Protein AF-0000000084933896 (afdb_homodimer)

Structure (mmCIF, N/CA/C/O backbone):
data_AF-0000000084933896-model_v1
#
loop_
_entity.id
_entity.type
_entity.pdbx_description
1 polymer 'Long-chain-fatty-acid--CoA ligase'
#
loop_
_atom_site.group_PDB
_atom_site.id
_atom_site.type_symbol
_atom_site.label_atom_id
_atom_site.label_alt_id
_atom_site.label_comp_id
_atom_site.label_asym_id
_atom_site.label_entity_id
_atom_site.label_seq_id
_atom_site.pdbx_PDB_ins_code
_atom_site.Cartn_x
_atom_site.Cartn_y
_atom_site.Cartn_z
_atom_site.occupancy
_atom_site.B_iso_or_equiv
_atom_site.auth_seq_id
_atom_site.auth_comp_id
_atom_site.auth_asym_id
_atom_site.auth_atom_id
_atom_site.pdbx_PDB_model_num
ATOM 1 N N . MET A 1 1 ? 9.016 -27.344 16.312 1 54.19 1 MET A N 1
ATOM 2 C CA . MET A 1 1 ? 9.977 -26.531 15.562 1 54.19 1 MET A CA 1
ATOM 3 C C . MET A 1 1 ? 9.461 -26.234 14.156 1 54.19 1 MET A C 1
ATOM 5 O O . MET A 1 1 ? 8.773 -27.062 13.562 1 54.19 1 MET A O 1
ATOM 9 N N . THR A 1 2 ? 9.328 -24.953 13.688 1 74.75 2 THR A N 1
ATOM 10 C CA . THR A 1 2 ? 8.844 -24.531 12.375 1 74.75 2 THR A CA 1
ATOM 11 C C . THR A 1 2 ? 9.875 -24.828 11.297 1 74.75 2 THR A C 1
ATOM 13 O O . THR A 1 2 ? 11.078 -24.719 11.539 1 74.75 2 THR A O 1
ATOM 16 N N . VAL A 1 3 ? 9.477 -25.609 10.203 1 86.25 3 VAL A N 1
ATOM 17 C CA . VAL A 1 3 ? 10.328 -25.953 9.07 1 86.25 3 VAL A CA 1
ATOM 18 C C . VAL A 1 3 ? 11.156 -24.75 8.648 1 86.25 3 VAL A C 1
ATOM 20 O O . VAL A 1 3 ? 10.656 -23.625 8.633 1 86.25 3 VAL A O 1
ATOM 23 N N . THR A 1 4 ? 12.43 -24.953 8.484 1 90.69 4 THR A N 1
ATOM 24 C CA . THR A 1 4 ? 13.312 -23.891 8.023 1 90.69 4 THR A CA 1
ATOM 25 C C . THR A 1 4 ? 13.141 -23.656 6.523 1 90.69 4 THR A C 1
ATOM 27 O O . THR A 1 4 ? 13.156 -24.609 5.738 1 90.69 4 THR A O 1
ATOM 30 N N . LEU A 1 5 ? 12.945 -22.5 6.137 1 95.81 5 LEU A N 1
ATOM 31 C CA . LEU A 1 5 ? 12.75 -22.125 4.738 1 95.81 5 LEU A CA 1
ATOM 32 C C . LEU A 1 5 ? 13.781 -21.078 4.305 1 95.81 5 LEU A C 1
ATOM 34 O O . LEU A 1 5 ? 13.445 -19.906 4.109 1 95.81 5 LEU A O 1
ATOM 38 N N . PRO A 1 6 ? 14.984 -21.469 4.066 1 94.31 6 PRO A N 1
ATOM 39 C CA . PRO A 1 6 ? 16.047 -20.516 3.74 1 94.31 6 PRO A CA 1
ATOM 40 C C . PRO A 1 6 ? 15.906 -19.938 2.338 1 94.31 6 PRO A C 1
ATOM 42 O O . PRO A 1 6 ? 15.383 -20.594 1.439 1 94.31 6 PRO A O 1
ATOM 45 N N . ASP A 1 7 ? 16.312 -18.75 2.156 1 95.75 7 ASP A N 1
ATOM 46 C CA . ASP A 1 7 ? 16.422 -18.141 0.831 1 95.75 7 ASP A CA 1
ATOM 47 C C . ASP A 1 7 ? 17.766 -18.5 0.189 1 95.75 7 ASP A C 1
ATOM 49 O O . ASP A 1 7 ? 18.828 -18.078 0.668 1 95.75 7 ASP A O 1
ATOM 53 N N . LEU A 1 8 ? 17.719 -19.203 -0.883 1 95.81 8 LEU A N 1
ATOM 54 C CA . LEU A 1 8 ? 18.953 -19.703 -1.502 1 95.81 8 LEU A CA 1
ATOM 55 C C . LEU A 1 8 ? 19.453 -18.75 -2.574 1 95.81 8 LEU A C 1
ATOM 57 O O . LEU A 1 8 ? 20.5 -18.969 -3.182 1 95.81 8 LEU A O 1
ATOM 61 N N . LEU A 1 9 ? 18.703 -17.672 -2.828 1 95.12 9 LEU A N 1
ATOM 62 C CA . LEU A 1 9 ? 19.203 -16.594 -3.674 1 95.12 9 LEU A CA 1
ATOM 63 C C . LEU A 1 9 ? 20.219 -15.734 -2.924 1 95.12 9 LEU A C 1
ATOM 65 O O . LEU A 1 9 ? 20.047 -15.453 -1.735 1 95.12 9 LEU A O 1
ATOM 69 N N . PRO A 1 10 ? 21.234 -15.297 -3.707 1 94.56 10 PRO A N 1
ATOM 70 C CA . PRO A 1 10 ? 22.109 -14.297 -3.068 1 94.56 10 PRO A CA 1
ATOM 71 C C . PRO A 1 10 ? 21.328 -13.094 -2.551 1 94.56 10 PRO A C 1
ATOM 73 O O . PRO A 1 10 ? 20.516 -12.516 -3.279 1 94.56 10 PRO A O 1
ATOM 76 N N . ALA A 1 11 ? 21.625 -12.711 -1.369 1 91.62 11 ALA A N 1
ATOM 77 C CA . ALA A 1 11 ? 20.875 -11.664 -0.68 1 91.62 11 ALA A CA 1
ATOM 78 C C . ALA A 1 11 ? 20.906 -10.359 -1.465 1 91.62 11 ALA A C 1
ATOM 80 O O . ALA A 1 11 ? 19.891 -9.664 -1.568 1 91.62 11 ALA A O 1
ATOM 81 N N . GLU A 1 12 ? 22.047 -10.016 -2.021 1 91.38 12 GLU A N 1
ATOM 82 C CA . GLU A 1 12 ? 22.203 -8.773 -2.764 1 91.38 12 GLU A CA 1
ATOM 83 C C . GLU A 1 12 ? 21.312 -8.758 -4.008 1 91.38 12 GLU A C 1
ATOM 85 O O . GLU A 1 12 ? 20.766 -7.715 -4.371 1 91.38 12 GLU A O 1
ATOM 90 N N . LEU A 1 13 ? 21.234 -9.914 -4.621 1 93.38 13 LEU A N 1
ATOM 91 C CA . LEU A 1 13 ? 20.391 -10.023 -5.809 1 93.38 13 LEU A CA 1
ATOM 92 C C . LEU A 1 13 ? 18.922 -9.859 -5.453 1 93.38 13 LEU A C 1
ATOM 94 O O . LEU A 1 13 ? 18.203 -9.086 -6.09 1 93.38 13 LEU A O 1
ATOM 98 N N . ARG A 1 14 ? 18.531 -10.531 -4.43 1 92.81 14 ARG A N 1
ATOM 99 C CA . ARG A 1 14 ? 17.156 -10.414 -3.936 1 92.81 14 ARG A CA 1
ATOM 100 C C . ARG A 1 14 ? 16.812 -8.961 -3.609 1 92.81 14 ARG A C 1
ATOM 102 O O . ARG A 1 14 ? 15.781 -8.453 -4.043 1 92.81 14 ARG A O 1
ATOM 109 N N . ARG A 1 15 ? 17.656 -8.258 -3.002 1 91.94 15 ARG A N 1
ATOM 110 C CA . ARG A 1 15 ? 17.406 -6.898 -2.537 1 91.94 15 ARG A CA 1
ATOM 111 C C . ARG A 1 15 ? 17.438 -5.91 -3.699 1 91.94 15 ARG A C 1
ATOM 113 O O . ARG A 1 15 ? 16.75 -4.891 -3.672 1 91.94 15 ARG A O 1
ATOM 120 N N . SER A 1 16 ? 18.234 -6.234 -4.684 1 92.56 16 SER A N 1
ATOM 121 C CA . SER A 1 16 ? 18.344 -5.336 -5.832 1 92.56 16 SER A CA 1
ATOM 122 C C . SER A 1 16 ? 16.984 -5.148 -6.512 1 92.56 16 SER A C 1
ATOM 124 O O . SER A 1 16 ? 16.672 -4.059 -6.988 1 92.56 16 SER A O 1
ATOM 126 N N . TRP A 1 17 ? 16.172 -6.199 -6.492 1 93.44 17 TRP A N 1
ATOM 127 C CA . TRP A 1 17 ? 14.859 -6.121 -7.133 1 93.44 17 TRP A CA 1
ATOM 128 C C . TRP A 1 17 ? 13.891 -5.297 -6.285 1 93.44 17 TRP A C 1
ATOM 130 O O . TRP A 1 17 ? 12.938 -4.723 -6.809 1 93.44 17 TRP A O 1
ATOM 140 N N . ALA A 1 18 ? 14.117 -5.223 -4.977 1 91.19 18 ALA A N 1
ATOM 141 C CA . ALA A 1 18 ? 13.328 -4.352 -4.109 1 91.19 18 ALA A CA 1
ATOM 142 C C . ALA A 1 18 ? 13.719 -2.889 -4.301 1 91.19 18 ALA A C 1
ATOM 144 O O . ALA A 1 18 ? 12.852 -2.014 -4.371 1 91.19 18 ALA A O 1
ATOM 145 N N . VAL A 1 19 ? 14.984 -2.594 -4.48 1 88.81 19 VAL A N 1
ATOM 146 C CA . VAL A 1 19 ? 15.516 -1.238 -4.559 1 88.81 19 VAL A CA 1
ATOM 147 C C . VAL A 1 19 ? 15.109 -0.6 -5.887 1 88.81 19 VAL A C 1
ATOM 149 O O . VAL A 1 19 ? 14.766 0.584 -5.934 1 88.81 19 VAL A O 1
ATOM 152 N N . ASP A 1 20 ? 15.07 -1.427 -6.891 1 88.31 20 ASP A N 1
ATOM 153 C CA . ASP A 1 20 ? 14.797 -0.832 -8.195 1 88.31 20 ASP A CA 1
ATOM 154 C C . ASP A 1 20 ? 13.305 -0.804 -8.492 1 88.31 20 ASP A C 1
ATOM 156 O O . ASP A 1 20 ? 12.883 -0.366 -9.57 1 88.31 20 ASP A O 1
ATOM 160 N N . GLY A 1 21 ? 12.531 -1.351 -7.594 1 89.38 21 GLY A N 1
ATOM 161 C CA . GLY A 1 21 ? 11.086 -1.227 -7.707 1 89.38 21 GLY A CA 1
ATOM 162 C C . GLY A 1 21 ? 10.445 -2.395 -8.43 1 89.38 21 GLY A C 1
ATOM 163 O O . GLY A 1 21 ? 9.234 -2.4 -8.656 1 89.38 21 GLY A O 1
ATOM 164 N N . THR A 1 22 ? 11.242 -3.416 -8.797 1 93.12 22 THR A N 1
ATOM 165 C CA . THR A 1 22 ? 10.688 -4.602 -9.438 1 93.12 22 THR A CA 1
ATOM 166 C C . THR A 1 22 ? 9.836 -5.402 -8.461 1 93.12 22 THR A C 1
ATOM 168 O O . THR A 1 22 ? 8.812 -5.977 -8.844 1 93.12 22 THR A O 1
ATOM 171 N N . CYS A 1 23 ? 10.297 -5.477 -7.25 1 95.69 23 CYS A N 1
ATOM 172 C CA . CYS A 1 23 ? 9.523 -6.082 -6.172 1 95.69 23 CYS A CA 1
ATOM 173 C C . CYS A 1 23 ? 8.984 -5.02 -5.227 1 95.69 23 CYS A C 1
ATOM 175 O O . CYS A 1 23 ? 9.648 -4.02 -4.961 1 95.69 23 CYS A O 1
ATOM 177 N N . PRO A 1 24 ? 7.863 -5.203 -4.719 1 95.19 24 PRO A N 1
ATOM 178 C CA . PRO A 1 24 ? 7.199 -4.172 -3.918 1 95.19 24 PRO A CA 1
ATOM 179 C C . PRO A 1 24 ? 7.922 -3.887 -2.605 1 95.19 24 PRO A C 1
ATOM 181 O O . PRO A 1 24 ? 7.859 -2.766 -2.092 1 95.19 24 PRO A O 1
ATOM 184 N N . ASP A 1 25 ? 8.578 -4.93 -1.999 1 95.94 25 ASP A N 1
ATOM 185 C CA . ASP A 1 25 ? 9.203 -4.84 -0.684 1 95.94 25 ASP A CA 1
ATOM 186 C C . ASP A 1 25 ? 8.164 -4.582 0.404 1 95.94 25 ASP A C 1
ATOM 188 O O . ASP A 1 25 ? 8.383 -3.77 1.305 1 95.94 25 ASP A O 1
ATOM 192 N N . LEU A 1 26 ? 7.008 -5.141 0.307 1 96.62 26 LEU A N 1
ATOM 193 C CA . LEU A 1 26 ? 5.906 -5.215 1.257 1 96.62 26 LEU A CA 1
ATOM 194 C C . LEU A 1 26 ? 5.34 -6.629 1.324 1 96.62 26 LEU A C 1
ATOM 196 O O . LEU A 1 26 ? 5.359 -7.355 0.329 1 96.62 26 LEU A O 1
ATOM 200 N N . ASP A 1 27 ? 4.879 -7.016 2.488 1 97.06 27 ASP A N 1
ATOM 201 C CA . ASP A 1 27 ? 4.215 -8.312 2.602 1 97.06 27 ASP A CA 1
ATOM 202 C C . ASP A 1 27 ? 2.838 -8.281 1.943 1 97.06 27 ASP A C 1
ATOM 204 O O . ASP A 1 27 ? 2.268 -7.211 1.732 1 97.06 27 ASP A O 1
ATOM 208 N N . LEU A 1 28 ? 2.328 -9.43 1.706 1 98.06 28 LEU A N 1
ATOM 209 C CA . LEU A 1 28 ? 1.112 -9.594 0.917 1 98.06 28 LEU A CA 1
ATOM 210 C C . LEU A 1 28 ? -0.068 -8.891 1.588 1 98.06 28 LEU A C 1
ATOM 212 O O . LEU A 1 28 ? -0.879 -8.25 0.917 1 98.06 28 LEU A O 1
ATOM 216 N N . TYR A 1 29 ? -0.224 -9.031 2.879 1 98.12 29 TYR A N 1
ATOM 217 C CA . TYR A 1 29 ? -1.35 -8.422 3.578 1 98.12 29 TYR A CA 1
ATOM 218 C C . TYR A 1 29 ? -1.252 -6.906 3.549 1 98.12 29 TYR A C 1
ATOM 220 O O . TYR A 1 29 ? -2.264 -6.215 3.404 1 98.12 29 TYR A O 1
ATOM 228 N N . SER A 1 30 ? -0.021 -6.352 3.717 1 97.38 30 SER A N 1
ATOM 229 C CA . SER A 1 30 ? 0.179 -4.91 3.625 1 97.38 30 SER A CA 1
ATOM 230 C C . SER A 1 30 ? -0.203 -4.387 2.244 1 97.38 30 SER A C 1
ATOM 232 O O . SER A 1 30 ? -0.811 -3.32 2.127 1 97.38 30 SER A O 1
ATOM 234 N N . LEU A 1 31 ? 0.189 -5.098 1.198 1 97.38 31 LEU A N 1
ATOM 235 C CA . LEU A 1 31 ? -0.188 -4.707 -0.156 1 97.38 31 LEU A CA 1
ATOM 236 C C . LEU A 1 31 ? -1.704 -4.711 -0.321 1 97.38 31 LEU A C 1
ATOM 238 O O . LEU A 1 31 ? -2.273 -3.77 -0.875 1 97.38 31 LEU A O 1
ATOM 242 N N . PHE A 1 32 ? -2.326 -5.773 0.222 1 97.5 32 PHE A N 1
ATOM 243 C CA . PHE A 1 32 ? -3.781 -5.879 0.186 1 97.5 32 PHE A CA 1
ATOM 244 C C . PHE A 1 32 ? -4.426 -4.695 0.897 1 97.5 32 PHE A C 1
ATOM 246 O O . PHE A 1 32 ? -5.371 -4.094 0.38 1 97.5 32 PHE A O 1
ATOM 253 N N . ARG A 1 33 ? -3.93 -4.371 2.033 1 96 33 ARG A N 1
ATOM 254 C CA . ARG A 1 33 ? -4.465 -3.275 2.836 1 96 33 ARG A CA 1
ATOM 255 C C . ARG A 1 33 ? -4.336 -1.947 2.1 1 96 33 ARG A C 1
ATOM 257 O O . ARG A 1 33 ? -5.254 -1.126 2.127 1 96 33 ARG A O 1
ATOM 264 N N . ALA A 1 34 ? -3.199 -1.735 1.488 1 94.94 34 ALA A N 1
ATOM 265 C CA . ALA A 1 34 ? -2.988 -0.507 0.726 1 94.94 34 ALA A CA 1
ATOM 266 C C . ALA A 1 34 ? -4.016 -0.372 -0.393 1 94.94 34 ALA A C 1
ATOM 268 O O . ALA A 1 34 ? -4.516 0.725 -0.656 1 94.94 34 ALA A O 1
ATOM 269 N N . ARG A 1 35 ? -4.352 -1.515 -1.051 1 93.81 35 ARG A N 1
ATOM 270 C CA . ARG A 1 35 ? -5.359 -1.506 -2.107 1 93.81 35 ARG A CA 1
ATOM 271 C C . ARG A 1 35 ? -6.738 -1.181 -1.546 1 93.81 35 ARG A C 1
ATOM 273 O O . ARG A 1 35 ? -7.504 -0.435 -2.16 1 93.81 35 ARG A O 1
ATOM 280 N N . GLN A 1 36 ? -7.027 -1.78 -0.403 1 93.31 36 GLN A N 1
ATOM 281 C CA . GLN A 1 36 ? -8.305 -1.533 0.258 1 93.31 36 GLN A CA 1
ATOM 282 C C . GLN A 1 36 ? -8.5 -0.045 0.535 1 93.31 36 GLN A C 1
ATOM 284 O O . GLN A 1 36 ? -9.57 0.506 0.258 1 93.31 36 GLN A O 1
ATOM 289 N N . ILE A 1 37 ? -7.48 0.611 1.024 1 88.88 37 ILE A N 1
ATOM 290 C CA . ILE A 1 37 ? -7.566 2 1.464 1 88.88 37 ILE A CA 1
ATOM 291 C C . ILE A 1 37 ? -7.75 2.914 0.255 1 88.88 37 ILE A C 1
ATOM 293 O O . ILE A 1 37 ? -8.375 3.971 0.358 1 88.88 37 ILE A O 1
ATOM 297 N N . ALA A 1 38 ? -7.25 2.484 -0.842 1 85.62 38 ALA A N 1
ATOM 298 C CA . ALA A 1 38 ? -7.391 3.275 -2.062 1 85.62 38 ALA A CA 1
ATOM 299 C C . ALA A 1 38 ? -8.836 3.285 -2.547 1 85.62 38 ALA A C 1
ATOM 301 O O . ALA A 1 38 ? -9.281 4.254 -3.17 1 85.62 38 ALA A O 1
ATOM 302 N N . ASP A 1 39 ? -9.555 2.217 -2.281 1 87.19 39 ASP A N 1
ATOM 303 C CA . ASP A 1 39 ? -10.961 2.1 -2.643 1 87.19 39 ASP A CA 1
ATOM 304 C C . ASP A 1 39 ? -11.688 1.112 -1.73 1 87.19 39 ASP A C 1
ATOM 306 O O . ASP A 1 39 ? -11.773 -0.078 -2.041 1 87.19 39 ASP A O 1
ATOM 310 N N . LEU A 1 40 ? -12.297 1.551 -0.756 1 85.81 40 LEU A N 1
ATOM 311 C CA . LEU A 1 40 ? -12.844 0.75 0.334 1 85.81 40 LEU A CA 1
ATOM 312 C C . LEU A 1 40 ? -13.977 -0.139 -0.16 1 85.81 40 LEU A C 1
ATOM 314 O O . LEU A 1 40 ? -14.156 -1.255 0.334 1 85.81 40 LEU A O 1
ATOM 318 N N . HIS A 1 41 ? -14.695 0.264 -1.167 1 89.19 41 HIS A N 1
ATOM 319 C CA . HIS A 1 41 ? -15.93 -0.422 -1.532 1 89.19 41 HIS A CA 1
ATOM 320 C C . HIS A 1 41 ? -15.766 -1.19 -2.84 1 89.19 41 HIS A C 1
ATOM 322 O O . HIS A 1 41 ? -16.734 -1.746 -3.363 1 89.19 41 HIS A O 1
ATOM 328 N N . ARG A 1 42 ? -14.586 -1.26 -3.252 1 93.62 42 ARG A N 1
ATOM 329 C CA . ARG A 1 42 ? -14.328 -2.043 -4.457 1 93.62 42 ARG A CA 1
ATOM 330 C C . ARG A 1 42 ? -14.633 -3.52 -4.223 1 93.62 42 ARG A C 1
ATOM 332 O O . ARG A 1 42 ? -14.328 -4.062 -3.16 1 93.62 42 ARG A O 1
ATOM 339 N N . THR A 1 43 ? -15.195 -4.184 -5.23 1 97.94 43 THR A N 1
ATOM 340 C CA . THR A 1 43 ? -15.469 -5.613 -5.148 1 97.94 43 THR A CA 1
ATOM 341 C C . THR A 1 43 ? -14.172 -6.418 -5.199 1 97.94 43 THR A C 1
ATOM 343 O O . THR A 1 43 ? -13.352 -6.23 -6.102 1 97.94 43 THR A O 1
ATOM 346 N N . ALA A 1 44 ? -13.969 -7.273 -4.246 1 98.5 44 ALA A N 1
ATOM 347 C CA . ALA A 1 44 ? -12.781 -8.117 -4.203 1 98.5 44 ALA A CA 1
ATOM 348 C C . ALA A 1 44 ? -13.078 -9.516 -4.738 1 98.5 44 ALA A C 1
ATOM 350 O O . ALA A 1 44 ? -12.289 -10.078 -5.496 1 98.5 44 ALA A O 1
ATOM 351 N N . ILE A 1 45 ? -14.242 -10.023 -4.324 1 98.69 45 ILE A N 1
ATOM 352 C CA . ILE A 1 45 ? -14.578 -11.406 -4.66 1 98.69 45 ILE A CA 1
ATOM 353 C C . ILE A 1 45 ? -15.992 -11.477 -5.219 1 98.69 45 ILE A C 1
ATOM 355 O O . ILE A 1 45 ? -16.906 -10.812 -4.703 1 98.69 45 ILE A O 1
ATOM 359 N N . LEU A 1 46 ? -16.188 -12.156 -6.273 1 98.44 46 LEU A N 1
ATOM 360 C CA . LEU A 1 46 ? -17.469 -12.602 -6.812 1 98.44 46 LEU A CA 1
ATOM 361 C C . LEU A 1 46 ? -17.562 -14.125 -6.805 1 98.44 46 LEU A C 1
ATOM 363 O O . LEU A 1 46 ? -16.797 -14.805 -7.496 1 98.44 46 LEU A O 1
ATOM 367 N N . ASP A 1 47 ? -18.328 -14.711 -5.988 1 96.69 47 ASP A N 1
ATOM 368 C CA . ASP A 1 47 ? -18.516 -16.156 -5.93 1 96.69 47 ASP A CA 1
ATOM 369 C C . ASP A 1 47 ? -20 -16.516 -5.77 1 96.69 47 ASP A C 1
ATOM 371 O O . ASP A 1 47 ? -20.875 -15.688 -6.039 1 96.69 47 ASP A O 1
ATOM 375 N N . ALA A 1 48 ? -20.312 -17.766 -5.461 1 93.44 48 ALA A N 1
ATOM 376 C CA . ALA A 1 48 ? -21.703 -18.25 -5.41 1 93.44 48 ALA A CA 1
ATOM 377 C C . ALA A 1 48 ? -22.5 -17.516 -4.344 1 93.44 48 ALA A C 1
ATOM 379 O O . ALA A 1 48 ? -23.734 -17.438 -4.43 1 93.44 48 ALA A O 1
ATOM 380 N N . LYS A 1 49 ? -21.844 -16.891 -3.357 1 94.38 49 LYS A N 1
ATOM 381 C CA . LYS A 1 49 ? -22.5 -16.188 -2.271 1 94.38 49 LYS A CA 1
ATOM 382 C C . LYS A 1 49 ? -22.688 -14.711 -2.615 1 94.38 49 LYS A C 1
ATOM 384 O O . LYS A 1 49 ? -23.281 -13.961 -1.839 1 94.38 49 LYS A O 1
ATOM 389 N N . GLY A 1 50 ? -22.234 -14.312 -3.719 1 96.25 50 GLY A N 1
ATOM 390 C CA . GLY A 1 50 ? -22.391 -12.93 -4.141 1 96.25 50 GLY A CA 1
ATOM 391 C C . GLY A 1 50 ? -21.109 -12.133 -4.086 1 96.25 50 GLY A C 1
ATOM 392 O O . GLY A 1 50 ? -20.016 -12.688 -4.234 1 96.25 50 GLY A O 1
ATOM 393 N N . LYS A 1 51 ? -21.328 -10.828 -3.975 1 97.75 51 LYS A N 1
ATOM 394 C CA . LYS A 1 51 ? -20.203 -9.898 -4 1 97.75 51 LYS A CA 1
ATOM 395 C C . LYS A 1 51 ? -19.656 -9.664 -2.598 1 97.75 51 LYS A C 1
ATOM 397 O O . LYS A 1 51 ? -20.406 -9.562 -1.634 1 97.75 51 LYS A O 1
ATOM 402 N N . LEU A 1 52 ? -18.375 -9.625 -2.453 1 98.06 52 LEU A N 1
ATOM 403 C CA . LEU A 1 52 ? -17.656 -9.234 -1.245 1 98.06 52 LEU A CA 1
ATOM 404 C C . LEU A 1 52 ? -16.641 -8.133 -1.548 1 98.06 52 LEU A C 1
ATOM 406 O O . LEU A 1 52 ? -15.766 -8.312 -2.398 1 98.06 52 LEU A O 1
ATOM 410 N N . CYS A 1 53 ? -16.781 -6.98 -0.869 1 97.31 53 CYS A N 1
ATOM 411 C CA . CYS A 1 53 ? -15.883 -5.867 -1.146 1 97.31 53 CYS A CA 1
ATOM 412 C C . CYS A 1 53 ? -14.617 -5.969 -0.309 1 97.31 53 CYS A C 1
ATOM 414 O O . CYS A 1 53 ? -14.523 -6.812 0.587 1 97.31 53 CYS A O 1
ATOM 416 N N . TYR A 1 54 ? -13.656 -5.191 -0.546 1 97.25 54 TYR A N 1
ATOM 417 C CA . TYR A 1 54 ? -12.359 -5.23 0.11 1 97.25 54 TYR A CA 1
ATOM 418 C C . TYR A 1 54 ? -12.5 -5.016 1.612 1 97.25 54 TYR A C 1
ATOM 420 O O . TYR A 1 54 ? -11.859 -5.711 2.406 1 97.25 54 TYR A O 1
ATOM 428 N N . THR A 1 55 ? -13.312 -4.09 2.074 1 94.94 55 THR A N 1
ATOM 429 C CA . THR A 1 55 ? -13.477 -3.777 3.49 1 94.94 55 THR A CA 1
ATOM 430 C C . THR A 1 55 ? -14.094 -4.957 4.234 1 94.94 55 THR A C 1
ATOM 432 O O . THR A 1 55 ? -13.617 -5.344 5.305 1 94.94 55 THR A O 1
ATOM 435 N N . ALA A 1 56 ? -15.133 -5.52 3.629 1 96.56 56 ALA A N 1
ATOM 436 C CA . ALA A 1 56 ? -15.781 -6.68 4.238 1 96.56 56 ALA A CA 1
ATOM 437 C C . ALA A 1 56 ? -14.836 -7.879 4.273 1 96.56 56 ALA A C 1
ATOM 439 O O . ALA A 1 56 ? -14.812 -8.625 5.254 1 96.56 56 ALA A O 1
ATOM 440 N N . LEU A 1 57 ? -14.109 -8.062 3.217 1 97.94 57 LEU A N 1
ATOM 441 C CA . LEU A 1 57 ? -13.117 -9.133 3.164 1 97.94 57 LEU A CA 1
ATOM 442 C C . LEU A 1 57 ? -12.078 -8.961 4.266 1 97.94 57 LEU A C 1
ATOM 444 O O . LEU A 1 57 ? -11.75 -9.922 4.973 1 97.94 57 LEU A O 1
ATOM 448 N N . ASP A 1 58 ? -11.586 -7.754 4.473 1 97.31 58 ASP A N 1
ATOM 449 C CA . ASP A 1 58 ? -10.562 -7.492 5.48 1 97.31 58 ASP A CA 1
ATOM 450 C C . ASP A 1 58 ? -11.078 -7.797 6.883 1 97.31 58 ASP A C 1
ATOM 452 O O . ASP A 1 58 ? -10.344 -8.312 7.723 1 97.31 58 ASP A O 1
ATOM 456 N N . ARG A 1 59 ? -12.273 -7.445 7.125 1 96.12 59 ARG A N 1
ATOM 457 C CA . ARG A 1 59 ? -12.859 -7.742 8.43 1 96.12 59 ARG A CA 1
ATOM 458 C C . ARG A 1 59 ? -12.844 -9.242 8.711 1 96.12 59 ARG A C 1
ATOM 460 O O . ARG A 1 59 ? -12.484 -9.672 9.805 1 96.12 59 ARG A O 1
ATOM 467 N N . LYS A 1 60 ? -13.227 -10 7.723 1 98 60 LYS A N 1
ATOM 468 C CA . LYS A 1 60 ? -13.219 -11.453 7.863 1 98 60 LYS A CA 1
ATOM 469 C C . LYS A 1 60 ? -11.797 -11.992 8.016 1 98 60 LYS A C 1
ATOM 471 O O . LYS A 1 60 ? -11.555 -12.93 8.773 1 98 60 LYS A O 1
ATOM 476 N N . VAL A 1 61 ? -10.875 -11.43 7.262 1 98.44 61 VAL A N 1
ATOM 477 C CA . VAL A 1 61 ? -9.469 -11.812 7.32 1 98.44 61 VAL A CA 1
ATOM 478 C C . VAL A 1 61 ? -8.938 -11.594 8.734 1 98.44 61 VAL A C 1
ATOM 480 O O . VAL A 1 61 ? -8.312 -12.492 9.312 1 98.44 61 VAL A O 1
ATOM 483 N N . ARG A 1 62 ? -9.234 -10.43 9.305 1 97.56 62 ARG A N 1
ATOM 484 C CA . ARG A 1 62 ? -8.75 -10.094 10.641 1 97.56 62 ARG A CA 1
ATOM 485 C C . ARG A 1 62 ? -9.406 -10.984 11.695 1 97.56 62 ARG A C 1
ATOM 487 O O . ARG A 1 62 ? -8.758 -11.383 12.664 1 97.56 62 ARG A O 1
ATOM 494 N N . SER A 1 63 ? -10.672 -11.305 11.539 1 98.25 63 SER A N 1
ATOM 495 C CA . SER A 1 63 ? -11.359 -12.219 12.445 1 98.25 63 SER A CA 1
ATOM 496 C C . SER A 1 63 ? -10.719 -13.602 12.43 1 98.25 63 SER A C 1
ATOM 498 O O . SER A 1 63 ? -10.398 -14.156 13.484 1 98.25 63 SER A O 1
ATOM 500 N N . LEU A 1 64 ? -10.531 -14.094 11.227 1 98.69 64 LEU A N 1
ATOM 501 C CA . LEU A 1 64 ? -9.938 -15.414 11.109 1 98.69 64 LEU A CA 1
ATOM 502 C C . LEU A 1 64 ? -8.516 -15.422 11.656 1 98.69 64 LEU A C 1
ATOM 504 O O . LEU A 1 64 ? -8.109 -16.359 12.344 1 98.69 64 LEU A O 1
ATOM 508 N N . ALA A 1 65 ? -7.723 -14.391 11.32 1 98.56 65 ALA A N 1
ATOM 509 C CA . ALA A 1 65 ? -6.355 -14.281 11.828 1 98.56 65 ALA A CA 1
ATOM 510 C C . ALA A 1 65 ? -6.332 -14.281 13.352 1 98.56 65 ALA A C 1
ATOM 512 O O . ALA A 1 65 ? -5.527 -14.984 13.969 1 98.56 65 ALA A O 1
ATOM 513 N N . GLY A 1 66 ? -7.254 -13.469 13.945 1 97.75 66 GLY A N 1
ATOM 514 C CA . GLY A 1 66 ? -7.371 -13.477 15.391 1 97.75 66 GLY A CA 1
ATOM 515 C C . GLY A 1 66 ? -7.75 -14.828 15.961 1 97.75 66 GLY A C 1
ATOM 516 O O . GLY A 1 66 ? -7.203 -15.258 16.984 1 97.75 66 GLY A O 1
ATOM 517 N N . GLY A 1 67 ? -8.703 -15.484 15.32 1 98.31 67 GLY A N 1
ATOM 518 C CA . GLY A 1 67 ? -9.094 -16.812 15.727 1 98.31 67 GLY A CA 1
ATOM 519 C C . GLY A 1 67 ? -7.961 -17.828 15.656 1 98.31 67 GLY A C 1
ATOM 520 O O . GLY A 1 67 ? -7.77 -18.625 16.578 1 98.31 67 GLY A O 1
ATOM 521 N N . LEU A 1 68 ? -7.23 -17.828 14.578 1 98.5 68 LEU A N 1
ATOM 522 C CA . LEU A 1 68 ? -6.094 -18.719 14.406 1 98.5 68 LEU A CA 1
ATOM 523 C C . LEU A 1 68 ? -5.02 -18.438 15.453 1 98.5 68 LEU A C 1
ATOM 525 O O . LEU A 1 68 ? -4.402 -19.375 15.984 1 98.5 68 LEU A O 1
ATOM 529 N N . ARG A 1 69 ? -4.742 -17.141 15.68 1 97.88 69 ARG A N 1
ATOM 530 C CA . ARG A 1 69 ? -3.783 -16.781 16.719 1 97.88 69 ARG A CA 1
ATOM 531 C C . ARG A 1 69 ? -4.172 -17.375 18.062 1 97.88 69 ARG A C 1
ATOM 533 O O . ARG A 1 69 ? -3.314 -17.859 18.812 1 97.88 69 ARG A O 1
ATOM 540 N N . ARG A 1 70 ? -5.484 -17.312 18.453 1 96.62 70 ARG A N 1
ATOM 541 C CA . ARG A 1 70 ? -5.984 -17.875 19.703 1 96.62 70 ARG A CA 1
ATOM 542 C C . ARG A 1 70 ? -5.766 -19.391 19.734 1 96.62 70 ARG A C 1
ATOM 544 O O . ARG A 1 70 ? -5.641 -19.969 20.812 1 96.62 70 ARG A O 1
ATOM 551 N N . LEU A 1 71 ? -5.719 -19.984 18.562 1 96.69 71 LEU A N 1
ATOM 552 C CA . LEU A 1 71 ? -5.469 -21.422 18.469 1 96.69 71 LEU A CA 1
ATOM 553 C C . LEU A 1 71 ? -3.973 -21.719 18.531 1 96.69 71 LEU A C 1
ATOM 555 O O . LEU A 1 71 ? -3.557 -22.875 18.391 1 96.69 71 LEU A O 1
ATOM 559 N N . GLY A 1 72 ? -3.156 -20.641 18.578 1 96.25 72 GLY A N 1
ATOM 560 C CA . GLY A 1 72 ? -1.727 -20.828 18.781 1 96.25 72 GLY A CA 1
ATOM 561 C C . GLY A 1 72 ? -0.917 -20.641 17.5 1 96.25 72 GLY A C 1
ATOM 562 O O . GLY A 1 72 ? 0.282 -20.922 17.484 1 96.25 72 GLY A O 1
ATOM 563 N N . VAL A 1 73 ? -1.511 -20.188 16.422 1 97.69 73 VAL A N 1
ATOM 564 C CA . VAL A 1 73 ? -0.784 -19.953 15.18 1 97.69 73 VAL A CA 1
ATOM 565 C C . VAL A 1 73 ? -0.044 -18.625 15.266 1 97.69 73 VAL A C 1
ATOM 567 O O . VAL A 1 73 ? -0.622 -17.609 15.656 1 97.69 73 VAL A O 1
ATOM 570 N N . GLY A 1 74 ? 1.188 -18.578 14.938 1 96.19 74 GLY A N 1
ATOM 571 C CA . GLY A 1 74 ? 1.994 -17.375 14.961 1 96.19 74 GLY A CA 1
ATOM 572 C C . GLY A 1 74 ? 2.855 -17.203 13.727 1 96.19 74 GLY A C 1
ATOM 573 O O . GLY A 1 74 ? 2.781 -18.016 12.797 1 96.19 74 GLY A O 1
ATOM 574 N N . PRO A 1 75 ? 3.678 -16.094 13.742 1 96.06 75 PRO A N 1
ATOM 575 C CA . PRO A 1 75 ? 4.562 -15.852 12.602 1 96.06 75 PRO A CA 1
ATOM 576 C C . PRO A 1 75 ? 5.5 -17.016 12.312 1 96.06 75 PRO A C 1
ATOM 578 O O . PRO A 1 75 ? 6.07 -17.609 13.234 1 96.06 75 PRO A O 1
ATOM 581 N N . GLY A 1 76 ? 5.551 -17.391 11.023 1 96.56 76 GLY A N 1
ATOM 582 C CA . GLY A 1 76 ? 6.473 -18.438 10.617 1 96.56 76 GLY A CA 1
ATOM 583 C C . GLY A 1 76 ? 5.848 -19.812 10.625 1 96.56 76 GLY A C 1
ATOM 584 O O . GLY A 1 76 ? 6.379 -20.75 10.016 1 96.56 76 GLY A O 1
ATOM 585 N N . ASP A 1 77 ? 4.711 -20 11.328 1 97.81 77 ASP A N 1
ATOM 586 C CA . ASP A 1 77 ? 4.012 -21.281 11.328 1 97.81 77 ASP A CA 1
ATOM 587 C C . ASP A 1 77 ? 3.426 -21.594 9.945 1 97.81 77 ASP A C 1
ATOM 589 O O . ASP A 1 77 ? 3.043 -20.672 9.211 1 97.81 77 ASP A O 1
ATOM 593 N N . VAL A 1 78 ? 3.408 -22.859 9.633 1 98.56 78 VAL A N 1
ATOM 594 C CA . VAL A 1 78 ? 2.791 -23.266 8.375 1 98.56 78 VAL A CA 1
ATOM 595 C C . VAL A 1 78 ? 1.333 -23.656 8.617 1 98.56 78 VAL A C 1
ATOM 597 O O . VAL A 1 78 ? 1.034 -24.453 9.508 1 98.56 78 VAL A O 1
ATOM 600 N N . VAL A 1 79 ? 0.434 -23.047 7.895 1 98.75 79 VAL A N 1
ATOM 601 C CA . VAL A 1 79 ? -0.989 -23.375 7.938 1 98.75 79 VAL A CA 1
ATOM 602 C C . VAL A 1 79 ? -1.438 -23.906 6.582 1 98.75 79 VAL A C 1
ATOM 604 O O . VAL A 1 79 ? -1.351 -23.219 5.566 1 98.75 79 VAL A O 1
ATOM 607 N N . ALA A 1 80 ? -1.887 -25.141 6.551 1 98.62 80 ALA A N 1
ATOM 608 C CA . ALA A 1 80 ? -2.369 -25.766 5.32 1 98.62 80 ALA A CA 1
ATOM 609 C C . ALA A 1 80 ? -3.811 -25.359 5.031 1 98.62 80 ALA A C 1
ATOM 611 O O . ALA A 1 80 ? -4.586 -25.094 5.953 1 98.62 80 ALA A O 1
ATOM 612 N N . VAL A 1 81 ? -4.137 -25.25 3.758 1 98.62 81 VAL A N 1
ATOM 613 C CA . VAL A 1 81 ? -5.469 -24.859 3.316 1 98.62 81 VAL A CA 1
ATOM 614 C C . VAL A 1 81 ? -5.938 -25.781 2.197 1 98.62 81 VAL A C 1
ATOM 616 O O . VAL A 1 81 ? -5.387 -25.766 1.094 1 98.62 81 VAL A O 1
ATOM 619 N N . GLN A 1 82 ? -6.895 -26.578 2.451 1 97.38 82 GLN A N 1
ATOM 620 C CA . GLN A 1 82 ? -7.508 -27.453 1.45 1 97.38 82 GLN A CA 1
ATOM 621 C C . GLN A 1 82 ? -8.969 -27.062 1.212 1 97.38 82 GLN A C 1
ATOM 623 O O . GLN A 1 82 ? -9.875 -27.719 1.731 1 97.38 82 GLN A O 1
ATOM 628 N N . LEU A 1 83 ? -9.164 -26.078 0.436 1 97.5 83 LEU A N 1
ATOM 629 C CA . LEU A 1 83 ? -10.484 -25.531 0.153 1 97.5 83 LEU A CA 1
ATOM 630 C C . LEU A 1 83 ? -10.68 -25.328 -1.346 1 97.5 83 LEU A C 1
ATOM 632 O O . LEU A 1 83 ? -9.719 -25.125 -2.082 1 97.5 83 LEU A O 1
ATOM 636 N N . PRO A 1 84 ? -11.93 -25.484 -1.824 1 95.31 84 PRO A N 1
ATOM 637 C CA . PRO A 1 84 ? -12.211 -25.109 -3.215 1 95.31 84 PRO A CA 1
ATOM 638 C C . PRO A 1 84 ? -12.133 -23.609 -3.447 1 95.31 84 PRO A C 1
ATOM 640 O O . PRO A 1 84 ? -11.852 -22.844 -2.518 1 95.31 84 PRO A O 1
ATOM 643 N N . ASN A 1 85 ? -12.367 -23.188 -4.754 1 96.69 85 ASN A N 1
ATOM 644 C CA . ASN A 1 85 ? -12.305 -21.781 -5.105 1 96.69 85 ASN A CA 1
ATOM 645 C C . ASN A 1 85 ? -13.531 -21.016 -4.602 1 96.69 85 ASN A C 1
ATOM 647 O O . ASN A 1 85 ? -14.523 -20.875 -5.316 1 96.69 85 ASN A O 1
ATOM 651 N N . HIS A 1 86 ? -13.492 -20.5 -3.49 1 96.5 86 HIS A N 1
ATOM 652 C CA . HIS A 1 86 ? -14.5 -19.594 -2.963 1 96.5 86 HIS A CA 1
ATOM 653 C C . HIS A 1 86 ? -13.906 -18.641 -1.924 1 96.5 86 HIS A C 1
ATOM 655 O O . HIS A 1 86 ? -12.703 -18.688 -1.658 1 96.5 86 HIS A O 1
ATOM 661 N N . ARG A 1 87 ? -14.648 -17.828 -1.293 1 97.88 87 ARG A N 1
ATOM 662 C CA . ARG A 1 87 ? -14.18 -16.719 -0.469 1 97.88 87 ARG A CA 1
ATOM 663 C C . ARG A 1 87 ? -13.406 -17.234 0.742 1 97.88 87 ARG A C 1
ATOM 665 O O . ARG A 1 87 ? -12.461 -16.578 1.2 1 97.88 87 ARG A O 1
ATOM 672 N N . ASN A 1 88 ? -13.773 -18.406 1.282 1 98.25 88 ASN A N 1
ATOM 673 C CA . ASN A 1 88 ? -13.086 -18.906 2.467 1 98.25 88 ASN A CA 1
ATOM 674 C C . ASN A 1 88 ? -11.617 -19.203 2.182 1 98.25 88 ASN A C 1
ATOM 676 O O . ASN A 1 88 ? -10.766 -19.031 3.057 1 98.25 88 ASN A O 1
ATOM 680 N N . ALA A 1 89 ? -11.344 -19.688 0.964 1 98.38 89 ALA A N 1
ATOM 681 C CA . ALA A 1 89 ? -9.953 -19.922 0.585 1 98.38 89 ALA A CA 1
ATOM 682 C C . ALA A 1 89 ? -9.164 -18.609 0.56 1 98.38 89 ALA A C 1
ATOM 684 O O . ALA A 1 89 ? -8.023 -18.562 1.02 1 98.38 89 ALA A O 1
ATOM 685 N N . VAL A 1 90 ? -9.805 -17.578 0.049 1 98.69 90 VAL A N 1
ATOM 686 C CA . VAL A 1 90 ? -9.172 -16.266 -0.051 1 98.69 90 VAL A CA 1
ATOM 687 C C . VAL A 1 90 ? -8.992 -15.672 1.345 1 98.69 90 VAL A C 1
ATOM 689 O O . VAL A 1 90 ? -7.922 -15.148 1.669 1 98.69 90 VAL A O 1
ATOM 692 N N . ILE A 1 91 ? -10.016 -15.781 2.193 1 98.81 91 ILE A N 1
ATOM 693 C CA . ILE A 1 91 ? -9.953 -15.312 3.572 1 98.81 91 ILE A CA 1
ATOM 694 C C . ILE A 1 91 ? -8.812 -16.016 4.309 1 98.81 91 ILE A C 1
ATOM 696 O O . ILE A 1 91 ? -8.031 -15.375 5.016 1 98.81 91 ILE A O 1
ATOM 700 N N . ALA A 1 92 ? -8.688 -17.281 4.078 1 98.81 92 ALA A N 1
ATOM 701 C CA . ALA A 1 92 ? -7.641 -18.078 4.73 1 98.81 92 ALA A CA 1
ATOM 702 C C . ALA A 1 92 ? -6.254 -17.609 4.281 1 98.81 92 ALA A C 1
ATOM 704 O O . ALA A 1 92 ? -5.363 -17.406 5.109 1 98.81 92 ALA A O 1
ATOM 705 N N . ASP A 1 93 ? -6.074 -17.453 2.994 1 98.38 93 ASP A N 1
ATOM 706 C CA . ASP A 1 93 ? -4.797 -17 2.447 1 98.38 93 ASP A CA 1
ATOM 707 C C . ASP A 1 93 ? -4.359 -15.688 3.078 1 98.38 93 ASP A C 1
ATOM 709 O O . ASP A 1 93 ? -3.223 -15.562 3.537 1 98.38 93 ASP A O 1
ATOM 713 N N . LEU A 1 94 ? -5.25 -14.734 3.105 1 98.69 94 LEU A N 1
ATOM 714 C CA . LEU A 1 94 ? -4.934 -13.398 3.6 1 98.69 94 LEU A CA 1
ATOM 715 C C . LEU A 1 94 ? -4.762 -13.406 5.113 1 98.69 94 LEU A C 1
ATOM 717 O O . LEU A 1 94 ? -3.939 -12.664 5.652 1 98.69 94 LEU A O 1
ATOM 721 N N . ALA A 1 95 ? -5.559 -14.219 5.824 1 98.88 95 ALA A N 1
ATOM 722 C CA . ALA A 1 95 ? -5.434 -14.32 7.273 1 98.88 95 ALA A CA 1
ATOM 723 C C . ALA A 1 95 ? -4.07 -14.875 7.672 1 98.88 95 ALA A C 1
ATOM 725 O O . ALA A 1 95 ? -3.43 -14.375 8.602 1 98.88 95 ALA A O 1
ATOM 726 N N . VAL A 1 96 ? -3.656 -15.898 6.961 1 98.69 96 VAL A N 1
ATOM 727 C CA . VAL A 1 96 ? -2.354 -16.516 7.219 1 98.69 96 VAL A CA 1
ATOM 728 C C . VAL A 1 96 ? -1.247 -15.492 6.953 1 98.69 96 VAL A C 1
ATOM 730 O O . VAL A 1 96 ? -0.3 -15.375 7.734 1 98.69 96 VAL A O 1
ATOM 733 N N . ALA A 1 97 ? -1.396 -14.742 5.891 1 98.44 97 ALA A N 1
ATOM 734 C CA . ALA A 1 97 ? -0.437 -13.695 5.57 1 98.44 97 ALA A CA 1
ATOM 735 C C . ALA A 1 97 ? -0.421 -12.617 6.652 1 98.44 97 ALA A C 1
ATOM 737 O O . ALA A 1 97 ? 0.646 -12.141 7.043 1 98.44 97 ALA A O 1
ATOM 738 N N . ALA A 1 98 ? -1.598 -12.219 7.109 1 97.81 98 ALA A N 1
ATOM 739 C CA . ALA A 1 98 ? -1.711 -11.188 8.141 1 97.81 98 ALA A CA 1
ATOM 740 C C . ALA A 1 98 ? -1.014 -11.625 9.43 1 97.81 98 ALA A C 1
ATOM 742 O O . ALA A 1 98 ? -0.474 -10.789 10.156 1 97.81 98 ALA A O 1
ATOM 743 N N . LEU A 1 99 ? -0.967 -12.898 9.688 1 97.88 99 LEU A N 1
ATOM 744 C CA . LEU A 1 99 ? -0.359 -13.461 10.891 1 97.88 99 LEU A CA 1
ATOM 745 C C . LEU A 1 99 ? 1.152 -13.578 10.727 1 97.88 99 LEU A C 1
ATOM 747 O O . LEU A 1 99 ? 1.865 -13.852 11.695 1 97.88 99 LEU A O 1
ATOM 751 N N . GLY A 1 100 ? 1.64 -13.336 9.5 1 97.44 100 GLY A N 1
ATOM 752 C CA . GLY A 1 100 ? 3.043 -13.609 9.227 1 97.44 100 GLY A CA 1
ATOM 753 C C . GLY A 1 100 ? 3.357 -15.094 9.141 1 97.44 100 GLY A C 1
ATOM 754 O O . GLY A 1 100 ? 4.52 -15.492 9.258 1 97.44 100 GLY A O 1
ATOM 755 N N . ALA A 1 101 ? 2.297 -15.898 9.023 1 98.25 101 ALA A N 1
ATOM 756 C CA . ALA A 1 101 ? 2.447 -17.344 8.852 1 98.25 101 ALA A CA 1
ATOM 757 C C . ALA A 1 101 ? 2.615 -17.703 7.383 1 98.25 101 ALA A C 1
ATOM 759 O O . ALA A 1 101 ? 2.652 -16.828 6.52 1 98.25 101 ALA A O 1
ATOM 760 N N . VAL A 1 102 ? 2.873 -18.969 7.102 1 98.62 102 VAL A N 1
ATOM 761 C CA . VAL A 1 102 ? 3.135 -19.453 5.75 1 98.62 102 VAL A CA 1
ATOM 762 C C . VAL A 1 102 ? 1.991 -20.359 5.293 1 98.62 102 VAL A C 1
ATOM 764 O O . VAL A 1 102 ? 1.672 -21.344 5.957 1 98.62 102 VAL A O 1
ATOM 767 N N . ALA A 1 103 ? 1.357 -20.016 4.207 1 98.62 103 ALA A N 1
ATOM 768 C CA . ALA A 1 103 ? 0.242 -20.812 3.688 1 98.62 103 ALA A CA 1
ATOM 769 C C . ALA A 1 103 ? 0.742 -22.016 2.887 1 98.62 103 ALA A C 1
ATOM 771 O O . ALA A 1 103 ? 1.718 -21.906 2.143 1 98.62 103 ALA A O 1
ATOM 772 N N . LEU A 1 104 ? 0.104 -23.094 3.064 1 98.31 104 LEU A N 1
ATOM 773 C CA . LEU A 1 104 ? 0.302 -24.297 2.26 1 98.31 104 LEU A CA 1
ATOM 774 C C . LEU A 1 104 ? -1.013 -24.75 1.642 1 98.31 104 LEU A C 1
ATOM 776 O O . LEU A 1 104 ? -1.611 -25.734 2.104 1 98.31 104 LEU A O 1
ATOM 780 N N . PRO A 1 105 ? -1.415 -24.062 0.604 1 97.81 105 PRO A N 1
ATOM 781 C CA . PRO A 1 105 ? -2.629 -24.5 -0.088 1 97.81 105 PRO A CA 1
ATOM 782 C C . PRO A 1 105 ? -2.398 -25.734 -0.962 1 97.81 105 PRO A C 1
ATOM 784 O O . PRO A 1 105 ? -1.338 -25.859 -1.578 1 97.81 105 PRO A O 1
ATOM 787 N N . PHE A 1 106 ? -3.346 -26.578 -0.953 1 93 106 PHE A N 1
ATOM 788 C CA . PHE A 1 106 ? -3.363 -27.688 -1.898 1 93 106 PHE A CA 1
ATOM 789 C C . PHE A 1 106 ? -4.793 -28.062 -2.27 1 93 106 PHE A C 1
ATOM 791 O O . PHE A 1 106 ? -5.715 -27.891 -1.47 1 93 106 PHE A O 1
ATOM 798 N N . PRO A 1 107 ? -4.988 -28.547 -3.51 1 89.69 107 PRO A N 1
ATOM 799 C CA . PRO A 1 107 ? -6.336 -28.719 -4.055 1 89.69 107 PRO A CA 1
ATOM 800 C C . PRO A 1 107 ? -7.141 -29.781 -3.303 1 89.69 107 PRO A C 1
ATOM 802 O O . PRO A 1 107 ? -6.57 -30.734 -2.779 1 89.69 107 PRO A O 1
ATOM 805 N N . VAL A 1 108 ? -8.469 -29.672 -3.303 1 90.81 108 VAL A N 1
ATOM 806 C CA . VAL A 1 108 ? -9.406 -30.578 -2.643 1 90.81 108 VAL A CA 1
ATOM 807 C C . VAL A 1 108 ? -9.383 -31.938 -3.332 1 90.81 108 VAL A C 1
ATOM 809 O O . VAL A 1 108 ? -9.836 -32.938 -2.766 1 90.81 108 VAL A O 1
ATOM 812 N N . GLY A 1 109 ? -8.82 -31.984 -4.445 1 81.31 109 GLY A N 1
ATOM 813 C CA . GLY A 1 109 ? -8.75 -33.25 -5.156 1 81.31 109 GLY A CA 1
ATOM 814 C C . GLY A 1 109 ? -7.691 -34.188 -4.602 1 81.31 109 GLY A C 1
ATOM 815 O O . GLY A 1 109 ? -7.695 -35.375 -4.906 1 81.31 109 GLY A O 1
ATOM 816 N N . ARG A 1 110 ? -6.879 -33.719 -3.736 1 81.81 110 ARG A N 1
ATOM 817 C CA . ARG A 1 110 ? -5.855 -34.531 -3.113 1 81.81 110 ARG A CA 1
ATOM 818 C C . ARG A 1 110 ? -6.41 -35.281 -1.895 1 81.81 110 ARG A C 1
ATOM 820 O O . ARG A 1 110 ? -6.977 -34.656 -0.996 1 81.81 110 ARG A O 1
ATOM 827 N N . GLY A 1 111 ? -6.156 -36.562 -1.779 1 83.75 111 GLY A N 1
ATOM 828 C CA . GLY A 1 111 ? -6.695 -37.406 -0.715 1 83.75 111 GLY A CA 1
ATOM 829 C C . GLY A 1 111 ? -5.906 -37.312 0.575 1 83.75 111 GLY A C 1
ATOM 830 O O . GLY A 1 111 ? -4.93 -36.562 0.657 1 83.75 111 GLY A O 1
ATOM 831 N N . ALA A 1 112 ? -6.312 -38.062 1.533 1 85.81 112 ALA A N 1
ATOM 832 C CA . ALA A 1 112 ? -5.785 -37.969 2.893 1 85.81 112 ALA A CA 1
ATOM 833 C C . ALA A 1 112 ? -4.32 -38.406 2.938 1 85.81 112 ALA A C 1
ATOM 835 O O . ALA A 1 112 ? -3.525 -37.844 3.689 1 85.81 112 ALA A O 1
ATOM 836 N N . VAL A 1 113 ? -3.975 -39.375 2.156 1 82.44 113 VAL A N 1
ATOM 837 C CA . VAL A 1 113 ? -2.605 -39.875 2.148 1 82.44 113 VAL A CA 1
ATOM 838 C C . VAL A 1 113 ? -1.66 -38.781 1.625 1 82.44 113 VAL A C 1
ATOM 840 O O . VAL A 1 113 ? -0.606 -38.531 2.215 1 82.44 113 VAL A O 1
ATOM 843 N N . GLU A 1 114 ? -2.047 -38.219 0.544 1 83.06 114 GLU A N 1
ATOM 844 C CA . GLU A 1 114 ? -1.243 -37.125 -0.014 1 83.06 114 GLU A CA 1
ATOM 845 C C . GLU A 1 114 ? -1.192 -35.938 0.936 1 83.06 114 GLU A C 1
ATOM 847 O O . GLU A 1 114 ? -0.14 -35.312 1.107 1 83.06 114 GLU A O 1
ATOM 852 N N . ALA A 1 115 ? -2.295 -35.719 1.564 1 91.5 115 ALA A N 1
ATOM 853 C CA . ALA A 1 115 ? -2.363 -34.625 2.52 1 91.5 115 ALA A CA 1
ATOM 854 C C . ALA A 1 115 ? -1.434 -34.875 3.705 1 91.5 115 ALA A C 1
ATOM 856 O O . ALA A 1 115 ? -0.742 -33.938 4.16 1 91.5 115 ALA A O 1
ATOM 857 N N . GLU A 1 116 ? -1.445 -36.062 4.16 1 91.81 116 GLU A N 1
ATOM 858 C CA . GLU A 1 116 ? -0.582 -36.438 5.281 1 91.81 116 GLU A CA 1
ATOM 859 C C . GLU A 1 116 ? 0.884 -36.156 4.957 1 91.81 116 GLU A C 1
ATOM 861 O O . GLU A 1 116 ? 1.617 -35.625 5.785 1 91.81 116 GLU A O 1
ATOM 866 N N . CYS A 1 117 ? 1.25 -36.531 3.805 1 88.56 117 CYS A N 1
ATOM 867 C CA . CYS A 1 117 ? 2.627 -36.344 3.365 1 88.56 117 CYS A CA 1
ATOM 868 C C . CYS A 1 117 ? 2.986 -34.844 3.35 1 88.56 117 CYS A C 1
ATOM 870 O O . CYS A 1 117 ? 4.035 -34.469 3.861 1 88.56 117 CYS A O 1
ATOM 872 N N . LEU A 1 118 ? 2.131 -34.031 2.809 1 93.19 118 LEU A N 1
ATOM 873 C CA . LEU A 1 118 ? 2.359 -32.594 2.721 1 93.19 118 LEU A CA 1
ATOM 874 C C . LEU A 1 118 ? 2.438 -31.969 4.109 1 93.19 118 LEU A C 1
ATOM 876 O O . LEU A 1 118 ? 3.355 -31.203 4.398 1 93.19 118 LEU A O 1
ATOM 880 N N . LEU A 1 119 ? 1.526 -32.344 4.992 1 96.31 119 LEU A N 1
ATOM 881 C CA . LEU A 1 119 ? 1.438 -31.781 6.332 1 96.31 119 LEU A CA 1
ATOM 882 C C . LEU A 1 119 ? 2.666 -32.156 7.16 1 96.31 119 LEU A C 1
ATOM 884 O O . LEU A 1 119 ? 3.201 -31.312 7.891 1 96.31 119 LEU A O 1
ATOM 888 N N . ARG A 1 120 ? 3.096 -33.344 6.992 1 94.56 120 ARG A N 1
ATOM 889 C CA . ARG A 1 120 ? 4.25 -33.844 7.738 1 94.56 120 ARG A CA 1
ATOM 890 C C . ARG A 1 120 ? 5.523 -33.094 7.32 1 94.56 120 ARG A C 1
ATOM 892 O O . ARG A 1 120 ? 6.238 -32.562 8.164 1 94.56 120 ARG A O 1
ATOM 899 N N . ARG A 1 121 ? 5.746 -33.062 6.035 1 93.19 121 ARG A N 1
ATOM 900 C CA . ARG A 1 121 ? 6.988 -32.5 5.516 1 93.19 121 ARG A CA 1
ATOM 901 C C . ARG A 1 121 ? 7.055 -31 5.762 1 93.19 121 ARG A C 1
ATOM 903 O O . ARG A 1 121 ? 8.133 -30.453 6 1 93.19 121 ARG A O 1
ATOM 910 N N . ALA A 1 122 ? 5.883 -30.375 5.746 1 96.75 122 ALA A N 1
ATOM 911 C CA . ALA A 1 122 ? 5.836 -28.922 5.957 1 96.75 122 ALA A CA 1
ATOM 912 C C . ALA A 1 122 ? 5.762 -28.594 7.445 1 96.75 122 ALA A C 1
ATOM 914 O O . ALA A 1 122 ? 5.855 -27.422 7.832 1 96.75 122 ALA A O 1
ATOM 915 N N . GLU A 1 123 ? 5.551 -29.609 8.234 1 97.38 123 GLU A N 1
ATOM 916 C CA . GLU A 1 123 ? 5.328 -29.422 9.664 1 97.38 123 GLU A CA 1
ATOM 917 C C . GLU A 1 123 ? 4.219 -28.406 9.914 1 97.38 123 GLU A C 1
ATOM 919 O O . GLU A 1 123 ? 4.391 -27.469 10.695 1 97.38 123 GLU A O 1
ATOM 924 N N . ALA A 1 124 ? 3.121 -28.578 9.219 1 97.94 124 ALA A N 1
ATOM 925 C CA . ALA A 1 124 ? 1.98 -27.672 9.367 1 97.94 124 ALA A CA 1
ATOM 926 C C . ALA A 1 124 ? 1.395 -27.766 10.773 1 97.94 124 ALA A C 1
ATOM 928 O O . ALA A 1 124 ? 1.262 -28.859 11.336 1 97.94 124 ALA A O 1
ATOM 929 N N . VAL A 1 125 ? 1.013 -26.594 11.344 1 98.12 125 VAL A N 1
ATOM 930 C CA . VAL A 1 125 ? 0.529 -26.578 12.719 1 98.12 125 VAL A CA 1
ATOM 931 C C . VAL A 1 125 ? -0.998 -26.609 12.727 1 98.12 125 VAL A C 1
ATOM 933 O O . VAL A 1 125 ? -1.611 -26.953 13.75 1 98.12 125 VAL A O 1
ATOM 936 N N . ALA A 1 126 ? -1.603 -26.219 11.664 1 98.31 126 ALA A N 1
ATOM 937 C CA . ALA A 1 126 ? -3.051 -26.234 11.469 1 98.31 126 ALA A CA 1
ATOM 938 C C . ALA A 1 126 ? -3.406 -26.5 10.008 1 98.31 126 ALA A C 1
ATOM 940 O O . ALA A 1 126 ? -2.582 -26.281 9.117 1 98.31 126 ALA A O 1
ATOM 941 N N . VAL A 1 127 ? -4.602 -27.047 9.766 1 98.5 127 VAL A N 1
ATOM 942 C CA . VAL A 1 127 ? -5.121 -27.219 8.414 1 98.5 127 VAL A CA 1
ATOM 943 C C . VAL A 1 127 ? -6.586 -26.797 8.367 1 98.5 127 VAL A C 1
ATOM 945 O O . VAL A 1 127 ? -7.367 -27.156 9.258 1 98.5 127 VAL A O 1
ATOM 948 N N . ILE A 1 128 ? -6.891 -25.938 7.457 1 98.81 128 ILE A N 1
ATOM 949 C CA . ILE A 1 128 ? -8.266 -25.562 7.152 1 98.81 128 ILE A CA 1
ATOM 950 C C . ILE A 1 128 ? -8.773 -26.375 5.961 1 98.81 128 ILE A C 1
ATOM 952 O O . ILE A 1 128 ? -8.258 -26.234 4.848 1 98.81 128 ILE A O 1
ATOM 956 N N . ALA A 1 129 ? -9.734 -27.188 6.176 1 98.25 129 ALA A N 1
ATOM 957 C CA . ALA A 1 129 ? -10.195 -28.109 5.148 1 98.25 129 ALA A CA 1
ATOM 958 C C . ALA A 1 129 ? -11.719 -28.062 5.023 1 98.25 129 ALA A C 1
ATOM 960 O O . ALA A 1 129 ? -12.414 -27.75 5.988 1 98.25 129 ALA A O 1
ATOM 961 N N . ALA A 1 130 ? -12.172 -28.391 3.859 1 97 130 ALA A N 1
ATOM 962 C CA . ALA A 1 130 ? -13.609 -28.406 3.6 1 97 130 ALA A CA 1
ATOM 963 C C . ALA A 1 130 ? -14.32 -29.453 4.445 1 97 130 ALA A C 1
ATOM 965 O O . ALA A 1 130 ? -13.82 -30.578 4.598 1 97 130 ALA A O 1
ATOM 966 N N . THR A 1 131 ? -15.453 -29.062 5.039 1 96.56 131 THR A N 1
ATOM 967 C CA . THR A 1 131 ? -16.297 -30.031 5.707 1 96.56 131 THR A CA 1
ATOM 968 C C . THR A 1 131 ? -16.797 -31.094 4.715 1 96.56 131 THR A C 1
ATOM 970 O O . THR A 1 131 ? -16.703 -32.281 4.988 1 96.56 131 THR A O 1
ATOM 973 N N . GLU A 1 132 ? -17.188 -30.547 3.652 1 92.44 132 GLU A N 1
ATOM 974 C CA . GLU A 1 132 ? -17.641 -31.391 2.549 1 92.44 132 GLU A CA 1
ATOM 975 C C . GLU A 1 132 ? -17.469 -30.688 1.209 1 92.44 132 GLU A C 1
ATOM 977 O O . GLU A 1 132 ? -17.75 -29.484 1.101 1 92.44 132 GLU A O 1
ATOM 982 N N . HIS A 1 133 ? -17.016 -31.469 0.196 1 91.81 133 HIS A N 1
ATOM 983 C CA . HIS A 1 133 ? -16.938 -30.969 -1.174 1 91.81 133 HIS A CA 1
ATOM 984 C C . HIS A 1 133 ? -17.094 -32.125 -2.178 1 91.81 133 HIS A C 1
ATOM 986 O O . HIS A 1 133 ? -16.266 -33.031 -2.211 1 91.81 133 HIS A O 1
ATOM 992 N N . ARG A 1 134 ? -18.125 -32.031 -2.908 1 88.75 134 ARG A N 1
ATOM 993 C CA . ARG A 1 134 ? -18.406 -32.969 -3.969 1 88.75 134 ARG A CA 1
ATOM 994 C C . ARG A 1 134 ? -18.344 -34.406 -3.441 1 88.75 134 ARG A C 1
ATOM 996 O O . ARG A 1 134 ? -17.703 -35.281 -4.039 1 88.75 134 ARG A O 1
ATOM 1003 N N . GLY A 1 135 ? -18.891 -34.625 -2.283 1 86.88 135 GLY A N 1
ATOM 1004 C CA . GLY A 1 135 ? -19.062 -35.969 -1.726 1 86.88 135 GLY A CA 1
ATOM 1005 C C . GLY A 1 135 ? -17.891 -36.406 -0.857 1 86.88 135 GLY A C 1
ATOM 1006 O O . GLY A 1 135 ? -17.938 -37.469 -0.25 1 86.88 135 GLY A O 1
ATOM 1007 N N . GLN A 1 136 ? -16.875 -35.594 -0.783 1 87.88 136 GLN A N 1
ATOM 1008 C CA . GLN A 1 136 ? -15.711 -35.938 0.035 1 87.88 136 GLN A CA 1
ATOM 1009 C C . GLN A 1 136 ? -15.695 -35.125 1.328 1 87.88 136 GLN A C 1
ATOM 1011 O O . GLN A 1 136 ? -16.062 -33.938 1.333 1 87.88 136 GLN A O 1
ATOM 1016 N N . THR A 1 137 ? -15.281 -35.75 2.416 1 92.81 137 THR A N 1
ATOM 1017 C CA . THR A 1 137 ? -15.242 -35.125 3.725 1 92.81 137 THR A CA 1
ATOM 1018 C C . THR A 1 137 ? -13.797 -34.906 4.164 1 92.81 137 THR A C 1
ATOM 1020 O O . THR A 1 137 ? -13.297 -35.594 5.062 1 92.81 137 THR A O 1
ATOM 1023 N N . HIS A 1 138 ? -13.242 -33.875 3.709 1 93.62 138 HIS A N 1
ATOM 1024 C CA . HIS A 1 138 ? -11.805 -33.625 3.834 1 93.62 138 HIS A CA 1
ATOM 1025 C C . HIS A 1 138 ? -11.406 -33.438 5.293 1 93.62 138 HIS A C 1
ATOM 1027 O O . HIS A 1 138 ? -10.492 -34.094 5.789 1 93.62 138 HIS A O 1
ATOM 1033 N N . ALA A 1 139 ? -12.109 -32.531 6.02 1 96.62 139 ALA A N 1
ATOM 1034 C CA . ALA A 1 139 ? -11.758 -32.25 7.402 1 96.62 139 ALA A CA 1
ATOM 1035 C C . ALA A 1 139 ? -11.836 -33.469 8.281 1 96.62 139 ALA A C 1
ATOM 1037 O O . ALA A 1 139 ? -10.945 -33.75 9.094 1 96.62 139 ALA A O 1
ATOM 1038 N N . ALA A 1 140 ? -12.867 -34.25 8.078 1 95.31 140 ALA A N 1
ATOM 1039 C CA . ALA A 1 140 ? -13.062 -35.469 8.859 1 95.31 140 ALA A CA 1
ATOM 1040 C C . ALA A 1 140 ? -11.938 -36.469 8.602 1 95.31 140 ALA A C 1
ATOM 1042 O O . ALA A 1 140 ? -11.516 -37.188 9.508 1 95.31 140 ALA A O 1
ATOM 1043 N N . ASP A 1 141 ? -11.516 -36.5 7.375 1 93.25 141 ASP A N 1
ATOM 1044 C CA . ASP A 1 141 ? -10.5 -37.469 6.965 1 93.25 141 ASP A CA 1
ATOM 1045 C C . ASP A 1 141 ? -9.133 -37.094 7.543 1 93.25 141 ASP A C 1
ATOM 1047 O O . ASP A 1 141 ? -8.242 -37.938 7.609 1 93.25 141 ASP A O 1
ATOM 1051 N N . LEU A 1 142 ? -8.961 -35.844 7.965 1 95 142 LEU A N 1
ATOM 1052 C CA . LEU A 1 142 ? -7.66 -35.375 8.438 1 95 142 LEU A CA 1
ATOM 1053 C C . LEU A 1 142 ? -7.535 -35.562 9.945 1 95 142 LEU A C 1
ATOM 1055 O O . LEU A 1 142 ? -6.426 -35.625 10.477 1 95 142 LEU A O 1
ATOM 1059 N N . VAL A 1 143 ? -8.617 -35.688 10.695 1 95.56 143 VAL A N 1
ATOM 1060 C CA . VAL A 1 143 ? -8.633 -35.75 12.156 1 95.56 143 VAL A CA 1
ATOM 1061 C C . VAL A 1 143 ? -7.875 -37 12.625 1 95.56 143 VAL A C 1
ATOM 1063 O O . VAL A 1 143 ? -7.043 -36.906 13.531 1 95.56 143 VAL A O 1
ATOM 1066 N N . PRO A 1 144 ? -8.07 -38.094 11.953 1 93.19 144 PRO A N 1
ATOM 1067 C CA . PRO A 1 144 ? -7.379 -39.312 12.398 1 93.19 144 PRO A CA 1
ATOM 1068 C C . PRO A 1 144 ? -5.867 -39.25 12.195 1 93.19 144 PRO A C 1
ATOM 1070 O O . PRO A 1 144 ? -5.125 -40.062 12.75 1 93.19 144 PRO A O 1
ATOM 1073 N N . LEU A 1 145 ? -5.461 -38.281 11.391 1 91.19 145 LEU A N 1
ATOM 1074 C CA . LEU A 1 145 ? -4.039 -38.188 11.086 1 91.19 145 LEU A CA 1
ATOM 1075 C C . LEU A 1 145 ? -3.309 -37.438 12.203 1 91.19 145 LEU A C 1
ATOM 1077 O O . LEU A 1 145 ? -2.076 -37.438 12.258 1 91.19 145 LEU A O 1
ATOM 1081 N N . LEU A 1 146 ? -3.988 -36.812 13.18 1 92.69 146 LEU A N 1
ATOM 1082 C CA . LEU A 1 146 ? -3.43 -35.906 14.195 1 92.69 146 LEU A CA 1
ATOM 1083 C C . LEU A 1 146 ? -2.383 -36.656 15.031 1 92.69 146 LEU A C 1
ATOM 1085 O O . LEU A 1 146 ? -1.282 -36.125 15.242 1 92.69 146 LEU A O 1
ATOM 1089 N N . PRO A 1 147 ? -2.602 -37.875 15.422 1 91.81 147 PRO A N 1
ATOM 1090 C CA . PRO A 1 147 ? -1.604 -38.562 16.25 1 91.81 147 PRO A CA 1
ATOM 1091 C C . PRO A 1 147 ? -0.297 -38.812 15.492 1 91.81 147 PRO A C 1
ATOM 1093 O O . PRO A 1 147 ? 0.773 -38.875 16.109 1 91.81 147 PRO A O 1
ATOM 1096 N N . ALA A 1 148 ? -0.411 -38.906 14.219 1 92.06 148 ALA A N 1
ATOM 1097 C CA . ALA A 1 148 ? 0.755 -39.25 13.398 1 92.06 148 ALA A CA 1
ATOM 1098 C C . ALA A 1 148 ? 1.502 -37.969 12.984 1 92.06 148 ALA A C 1
ATOM 1100 O O . ALA A 1 148 ? 2.615 -38.062 12.453 1 92.06 148 ALA A O 1
ATOM 1101 N N . LEU A 1 149 ? 0.927 -36.875 13.195 1 94.62 149 LEU A N 1
ATOM 1102 C CA . LEU A 1 149 ? 1.502 -35.594 12.797 1 94.62 149 LEU A CA 1
ATOM 1103 C C . LEU A 1 149 ? 1.798 -34.75 14.023 1 94.62 149 LEU A C 1
ATOM 1105 O O . LEU A 1 149 ? 0.964 -33.938 14.43 1 94.62 149 LEU A O 1
ATOM 1109 N N . PRO A 1 150 ? 2.943 -34.844 14.539 1 92.12 150 PRO A N 1
ATOM 1110 C CA . PRO A 1 150 ? 3.26 -34.219 15.82 1 92.12 150 PRO A CA 1
ATOM 1111 C C . PRO A 1 150 ? 3.105 -32.688 15.773 1 92.12 150 PRO A C 1
ATOM 1113 O O . PRO A 1 150 ? 2.777 -32.062 16.781 1 92.12 150 PRO A O 1
ATOM 1116 N N . ALA A 1 151 ? 3.334 -32.062 14.633 1 94.19 151 ALA A N 1
ATOM 1117 C CA . ALA A 1 151 ? 3.277 -30.609 14.547 1 94.19 151 ALA A CA 1
ATOM 1118 C C . ALA A 1 151 ? 1.837 -30.125 14.414 1 94.19 151 ALA A C 1
ATOM 1120 O O . ALA A 1 151 ? 1.526 -28.984 14.758 1 94.19 151 ALA A O 1
ATOM 1121 N N . LEU A 1 152 ? 0.99 -30.922 13.844 1 95.31 152 LEU A N 1
ATOM 1122 C CA . LEU A 1 152 ? -0.387 -30.516 13.57 1 95.31 152 LEU A CA 1
ATOM 1123 C C . LEU A 1 152 ? -1.206 -30.469 14.852 1 95.31 152 LEU A C 1
ATOM 1125 O O . LEU A 1 152 ? -1.432 -31.516 15.484 1 95.31 152 LEU A O 1
ATOM 1129 N N . ARG A 1 153 ? -1.702 -29.312 15.125 1 94.25 153 ARG A N 1
ATOM 1130 C CA . ARG A 1 153 ? -2.398 -29.125 16.391 1 94.25 153 ARG A CA 1
ATOM 1131 C C . ARG A 1 153 ? -3.904 -29.016 16.188 1 94.25 153 ARG A C 1
ATOM 1133 O O . ARG A 1 153 ? -4.688 -29.391 17.062 1 94.25 153 ARG A O 1
ATOM 1140 N N . ARG A 1 154 ? -4.281 -28.484 15.062 1 96.38 154 ARG A N 1
ATOM 1141 C CA . ARG A 1 154 ? -5.695 -28.172 14.883 1 96.38 154 ARG A CA 1
ATOM 1142 C C . ARG A 1 154 ? -6.152 -28.484 13.461 1 96.38 154 ARG A C 1
ATOM 1144 O O . ARG A 1 154 ? -5.418 -28.234 12.5 1 96.38 154 ARG A O 1
ATOM 1151 N N . VAL A 1 155 ? -7.316 -29.047 13.375 1 98.06 155 VAL A N 1
ATOM 1152 C CA . VAL A 1 155 ? -8.047 -29.156 12.117 1 98.06 155 VAL A CA 1
ATOM 1153 C C . VAL A 1 155 ? -9.266 -28.234 12.141 1 98.06 155 VAL A C 1
ATOM 1155 O O . VAL A 1 155 ? -10.109 -28.344 13.031 1 98.06 155 VAL A O 1
ATOM 1158 N N . VAL A 1 156 ? -9.305 -27.297 11.227 1 98.62 156 VAL A N 1
ATOM 1159 C CA . VAL A 1 156 ? -10.414 -26.359 11.094 1 98.62 156 VAL A CA 1
ATOM 1160 C C . VAL A 1 156 ? -11.32 -26.797 9.945 1 98.62 156 VAL A C 1
ATOM 1162 O O . VAL A 1 156 ? -10.852 -27.016 8.828 1 98.62 156 VAL A O 1
ATOM 1165 N N . SER A 1 157 ? -12.594 -26.984 10.18 1 98.5 157 SER A N 1
ATOM 1166 C CA . SER A 1 157 ? -13.547 -27.391 9.156 1 98.5 157 SER A CA 1
ATOM 1167 C C . SER A 1 157 ? -14.297 -26.188 8.594 1 98.5 157 SER A C 1
ATOM 1169 O O . SER A 1 157 ? -14.828 -25.375 9.344 1 98.5 157 SER A O 1
ATOM 1171 N N . ALA A 1 158 ? -14.305 -26.062 7.285 1 97.81 158 ALA A N 1
ATOM 1172 C CA . ALA A 1 158 ? -14.945 -24.938 6.609 1 97.81 158 ALA A CA 1
ATOM 1173 C C . ALA A 1 158 ? -16.109 -25.422 5.73 1 97.81 158 ALA A C 1
ATOM 1175 O O . ALA A 1 158 ? -15.93 -26.312 4.891 1 97.81 158 ALA A O 1
ATOM 1176 N N . GLY A 1 159 ? -17.203 -24.781 5.801 1 92.31 159 GLY A N 1
ATOM 1177 C CA . GLY A 1 159 ? -18.344 -25.109 4.945 1 92.31 159 GLY A CA 1
ATOM 1178 C C . GLY A 1 159 ? -19.609 -25.391 5.719 1 92.31 159 GLY A C 1
ATOM 1179 O O . GLY A 1 159 ? -19.609 -25.359 6.953 1 92.31 159 GLY A O 1
ATOM 1180 N N . PRO A 1 160 ? -20.609 -25.578 4.93 1 85.5 160 PRO A N 1
ATOM 1181 C CA . PRO A 1 160 ? -21.891 -25.891 5.566 1 85.5 160 PRO A CA 1
ATOM 1182 C C . PRO A 1 160 ? -21.938 -27.281 6.172 1 85.5 160 PRO A C 1
ATOM 1184 O O . PRO A 1 160 ? -21.062 -28.109 5.891 1 85.5 160 PRO A O 1
ATOM 1187 N N . GLY A 1 161 ? -22.844 -27.5 7.102 1 83.69 161 GLY A N 1
ATOM 1188 C CA . GLY A 1 161 ? -23.016 -28.797 7.727 1 83.69 161 GLY A CA 1
ATOM 1189 C C . GLY A 1 161 ? -22.453 -28.859 9.133 1 83.69 161 GLY A C 1
ATOM 1190 O O . GLY A 1 161 ? -21.969 -27.859 9.664 1 83.69 161 GLY A O 1
ATOM 1191 N N . THR A 1 162 ? -22.547 -30.016 9.703 1 89.88 162 THR A N 1
ATOM 1192 C CA . THR A 1 162 ? -22.047 -30.234 11.055 1 89.88 162 THR A CA 1
ATOM 1193 C C . THR A 1 162 ? -20.547 -30.469 11.055 1 89.88 162 THR A C 1
ATOM 1195 O O . THR A 1 162 ? -20.047 -31.312 10.305 1 89.88 162 THR A O 1
ATOM 1198 N N . ALA A 1 163 ? -19.859 -29.672 11.789 1 93 163 ALA A N 1
ATOM 1199 C CA . ALA A 1 163 ? -18.422 -29.844 11.922 1 93 163 ALA A CA 1
ATOM 1200 C C . ALA A 1 163 ? -18.078 -31.234 12.461 1 93 163 ALA A C 1
ATOM 1202 O O . ALA A 1 163 ? -18.672 -31.688 13.438 1 93 163 ALA A O 1
ATOM 1203 N N . PRO A 1 164 ? -17.156 -31.875 11.797 1 94.31 164 PRO A N 1
ATOM 1204 C CA . PRO A 1 164 ? -16.75 -33.188 12.328 1 94.31 164 PRO A CA 1
ATOM 1205 C C . PRO A 1 164 ? -16.203 -33.094 13.75 1 94.31 164 PRO A C 1
ATOM 1207 O O . PRO A 1 164 ? -15.625 -32.062 14.133 1 94.31 164 PRO A O 1
ATOM 1210 N N . ALA A 1 165 ? -16.375 -34.156 14.477 1 94.31 165 ALA A N 1
ATOM 1211 C CA . ALA A 1 165 ? -15.82 -34.219 15.82 1 94.31 165 ALA A CA 1
ATOM 1212 C C . ALA A 1 165 ? -14.305 -34.031 15.797 1 94.31 165 ALA A C 1
ATOM 1214 O O . ALA A 1 165 ? -13.625 -34.594 14.93 1 94.31 165 ALA A O 1
ATOM 1215 N N . GLY A 1 166 ? -13.844 -33.219 16.656 1 95 166 GLY A N 1
ATOM 1216 C CA . GLY A 1 166 ? -12.414 -33.031 16.766 1 95 166 GLY A CA 1
ATOM 1217 C C . GLY A 1 166 ? -11.914 -31.844 15.945 1 95 166 GLY A C 1
ATOM 1218 O O . GLY A 1 166 ? -10.734 -31.5 15.984 1 95 166 GLY A O 1
ATOM 1219 N N . THR A 1 167 ? -12.828 -31.234 15.203 1 97.69 167 THR A N 1
ATOM 1220 C CA . THR A 1 167 ? -12.445 -30.078 14.406 1 97.69 167 THR A CA 1
ATOM 1221 C C . THR A 1 167 ? -12.977 -28.781 15.031 1 97.69 167 THR A C 1
ATOM 1223 O O . THR A 1 167 ? -13.852 -28.812 15.891 1 97.69 167 THR A O 1
ATOM 1226 N N . VAL A 1 168 ? -12.352 -27.688 14.711 1 97.75 168 VAL A N 1
ATOM 1227 C CA . VAL A 1 168 ? -12.852 -26.344 15.031 1 97.75 168 VAL A CA 1
ATOM 1228 C C . VAL A 1 168 ? -13.594 -25.781 13.828 1 97.75 168 VAL A C 1
ATOM 1230 O O . VAL A 1 168 ? -13.023 -25.641 12.742 1 97.75 168 VAL A O 1
ATOM 1233 N N . PRO A 1 169 ? -14.852 -25.453 13.977 1 98.12 169 PRO A N 1
ATOM 1234 C CA . PRO A 1 169 ? -15.562 -24.859 12.836 1 98.12 169 PRO A CA 1
ATOM 1235 C C . PRO A 1 169 ? -15.008 -23.5 12.43 1 98.12 169 PRO A C 1
ATOM 1237 O O . PRO A 1 169 ? -14.836 -22.625 13.281 1 98.12 169 PRO A O 1
ATOM 1240 N N . LEU A 1 170 ? -14.789 -23.312 11.141 1 98.44 170 LEU A N 1
ATOM 1241 C CA . LEU A 1 170 ? -14.289 -22.031 10.633 1 98.44 170 LEU A CA 1
ATOM 1242 C C . LEU A 1 170 ? -15.227 -20.891 11.008 1 98.44 170 LEU A C 1
ATOM 1244 O O . LEU A 1 170 ? -14.766 -19.781 11.305 1 98.44 170 LEU A O 1
ATOM 1248 N N . ARG A 1 171 ? -16.516 -21.125 11.008 1 96.81 171 ARG A N 1
ATOM 1249 C CA . ARG A 1 171 ? -17.516 -20.109 11.328 1 96.81 171 ARG A CA 1
ATOM 1250 C C . ARG A 1 171 ? -17.297 -19.547 12.719 1 96.81 171 ARG A C 1
ATOM 1252 O O . ARG A 1 171 ? -17.547 -18.359 12.961 1 96.81 171 ARG A O 1
ATOM 1259 N N . ASP A 1 172 ? -16.797 -20.359 13.648 1 97.19 172 ASP A N 1
ATOM 1260 C CA . ASP A 1 172 ? -16.516 -19.891 15 1 97.19 172 ASP A CA 1
ATOM 1261 C C . ASP A 1 172 ? -15.312 -18.953 15.023 1 97.19 172 ASP A C 1
ATOM 1263 O O . ASP A 1 172 ? -15.305 -17.969 15.766 1 97.19 172 ASP A O 1
ATOM 1267 N N . LEU A 1 173 ? -14.32 -19.281 14.25 1 98.19 173 LEU A N 1
ATOM 1268 C CA . LEU A 1 173 ? -13.141 -18.438 14.156 1 98.19 173 LEU A CA 1
ATOM 1269 C C . LEU A 1 173 ? -13.477 -17.109 13.484 1 98.19 173 LEU A C 1
ATOM 1271 O O . LEU A 1 173 ? -12.93 -16.062 13.844 1 98.19 173 LEU A O 1
ATOM 1275 N N . LEU A 1 174 ? -14.398 -17.125 12.523 1 97.75 174 LEU A N 1
ATOM 1276 C CA . LEU A 1 174 ? -14.797 -15.93 11.773 1 97.75 174 LEU A CA 1
ATOM 1277 C C . LEU A 1 174 ? -15.625 -14.992 12.648 1 97.75 174 LEU A C 1
ATOM 1279 O O . LEU A 1 174 ? -15.875 -13.852 12.273 1 97.75 174 LEU A O 1
ATOM 1283 N N . ARG A 1 175 ? -16 -15.406 13.812 1 96.75 175 ARG A N 1
ATOM 1284 C CA . ARG A 1 175 ? -16.781 -14.586 14.734 1 96.75 175 ARG A CA 1
ATOM 1285 C C . ARG A 1 175 ? -15.875 -13.891 15.75 1 96.75 175 ARG A C 1
ATOM 1287 O O . ARG A 1 175 ? -16.344 -13.109 16.578 1 96.75 175 ARG A O 1
ATOM 1294 N N . THR A 1 176 ? -14.609 -14.219 15.617 1 97.19 176 THR A N 1
ATOM 1295 C CA . THR A 1 176 ? -13.656 -13.555 16.5 1 97.19 176 THR A CA 1
ATOM 1296 C C . THR A 1 176 ? -13.656 -12.047 16.266 1 97.19 176 THR A C 1
ATOM 1298 O O . THR A 1 176 ? -13.672 -11.594 15.125 1 97.19 176 THR A O 1
ATOM 1301 N N . ASP A 1 177 ? -13.688 -11.25 17.375 1 94.75 177 ASP A N 1
ATOM 1302 C CA . ASP A 1 177 ? -13.641 -9.797 17.266 1 94.75 177 ASP A CA 1
ATOM 1303 C C . ASP A 1 177 ? -12.328 -9.336 16.641 1 94.75 177 ASP A C 1
ATOM 1305 O O . ASP A 1 177 ? -11.25 -9.578 17.188 1 94.75 177 ASP A O 1
ATOM 1309 N N . PRO A 1 178 ? -12.438 -8.641 15.5 1 93.81 178 PRO A N 1
ATOM 1310 C CA . PRO A 1 178 ? -11.219 -8.258 14.781 1 93.81 178 PRO A CA 1
ATOM 1311 C C . PRO A 1 178 ? -10.547 -7.02 15.367 1 93.81 178 PRO A C 1
ATOM 1313 O O . PRO A 1 178 ? -9.422 -6.688 14.992 1 93.81 178 PRO A O 1
ATOM 1316 N N . THR A 1 179 ? -11.094 -6.164 16.219 1 88.38 179 THR A N 1
ATOM 1317 C CA . THR A 1 179 ? -10.648 -4.848 16.656 1 88.38 179 THR A CA 1
ATOM 1318 C C . THR A 1 179 ? -9.281 -4.934 17.328 1 88.38 179 THR A C 1
ATOM 1320 O O . THR A 1 179 ? -8.445 -4.039 17.156 1 88.38 179 THR A O 1
ATOM 1323 N N . GLY A 1 180 ? -8.969 -5.973 17.984 1 86.62 180 GLY A N 1
ATOM 1324 C CA . GLY A 1 180 ? -7.707 -6.078 18.703 1 86.62 180 GLY A CA 1
ATOM 1325 C C . GLY A 1 180 ? -6.609 -6.742 17.891 1 86.62 180 GLY A C 1
ATOM 1326 O O . GLY A 1 180 ? -5.473 -6.855 18.344 1 86.62 180 GLY A O 1
ATOM 1327 N N . PHE A 1 181 ? -6.895 -7.008 16.609 1 91.31 181 PHE A N 1
ATOM 1328 C CA . PHE A 1 181 ? -5.91 -7.738 15.828 1 91.31 181 PHE A CA 1
ATOM 1329 C C . PHE A 1 181 ? -4.895 -6.785 15.211 1 91.31 181 PHE A C 1
ATOM 1331 O O . PHE A 1 181 ? -5.266 -5.793 14.578 1 91.31 181 PHE A O 1
ATOM 1338 N N . VAL A 1 182 ? -3.633 -7.051 15.453 1 89.75 182 VAL A N 1
ATOM 1339 C CA . VAL A 1 182 ? -2.529 -6.316 14.844 1 89.75 182 VAL A CA 1
ATOM 1340 C C . VAL A 1 182 ? -1.756 -7.23 13.898 1 89.75 182 VAL A C 1
ATOM 1342 O O . VAL A 1 182 ? -1.271 -8.289 14.305 1 89.75 182 VAL A O 1
ATOM 1345 N N . ALA A 1 183 ? -1.651 -6.848 12.641 1 94.56 183 ALA A N 1
ATOM 1346 C CA . ALA A 1 183 ? -0.962 -7.656 11.641 1 94.56 183 ALA A CA 1
ATOM 1347 C C . ALA A 1 183 ? 0.527 -7.766 11.953 1 94.56 183 ALA A C 1
ATOM 1349 O O . ALA A 1 183 ? 1.133 -6.816 12.461 1 94.56 183 ALA A O 1
ATOM 1350 N N . ALA A 1 184 ? 1.165 -8.859 11.609 1 94.06 184 ALA A N 1
ATOM 1351 C CA . ALA A 1 184 ? 2.555 -9.156 11.945 1 94.06 184 ALA A CA 1
ATOM 1352 C C . ALA A 1 184 ? 3.514 -8.352 11.07 1 94.06 184 ALA A C 1
ATOM 1354 O O . ALA A 1 184 ? 4.621 -8.016 11.492 1 94.06 184 ALA A O 1
ATOM 1355 N N . ARG A 1 185 ? 3.162 -8.078 9.82 1 92.75 185 ARG A N 1
ATOM 1356 C CA . ARG A 1 185 ? 3.963 -7.34 8.852 1 92.75 185 ARG A CA 1
ATOM 1357 C C . ARG A 1 185 ? 5.352 -7.957 8.703 1 92.75 185 ARG A C 1
ATOM 1359 O O . ARG A 1 185 ? 6.359 -7.297 8.969 1 92.75 185 ARG A O 1
ATOM 1366 N N . PRO A 1 186 ? 5.441 -9.156 8.273 1 94.25 186 PRO A N 1
ATOM 1367 C CA . PRO A 1 186 ? 6.715 -9.875 8.156 1 94.25 186 PRO A CA 1
ATOM 1368 C C . PRO A 1 186 ? 7.641 -9.266 7.105 1 94.25 186 PRO A C 1
ATOM 1370 O O . PRO A 1 186 ? 7.207 -8.438 6.301 1 94.25 186 PRO A O 1
ATOM 1373 N N . ASP A 1 187 ? 8.977 -9.68 7.223 1 93.44 187 ASP A N 1
ATOM 1374 C CA . ASP A 1 187 ? 9.93 -9.359 6.168 1 93.44 187 ASP A CA 1
ATOM 1375 C C . ASP A 1 187 ? 9.43 -9.836 4.809 1 93.44 187 ASP A C 1
ATOM 1377 O O . ASP A 1 187 ? 9.125 -11.016 4.633 1 93.44 187 ASP A O 1
ATOM 1381 N N . PRO A 1 188 ? 9.344 -8.914 3.846 1 96.12 188 PRO A N 1
ATOM 1382 C CA . PRO A 1 188 ? 8.789 -9.289 2.541 1 96.12 188 PRO A CA 1
ATOM 1383 C C . PRO A 1 188 ? 9.594 -10.383 1.85 1 96.12 188 PRO A C 1
ATOM 1385 O O . PRO A 1 188 ? 9.102 -11.023 0.913 1 96.12 188 PRO A O 1
ATOM 1388 N N . ASP A 1 189 ? 10.836 -10.609 2.254 1 95.25 189 ASP A N 1
ATOM 1389 C CA . ASP A 1 189 ? 11.672 -11.641 1.648 1 95.25 189 ASP A CA 1
ATOM 1390 C C . ASP A 1 189 ? 11.555 -12.961 2.406 1 95.25 189 ASP A C 1
ATOM 1392 O O . ASP A 1 189 ? 12.156 -13.961 2.018 1 95.25 189 ASP A O 1
ATOM 1396 N N . SER A 1 190 ? 10.719 -12.984 3.449 1 95.94 190 SER A N 1
ATOM 1397 C CA . SER A 1 190 ? 10.469 -14.227 4.168 1 95.94 190 SER A CA 1
ATOM 1398 C C . SER A 1 190 ? 9.367 -15.047 3.496 1 95.94 190 SER A C 1
ATOM 1400 O O . SER A 1 190 ? 8.672 -14.547 2.609 1 95.94 190 SER A O 1
ATOM 1402 N N . ALA A 1 191 ? 9.242 -16.25 3.881 1 98 191 ALA A N 1
ATOM 1403 C CA . ALA A 1 191 ? 8.312 -17.203 3.258 1 98 191 ALA A CA 1
ATOM 1404 C C . ALA A 1 191 ? 6.863 -16.766 3.484 1 98 191 ALA A C 1
ATOM 1406 O O . ALA A 1 191 ? 6.496 -16.344 4.586 1 98 191 ALA A O 1
ATOM 1407 N N . ALA A 1 192 ? 6.066 -16.875 2.43 1 98 192 ALA A N 1
ATOM 1408 C CA . ALA A 1 192 ? 4.656 -16.5 2.502 1 98 192 ALA A CA 1
ATOM 1409 C C . ALA A 1 192 ? 3.76 -17.672 2.109 1 98 192 ALA A C 1
ATOM 1411 O O . ALA A 1 192 ? 2.627 -17.781 2.586 1 98 192 ALA A O 1
ATOM 1412 N N . ARG A 1 193 ? 4.254 -18.469 1.217 1 98.25 193 ARG A N 1
ATOM 1413 C CA . ARG A 1 193 ? 3.41 -19.5 0.627 1 98.25 193 ARG A CA 1
ATOM 1414 C C . ARG A 1 193 ? 4.254 -20.672 0.125 1 98.25 193 ARG A C 1
ATOM 1416 O O . ARG A 1 193 ? 5.348 -20.469 -0.404 1 98.25 193 ARG A O 1
ATOM 1423 N N . ILE A 1 194 ? 3.758 -21.844 0.338 1 98 194 ILE A N 1
ATOM 1424 C CA . ILE A 1 194 ? 4.348 -23.047 -0.22 1 98 194 ILE A CA 1
ATOM 1425 C C . ILE A 1 194 ? 3.49 -23.562 -1.379 1 98 194 ILE A C 1
ATOM 1427 O O . ILE A 1 194 ? 2.285 -23.766 -1.223 1 98 194 ILE A O 1
ATOM 1431 N N . LEU A 1 195 ? 4.09 -23.641 -2.537 1 96.44 195 LEU A N 1
ATOM 1432 C CA . LEU A 1 195 ? 3.406 -24.219 -3.691 1 96.44 195 LEU A CA 1
ATOM 1433 C C . LEU A 1 195 ? 3.686 -25.703 -3.803 1 96.44 195 LEU A C 1
ATOM 1435 O O . LEU A 1 195 ? 4.812 -26.156 -3.568 1 96.44 195 LEU A O 1
ATOM 1439 N N . VAL A 1 196 ? 2.652 -26.438 -4.121 1 90.75 196 VAL A N 1
ATOM 1440 C CA . VAL A 1 196 ? 2.773 -27.891 -4.305 1 90.75 196 VAL A CA 1
ATOM 1441 C C . VAL A 1 196 ? 2.762 -28.219 -5.793 1 90.75 196 VAL A C 1
ATOM 1443 O O . VAL A 1 196 ? 1.842 -27.828 -6.516 1 90.75 196 VAL A O 1
ATOM 1446 N N . SER A 1 197 ? 3.875 -28.828 -6.227 1 81.25 197 SER A N 1
ATOM 1447 C CA . SER A 1 197 ? 3.957 -29.188 -7.641 1 81.25 197 SER A CA 1
ATOM 1448 C C . SER A 1 197 ? 3.162 -30.453 -7.941 1 81.25 197 SER A C 1
ATOM 1450 O O . SER A 1 197 ? 3.033 -31.328 -7.086 1 81.25 197 SER A O 1
ATOM 1452 N N . SER A 1 198 ? 2.523 -30.547 -9.023 1 61.91 198 SER A N 1
ATOM 1453 C CA . SER A 1 198 ? 1.745 -31.719 -9.445 1 61.91 198 SER A CA 1
ATOM 1454 C C . SER A 1 198 ? 2.623 -32.75 -10.156 1 61.91 198 SER A C 1
ATOM 1456 O O . SER A 1 198 ? 2.123 -33.75 -10.672 1 61.91 198 SER A O 1
ATOM 1458 N N . GLY A 1 199 ? 3.883 -32.625 -10.07 1 55.41 199 GLY A N 1
ATOM 1459 C CA . GLY A 1 199 ? 4.766 -33.375 -10.93 1 55.41 199 GLY A CA 1
ATOM 1460 C C . GLY A 1 199 ? 4.641 -34.875 -10.727 1 55.41 199 GLY A C 1
ATOM 1461 O O . GLY A 1 199 ? 3.924 -35.344 -9.836 1 55.41 199 GLY A O 1
ATOM 1462 N N . SER A 1 200 ? 5.059 -35.562 -11.719 1 45.53 200 SER A N 1
ATOM 1463 C CA . SER A 1 200 ? 4.996 -37 -11.914 1 45.53 200 SER A CA 1
ATOM 1464 C C . SER A 1 200 ? 5.867 -37.75 -10.898 1 45.53 200 SER A C 1
ATOM 1466 O O . SER A 1 200 ? 5.816 -38.969 -10.797 1 45.53 200 SER A O 1
ATOM 1468 N N . GLU A 1 201 ? 6.504 -36.906 -10.156 1 47.19 201 GLU A N 1
ATOM 1469 C CA . GLU A 1 201 ? 7.363 -37.594 -9.188 1 47.19 201 GLU A CA 1
ATOM 1470 C C . GLU A 1 201 ? 6.547 -38.219 -8.055 1 47.19 201 GLU A C 1
ATOM 1472 O O . GLU A 1 201 ? 5.395 -37.844 -7.84 1 47.19 201 GLU A O 1
ATOM 1477 N N . ALA A 1 202 ? 7.059 -39.281 -7.504 1 50.78 202 ALA A N 1
ATOM 1478 C CA . ALA A 1 202 ? 6.414 -40.062 -6.445 1 50.78 202 ALA A CA 1
ATOM 1479 C C . ALA A 1 202 ? 5.883 -39.156 -5.348 1 50.78 202 ALA A C 1
ATOM 1481 O O . ALA A 1 202 ? 4.754 -39.312 -4.879 1 50.78 202 ALA A O 1
ATOM 1482 N N . GLU A 1 203 ? 6.727 -38.188 -5.016 1 69.12 203 GLU A N 1
ATOM 1483 C CA . GLU A 1 203 ? 6.258 -37.219 -4.027 1 69.12 203 GLU A CA 1
ATOM 1484 C C . GLU A 1 203 ? 6.234 -35.812 -4.602 1 69.12 203 GLU A C 1
ATOM 1486 O O . GLU A 1 203 ? 7.172 -35.406 -5.293 1 69.12 203 GLU A O 1
ATOM 1491 N N . PRO A 1 204 ? 5.176 -35.188 -4.336 1 77.69 204 PRO A N 1
ATOM 1492 C CA . PRO A 1 204 ? 5.082 -33.812 -4.871 1 77.69 204 PRO A CA 1
ATOM 1493 C C . PRO A 1 204 ? 6.137 -32.906 -4.289 1 77.69 204 PRO A C 1
ATOM 1495 O O . PRO A 1 204 ? 6.477 -33 -3.105 1 77.69 204 PRO A O 1
ATOM 1498 N N . LYS A 1 205 ? 6.77 -32.094 -5.141 1 88.62 205 LYS A N 1
ATOM 1499 C CA . LYS A 1 205 ? 7.684 -31.047 -4.66 1 88.62 205 LYS A CA 1
ATOM 1500 C C . LYS A 1 205 ? 6.926 -29.922 -3.982 1 88.62 205 LYS A C 1
ATOM 1502 O O . LYS A 1 205 ? 5.844 -29.531 -4.426 1 88.62 205 LYS A O 1
ATOM 1507 N N . MET A 1 206 ? 7.449 -29.5 -2.895 1 94.75 206 MET A N 1
ATOM 1508 C CA . MET A 1 206 ? 6.957 -28.297 -2.221 1 94.75 206 MET A CA 1
ATOM 1509 C C . MET A 1 206 ? 7.977 -27.172 -2.309 1 94.75 206 MET A C 1
ATOM 1511 O O . MET A 1 206 ? 9.156 -27.359 -1.996 1 94.75 206 MET A O 1
ATOM 1515 N N . ILE A 1 207 ? 7.527 -26.047 -2.781 1 96.88 207 ILE A N 1
ATOM 1516 C CA . ILE A 1 207 ? 8.43 -24.938 -3.064 1 96.88 207 ILE A CA 1
ATOM 1517 C C . ILE A 1 207 ? 7.996 -23.703 -2.275 1 96.88 207 ILE A C 1
ATOM 1519 O O . ILE A 1 207 ? 6.848 -23.25 -2.387 1 96.88 207 ILE A O 1
ATOM 1523 N N . ALA A 1 208 ? 8.906 -23.125 -1.529 1 98.12 208 ALA A N 1
ATOM 1524 C CA . ALA A 1 208 ? 8.594 -21.969 -0.688 1 98.12 208 ALA A CA 1
ATOM 1525 C C . ALA A 1 208 ? 8.82 -20.656 -1.439 1 98.12 208 ALA A C 1
ATOM 1527 O O . ALA A 1 208 ? 9.875 -20.469 -2.051 1 98.12 208 ALA A O 1
ATOM 1528 N N . TYR A 1 209 ? 7.812 -19.844 -1.409 1 98.12 209 TYR A N 1
ATOM 1529 C CA . TYR A 1 209 ? 7.875 -18.531 -2.041 1 98.12 209 TYR A CA 1
ATOM 1530 C C . TYR A 1 209 ? 7.797 -17.422 -1.001 1 98.12 209 TYR A C 1
ATOM 1532 O O . TYR A 1 209 ? 7.055 -17.531 -0.021 1 98.12 209 TYR A O 1
ATOM 1540 N N . SER A 1 210 ? 8.547 -16.375 -1.25 1 97.62 210 SER A N 1
ATOM 1541 C CA . SER A 1 210 ? 8.477 -15.188 -0.404 1 97.62 210 SER A CA 1
ATOM 1542 C C . SER A 1 210 ? 7.332 -14.273 -0.825 1 97.62 210 SER A C 1
ATOM 1544 O O . SER A 1 210 ? 6.75 -14.453 -1.897 1 97.62 210 SER A O 1
ATOM 1546 N N . HIS A 1 211 ? 7.004 -13.281 0.052 1 97.75 211 HIS A N 1
ATOM 1547 C CA . HIS A 1 211 ? 6.023 -12.258 -0.295 1 97.75 211 HIS A CA 1
ATOM 1548 C C . HIS A 1 211 ? 6.43 -11.516 -1.563 1 97.75 211 HIS A C 1
ATOM 1550 O O . HIS A 1 211 ? 5.621 -11.352 -2.479 1 97.75 211 HIS A O 1
ATOM 1556 N N . ASN A 1 212 ? 7.688 -11.156 -1.666 1 96.69 212 ASN A N 1
ATOM 1557 C CA . ASN A 1 212 ? 8.203 -10.398 -2.805 1 96.69 212 ASN A CA 1
ATOM 1558 C C . ASN A 1 212 ? 8.18 -11.234 -4.082 1 96.69 212 ASN A C 1
ATOM 1560 O O . ASN A 1 212 ? 7.852 -10.727 -5.156 1 96.69 212 ASN A O 1
ATOM 1564 N N . ALA A 1 213 ? 8.523 -12.477 -3.98 1 96.88 213 ALA A N 1
ATOM 1565 C CA . ALA A 1 213 ? 8.523 -13.312 -5.176 1 96.88 213 ALA A CA 1
ATOM 1566 C C . ALA A 1 213 ? 7.117 -13.453 -5.754 1 96.88 213 ALA A C 1
ATOM 1568 O O . ALA A 1 213 ? 6.938 -13.422 -6.977 1 96.88 213 ALA A O 1
ATOM 1569 N N . LEU A 1 214 ? 6.156 -13.562 -4.898 1 97.25 214 LEU A N 1
ATOM 1570 C CA . LEU A 1 214 ? 4.773 -13.688 -5.344 1 97.25 214 LEU A CA 1
ATOM 1571 C C . LEU A 1 214 ? 4.258 -12.359 -5.891 1 97.25 214 LEU A C 1
ATOM 1573 O O . LEU A 1 214 ? 3.812 -12.289 -7.039 1 97.25 214 LEU A O 1
ATOM 1577 N N . ALA A 1 215 ? 4.402 -11.312 -5.117 1 95.81 215 ALA A N 1
ATOM 1578 C CA . ALA A 1 215 ? 3.826 -10.016 -5.469 1 95.81 215 ALA A CA 1
ATOM 1579 C C . ALA A 1 215 ? 4.648 -9.328 -6.559 1 95.81 215 ALA A C 1
ATOM 1581 O O . ALA A 1 215 ? 4.125 -8.492 -7.301 1 95.81 215 ALA A O 1
ATOM 1582 N N . GLY A 1 216 ? 5.91 -9.57 -6.629 1 94.06 216 GLY A N 1
ATOM 1583 C CA . GLY A 1 216 ? 6.789 -8.984 -7.633 1 94.06 216 GLY A CA 1
ATOM 1584 C C . GLY A 1 216 ? 6.844 -9.789 -8.922 1 94.06 216 GLY A C 1
ATOM 1585 O O . GLY A 1 216 ? 6.055 -9.555 -9.836 1 94.06 216 GLY A O 1
ATOM 1586 N N . GLY A 1 217 ? 7.547 -10.93 -8.859 1 90.38 217 GLY A N 1
ATOM 1587 C CA . GLY A 1 217 ? 7.703 -11.734 -10.055 1 90.38 217 GLY A CA 1
ATOM 1588 C C . GLY A 1 217 ? 6.383 -12.156 -10.672 1 90.38 217 GLY A C 1
ATOM 1589 O O . GLY A 1 217 ? 6.094 -11.82 -11.82 1 90.38 217 GLY A O 1
ATOM 1590 N N . ARG A 1 218 ? 5.582 -12.789 -9.883 1 92.38 218 ARG A N 1
ATOM 1591 C CA . ARG A 1 218 ? 4.285 -13.227 -10.391 1 92.38 218 ARG A CA 1
ATOM 1592 C C . ARG A 1 218 ? 3.373 -12.031 -10.656 1 92.38 218 ARG A C 1
ATOM 1594 O O . ARG A 1 218 ? 2.59 -12.047 -11.609 1 92.38 218 ARG A O 1
ATOM 1601 N N . GLY A 1 219 ? 3.492 -11.039 -9.852 1 94.75 219 GLY A N 1
ATOM 1602 C CA . GLY A 1 219 ? 2.732 -9.82 -10.07 1 94.75 219 GLY A CA 1
ATOM 1603 C C . GLY A 1 219 ? 3.07 -9.133 -11.375 1 94.75 219 GLY A C 1
ATOM 1604 O O . GLY A 1 219 ? 2.184 -8.609 -12.062 1 94.75 219 GLY A O 1
ATOM 1605 N N . ASN A 1 220 ? 4.34 -9.102 -11.711 1 95.19 220 ASN A N 1
ATOM 1606 C CA . ASN A 1 220 ? 4.789 -8.469 -12.945 1 95.19 220 ASN A CA 1
ATOM 1607 C C . ASN A 1 220 ? 4.305 -9.227 -14.18 1 95.19 220 ASN A C 1
ATOM 1609 O O . ASN A 1 220 ? 4.074 -8.625 -15.234 1 95.19 220 ASN A O 1
ATOM 1613 N N . PHE A 1 221 ? 4.145 -10.508 -14.008 1 93.75 221 PHE A N 1
ATOM 1614 C CA . PHE A 1 221 ? 3.568 -11.312 -15.07 1 93.75 221 PHE A CA 1
ATOM 1615 C C . PHE A 1 221 ? 2.186 -10.805 -15.453 1 93.75 221 PHE A C 1
ATOM 1617 O O . PHE A 1 221 ? 1.935 -10.477 -16.609 1 93.75 221 PHE A O 1
ATOM 1624 N N . LEU A 1 222 ? 1.313 -10.672 -14.516 1 95.5 222 LEU A N 1
ATOM 1625 C CA . LEU A 1 222 ? -0.045 -10.227 -14.805 1 95.5 222 LEU A CA 1
ATOM 1626 C C . LEU A 1 222 ? -0.053 -8.773 -15.266 1 95.5 222 LEU A C 1
ATOM 1628 O O . LEU A 1 222 ? -0.85 -8.398 -16.125 1 95.5 222 LEU A O 1
ATOM 1632 N N . ALA A 1 223 ? 0.831 -7.977 -14.711 1 94.25 223 ALA A N 1
ATOM 1633 C CA . ALA A 1 223 ? 0.93 -6.574 -15.109 1 94.25 223 ALA A CA 1
ATOM 1634 C C . ALA A 1 223 ? 1.16 -6.441 -16.609 1 94.25 223 ALA A C 1
ATOM 1636 O O . ALA A 1 223 ? 0.618 -5.535 -17.25 1 94.25 223 ALA A O 1
ATOM 1637 N N . SER A 1 224 ? 1.955 -7.332 -17.156 1 93.5 224 SER A N 1
ATOM 1638 C CA . SER A 1 224 ? 2.301 -7.289 -18.578 1 93.5 224 SER A CA 1
ATOM 1639 C C . SER A 1 224 ? 1.09 -7.598 -19.453 1 93.5 224 SER A C 1
ATOM 1641 O O . SER A 1 224 ? 1.107 -7.348 -20.656 1 93.5 224 SER A O 1
ATOM 1643 N N . LEU A 1 225 ? 0.085 -8.125 -18.844 1 95.06 225 LEU A N 1
ATOM 1644 C CA . LEU A 1 225 ? -1.111 -8.5 -19.578 1 95.06 225 LEU A CA 1
ATOM 1645 C C . LEU A 1 225 ? -2.25 -7.523 -19.312 1 95.06 225 LEU A C 1
ATOM 1647 O O . LEU A 1 225 ? -3.41 -7.816 -19.609 1 95.06 225 LEU A O 1
ATOM 1651 N N . MET A 1 226 ? -1.972 -6.406 -18.672 1 93.88 226 MET A N 1
ATOM 1652 C CA . MET A 1 226 ? -2.93 -5.34 -18.375 1 93.88 226 MET A CA 1
ATOM 1653 C C . MET A 1 226 ? -2.658 -4.117 -19.25 1 93.88 226 MET A C 1
ATOM 1655 O O . MET A 1 226 ? -1.812 -3.287 -18.906 1 93.88 226 MET A O 1
ATOM 1659 N N . PRO A 1 227 ? -3.381 -3.896 -20.266 1 88.25 227 PRO A N 1
ATOM 1660 C CA . PRO A 1 227 ? -3.053 -2.848 -21.234 1 88.25 227 PRO A CA 1
ATOM 1661 C C . PRO A 1 227 ? -3.283 -1.443 -20.672 1 88.25 227 PRO A C 1
ATOM 1663 O O . PRO A 1 227 ? -2.643 -0.488 -21.125 1 88.25 227 PRO A O 1
ATOM 1666 N N . ASP A 1 228 ? -4.199 -1.099 -19.75 1 83.56 228 ASP A N 1
ATOM 1667 C CA . ASP A 1 228 ? -4.504 0.255 -19.297 1 83.56 228 ASP A CA 1
ATOM 1668 C C . ASP A 1 228 ? -4.332 0.375 -17.781 1 83.56 228 ASP A C 1
ATOM 1670 O O . ASP A 1 228 ? -4.91 1.266 -17.156 1 83.56 228 ASP A O 1
ATOM 1674 N N . ASP A 1 229 ? -3.662 -0.512 -17.141 1 79.06 229 ASP A N 1
ATOM 1675 C CA . ASP A 1 229 ? -3.344 -0.515 -15.719 1 79.06 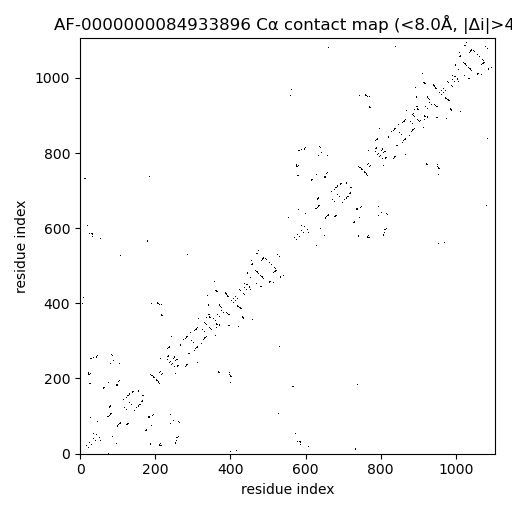229 ASP A CA 1
ATOM 1676 C C . ASP A 1 229 ? -4.613 -0.521 -14.875 1 79.06 229 ASP A C 1
ATOM 1678 O O . ASP A 1 229 ? -4.582 -0.165 -13.695 1 79.06 229 ASP A O 1
ATOM 1682 N N . THR A 1 230 ? -5.727 -0.813 -15.562 1 88.19 230 THR A N 1
ATOM 1683 C CA . THR A 1 230 ? -6.957 -0.987 -14.797 1 88.19 230 THR A CA 1
ATOM 1684 C C . THR A 1 230 ? -6.914 -2.283 -13.992 1 88.19 230 THR A C 1
ATOM 1686 O O . THR A 1 230 ? -6.445 -3.311 -14.492 1 88.19 230 THR A O 1
ATOM 1689 N N . PRO A 1 231 ? -7.371 -2.203 -12.766 1 92.56 231 PRO A N 1
ATOM 1690 C CA . PRO A 1 231 ? -7.363 -3.422 -11.953 1 92.56 231 PRO A CA 1
ATOM 1691 C C . PRO A 1 231 ? -8.07 -4.59 -12.633 1 92.56 231 PRO A C 1
ATOM 1693 O O . PRO A 1 231 ? -9.164 -4.422 -13.18 1 92.56 231 PRO A O 1
ATOM 1696 N N . PRO A 1 232 ? -7.457 -5.758 -12.594 1 97.19 232 PRO A N 1
ATOM 1697 C CA . PRO A 1 232 ? -8 -6.898 -13.328 1 97.19 232 PRO A CA 1
ATOM 1698 C C . PRO A 1 232 ? -9.148 -7.582 -12.594 1 97.19 232 PRO A C 1
ATOM 1700 O O . PRO A 1 232 ? -9.203 -7.555 -11.359 1 97.19 232 PRO A O 1
ATOM 1703 N N . ARG A 1 233 ? -10.109 -8.078 -13.352 1 98 233 ARG A N 1
ATOM 1704 C CA . ARG A 1 233 ? -11.094 -9.047 -12.883 1 98 233 ARG A CA 1
ATOM 1705 C C . ARG A 1 233 ? -10.789 -10.438 -13.414 1 98 233 ARG A C 1
ATOM 1707 O O . ARG A 1 233 ? -10.969 -10.711 -14.602 1 98 233 ARG A O 1
ATOM 1714 N N . CYS A 1 234 ? -10.336 -11.328 -12.516 1 98.75 234 CYS A N 1
ATOM 1715 C CA . CYS A 1 234 ? -9.773 -12.594 -12.977 1 98.75 234 CYS A CA 1
ATOM 1716 C C . CYS A 1 234 ? -10.711 -13.758 -12.648 1 98.75 234 CYS A C 1
ATOM 1718 O O . CYS A 1 234 ? -11.164 -13.891 -11.508 1 98.75 234 CYS A O 1
ATOM 1720 N N . LEU A 1 235 ? -10.977 -14.539 -13.602 1 98.69 235 LEU A N 1
ATOM 1721 C CA . LEU A 1 235 ? -11.648 -15.82 -13.43 1 98.69 235 LEU A CA 1
ATOM 1722 C C . LEU A 1 235 ? -10.648 -16.969 -13.492 1 98.69 235 LEU A C 1
ATOM 1724 O O . LEU A 1 235 ? -10.039 -17.219 -14.539 1 98.69 235 LEU A O 1
ATOM 1728 N N . PHE A 1 236 ? -10.477 -17.625 -12.422 1 96.44 236 PHE A N 1
ATOM 1729 C CA . PHE A 1 236 ? -9.586 -18.781 -12.375 1 96.44 236 PHE A CA 1
ATOM 1730 C C . PHE A 1 236 ? -10.375 -20.078 -12.57 1 96.44 236 PHE A C 1
ATOM 1732 O O . PHE A 1 236 ? -11.156 -20.469 -11.703 1 96.44 236 PHE A O 1
ATOM 1739 N N . LEU A 1 237 ? -10.109 -20.719 -13.648 1 95.56 237 LEU A N 1
ATOM 1740 C CA . LEU A 1 237 ? -10.734 -22.016 -13.891 1 95.56 237 LEU A CA 1
ATOM 1741 C C . LEU A 1 237 ? -9.992 -23.125 -13.148 1 95.56 237 LEU A C 1
ATOM 1743 O O . LEU A 1 237 ? -10.547 -24.188 -12.914 1 95.56 237 LEU A O 1
ATOM 1747 N N . VAL A 1 238 ? -8.719 -22.859 -12.812 1 91.75 238 VAL A N 1
ATOM 1748 C CA . VAL A 1 238 ? -7.883 -23.797 -12.07 1 91.75 238 VAL A CA 1
ATOM 1749 C C . VAL A 1 238 ? -7.996 -23.516 -10.578 1 91.75 238 VAL A C 1
ATOM 1751 O O . VAL A 1 238 ? -8.359 -22.422 -10.164 1 91.75 238 VAL A O 1
ATOM 1754 N N . PRO A 1 239 ? -7.688 -24.5 -9.719 1 92.56 239 PRO A N 1
ATOM 1755 C CA . PRO A 1 239 ? -7.734 -24.266 -8.273 1 92.56 239 PRO A CA 1
ATOM 1756 C C . PRO A 1 239 ? -6.785 -23.156 -7.824 1 92.56 239 PRO A C 1
ATOM 1758 O O . PRO A 1 239 ? -5.633 -23.109 -8.266 1 92.56 239 PRO A O 1
ATOM 1761 N N . LEU A 1 240 ? -7.254 -22.297 -6.938 1 95.88 240 LEU A N 1
ATOM 1762 C CA . LEU A 1 240 ? -6.406 -21.281 -6.324 1 95.88 240 LEU A CA 1
ATOM 1763 C C . LEU A 1 240 ? -5.211 -21.922 -5.625 1 95.88 240 LEU A C 1
ATOM 1765 O O . LEU A 1 240 ? -4.152 -21.281 -5.504 1 95.88 240 LEU A O 1
ATOM 1769 N N . ALA A 1 241 ? -5.363 -23.141 -5.254 1 94.25 241 ALA A N 1
ATOM 1770 C CA . ALA A 1 241 ? -4.344 -23.844 -4.48 1 94.25 241 ALA A CA 1
ATOM 1771 C C . ALA A 1 241 ? -3.273 -24.438 -5.391 1 94.25 241 ALA A C 1
ATOM 1773 O O . ALA A 1 241 ? -2.268 -24.969 -4.914 1 94.25 241 ALA A O 1
ATOM 1774 N N . SER A 1 242 ? -3.463 -24.359 -6.699 1 90.06 242 SER A N 1
ATOM 1775 C CA . SER A 1 242 ? -2.447 -24.812 -7.641 1 90.06 242 SER A CA 1
ATOM 1776 C C . SER A 1 242 ? -1.371 -23.75 -7.848 1 90.06 242 SER A C 1
ATOM 1778 O O . SER A 1 242 ? -1.514 -22.625 -7.383 1 90.06 242 SER A O 1
ATOM 1780 N N . ALA A 1 243 ? -0.27 -24.141 -8.461 1 90.44 243 ALA A N 1
ATOM 1781 C CA . ALA A 1 243 ? 0.791 -23.188 -8.758 1 90.44 243 ALA A CA 1
ATOM 1782 C C . ALA A 1 243 ? 0.276 -22.062 -9.656 1 90.44 243 ALA A C 1
ATOM 1784 O O . ALA A 1 243 ? 0.562 -20.891 -9.406 1 90.44 243 ALA A O 1
ATOM 1785 N N . PHE A 1 244 ? -0.494 -22.469 -10.625 1 90 244 PHE A N 1
ATOM 1786 C CA . PHE A 1 244 ? -1.07 -21.484 -11.531 1 90 244 PHE A CA 1
ATOM 1787 C C . PHE A 1 244 ? -2.104 -20.625 -10.805 1 90 244 PHE A C 1
ATOM 1789 O O . PHE A 1 244 ? -2.137 -19.406 -10.984 1 90 244 PHE A O 1
ATOM 1796 N N . GLY A 1 245 ? -2.873 -21.172 -9.953 1 93.25 245 GLY A N 1
ATOM 1797 C CA . GLY A 1 245 ? -3.904 -20.484 -9.188 1 93.25 245 GLY A CA 1
ATOM 1798 C C . GLY A 1 245 ? -3.348 -19.578 -8.109 1 93.25 245 GLY A C 1
ATOM 1799 O O . GLY A 1 245 ? -4.059 -18.734 -7.586 1 93.25 245 GLY A O 1
ATOM 1800 N N . SER A 1 246 ? -2.053 -19.734 -7.805 1 92.69 246 SER A N 1
ATOM 1801 C CA . SER A 1 246 ? -1.417 -18.938 -6.762 1 92.69 246 SER A CA 1
ATOM 1802 C C . SER A 1 246 ? -1.394 -17.469 -7.129 1 92.69 246 SER A C 1
ATOM 1804 O O . SER A 1 246 ? -1.14 -16.609 -6.277 1 92.69 246 SER A O 1
ATOM 1806 N N . ASN A 1 247 ? -1.783 -17.125 -8.305 1 93.06 247 ASN A N 1
ATOM 1807 C CA . ASN A 1 247 ? -1.881 -15.75 -8.766 1 93.06 247 ASN A CA 1
ATOM 1808 C C . ASN A 1 247 ? -3.156 -15.078 -8.266 1 93.06 247 ASN A C 1
ATOM 1810 O O . ASN A 1 247 ? -3.322 -13.867 -8.406 1 93.06 247 ASN A O 1
ATOM 1814 N N . GLY A 1 248 ? -4.008 -15.828 -7.715 1 96.5 248 GLY A N 1
ATOM 1815 C CA . GLY A 1 248 ? -5.297 -15.289 -7.312 1 96.5 248 GLY A CA 1
ATOM 1816 C C . GLY A 1 248 ? -5.188 -14.25 -6.211 1 96.5 248 GLY A C 1
ATOM 1817 O O . GLY A 1 248 ? -5.199 -13.047 -6.484 1 96.5 248 GLY A O 1
ATOM 1818 N N . THR A 1 249 ? -4.945 -14.648 -5.027 1 96.62 249 THR A N 1
ATOM 1819 C CA . THR A 1 249 ? -4.984 -13.758 -3.873 1 96.62 249 THR A CA 1
ATOM 1820 C C . THR A 1 249 ? -3.781 -12.82 -3.871 1 96.62 249 THR A C 1
ATOM 1822 O O . THR A 1 249 ? -3.939 -11.602 -3.828 1 96.62 249 THR A O 1
ATOM 1825 N N . ALA A 1 250 ? -2.586 -13.305 -4.09 1 95.94 250 ALA A N 1
ATOM 1826 C CA . ALA A 1 250 ? -1.352 -12.531 -3.963 1 95.94 250 ALA A CA 1
ATOM 1827 C C . ALA A 1 250 ? -1.216 -11.523 -5.098 1 95.94 250 ALA A C 1
ATOM 1829 O O . ALA A 1 250 ? -0.792 -10.391 -4.879 1 95.94 250 ALA A O 1
ATOM 1830 N N . VAL A 1 251 ? -1.615 -11.961 -6.262 1 97.06 251 VAL A N 1
ATOM 1831 C CA . VAL A 1 251 ? -1.336 -11.141 -7.441 1 97.06 251 VAL A CA 1
ATOM 1832 C C . VAL A 1 251 ? -2.555 -10.281 -7.777 1 97.06 251 VAL A C 1
ATOM 1834 O O . VAL A 1 251 ? -2.473 -9.055 -7.781 1 97.06 251 VAL A O 1
ATOM 1837 N N . THR A 1 252 ? -3.721 -10.914 -7.926 1 97.5 252 THR A N 1
ATOM 1838 C CA . THR A 1 252 ? -4.906 -10.203 -8.383 1 97.5 252 THR A CA 1
ATOM 1839 C C . THR A 1 252 ? -5.395 -9.219 -7.316 1 97.5 252 THR A C 1
ATOM 1841 O O . THR A 1 252 ? -5.664 -8.055 -7.613 1 97.5 252 THR A O 1
ATOM 1844 N N . LEU A 1 253 ? -5.457 -9.672 -6.062 1 97.5 253 LEU A N 1
ATOM 1845 C CA . LEU A 1 253 ? -6.004 -8.828 -5.004 1 97.5 253 LEU A CA 1
ATOM 1846 C C . LEU A 1 253 ? -4.918 -7.945 -4.395 1 97.5 253 LEU A C 1
ATOM 1848 O O . LEU A 1 253 ? -5.008 -6.719 -4.445 1 97.5 253 LEU A O 1
ATOM 1852 N N . ALA A 1 254 ? -3.846 -8.555 -3.91 1 96.94 254 ALA A N 1
ATOM 1853 C CA . ALA A 1 254 ? -2.852 -7.832 -3.123 1 96.94 254 ALA A CA 1
ATOM 1854 C C . ALA A 1 254 ? -2.008 -6.922 -4.008 1 96.94 254 ALA A C 1
ATOM 1856 O O . ALA A 1 254 ? -1.87 -5.727 -3.73 1 96.94 254 ALA A O 1
ATOM 1857 N N . ARG A 1 255 ? -1.494 -7.453 -5.117 1 96.56 255 ARG A N 1
ATOM 1858 C CA . ARG A 1 255 ? -0.571 -6.695 -5.957 1 96.56 255 ARG A CA 1
ATOM 1859 C C . ARG A 1 255 ? -1.319 -5.676 -6.812 1 96.56 255 ARG A C 1
ATOM 1861 O O . ARG A 1 255 ? -0.901 -4.523 -6.922 1 96.56 255 ARG A O 1
ATOM 1868 N N . HIS A 1 256 ? -2.494 -6.055 -7.402 1 95.94 256 HIS A N 1
ATOM 1869 C CA . HIS A 1 256 ? -3.047 -5.223 -8.461 1 95.94 256 HIS A CA 1
ATOM 1870 C C . HIS A 1 256 ? -4.379 -4.605 -8.039 1 95.94 256 HIS A C 1
ATOM 1872 O O . HIS A 1 256 ? -4.91 -3.738 -8.734 1 95.94 256 HIS A O 1
ATOM 1878 N N . GLY A 1 257 ? -4.973 -5.059 -6.914 1 95.69 257 GLY A N 1
ATOM 1879 C CA . GLY A 1 257 ? -6.207 -4.465 -6.426 1 95.69 257 GLY A CA 1
ATOM 1880 C C . GLY A 1 257 ? -7.41 -4.797 -7.281 1 95.69 257 GLY A C 1
ATOM 1881 O O . GLY A 1 257 ? -8.305 -3.965 -7.457 1 95.69 257 GLY A O 1
ATOM 1882 N N . GLY A 1 258 ? -7.379 -5.938 -7.863 1 97.25 258 GLY A N 1
ATOM 1883 C CA . GLY A 1 258 ? -8.469 -6.348 -8.734 1 97.25 258 GLY A CA 1
ATOM 1884 C C . GLY A 1 258 ? -9.547 -7.137 -8.016 1 97.25 258 GLY A C 1
ATOM 1885 O O . GLY A 1 258 ? -9.797 -6.914 -6.832 1 97.25 258 GLY A O 1
ATOM 1886 N N . SER A 1 259 ? -10.273 -7.973 -8.812 1 98.5 259 SER A N 1
ATOM 1887 C CA . SER A 1 259 ? -11.352 -8.812 -8.312 1 98.5 259 SER A CA 1
ATOM 1888 C C . SER A 1 259 ? -11.18 -10.266 -8.75 1 98.5 259 SER A C 1
ATOM 1890 O O . SER A 1 259 ? -10.609 -10.531 -9.812 1 98.5 259 SER A O 1
ATOM 1892 N N . LEU A 1 260 ? -11.633 -11.109 -7.922 1 98.75 260 LEU A N 1
ATOM 1893 C CA . LEU A 1 260 ? -11.625 -12.531 -8.234 1 98.75 260 LEU A CA 1
ATOM 1894 C C . LEU A 1 260 ? -13.039 -13.031 -8.516 1 98.75 260 LEU A C 1
ATOM 1896 O O . LEU A 1 260 ? -13.961 -12.773 -7.73 1 98.75 260 LEU A O 1
ATOM 1900 N N . VAL A 1 261 ? -13.219 -13.688 -9.609 1 98.75 261 VAL A N 1
ATOM 1901 C CA . VAL A 1 261 ? -14.406 -14.477 -9.891 1 98.75 261 VAL A CA 1
ATOM 1902 C C . VAL A 1 261 ? -14.125 -15.953 -9.609 1 98.75 261 VAL A C 1
ATOM 1904 O O . VAL A 1 261 ? -13.258 -16.562 -10.234 1 98.75 261 VAL A O 1
ATOM 1907 N N . LEU A 1 262 ? -14.875 -16.5 -8.703 1 98.06 262 LEU A N 1
ATOM 1908 C CA . LEU A 1 262 ? -14.5 -17.828 -8.219 1 98.06 262 LEU A CA 1
ATOM 1909 C C . LEU A 1 262 ? -15.617 -18.844 -8.477 1 98.06 262 LEU A C 1
ATOM 1911 O O . LEU A 1 262 ? -16.797 -18.547 -8.227 1 98.06 262 LEU A O 1
ATOM 1915 N N . LEU A 1 263 ? -15.203 -19.969 -9.016 1 96.19 263 LEU A N 1
ATOM 1916 C CA . LEU A 1 263 ? -16.047 -21.141 -9.195 1 96.19 263 LEU A CA 1
ATOM 1917 C C . LEU A 1 263 ? -15.594 -22.281 -8.297 1 96.19 263 LEU A C 1
ATOM 1919 O O . LEU A 1 263 ? -14.438 -22.719 -8.383 1 96.19 263 LEU A O 1
ATOM 1923 N N . ASP A 1 264 ? -16.453 -22.766 -7.555 1 92.62 264 ASP A N 1
ATOM 1924 C CA . ASP A 1 264 ? -16.094 -23.844 -6.633 1 92.62 264 ASP A CA 1
ATOM 1925 C C . ASP A 1 264 ? -15.586 -25.062 -7.383 1 92.62 264 ASP A C 1
ATOM 1927 O O . ASP A 1 264 ? -14.789 -25.828 -6.855 1 92.62 264 ASP A O 1
ATOM 1931 N N . HIS A 1 265 ? -16.156 -25.25 -8.492 1 89.38 265 HIS A N 1
ATOM 1932 C CA . HIS A 1 265 ? -15.797 -26.344 -9.383 1 89.38 265 HIS A CA 1
ATOM 1933 C C . HIS A 1 265 ? -15.977 -25.953 -10.844 1 89.38 265 HIS A C 1
ATOM 1935 O O . HIS A 1 265 ? -16.984 -25.328 -11.203 1 89.38 265 HIS A O 1
ATOM 1941 N N . PHE A 1 266 ? -15 -26.438 -11.648 1 92.56 266 PHE A N 1
ATOM 1942 C CA . PHE A 1 266 ? -15.086 -26.094 -13.07 1 92.56 266 PHE A CA 1
ATOM 1943 C C . PHE A 1 266 ? -16.078 -27 -13.781 1 92.56 266 PHE A C 1
ATOM 1945 O O . PHE A 1 266 ? -16.062 -28.219 -13.602 1 92.56 266 PHE A O 1
ATOM 1952 N N . THR A 1 267 ? -16.922 -26.469 -14.469 1 92.38 267 THR A N 1
ATOM 1953 C CA . THR A 1 267 ? -17.672 -27 -15.594 1 92.38 267 THR A CA 1
ATOM 1954 C C . THR A 1 267 ? -17.734 -26 -16.734 1 92.38 267 THR A C 1
ATOM 1956 O O . THR A 1 267 ? -17.719 -24.781 -16.5 1 92.38 267 THR A O 1
ATOM 1959 N N . PRO A 1 268 ? -17.719 -26.516 -17.938 1 94.62 268 PRO A N 1
ATOM 1960 C CA . PRO A 1 268 ? -17.797 -25.547 -19.047 1 94.62 268 PRO A CA 1
ATOM 1961 C C . PRO A 1 268 ? -19.016 -24.625 -18.938 1 94.62 268 PRO A C 1
ATOM 1963 O O . PRO A 1 268 ? -18.922 -23.438 -19.266 1 94.62 268 PRO A O 1
ATOM 1966 N N . GLU A 1 269 ? -20.141 -25.172 -18.453 1 96.25 269 GLU A N 1
ATOM 1967 C CA . GLU A 1 269 ? -21.359 -24.406 -18.312 1 96.25 269 GLU A CA 1
ATOM 1968 C C . GLU A 1 269 ? -21.203 -23.297 -17.281 1 96.25 269 GLU A C 1
ATOM 1970 O O . GLU A 1 269 ? -21.562 -22.141 -17.531 1 96.25 269 GLU A O 1
ATOM 1975 N N . ALA A 1 270 ? -20.656 -23.656 -16.172 1 97.06 270 ALA A N 1
ATOM 1976 C CA . ALA A 1 270 ? -20.484 -22.688 -15.086 1 97.06 270 ALA A CA 1
ATOM 1977 C C . ALA A 1 270 ? -19.5 -21.594 -15.477 1 97.06 270 ALA A C 1
ATOM 1979 O O . ALA A 1 270 ? -19.672 -20.422 -15.117 1 97.06 270 ALA A O 1
ATOM 1980 N N . ALA A 1 271 ? -18.516 -21.953 -16.172 1 97.94 271 ALA A N 1
ATOM 1981 C CA . ALA A 1 271 ? -17.5 -21.016 -16.594 1 97.94 271 ALA A CA 1
ATOM 1982 C C . ALA A 1 271 ? -18.078 -19.984 -17.562 1 97.94 271 ALA A C 1
ATOM 1984 O O . ALA A 1 271 ? -17.859 -18.781 -17.406 1 97.94 271 ALA A O 1
ATOM 1985 N N . LEU A 1 272 ? -18.828 -20.469 -18.531 1 98.19 272 LEU A N 1
ATOM 1986 C CA . LEU A 1 272 ? -19.438 -19.578 -19.516 1 98.19 272 LEU A CA 1
ATOM 1987 C C . LEU A 1 272 ? -20.469 -18.672 -18.859 1 98.19 272 LEU A C 1
ATOM 1989 O O . LEU A 1 272 ? -20.562 -17.484 -19.219 1 98.19 272 LEU A O 1
ATOM 1993 N N . GLU A 1 273 ? -21.188 -19.219 -17.953 1 97.81 273 GLU A N 1
ATOM 1994 C CA . GLU A 1 273 ? -22.141 -18.406 -17.203 1 97.81 273 GLU A CA 1
ATOM 1995 C C . GLU A 1 273 ? -21.438 -17.312 -16.422 1 97.81 273 GLU A C 1
ATOM 1997 O O . GLU A 1 273 ? -21.906 -16.156 -16.406 1 97.81 273 GLU A O 1
ATOM 2002 N N . ALA A 1 274 ? -20.375 -17.594 -15.789 1 98.12 274 ALA A N 1
ATOM 2003 C CA . ALA A 1 274 ? -19.594 -16.625 -15.031 1 98.12 274 ALA A CA 1
ATOM 2004 C C . ALA A 1 274 ? -19.062 -15.523 -15.938 1 98.12 274 ALA A C 1
ATOM 2006 O O . ALA A 1 274 ? -19.031 -14.352 -15.555 1 98.12 274 ALA A O 1
ATOM 2007 N N . MET A 1 275 ? -18.625 -15.875 -17.141 1 98.38 275 MET A N 1
ATOM 2008 C CA . MET A 1 275 ? -18.109 -14.891 -18.094 1 98.38 275 MET A CA 1
ATOM 2009 C C . MET A 1 275 ? -19.203 -13.93 -18.531 1 98.38 275 MET A C 1
ATOM 2011 O O . MET A 1 275 ? -18.969 -12.734 -18.688 1 98.38 275 MET A O 1
ATOM 2015 N N . ARG A 1 276 ? -20.406 -14.469 -18.641 1 97.81 276 ARG A N 1
ATOM 2016 C CA . ARG A 1 276 ? -21.531 -13.625 -19.031 1 97.81 276 ARG A CA 1
ATOM 2017 C C . ARG A 1 276 ? -21.953 -12.703 -17.906 1 97.81 276 ARG A C 1
ATOM 2019 O O . ARG A 1 276 ? -22.203 -11.516 -18.109 1 97.81 276 ARG A O 1
ATOM 2026 N N . GLU A 1 277 ? -21.953 -13.234 -16.766 1 97.44 277 GLU A N 1
ATOM 2027 C CA . GLU A 1 277 ? -22.516 -12.523 -15.617 1 97.44 277 GLU A CA 1
ATOM 2028 C C . GLU A 1 277 ? -21.516 -11.5 -15.07 1 97.44 277 GLU A C 1
ATOM 2030 O O . GLU A 1 277 ? -21.906 -10.414 -14.641 1 97.44 277 GLU A O 1
ATOM 2035 N N . HIS A 1 278 ? -20.234 -11.859 -15.109 1 98 278 HIS A N 1
ATOM 2036 C CA . HIS A 1 278 ? -19.281 -11.055 -14.352 1 98 278 HIS A CA 1
ATOM 2037 C C . HIS A 1 278 ? -18.266 -10.383 -15.273 1 98 278 HIS A C 1
ATOM 2039 O O . HIS A 1 278 ? -17.484 -9.547 -14.828 1 98 278 HIS A O 1
ATOM 2045 N N . GLU A 1 279 ? -18.188 -10.773 -16.469 1 98.12 279 GLU A N 1
ATOM 2046 C CA . GLU A 1 279 ? -17.359 -10.156 -17.5 1 98.12 279 GLU A CA 1
ATOM 2047 C C . GLU A 1 279 ? -15.906 -10.023 -17.047 1 98.12 279 GLU A C 1
ATOM 2049 O O . GLU A 1 279 ? -15.359 -8.922 -17.016 1 98.12 279 GLU A O 1
ATOM 2054 N N . PRO A 1 280 ? -15.297 -11.156 -16.734 1 98.5 280 PRO A N 1
ATOM 2055 C CA . PRO A 1 280 ? -13.891 -11.086 -16.328 1 98.5 280 PRO A CA 1
ATOM 2056 C C . PRO A 1 280 ? -13 -10.508 -17.438 1 98.5 280 PRO A C 1
ATOM 2058 O O . PRO A 1 280 ? -13.258 -10.727 -18.625 1 98.5 280 PRO A O 1
ATOM 2061 N N . THR A 1 281 ? -11.961 -9.734 -17.016 1 98.12 281 THR A N 1
ATOM 2062 C CA . THR A 1 281 ? -10.977 -9.219 -17.969 1 98.12 281 THR A CA 1
ATOM 2063 C C . THR A 1 281 ? -9.969 -10.305 -18.344 1 98.12 281 THR A C 1
ATOM 2065 O O . THR A 1 281 ? -9.422 -10.297 -19.438 1 98.12 281 THR A O 1
ATOM 2068 N N . HIS A 1 282 ? -9.688 -11.219 -17.422 1 98.19 282 HIS A N 1
ATOM 2069 C CA . HIS A 1 282 ? -8.734 -12.297 -17.656 1 98.19 282 HIS A CA 1
ATOM 2070 C C . HIS A 1 282 ? -9.312 -13.641 -17.234 1 98.19 282 HIS A C 1
ATOM 2072 O O . HIS A 1 282 ? -9.906 -13.75 -16.156 1 98.19 282 HIS A O 1
ATOM 2078 N N . VAL A 1 283 ? -9.172 -14.586 -18.062 1 98.38 283 VAL A N 1
ATOM 2079 C CA . VAL A 1 283 ? -9.555 -15.961 -17.75 1 98.38 283 VAL A CA 1
ATOM 2080 C C . VAL A 1 283 ? -8.32 -16.859 -17.75 1 98.38 283 VAL A C 1
ATOM 2082 O O . VAL A 1 283 ? -7.609 -16.953 -18.766 1 98.38 283 VAL A O 1
ATOM 2085 N N . LEU A 1 284 ? -8.039 -17.469 -16.625 1 97.06 284 LEU A N 1
ATOM 2086 C CA . LEU A 1 284 ? -6.848 -18.297 -16.469 1 97.06 284 LEU A CA 1
ATOM 2087 C C . LEU A 1 284 ? -7.219 -19.766 -16.344 1 97.06 284 LEU A C 1
ATOM 2089 O O . LEU A 1 284 ? -7.98 -20.156 -15.453 1 97.06 284 LEU A O 1
ATOM 2093 N N . GLY A 1 285 ? -6.734 -20.562 -17.25 1 93.75 285 GLY A N 1
ATOM 2094 C CA . GLY A 1 285 ? -7.074 -21.969 -17.281 1 93.75 285 GLY A CA 1
ATOM 2095 C C . GLY A 1 285 ? -6.105 -22.812 -18.094 1 93.75 285 GLY A C 1
ATOM 2096 O O . GLY A 1 285 ? -5.031 -22.328 -18.469 1 93.75 285 GLY A O 1
ATOM 2097 N N . VAL A 1 286 ? -6.48 -24.078 -18.219 1 88.25 286 VAL A N 1
ATOM 2098 C CA . VAL A 1 286 ? -5.684 -25 -19 1 88.25 286 VAL A CA 1
ATOM 2099 C C . VAL A 1 286 ? -6.348 -25.234 -20.359 1 88.25 286 VAL A C 1
ATOM 2101 O O . VAL A 1 286 ? -7.57 -25.109 -20.484 1 88.25 286 VAL A O 1
ATOM 2104 N N . PRO A 1 287 ? -5.57 -25.594 -21.391 1 86.06 287 PRO A N 1
ATOM 2105 C CA . PRO A 1 287 ? -6.117 -25.766 -22.734 1 86.06 287 PRO A CA 1
ATOM 2106 C C . PRO A 1 287 ? -7.289 -26.75 -22.781 1 86.06 287 PRO A C 1
ATOM 2108 O O . PRO A 1 287 ? -8.273 -26.5 -23.469 1 86.06 287 PRO A O 1
ATOM 2111 N N . THR A 1 288 ? -7.219 -27.797 -21.984 1 80.88 288 THR A N 1
ATOM 2112 C CA . THR A 1 288 ? -8.297 -28.781 -21.953 1 80.88 288 THR A CA 1
ATOM 2113 C C . THR A 1 288 ? -9.609 -28.125 -21.516 1 80.88 288 THR A C 1
ATOM 2115 O O . THR A 1 288 ? -10.664 -28.422 -22.078 1 80.88 288 THR A O 1
ATOM 2118 N N . MET A 1 289 ? -9.57 -27.281 -20.547 1 89.06 289 MET A N 1
ATOM 2119 C CA . MET A 1 289 ? -10.75 -26.594 -20.047 1 89.06 289 MET A CA 1
ATOM 2120 C C . MET A 1 289 ? -11.344 -25.688 -21.109 1 89.06 289 MET A C 1
ATOM 2122 O O . MET A 1 289 ? -12.562 -25.609 -21.266 1 89.06 289 MET A O 1
ATOM 2126 N N . ILE A 1 290 ? -10.508 -25.078 -21.891 1 92.25 290 ILE A N 1
ATOM 2127 C CA . ILE A 1 290 ? -10.945 -24.172 -22.953 1 92.25 290 ILE A CA 1
ATOM 2128 C C . ILE A 1 290 ? -11.617 -24.969 -24.062 1 92.25 290 ILE A C 1
ATOM 2130 O O . ILE A 1 290 ? -12.641 -24.562 -24.609 1 92.25 290 ILE A O 1
ATOM 2134 N N . ARG A 1 291 ? -11.039 -26.141 -24.375 1 87.19 291 ARG A N 1
ATOM 2135 C CA . ARG A 1 291 ? -11.656 -27.016 -25.391 1 87.19 291 ARG A CA 1
ATOM 2136 C C . ARG A 1 291 ? -13.055 -27.422 -24.969 1 87.19 291 ARG A C 1
ATOM 2138 O O . ARG A 1 291 ? -13.977 -27.438 -25.781 1 87.19 291 ARG A O 1
ATOM 2145 N N . MET A 1 292 ? -13.18 -27.719 -23.703 1 87.94 292 MET A N 1
ATOM 2146 C CA . MET A 1 292 ? -14.492 -28.094 -23.188 1 87.94 292 MET A CA 1
ATOM 2147 C C . MET A 1 292 ? -15.477 -26.938 -23.297 1 87.94 292 MET A C 1
ATOM 2149 O O . MET A 1 292 ? -16.641 -27.125 -23.609 1 87.94 292 MET A O 1
ATOM 2153 N N . MET A 1 293 ? -15.047 -25.75 -23.078 1 95.56 293 MET A N 1
ATOM 2154 C CA . MET A 1 293 ? -15.883 -24.562 -23.172 1 95.56 293 MET A CA 1
ATOM 2155 C C . MET A 1 293 ? -16.281 -24.297 -24.625 1 95.56 293 MET A C 1
ATOM 2157 O O . MET A 1 293 ? -17.422 -23.938 -24.906 1 95.56 293 MET A O 1
ATOM 2161 N N . LEU A 1 294 ? -15.328 -24.484 -25.531 1 94 294 LEU A N 1
ATOM 2162 C CA . LEU A 1 294 ? -15.594 -24.312 -26.953 1 94 294 LEU A CA 1
ATOM 2163 C C . LEU A 1 294 ? -16.672 -25.281 -27.422 1 94 294 LEU A C 1
ATOM 2165 O O . LEU A 1 294 ? -17.578 -24.891 -28.172 1 94 294 LEU A O 1
ATOM 2169 N N . GLU A 1 295 ? -16.531 -26.484 -26.953 1 89.12 295 GLU A N 1
ATOM 2170 C CA . GLU A 1 295 ? -17.531 -27.484 -27.312 1 89.12 295 GLU A CA 1
ATOM 2171 C C . GLU A 1 295 ? -18.922 -27.094 -26.812 1 89.12 295 GLU A C 1
ATOM 2173 O O . GLU A 1 295 ? -19.906 -27.234 -27.531 1 89.12 295 GLU A O 1
ATOM 2178 N N . GLN A 1 296 ? -18.906 -26.688 -25.625 1 93.69 296 GLN A N 1
ATOM 2179 C CA . GLN A 1 296 ? -20.172 -26.234 -25.047 1 93.69 296 GLN A CA 1
ATOM 2180 C C . GLN A 1 296 ? -20.75 -25.078 -25.828 1 93.69 296 GLN A C 1
ATOM 2182 O O . GLN A 1 296 ? -21.969 -25.031 -26.062 1 93.69 296 GLN A O 1
ATOM 2187 N N . MET A 1 297 ? -20 -24.141 -26.234 1 96.31 297 MET A N 1
ATOM 2188 C CA . MET A 1 297 ? -20.438 -23 -27 1 96.31 297 MET A CA 1
ATOM 2189 C C . MET A 1 297 ? -21 -23.438 -28.359 1 96.31 297 MET A C 1
ATOM 2191 O O . MET A 1 297 ? -22 -22.891 -28.828 1 96.31 297 MET A O 1
ATOM 2195 N N . GLU A 1 298 ? -20.297 -24.359 -28.891 1 92.81 298 GLU A N 1
ATOM 2196 C CA . GLU A 1 298 ? -20.75 -24.891 -30.172 1 92.81 298 GLU A CA 1
ATOM 2197 C C . GLU A 1 298 ? -22.094 -25.578 -30.047 1 92.81 298 GLU A C 1
ATOM 2199 O O . GLU A 1 298 ? -22.953 -25.438 -30.922 1 92.81 298 GLU A O 1
ATOM 2204 N N . ARG A 1 299 ? -22.266 -26.266 -29.047 1 93.75 299 ARG A N 1
ATOM 2205 C CA . ARG A 1 299 ? -23.484 -27.016 -28.812 1 93.75 299 ARG A CA 1
ATOM 2206 C C . ARG A 1 299 ? -24.656 -26.094 -28.531 1 93.75 299 ARG A C 1
ATOM 2208 O O . ARG A 1 299 ? -25.781 -26.328 -28.984 1 93.75 299 ARG A O 1
ATOM 2215 N N . THR A 1 300 ? -24.453 -25.031 -27.844 1 95.19 300 THR A N 1
ATOM 2216 C CA . THR A 1 300 ? -25.547 -24.188 -27.359 1 95.19 300 THR A CA 1
ATOM 2217 C C . THR A 1 300 ? -25.703 -22.953 -28.234 1 95.19 300 THR A C 1
ATOM 2219 O O . THR A 1 300 ? -26.734 -22.281 -28.188 1 95.19 300 THR A O 1
ATOM 2222 N N . GLY A 1 301 ? -24.703 -22.609 -28.938 1 94.19 301 GLY A N 1
ATOM 2223 C CA . GLY A 1 301 ? -24.703 -21.375 -29.719 1 94.19 301 GLY A CA 1
ATOM 2224 C C . GLY A 1 301 ? -24.562 -20.125 -28.859 1 94.19 301 GLY A C 1
ATOM 2225 O O . GLY A 1 301 ? -24.781 -19.016 -29.344 1 94.19 301 GLY A O 1
ATOM 2226 N N . GLU A 1 302 ? -24.156 -20.312 -27.656 1 92.06 302 GLU A N 1
ATOM 2227 C CA . GLU A 1 302 ? -24.047 -19.172 -26.75 1 92.06 302 GLU A CA 1
ATOM 2228 C C . GLU A 1 302 ? -22.766 -18.391 -26.984 1 92.06 302 GLU A C 1
ATOM 2230 O O . GLU A 1 302 ? -21.781 -18.922 -27.516 1 92.06 302 GLU A O 1
ATOM 2235 N N . HIS A 1 303 ? -22.906 -17.078 -26.656 1 93.62 303 HIS A N 1
ATOM 2236 C CA . HIS A 1 303 ? -21.75 -16.172 -26.75 1 93.62 303 HIS A CA 1
ATOM 2237 C C . HIS A 1 303 ? -21.5 -15.492 -25.406 1 93.62 303 HIS A C 1
ATOM 2239 O O . HIS A 1 303 ? -22.406 -15.352 -24.594 1 93.62 303 HIS A O 1
ATOM 2245 N N . VAL A 1 304 ? -20.234 -15.164 -25.219 1 97 304 VAL A N 1
ATOM 2246 C CA . VAL A 1 304 ? -19.859 -14.461 -23.984 1 97 304 VAL A CA 1
ATOM 2247 C C . VAL A 1 304 ? -19.125 -13.172 -24.344 1 97 304 VAL A C 1
ATOM 2249 O O . VAL A 1 304 ? -18.531 -13.062 -25.422 1 97 304 VAL A O 1
ATOM 2252 N N . PRO A 1 305 ? -19.281 -12.148 -23.469 1 97.38 305 PRO A N 1
ATOM 2253 C CA . PRO A 1 305 ? -18.469 -10.953 -23.703 1 97.38 305 PRO A CA 1
ATOM 2254 C C . PRO A 1 305 ? -16.969 -11.258 -23.766 1 97.38 305 PRO A C 1
ATOM 2256 O O . PRO A 1 305 ? -16.484 -12.102 -23.031 1 97.38 305 PRO A O 1
ATOM 2259 N N . ALA A 1 306 ? -16.266 -10.57 -24.594 1 97.25 306 ALA A N 1
ATOM 2260 C CA . ALA A 1 306 ? -14.836 -10.828 -24.797 1 97.25 306 ALA A CA 1
ATOM 2261 C C . ALA A 1 306 ? -14.008 -10.328 -23.625 1 97.25 306 ALA A C 1
ATOM 2263 O O . ALA A 1 306 ? -14.078 -9.156 -23.25 1 97.25 306 ALA A O 1
ATOM 2264 N N . PRO A 1 307 ? -13.234 -11.172 -23.031 1 97.5 307 PRO A N 1
ATOM 2265 C CA . PRO A 1 307 ? -12.242 -10.68 -22.062 1 97.5 307 PRO A CA 1
ATOM 2266 C C . PRO A 1 307 ? -11.039 -10.031 -22.75 1 97.5 307 PRO A C 1
ATOM 2268 O O . PRO A 1 307 ? -10.969 -9.984 -23.984 1 97.5 307 PRO A O 1
ATOM 2271 N N . THR A 1 308 ? -10.164 -9.445 -21.891 1 96.56 308 THR A N 1
ATOM 2272 C CA . THR A 1 308 ? -8.906 -8.93 -22.406 1 96.56 308 THR A CA 1
ATOM 2273 C C . THR A 1 308 ? -8.031 -10.07 -22.938 1 96.56 308 THR A C 1
ATOM 2275 O O . THR A 1 308 ? -7.398 -9.945 -23.984 1 96.56 308 THR A O 1
ATOM 2278 N N . ALA A 1 309 ? -8.055 -11.219 -22.156 1 96.69 309 ALA A N 1
ATOM 2279 C CA . ALA A 1 309 ? -7.191 -12.32 -22.578 1 96.69 309 ALA A CA 1
ATOM 2280 C C . ALA A 1 309 ? -7.637 -13.633 -21.938 1 96.69 309 ALA A C 1
ATOM 2282 O O . ALA A 1 309 ? -8.156 -13.648 -20.812 1 96.69 309 ALA A O 1
ATOM 2283 N N . LEU A 1 310 ? -7.414 -14.703 -22.688 1 96.94 310 LEU A N 1
ATOM 2284 C CA . LEU A 1 310 ? -7.324 -16.047 -22.125 1 96.94 310 LEU A CA 1
ATOM 2285 C C . LEU A 1 310 ? -5.875 -16.422 -21.844 1 96.94 310 LEU A C 1
ATOM 2287 O O . LEU A 1 310 ? -5.039 -16.422 -22.75 1 96.94 310 LEU A O 1
ATOM 2291 N N . VAL A 1 311 ? -5.582 -16.656 -20.609 1 96.44 311 VAL A N 1
ATOM 2292 C CA . VAL A 1 311 ? -4.23 -17.047 -20.219 1 96.44 311 VAL A CA 1
ATOM 2293 C C . VAL A 1 311 ? -4.18 -18.562 -19.984 1 96.44 311 VAL A C 1
ATOM 2295 O O . VAL A 1 311 ? -4.719 -19.047 -18.984 1 96.44 311 VAL A O 1
ATOM 2298 N N . LEU A 1 312 ? -3.516 -19.25 -20.844 1 92.88 312 LEU A N 1
ATOM 2299 C CA . LEU A 1 312 ? -3.559 -20.703 -20.828 1 92.88 312 LEU A CA 1
ATOM 2300 C C . LEU A 1 312 ? -2.189 -21.281 -20.484 1 92.88 312 LEU A C 1
ATOM 2302 O O . LEU A 1 312 ? -1.187 -20.938 -21.109 1 92.88 312 LEU A O 1
ATOM 2306 N N . GLY A 1 313 ? -2.166 -22.047 -19.422 1 88.69 313 GLY A N 1
ATOM 2307 C CA . GLY A 1 313 ? -0.956 -22.703 -18.969 1 88.69 313 GLY A CA 1
ATOM 2308 C C . GLY A 1 313 ? -1.214 -24.094 -18.406 1 88.69 313 GLY A C 1
ATOM 2309 O O . GLY A 1 313 ? -2.352 -24.562 -18.406 1 88.69 313 GLY A O 1
ATOM 2310 N N . GLY A 1 314 ? -0.136 -24.797 -18.031 1 80.56 314 GLY A N 1
ATOM 2311 C CA . GLY A 1 314 ? -0.255 -26.094 -17.375 1 80.56 314 GLY A CA 1
ATOM 2312 C C . GLY A 1 314 ? -0.132 -27.25 -18.344 1 80.56 314 GLY A C 1
ATOM 2313 O O . GLY A 1 314 ? 0.119 -28.391 -17.922 1 80.56 314 GLY A O 1
ATOM 2314 N N . ALA A 1 315 ? -0.393 -27 -19.562 1 75.75 315 ALA A N 1
ATOM 2315 C CA . ALA A 1 315 ? -0.242 -27.953 -20.656 1 75.75 315 ALA A CA 1
ATOM 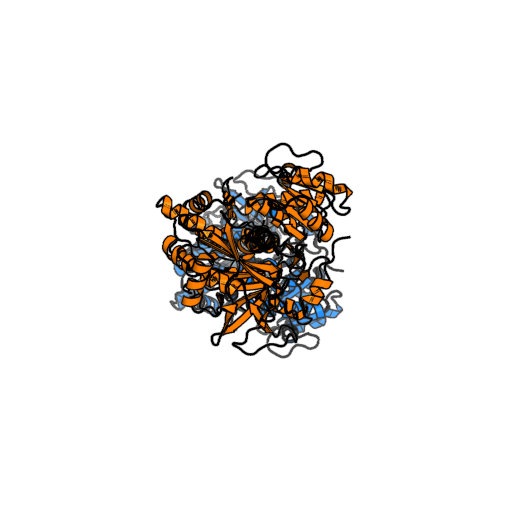2316 C C . ALA A 1 315 ? 0.084 -27.266 -21.969 1 75.75 315 ALA A C 1
ATOM 2318 O O . ALA A 1 315 ? -0.173 -26.062 -22.125 1 75.75 315 ALA A O 1
ATOM 2319 N N . PRO A 1 316 ? 0.717 -28.016 -22.859 1 76.5 316 PRO A N 1
ATOM 2320 C CA . PRO A 1 316 ? 1.002 -27.406 -24.141 1 76.5 316 PRO A CA 1
ATOM 2321 C C . PRO A 1 316 ? -0.26 -26.922 -24.859 1 76.5 316 PRO A C 1
ATOM 2323 O O . PRO A 1 316 ? -1.289 -27.594 -24.828 1 76.5 316 PRO A O 1
ATOM 2326 N N . LEU A 1 317 ? -0.208 -25.781 -25.391 1 81.25 317 LEU A N 1
ATOM 2327 C CA . LEU A 1 317 ? -1.296 -25.188 -26.156 1 81.25 317 LEU A CA 1
ATOM 2328 C C . LEU A 1 317 ? -1.073 -25.391 -27.656 1 81.25 317 LEU A C 1
ATOM 2330 O O . LEU A 1 317 ? -0.095 -24.906 -28.219 1 81.25 317 LEU A O 1
ATOM 2334 N N . ASP A 1 318 ? -1.968 -26.141 -28.281 1 74.5 318 ASP A N 1
ATOM 2335 C CA . ASP A 1 318 ? -1.842 -26.359 -29.719 1 74.5 318 ASP A CA 1
ATOM 2336 C C . ASP A 1 318 ? -2.461 -25.219 -30.516 1 74.5 318 ASP A C 1
ATOM 2338 O O . ASP A 1 318 ? -3.354 -24.531 -30.016 1 74.5 318 ASP A O 1
ATOM 2342 N N . GLU A 1 319 ? -2.059 -25.047 -31.719 1 79.75 319 GLU A N 1
ATOM 2343 C CA . GLU A 1 319 ? -2.461 -23.953 -32.594 1 79.75 319 GLU A CA 1
ATOM 2344 C C . GLU A 1 319 ? -3.963 -23.969 -32.844 1 79.75 319 GLU A C 1
ATOM 2346 O O . GLU A 1 319 ? -4.609 -22.922 -32.906 1 79.75 319 GLU A O 1
ATOM 2351 N N . ALA A 1 320 ? -4.477 -25.188 -33.094 1 79.62 320 ALA A N 1
ATOM 2352 C CA . ALA A 1 320 ? -5.898 -25.312 -33.406 1 79.62 320 ALA A CA 1
ATOM 2353 C C . ALA A 1 320 ? -6.758 -24.781 -32.25 1 79.62 320 ALA A C 1
ATOM 2355 O O . ALA A 1 320 ? -7.703 -24.031 -32.469 1 79.62 320 ALA A O 1
ATOM 2356 N N . THR A 1 321 ? -6.43 -25.203 -31.078 1 84.44 321 THR A N 1
ATOM 2357 C CA . THR A 1 321 ? -7.156 -24.75 -29.906 1 84.44 321 THR A CA 1
ATOM 2358 C C . THR A 1 321 ? -7.004 -23.234 -29.719 1 84.44 321 THR A C 1
ATOM 2360 O O . THR A 1 321 ? -7.977 -22.531 -29.422 1 84.44 321 THR A O 1
ATOM 2363 N N . ALA A 1 322 ? -5.828 -22.719 -29.953 1 90.19 322 ALA A N 1
ATOM 2364 C CA . ALA A 1 322 ? -5.555 -21.297 -29.797 1 90.19 322 ALA A CA 1
ATOM 2365 C C . ALA A 1 322 ? -6.375 -20.469 -30.781 1 90.19 322 ALA A C 1
ATOM 2367 O O . ALA A 1 322 ? -6.973 -19.469 -30.406 1 90.19 322 ALA A O 1
ATOM 2368 N N . THR A 1 323 ? -6.395 -20.891 -31.984 1 90.12 323 THR A N 1
ATOM 2369 C CA . THR A 1 323 ? -7.121 -20.188 -33.031 1 90.12 323 THR A CA 1
ATOM 2370 C C . THR A 1 323 ? -8.625 -20.219 -32.781 1 90.12 323 THR A C 1
ATOM 2372 O O . THR A 1 323 ? -9.297 -19.188 -32.844 1 90.12 323 THR A O 1
ATOM 2375 N N . ALA A 1 324 ? -9.086 -21.438 -32.438 1 91.25 324 ALA A N 1
ATOM 2376 C CA . ALA A 1 324 ? -10.508 -21.578 -32.156 1 91.25 324 ALA A CA 1
ATOM 2377 C C . ALA A 1 324 ? -10.922 -20.703 -30.984 1 91.25 324 ALA A C 1
ATOM 2379 O O . ALA A 1 324 ? -12 -20.094 -31 1 91.25 324 ALA A O 1
ATOM 2380 N N . ALA A 1 325 ? -10.141 -20.688 -30 1 94.56 325 ALA A N 1
ATOM 2381 C CA . ALA A 1 325 ? -10.438 -19.906 -28.812 1 94.56 325 ALA A CA 1
ATOM 2382 C C . ALA A 1 325 ? -10.438 -18.406 -29.125 1 94.56 325 ALA A C 1
ATOM 2384 O O . ALA A 1 325 ? -11.328 -17.672 -28.688 1 94.56 325 ALA A O 1
ATOM 2385 N N . ALA A 1 326 ? -9.422 -17.953 -29.812 1 94.81 326 ALA A N 1
ATOM 2386 C CA . ALA A 1 326 ? -9.344 -16.547 -30.188 1 94.81 326 ALA A CA 1
ATOM 2387 C C . ALA A 1 326 ? -10.586 -16.109 -30.938 1 94.81 326 ALA A C 1
ATOM 2389 O O . ALA A 1 326 ? -11.141 -15.031 -30.672 1 94.81 326 ALA A O 1
ATOM 2390 N N . ASP A 1 327 ? -10.977 -16.953 -31.797 1 93.88 327 ASP A N 1
ATOM 2391 C CA . ASP A 1 327 ? -12.141 -16.625 -32.625 1 93.88 327 ASP A CA 1
ATOM 2392 C C . ASP A 1 327 ? -13.422 -16.641 -31.797 1 93.88 327 ASP A C 1
ATOM 2394 O O . ASP A 1 327 ? -14.234 -15.727 -31.875 1 93.88 327 ASP A O 1
ATOM 2398 N N . ALA A 1 328 ? -13.586 -17.656 -31.016 1 95.88 328 ALA A N 1
ATOM 2399 C CA . ALA A 1 328 ? -14.836 -17.859 -30.281 1 95.88 328 ALA A CA 1
ATOM 2400 C C . ALA A 1 328 ? -15 -16.812 -29.188 1 95.88 328 ALA A C 1
ATOM 2402 O O . ALA A 1 328 ? -16.109 -16.312 -28.953 1 95.88 328 ALA A O 1
ATOM 2403 N N . PHE A 1 329 ? -13.969 -16.438 -28.531 1 96.75 329 PHE A N 1
ATOM 2404 C CA . PHE A 1 329 ? -14.055 -15.555 -27.391 1 96.75 329 PHE A CA 1
ATOM 2405 C C . PHE A 1 329 ? -13.742 -14.117 -27.781 1 96.75 329 PHE A C 1
ATOM 2407 O O . PHE A 1 329 ? -14 -13.18 -27.031 1 96.75 329 PHE A O 1
ATOM 2414 N N . GLY A 1 330 ? -13.164 -13.93 -28.922 1 95.06 330 GLY A N 1
ATOM 2415 C CA . GLY A 1 330 ? -12.914 -12.602 -29.453 1 95.06 330 GLY A CA 1
ATOM 2416 C C . GLY A 1 330 ? -11.828 -11.859 -28.703 1 95.06 330 GLY A C 1
ATOM 2417 O O . GLY A 1 330 ? -11.938 -10.648 -28.469 1 95.06 330 GLY A O 1
ATOM 2418 N N . CYS A 1 331 ? -10.789 -12.594 -28.234 1 94.75 331 CYS A N 1
ATOM 2419 C CA . CYS A 1 331 ? -9.75 -11.969 -27.438 1 94.75 331 CYS A CA 1
ATOM 2420 C C . CYS A 1 331 ? -8.391 -12.609 -27.688 1 94.75 331 CYS A C 1
ATOM 2422 O O . CYS A 1 331 ? -8.297 -13.562 -28.469 1 94.75 331 CYS A O 1
ATOM 2424 N N . SER A 1 332 ? -7.375 -12.016 -27.109 1 94.38 332 SER A N 1
ATOM 2425 C CA . SER A 1 332 ? -6.031 -12.586 -27.188 1 94.38 332 SER A CA 1
ATOM 2426 C C . SER A 1 332 ? -5.941 -13.891 -26.406 1 94.38 332 SER A C 1
ATOM 2428 O O . SER A 1 332 ? -6.52 -14.008 -25.328 1 94.38 332 SER A O 1
ATOM 2430 N N . VAL A 1 333 ? -5.223 -14.859 -26.984 1 94.75 333 VAL A N 1
ATOM 2431 C CA . VAL A 1 333 ? -4.898 -16.094 -26.281 1 94.75 333 VAL A CA 1
ATOM 2432 C C . VAL A 1 333 ? -3.41 -16.125 -25.953 1 94.75 333 VAL A C 1
ATOM 2434 O O . VAL A 1 333 ? -2.561 -16.109 -26.844 1 94.75 333 VAL A O 1
ATOM 2437 N N . VAL A 1 334 ? -3.117 -16.172 -24.672 1 95.19 334 VAL A N 1
ATOM 2438 C CA . VAL A 1 334 ? -1.748 -16.109 -24.172 1 95.19 334 VAL A CA 1
ATOM 2439 C C . VAL A 1 334 ? -1.288 -17.516 -23.766 1 95.19 334 VAL A C 1
ATOM 2441 O O . VAL A 1 334 ? -1.92 -18.156 -22.938 1 95.19 334 VAL A O 1
ATOM 2444 N N . ASN A 1 335 ? -0.226 -18 -24.391 1 92.69 335 ASN A N 1
ATOM 2445 C CA . ASN A 1 335 ? 0.424 -19.234 -23.953 1 92.69 335 ASN A CA 1
ATOM 2446 C C . ASN A 1 335 ? 1.396 -18.984 -22.812 1 92.69 335 ASN A C 1
ATOM 2448 O O . ASN A 1 335 ? 2.361 -18.234 -22.953 1 92.69 335 ASN A O 1
ATOM 2452 N N . LEU A 1 336 ? 1.121 -19.609 -21.719 1 93.25 336 LEU A N 1
ATOM 2453 C CA . LEU A 1 336 ? 1.932 -19.422 -20.516 1 93.25 336 LEU A CA 1
ATOM 2454 C C . LEU A 1 336 ? 2.732 -20.672 -20.188 1 93.25 336 LEU A C 1
ATOM 2456 O O . LEU A 1 336 ? 2.158 -21.734 -19.938 1 93.25 336 LEU A O 1
ATOM 2460 N N . TYR A 1 337 ? 4.031 -20.578 -20.328 1 92.19 337 TYR A N 1
ATOM 2461 C CA . TYR A 1 337 ? 4.961 -21.594 -19.844 1 92.19 337 TYR A CA 1
ATOM 2462 C C . TYR A 1 337 ? 5.465 -21.234 -18.453 1 92.19 337 TYR A C 1
ATOM 2464 O O . TYR A 1 337 ? 5.957 -20.141 -18.219 1 92.19 337 TYR A O 1
ATOM 2472 N N . GLY A 1 338 ? 5.223 -22.156 -17.531 1 91.94 338 GLY A N 1
ATOM 2473 C CA . GLY A 1 338 ? 5.684 -21.891 -16.188 1 91.94 338 GLY A CA 1
ATOM 2474 C C . GLY A 1 338 ? 5.707 -23.141 -15.32 1 91.94 338 GLY A C 1
ATOM 2475 O O . GLY A 1 338 ? 5.262 -24.203 -15.742 1 91.94 338 GLY A O 1
ATOM 2476 N N . SER A 1 339 ? 6.336 -23 -14.195 1 88.62 339 SER A N 1
ATOM 2477 C CA . SER A 1 339 ? 6.422 -24.062 -13.195 1 88.62 339 SER A CA 1
ATOM 2478 C C . SER A 1 339 ? 6.434 -23.5 -11.781 1 88.62 339 SER A C 1
ATOM 2480 O O . SER A 1 339 ? 6.742 -22.312 -11.578 1 88.62 339 SER A O 1
ATOM 2482 N N . ALA A 1 340 ? 6.035 -24.312 -10.82 1 90.75 340 ALA A N 1
ATOM 2483 C CA . ALA A 1 340 ? 6.129 -23.922 -9.414 1 90.75 340 ALA A CA 1
ATOM 2484 C C . ALA A 1 340 ? 7.578 -23.672 -9.008 1 90.75 340 ALA A C 1
ATOM 2486 O O . ALA A 1 340 ? 7.84 -23 -8.008 1 90.75 340 ALA A O 1
ATOM 2487 N N . ASP A 1 341 ? 8.539 -24.094 -9.867 1 91 341 ASP A N 1
ATOM 2488 C CA . ASP A 1 341 ? 9.961 -23.969 -9.547 1 91 341 ASP A CA 1
ATOM 2489 C C . ASP A 1 341 ? 10.477 -22.562 -9.852 1 91 341 ASP A C 1
ATOM 2491 O O . ASP A 1 341 ? 11.625 -22.234 -9.531 1 91 341 ASP A O 1
ATOM 2495 N N . GLY A 1 342 ? 9.688 -21.797 -10.461 1 92.25 342 GLY A N 1
ATOM 2496 C CA . GLY A 1 342 ? 10.086 -20.391 -10.555 1 92.25 342 GLY A CA 1
ATOM 2497 C C . GLY A 1 342 ? 10.461 -19.969 -11.961 1 92.25 342 GLY A C 1
ATOM 2498 O O . GLY A 1 342 ? 11.375 -19.156 -12.156 1 92.25 342 GLY A O 1
ATOM 2499 N N . VAL A 1 343 ? 9.875 -20.578 -12.953 1 94 343 VAL A N 1
ATOM 2500 C CA . VAL A 1 343 ? 10.031 -20.125 -14.336 1 94 343 VAL A CA 1
ATOM 2501 C C . VAL A 1 343 ? 8.688 -19.656 -14.883 1 94 343 VAL A C 1
ATOM 2503 O O . VAL A 1 343 ? 7.633 -20.156 -14.484 1 94 343 VAL A O 1
ATOM 2506 N N . ASN A 1 344 ? 8.734 -18.641 -15.656 1 95.06 344 ASN A N 1
ATOM 2507 C CA . ASN A 1 344 ? 7.547 -18.047 -16.266 1 95.06 344 ASN A CA 1
ATOM 2508 C C . ASN A 1 344 ? 7.883 -17.344 -17.578 1 95.06 344 ASN A C 1
ATOM 2510 O O . ASN A 1 344 ? 8.805 -16.531 -17.625 1 95.06 344 ASN A O 1
ATOM 2514 N N . CYS A 1 345 ? 7.242 -17.734 -18.625 1 95.25 345 CYS A N 1
ATOM 2515 C CA . CYS A 1 345 ? 7.355 -17.109 -19.938 1 95.25 345 CYS A CA 1
ATOM 2516 C C . CYS A 1 345 ? 6.035 -17.188 -20.688 1 95.25 345 CYS A C 1
ATOM 2518 O O . CYS A 1 345 ? 5.328 -18.203 -20.609 1 95.25 345 CYS A O 1
ATOM 2520 N N . HIS A 1 346 ? 5.703 -16.094 -21.344 1 93.5 346 HIS A N 1
ATOM 2521 C CA . HIS A 1 346 ? 4.418 -16.109 -22.047 1 93.5 346 HIS A CA 1
ATOM 2522 C C . HIS A 1 346 ? 4.488 -15.32 -23.344 1 93.5 346 HIS A C 1
ATOM 2524 O O . HIS A 1 346 ? 5.41 -14.523 -23.547 1 93.5 346 HIS A O 1
ATOM 2530 N N . THR A 1 347 ? 3.529 -15.453 -24.25 1 91.56 347 THR A N 1
ATOM 2531 C CA . THR A 1 347 ? 3.545 -14.875 -25.578 1 91.56 347 THR A CA 1
ATOM 2532 C C . THR A 1 347 ? 3.023 -13.438 -25.562 1 91.56 347 THR A C 1
ATOM 2534 O O . THR A 1 347 ? 3.223 -12.688 -26.516 1 91.56 347 THR A O 1
ATOM 2537 N N . GLY A 1 348 ? 2.342 -13.008 -24.484 1 91.88 348 GLY A N 1
ATOM 2538 C CA . GLY A 1 348 ? 1.821 -11.656 -24.391 1 91.88 348 GLY A CA 1
ATOM 2539 C C . GLY A 1 348 ? 0.494 -11.477 -25.109 1 91.88 348 GLY A C 1
ATOM 2540 O O . GLY A 1 348 ? -0.108 -12.445 -25.562 1 91.88 348 GLY A O 1
ATOM 2541 N N . LEU A 1 349 ? 0.037 -10.203 -25.203 1 89.94 349 LEU A N 1
ATOM 2542 C CA . LEU A 1 349 ? -1.281 -9.891 -25.75 1 89.94 349 LEU A CA 1
ATOM 2543 C C . LEU A 1 349 ? -1.226 -9.766 -27.266 1 89.94 349 LEU A C 1
ATOM 2545 O O . LEU A 1 349 ? -2.244 -9.922 -27.953 1 89.94 349 LEU A O 1
ATOM 2549 N N . ASP A 1 350 ? -0.114 -9.406 -27.797 1 78.94 350 ASP A N 1
ATOM 2550 C CA . ASP A 1 350 ? -0.034 -9.031 -29.203 1 78.94 350 ASP A CA 1
ATOM 2551 C C . ASP A 1 350 ? 0.324 -10.227 -30.078 1 78.94 350 ASP A C 1
ATOM 2553 O O . ASP A 1 350 ? 0.452 -10.102 -31.297 1 78.94 350 ASP A O 1
ATOM 2557 N N . HIS A 1 351 ? 0.536 -11.297 -29.406 1 69.38 351 HIS A N 1
ATOM 2558 C CA . HIS A 1 351 ? 0.914 -12.445 -30.219 1 69.38 351 HIS A CA 1
ATOM 2559 C C . HIS A 1 351 ? -0.313 -13.242 -30.656 1 69.38 351 HIS A C 1
ATOM 2561 O O . HIS A 1 351 ? -1.22 -13.477 -29.859 1 69.38 351 HIS A O 1
ATOM 2567 N N . LYS A 1 352 ? -0.4 -13.211 -31.984 1 64.31 352 LYS A N 1
ATOM 2568 C CA . LYS A 1 352 ? -1.492 -14.055 -32.469 1 64.31 352 LYS A CA 1
ATOM 2569 C C . LYS A 1 352 ? -1.312 -15.5 -32 1 64.31 352 LYS A C 1
ATOM 2571 O O . LYS A 1 352 ? -0.486 -15.781 -31.125 1 64.31 352 LYS A O 1
ATOM 2576 N N . VAL A 1 353 ? -1.574 -16.5 -32.844 1 59.69 353 VAL A N 1
ATOM 2577 C CA . VAL A 1 353 ? -1.587 -17.922 -32.531 1 59.69 353 VAL A CA 1
ATOM 2578 C C . VAL A 1 353 ? -0.16 -18.469 -32.531 1 59.69 353 VAL A C 1
ATOM 2580 O O . VAL A 1 353 ? 0.605 -18.219 -33.469 1 59.69 353 VAL A O 1
ATOM 2583 N N . PRO A 1 354 ? 0.244 -18.938 -31.266 1 58.34 354 PRO A N 1
ATOM 2584 C CA . PRO A 1 354 ? 1.604 -19.469 -31.25 1 58.34 354 PRO A CA 1
ATOM 2585 C C . PRO A 1 354 ? 1.843 -20.5 -32.344 1 58.34 354 PRO A C 1
ATOM 2587 O O . PRO A 1 354 ? 1.069 -21.453 -32.5 1 58.34 354 PRO A O 1
ATOM 2590 N N . PRO A 1 355 ? 2.611 -20.109 -33.531 1 52.5 355 PRO A N 1
ATOM 2591 C CA . PRO A 1 355 ? 2.871 -21.203 -34.469 1 52.5 355 PRO A CA 1
ATOM 2592 C C . PRO A 1 355 ? 3.588 -22.391 -33.812 1 52.5 355 PRO A C 1
ATOM 2594 O O . PRO A 1 355 ? 4.441 -22.203 -32.938 1 52.5 355 PRO A O 1
ATOM 2597 N N . THR A 1 356 ? 2.875 -23.547 -33.625 1 51.38 356 THR A N 1
ATOM 2598 C CA . THR A 1 356 ? 3.631 -24.75 -33.25 1 51.38 356 THR A CA 1
ATOM 2599 C C . THR A 1 356 ? 4.453 -25.234 -34.438 1 51.38 356 THR A C 1
ATOM 2601 O O . THR A 1 356 ? 3.91 -25.5 -35.531 1 51.38 356 THR A O 1
ATOM 2604 N N . ASP A 1 357 ? 5.613 -24.672 -34.625 1 50.03 357 ASP A N 1
ATOM 2605 C CA . ASP A 1 357 ? 6.367 -25.328 -35.688 1 50.03 357 ASP A CA 1
ATOM 2606 C C . ASP A 1 357 ? 7.125 -26.547 -35.156 1 50.03 357 ASP A C 1
ATOM 2608 O O . ASP A 1 357 ? 7.059 -26.859 -33.969 1 50.03 357 ASP A O 1
ATOM 2612 N N . ARG A 1 358 ? 7.609 -27.422 -36.062 1 48.81 358 ARG A N 1
ATOM 2613 C CA . ARG A 1 358 ? 8.312 -28.672 -35.844 1 48.81 358 ARG A CA 1
ATOM 2614 C C . ARG A 1 358 ? 9.32 -28.578 -34.719 1 48.81 358 ARG A C 1
ATOM 2616 O O . ARG A 1 358 ? 9.742 -29.594 -34.156 1 48.81 358 ARG A O 1
ATOM 2623 N N . SER A 1 359 ? 9.609 -27.297 -34.25 1 56.47 359 SER A N 1
ATOM 2624 C CA . SER A 1 359 ? 10.82 -27.156 -33.438 1 56.47 359 SER A CA 1
ATOM 2625 C C . SER A 1 359 ? 10.477 -26.828 -31.984 1 56.47 359 SER A C 1
ATOM 2627 O O . SER A 1 359 ? 11.359 -26.75 -31.141 1 56.47 359 SER A O 1
ATOM 2629 N N . GLY A 1 360 ? 9.094 -26.922 -31.625 1 65.31 360 GLY A N 1
ATOM 2630 C CA . GLY A 1 360 ? 8.773 -26.656 -30.234 1 65.31 360 GLY A CA 1
ATOM 2631 C C . GLY A 1 360 ? 7.555 -25.766 -30.062 1 65.31 360 GLY A C 1
ATOM 2632 O O . GLY A 1 360 ? 6.977 -25.297 -31.047 1 65.31 360 GLY A O 1
ATOM 2633 N N . VAL A 1 361 ? 7.113 -25.75 -28.781 1 76.69 361 VAL A N 1
ATOM 2634 C CA . VAL A 1 361 ? 6 -24.875 -28.422 1 76.69 361 VAL A CA 1
ATOM 2635 C C . VAL A 1 361 ? 6.527 -23.484 -28.062 1 76.69 361 VAL A C 1
ATOM 2637 O O . VAL A 1 361 ? 7.422 -23.344 -27.234 1 76.69 361 VAL A O 1
ATOM 2640 N N . VAL A 1 362 ? 6.066 -22.562 -28.734 1 85.25 362 VAL A N 1
ATOM 2641 C CA . VAL A 1 362 ? 6.488 -21.203 -28.469 1 85.25 362 VAL A CA 1
ATOM 2642 C C . VAL A 1 362 ? 6 -20.766 -27.094 1 85.25 362 VAL A C 1
ATOM 2644 O O . VAL A 1 362 ? 4.797 -20.797 -26.812 1 85.25 362 VAL A O 1
ATOM 2647 N N . ALA A 1 363 ? 6.902 -20.438 -26.25 1 90.75 363 ALA A N 1
ATOM 2648 C CA . ALA A 1 363 ? 6.566 -20 -24.891 1 90.75 363 ALA A CA 1
ATOM 2649 C C . ALA A 1 363 ? 6.492 -18.469 -24.812 1 90.75 363 ALA A C 1
ATOM 2651 O O . ALA A 1 363 ? 5.777 -17.938 -23.969 1 90.75 363 ALA A O 1
ATOM 2652 N N . GLY A 1 364 ? 7.199 -17.781 -25.672 1 92.38 364 GLY A N 1
ATOM 2653 C CA . GLY A 1 364 ? 7.203 -16.328 -25.672 1 92.38 364 GLY A CA 1
ATOM 2654 C C . GLY A 1 364 ? 8.562 -15.734 -25.344 1 92.38 364 GLY A C 1
ATOM 2655 O O . GLY A 1 364 ? 9.578 -16.438 -25.375 1 92.38 364 GLY A O 1
ATOM 2656 N N . ARG A 1 365 ? 8.602 -14.406 -25.141 1 92.56 365 ARG A N 1
ATOM 2657 C CA . ARG A 1 365 ? 9.844 -13.711 -24.812 1 92.56 365 ARG A CA 1
ATOM 2658 C C . ARG A 1 365 ? 10.016 -13.586 -23.312 1 92.56 365 ARG A C 1
ATOM 2660 O O . ARG A 1 365 ? 9.133 -13.078 -22.609 1 92.56 365 ARG A O 1
ATOM 2667 N N . PRO A 1 366 ? 11.148 -14.039 -22.812 1 95.75 366 PRO A N 1
ATOM 2668 C CA . PRO A 1 366 ? 11.391 -13.875 -21.391 1 95.75 366 PRO A CA 1
ATOM 2669 C C . PRO A 1 366 ? 11.344 -12.414 -20.938 1 95.75 366 PRO A C 1
ATOM 2671 O O . PRO A 1 366 ? 11.82 -11.531 -21.656 1 95.75 366 PRO A O 1
ATOM 2674 N N . ASP A 1 367 ? 10.703 -12.141 -19.828 1 95.5 367 ASP A N 1
ATOM 2675 C CA . ASP A 1 367 ? 10.656 -10.828 -19.172 1 95.5 367 ASP A CA 1
ATOM 2676 C C . ASP A 1 367 ? 11.492 -10.828 -17.906 1 95.5 367 ASP A C 1
ATOM 2678 O O . ASP A 1 367 ? 11.094 -11.414 -16.891 1 95.5 367 ASP A O 1
ATOM 2682 N N . PRO A 1 368 ? 12.617 -10.148 -17.922 1 95.06 368 PRO A N 1
ATOM 2683 C CA . PRO A 1 368 ? 13.508 -10.172 -16.766 1 95.06 368 PRO A CA 1
ATOM 2684 C C . PRO A 1 368 ? 12.852 -9.594 -15.508 1 95.06 368 PRO A C 1
ATOM 2686 O O . PRO A 1 368 ? 13.336 -9.812 -14.398 1 95.06 368 PRO A O 1
ATOM 2689 N N . ARG A 1 369 ? 11.812 -8.828 -15.633 1 94.69 369 ARG A N 1
ATOM 2690 C CA . ARG A 1 369 ? 11.078 -8.336 -14.477 1 94.69 369 ARG A CA 1
ATOM 2691 C C . ARG A 1 369 ? 10.328 -9.469 -13.781 1 94.69 369 ARG A C 1
ATOM 2693 O O . ARG A 1 369 ? 9.859 -9.305 -12.656 1 94.69 369 ARG A O 1
ATOM 2700 N N . VAL A 1 370 ? 10.18 -10.539 -14.477 1 96.62 370 VAL A N 1
ATOM 2701 C CA . VAL A 1 370 ? 9.578 -11.75 -13.922 1 96.62 370 VAL A CA 1
ATOM 2702 C C . VAL A 1 370 ? 10.664 -12.781 -13.641 1 96.62 370 VAL A C 1
ATOM 2704 O O . VAL A 1 370 ? 10.883 -13.156 -12.484 1 96.62 370 VAL A O 1
ATOM 2707 N N . ALA A 1 371 ? 11.328 -13.156 -14.672 1 95.75 371 ALA A N 1
ATOM 2708 C CA . ALA A 1 371 ? 12.438 -14.102 -14.609 1 95.75 371 ALA A CA 1
ATOM 2709 C C . ALA A 1 371 ? 13.328 -14 -15.844 1 95.75 371 ALA A C 1
ATOM 2711 O O . ALA A 1 371 ? 12.82 -13.953 -16.969 1 95.75 371 ALA A O 1
ATOM 2712 N N . GLU A 1 372 ? 14.578 -13.906 -15.562 1 96.06 372 GLU A N 1
ATOM 2713 C CA . GLU A 1 372 ? 15.539 -14.133 -16.641 1 96.06 372 GLU A CA 1
ATOM 2714 C C . GLU A 1 372 ? 15.625 -15.609 -17 1 96.06 372 GLU A C 1
ATOM 2716 O O . GLU A 1 372 ? 15.539 -16.484 -16.125 1 96.06 372 GLU A O 1
ATOM 2721 N N . ILE A 1 373 ? 15.734 -15.922 -18.328 1 96.88 373 ILE A N 1
ATOM 2722 C CA . ILE A 1 373 ? 15.797 -17.312 -18.766 1 96.88 373 ILE A CA 1
ATOM 2723 C C . ILE A 1 373 ? 17.031 -17.516 -19.641 1 96.88 373 ILE A C 1
ATOM 2725 O O . ILE A 1 373 ? 17.328 -16.688 -20.516 1 96.88 373 ILE A O 1
ATOM 2729 N N . ARG A 1 374 ? 17.719 -18.547 -19.359 1 95.31 374 ARG A N 1
ATOM 2730 C CA . ARG A 1 374 ? 18.859 -19.016 -20.156 1 95.31 374 ARG A CA 1
ATOM 2731 C C . ARG A 1 374 ? 18.719 -20.5 -20.469 1 95.31 374 ARG A C 1
ATOM 2733 O O . ARG A 1 374 ? 17.906 -21.203 -19.875 1 95.31 374 ARG A O 1
ATOM 2740 N N . VAL A 1 375 ? 19.453 -20.844 -21.562 1 95.69 375 VAL A N 1
ATOM 2741 C CA . VAL A 1 375 ? 19.547 -22.25 -21.906 1 95.69 375 VAL A CA 1
ATOM 2742 C C . VAL A 1 375 ? 20.953 -22.766 -21.578 1 95.69 375 VAL A C 1
ATOM 2744 O O . VAL A 1 375 ? 21.953 -22.172 -21.984 1 95.69 375 VAL A O 1
ATOM 2747 N N . ALA A 1 376 ? 20.984 -23.875 -20.828 1 94.81 376 ALA A N 1
ATOM 2748 C CA . ALA A 1 376 ? 22.266 -24.391 -20.359 1 94.81 376 ALA A CA 1
ATOM 2749 C C . ALA A 1 376 ? 22.453 -25.859 -20.766 1 94.81 376 ALA A C 1
ATOM 2751 O O . ALA A 1 376 ? 21.469 -26.562 -21 1 94.81 376 ALA A O 1
ATOM 2752 N N . ASP A 1 377 ? 23.656 -26.188 -20.828 1 90.12 377 ASP A N 1
ATOM 2753 C CA . ASP A 1 377 ? 23.969 -27.594 -21.016 1 90.12 377 ASP A CA 1
ATOM 2754 C C . ASP A 1 377 ? 23.547 -28.422 -19.797 1 90.12 377 ASP A C 1
ATOM 2756 O O . ASP A 1 377 ? 23.875 -28.078 -18.672 1 90.12 377 ASP A O 1
ATOM 2760 N N . PRO A 1 378 ? 22.766 -29.422 -20.031 1 84.5 378 PRO A N 1
ATOM 2761 C CA . PRO A 1 378 ? 22.234 -30.172 -18.891 1 84.5 378 PRO A CA 1
ATOM 2762 C C . PRO A 1 378 ? 23.328 -30.797 -18.031 1 84.5 378 PRO A C 1
ATOM 2764 O O . PRO A 1 378 ? 23.109 -31.062 -16.844 1 84.5 378 PRO A O 1
ATOM 2767 N N . GLU A 1 379 ? 24.5 -31.062 -18.562 1 80.94 379 GLU A N 1
ATOM 2768 C CA . GLU A 1 379 ? 25.578 -31.719 -17.844 1 80.94 379 GLU A CA 1
ATOM 2769 C C . GLU A 1 379 ? 26.547 -30.703 -17.25 1 80.94 379 GLU A C 1
ATOM 2771 O O . GLU A 1 379 ? 26.766 -30.672 -16.031 1 80.94 379 GLU A O 1
ATOM 2776 N N . SER A 1 380 ? 27 -29.797 -18.109 1 82.5 380 SER A N 1
ATOM 2777 C CA . SER A 1 380 ? 28 -28.844 -17.641 1 82.5 380 SER A CA 1
ATOM 2778 C C . SER A 1 380 ? 27.359 -27.625 -17 1 82.5 380 SER A C 1
ATOM 2780 O O . SER A 1 380 ? 28.031 -26.859 -16.297 1 82.5 380 SER A O 1
ATOM 2782 N N . HIS A 1 381 ? 26.094 -27.438 -17.328 1 87.06 381 HIS A N 1
ATOM 2783 C CA . HIS A 1 381 ? 25.312 -26.328 -16.797 1 87.06 381 HIS A CA 1
ATOM 2784 C C . HIS A 1 381 ? 25.797 -24.984 -17.344 1 87.06 381 HIS A C 1
ATOM 2786 O O . HIS A 1 381 ? 25.422 -23.938 -16.844 1 87.06 381 HIS A O 1
ATOM 2792 N N . GLU A 1 382 ? 26.656 -25.031 -18.297 1 89.44 382 GLU A N 1
ATOM 2793 C CA . GLU A 1 382 ? 27.125 -23.812 -18.938 1 89.44 382 GLU A CA 1
ATOM 2794 C C . GLU A 1 382 ? 26.125 -23.297 -19.969 1 89.44 382 GLU A C 1
ATOM 2796 O O . GLU A 1 382 ? 25.469 -24.078 -20.656 1 89.44 382 GLU A O 1
ATOM 2801 N N . PRO A 1 383 ? 26.047 -21.984 -19.984 1 92.06 383 PRO A N 1
ATOM 2802 C CA . PRO A 1 383 ? 25.125 -21.422 -20.969 1 92.06 383 PRO A CA 1
ATOM 2803 C C . PRO A 1 383 ? 25.438 -21.859 -22.406 1 92.06 383 PRO A C 1
ATOM 2805 O O . PRO A 1 383 ? 26.609 -21.953 -22.766 1 92.06 383 PRO A O 1
ATOM 2808 N N . LEU A 1 384 ? 24.438 -22.125 -23.156 1 91.81 384 LEU A N 1
ATOM 2809 C CA . LEU A 1 384 ? 24.562 -22.516 -24.562 1 91.81 384 LEU A CA 1
ATOM 2810 C C . LEU A 1 384 ? 24.266 -21.328 -25.469 1 91.81 384 LEU A C 1
ATOM 2812 O O . LEU A 1 384 ? 23.547 -20.406 -25.094 1 91.81 384 LEU A O 1
ATOM 2816 N N . PRO A 1 385 ? 24.875 -21.344 -26.688 1 86.88 385 PRO A N 1
ATOM 2817 C CA . PRO A 1 385 ? 24.562 -20.297 -27.656 1 86.88 385 PRO A CA 1
ATOM 2818 C C . PRO A 1 385 ? 23.094 -20.344 -28.094 1 86.88 385 PRO A C 1
ATOM 2820 O O . PRO A 1 385 ? 22.422 -21.359 -27.922 1 86.88 385 PRO A O 1
ATOM 2823 N N . GLU A 1 386 ? 22.688 -19.281 -28.672 1 87.19 386 GLU A N 1
ATOM 2824 C CA . GLU A 1 386 ? 21.328 -19.188 -29.203 1 87.19 386 GLU A CA 1
ATOM 2825 C C . GLU A 1 386 ? 21.062 -20.281 -30.219 1 87.19 386 GLU A C 1
ATOM 2827 O O . GLU A 1 386 ? 21.938 -20.625 -31.016 1 87.19 386 GLU A O 1
ATOM 2832 N N . GLY A 1 387 ? 19.891 -20.812 -30.094 1 87.06 387 GLY A N 1
ATOM 2833 C CA . GLY A 1 387 ? 19.453 -21.781 -31.094 1 87.06 387 GLY A CA 1
ATOM 2834 C C . GLY A 1 387 ? 19.734 -23.219 -30.688 1 87.06 387 GLY A C 1
ATOM 2835 O O . GLY A 1 387 ? 19.172 -24.141 -31.266 1 87.06 387 GLY A O 1
ATOM 2836 N N . GLN A 1 388 ? 20.547 -23.406 -29.734 1 89.25 388 GLN A N 1
ATOM 2837 C CA . GLN A 1 388 ? 20.859 -24.75 -29.297 1 89.25 388 GLN A CA 1
ATOM 2838 C C . GLN A 1 388 ? 19.906 -25.219 -28.203 1 89.25 388 GLN A C 1
ATOM 2840 O O . GLN A 1 388 ? 19.562 -24.453 -27.312 1 89.25 388 GLN A O 1
ATOM 2845 N N . ILE A 1 389 ? 19.547 -26.469 -28.328 1 87.81 389 ILE A N 1
ATOM 2846 C CA . ILE A 1 389 ? 18.625 -27.047 -27.359 1 87.81 389 ILE A CA 1
ATOM 2847 C C . ILE A 1 389 ? 19.391 -27.422 -26.078 1 87.81 389 ILE A C 1
ATOM 2849 O O . ILE A 1 389 ? 20.469 -28.016 -26.141 1 87.81 389 ILE A O 1
ATOM 2853 N N . GLY A 1 390 ? 18.938 -27.062 -25.016 1 92.44 390 GLY A N 1
ATOM 2854 C CA . GLY A 1 390 ? 19.453 -27.375 -23.688 1 92.44 390 GLY A CA 1
ATOM 2855 C C . GLY A 1 390 ? 18.422 -27.219 -22.594 1 92.44 390 GLY A C 1
ATOM 2856 O O . GLY A 1 390 ? 17.234 -27.141 -22.859 1 92.44 390 GLY A O 1
ATOM 2857 N N . GLU A 1 391 ? 18.906 -27.297 -21.359 1 94.44 391 GLU A N 1
ATOM 2858 C CA . GLU A 1 391 ? 18.016 -27.141 -20.219 1 94.44 391 GLU A CA 1
ATOM 2859 C C . GLU A 1 391 ? 17.656 -25.688 -19.969 1 94.44 391 GLU A C 1
ATOM 2861 O O . GLU A 1 391 ? 18.531 -24.812 -19.953 1 94.44 391 GLU A O 1
ATOM 2866 N N . ILE A 1 392 ? 16.391 -25.453 -19.859 1 95.62 392 ILE A N 1
ATOM 2867 C CA . ILE A 1 392 ? 15.914 -24.125 -19.516 1 95.62 392 ILE A CA 1
ATOM 2868 C C . ILE A 1 392 ? 16.234 -23.828 -18.062 1 95.62 392 ILE A C 1
ATOM 2870 O O . ILE A 1 392 ? 15.875 -24.609 -17.172 1 95.62 392 ILE A O 1
ATOM 2874 N N . VAL A 1 393 ? 16.969 -22.719 -17.781 1 96.62 393 VAL A N 1
ATOM 2875 C CA . VAL A 1 393 ? 17.234 -22.281 -16.406 1 96.62 393 VAL A CA 1
ATOM 2876 C C . VAL A 1 393 ? 16.719 -20.844 -16.219 1 96.62 393 VAL A C 1
ATOM 2878 O O . VAL A 1 393 ? 16.688 -20.062 -17.172 1 96.62 393 VAL A O 1
ATOM 2881 N N . SER A 1 394 ? 16.312 -20.594 -15.055 1 97.06 394 SER A N 1
ATOM 2882 C CA . SER A 1 394 ? 15.641 -19.328 -14.812 1 97.06 394 SER A CA 1
ATOM 2883 C C . SER A 1 394 ? 16.109 -18.688 -13.508 1 97.06 394 SER A C 1
ATOM 2885 O O . SER A 1 394 ? 16.5 -19.406 -12.57 1 97.06 394 SER A O 1
ATOM 2887 N N . ARG A 1 395 ? 16.156 -17.359 -13.438 1 97.38 395 ARG A N 1
ATOM 2888 C CA . ARG A 1 395 ? 16.469 -16.578 -12.258 1 97.38 395 ARG A CA 1
ATOM 2889 C C . ARG A 1 395 ? 15.836 -15.188 -12.336 1 97.38 395 ARG A C 1
ATOM 2891 O O . ARG A 1 395 ? 15.828 -14.562 -13.398 1 97.38 395 ARG A O 1
ATOM 2898 N N . GLY A 1 396 ? 15.258 -14.742 -11.234 1 97.31 396 GLY A N 1
ATOM 2899 C CA . GLY A 1 396 ? 14.68 -13.406 -11.25 1 97.31 396 GLY A CA 1
ATOM 2900 C C . GLY A 1 396 ? 13.812 -13.117 -10.039 1 97.31 396 GLY A C 1
ATOM 2901 O O . GLY A 1 396 ? 13.859 -13.852 -9.047 1 97.31 396 GLY A O 1
ATOM 2902 N N . PRO A 1 397 ? 13.055 -12.07 -10.086 1 96.81 397 PRO A N 1
ATOM 2903 C CA . PRO A 1 397 ? 12.211 -11.633 -8.969 1 96.81 397 PRO A CA 1
ATOM 2904 C C . PRO A 1 397 ? 11.25 -12.719 -8.5 1 96.81 397 PRO A C 1
ATOM 2906 O O . PRO A 1 397 ? 10.875 -12.75 -7.324 1 96.81 397 PRO A O 1
ATOM 2909 N N . MET A 1 398 ? 10.922 -13.68 -9.305 1 96.69 398 MET A N 1
ATOM 2910 C CA . MET A 1 398 ? 9.945 -14.719 -8.977 1 96.69 398 MET A CA 1
ATOM 2911 C C . MET A 1 398 ? 10.633 -15.945 -8.391 1 96.69 398 MET A C 1
ATOM 2913 O O . MET A 1 398 ? 9.969 -16.891 -7.969 1 96.69 398 MET A O 1
ATOM 2917 N N . THR A 1 399 ? 11.938 -15.961 -8.359 1 97.38 399 THR A N 1
ATOM 2918 C CA . THR A 1 399 ? 12.664 -17.141 -7.918 1 97.38 399 THR A CA 1
ATOM 2919 C C . THR A 1 399 ? 12.266 -17.531 -6.496 1 97.38 399 THR A C 1
ATOM 2921 O O . THR A 1 399 ? 12.266 -16.688 -5.598 1 97.38 399 THR A O 1
ATOM 2924 N N . PRO A 1 400 ? 11.828 -18.781 -6.305 1 97.12 400 PRO A N 1
ATOM 2925 C CA . PRO A 1 400 ? 11.422 -19.219 -4.973 1 97.12 400 PRO A CA 1
ATOM 2926 C C . PRO A 1 400 ? 12.594 -19.328 -3.998 1 97.12 400 PRO A C 1
ATOM 2928 O O . PRO A 1 400 ? 13.75 -19.156 -4.402 1 97.12 400 PRO A O 1
ATOM 2931 N N . LEU A 1 401 ? 12.305 -19.516 -2.742 1 97.69 401 LEU A N 1
ATOM 2932 C CA . LEU A 1 401 ? 13.297 -19.547 -1.674 1 97.69 401 LEU A CA 1
ATOM 2933 C C . LEU A 1 401 ? 14.047 -20.875 -1.67 1 97.69 401 LEU A C 1
ATOM 2935 O O . LEU A 1 401 ? 15.281 -20.906 -1.638 1 97.69 401 LEU A O 1
ATOM 2939 N N . CYS A 1 402 ? 13.336 -21.984 -1.614 1 97.75 402 CYS A N 1
ATOM 2940 C CA . CYS A 1 402 ? 13.898 -23.312 -1.483 1 97.75 402 CYS A CA 1
ATOM 2941 C C . CYS A 1 402 ? 12.82 -24.375 -1.65 1 97.75 402 CYS A C 1
ATOM 2943 O O . CYS A 1 402 ? 11.641 -24.062 -1.77 1 97.75 402 CYS A O 1
ATOM 2945 N N . TYR A 1 403 ? 13.297 -25.609 -1.849 1 96 403 TYR A N 1
ATOM 2946 C CA . TYR A 1 403 ? 12.406 -26.75 -1.686 1 96 403 TYR A CA 1
ATOM 2947 C C . TYR A 1 403 ? 12.203 -27.078 -0.211 1 96 403 TYR A C 1
ATOM 2949 O O . TYR A 1 403 ? 13.156 -27.062 0.572 1 96 403 TYR A O 1
ATOM 2957 N N . VAL A 1 404 ? 10.969 -27.312 0.193 1 96.94 404 VAL A N 1
ATOM 2958 C CA . VAL A 1 404 ? 10.625 -27.516 1.598 1 96.94 404 VAL A CA 1
ATOM 2959 C C . VAL A 1 404 ? 11.141 -28.875 2.07 1 96.94 404 VAL A C 1
ATOM 2961 O O . VAL A 1 404 ? 10.805 -29.906 1.492 1 96.94 404 VAL A O 1
ATOM 2964 N N . ALA A 1 405 ? 11.969 -28.844 3.08 1 93.94 405 ALA A N 1
ATOM 2965 C CA . ALA A 1 405 ? 12.5 -30.047 3.736 1 93.94 405 ALA A CA 1
ATOM 2966 C C . ALA A 1 405 ? 13.133 -30.984 2.723 1 93.94 405 ALA A C 1
ATOM 2968 O O . ALA A 1 405 ? 12.977 -32.219 2.826 1 93.94 405 ALA A O 1
ATOM 2969 N N . SER A 1 406 ? 13.75 -30.453 1.705 1 92.81 406 SER A N 1
ATOM 2970 C CA . SER A 1 406 ? 14.328 -31.266 0.641 1 92.81 406 SER A CA 1
ATOM 2971 C C . SER A 1 406 ? 15.672 -30.688 0.179 1 92.81 406 SER A C 1
ATOM 2973 O O . SER A 1 406 ? 15.812 -30.297 -0.98 1 92.81 406 SER A O 1
ATOM 2975 N N . PRO A 1 407 ? 16.672 -30.797 1 1 93.56 407 PRO A N 1
ATOM 2976 C CA . PRO A 1 407 ? 17.984 -30.266 0.626 1 93.56 407 PRO A CA 1
ATOM 2977 C C . PRO A 1 407 ? 18.562 -30.938 -0.616 1 93.56 407 PRO A C 1
ATOM 2979 O O . PRO A 1 407 ? 19.297 -30.297 -1.384 1 93.56 407 PRO A O 1
ATOM 2982 N N . ALA A 1 408 ? 18.219 -32.188 -0.806 1 92.12 408 ALA A N 1
ATOM 2983 C CA . ALA A 1 408 ? 18.703 -32.906 -1.982 1 92.12 408 ALA A CA 1
ATOM 2984 C C . ALA A 1 408 ? 18.172 -32.281 -3.266 1 92.12 408 ALA A C 1
ATOM 2986 O O . ALA A 1 408 ? 18.891 -32.156 -4.258 1 92.12 408 ALA A O 1
ATOM 2987 N N . LEU A 1 409 ? 16.891 -31.891 -3.219 1 91.88 409 LEU A N 1
ATOM 2988 C CA . LEU A 1 409 ? 16.312 -31.203 -4.371 1 91.88 409 LEU A CA 1
ATOM 2989 C C . LEU A 1 409 ? 16.984 -29.844 -4.594 1 91.88 409 LEU A C 1
ATOM 2991 O O . LEU A 1 409 ? 17.266 -29.469 -5.734 1 91.88 409 LEU A O 1
ATOM 2995 N N . ASP A 1 410 ? 17.281 -29.172 -3.545 1 95.25 410 ASP A N 1
ATOM 2996 C CA . ASP A 1 410 ? 17.969 -27.891 -3.65 1 95.25 410 ASP A CA 1
ATOM 2997 C C . ASP A 1 410 ? 19.328 -28.047 -4.305 1 95.25 410 ASP A C 1
ATOM 2999 O O . ASP A 1 410 ? 19.688 -27.281 -5.211 1 95.25 410 ASP A O 1
ATOM 3003 N N . ALA A 1 411 ? 20.031 -29.047 -3.863 1 92.94 411 ALA A N 1
ATOM 3004 C CA . ALA A 1 411 ? 21.359 -29.297 -4.41 1 92.94 411 ALA A CA 1
ATOM 3005 C C . ALA A 1 411 ? 21.297 -29.641 -5.895 1 92.94 411 ALA A C 1
ATOM 3007 O O . ALA A 1 411 ? 22.188 -29.266 -6.664 1 92.94 411 ALA A O 1
ATOM 3008 N N . ARG A 1 412 ? 20.25 -30.281 -6.258 1 89.31 412 ARG A N 1
ATOM 3009 C CA . ARG A 1 412 ? 20.094 -30.766 -7.625 1 89.31 412 ARG A CA 1
ATOM 3010 C C . ARG A 1 412 ? 19.625 -29.656 -8.555 1 89.31 412 ARG A C 1
ATOM 3012 O O . ARG A 1 412 ? 20.094 -29.562 -9.695 1 89.31 412 ARG A O 1
ATOM 3019 N N . TYR A 1 413 ? 18.781 -28.781 -8.094 1 92.31 413 TYR A N 1
ATOM 3020 C CA . TYR A 1 413 ? 18.062 -27.922 -9.031 1 92.31 413 TYR A CA 1
ATOM 3021 C C . TYR A 1 413 ? 18.422 -26.469 -8.82 1 92.31 413 TYR A C 1
ATOM 3023 O O . TYR A 1 413 ? 18 -25.594 -9.586 1 92.31 413 TYR A O 1
ATOM 3031 N N . ARG A 1 414 ? 19.234 -26.172 -7.801 1 94 414 ARG A N 1
ATOM 3032 C CA . ARG A 1 414 ? 19.578 -24.781 -7.512 1 94 414 ARG A CA 1
ATOM 3033 C C . ARG A 1 414 ? 21.094 -24.578 -7.613 1 94 414 ARG A C 1
ATOM 3035 O O . ARG A 1 414 ? 21.875 -25.422 -7.184 1 94 414 ARG A O 1
ATOM 3042 N N . THR A 1 415 ? 21.516 -23.406 -8.164 1 92.5 415 THR A N 1
ATOM 3043 C CA . THR A 1 415 ? 22.938 -23.078 -8.211 1 92.5 415 THR A CA 1
ATOM 3044 C C . THR A 1 415 ? 23.266 -21.984 -7.191 1 92.5 415 THR A C 1
ATOM 3046 O O . THR A 1 415 ? 22.375 -21.266 -6.73 1 92.5 415 THR A O 1
ATOM 3049 N N . PRO A 1 416 ? 24.5 -21.797 -6.891 1 91.19 416 PRO A N 1
ATOM 3050 C CA . PRO A 1 416 ? 24.906 -20.766 -5.93 1 91.19 416 PRO A CA 1
ATOM 3051 C C . PRO A 1 416 ? 24.594 -19.359 -6.414 1 91.19 416 PRO A C 1
ATOM 3053 O O . PRO A 1 416 ? 24.406 -18.453 -5.598 1 91.19 416 PRO A O 1
ATOM 3056 N N . GLU A 1 417 ? 24.516 -19.188 -7.754 1 92.88 417 GLU A N 1
ATOM 3057 C CA . GLU A 1 417 ? 24.234 -17.875 -8.32 1 92.88 417 GLU A CA 1
ATOM 3058 C C . GLU A 1 417 ? 22.734 -17.594 -8.328 1 92.88 417 GLU A C 1
ATOM 3060 O O . GLU A 1 417 ? 22.312 -16.484 -8.672 1 92.88 417 GLU A O 1
ATOM 3065 N N . GLY A 1 418 ? 21.938 -18.594 -7.988 1 94.06 418 GLY A N 1
ATOM 3066 C CA . GLY A 1 418 ? 20.516 -18.359 -7.852 1 94.06 418 GLY A CA 1
ATOM 3067 C C . GLY A 1 418 ? 19.703 -18.891 -9.023 1 94.06 418 GLY A C 1
ATOM 3068 O O . GLY A 1 418 ? 18.484 -18.703 -9.078 1 94.06 418 GLY A O 1
ATOM 3069 N N . TRP A 1 419 ? 20.375 -19.547 -9.961 1 95.62 419 TRP A N 1
ATOM 3070 C CA . TRP A 1 419 ? 19.641 -20.125 -11.094 1 95.62 419 TRP A CA 1
ATOM 3071 C C . TRP A 1 419 ? 18.891 -21.375 -10.688 1 95.62 419 TRP A C 1
ATOM 3073 O O . TRP A 1 419 ? 19.391 -22.188 -9.914 1 95.62 419 TRP A O 1
ATOM 3083 N N . VAL A 1 420 ? 17.719 -21.531 -11.219 1 96.12 420 VAL A N 1
ATOM 3084 C CA . VAL A 1 420 ? 16.906 -22.719 -11.016 1 96.12 420 VAL A CA 1
ATOM 3085 C C . VAL A 1 420 ? 16.891 -23.562 -12.289 1 96.12 420 VAL A C 1
ATOM 3087 O O . VAL A 1 420 ? 16.531 -23.078 -13.359 1 96.12 420 VAL A O 1
ATOM 3090 N N . ARG A 1 421 ? 17.25 -24.75 -12.133 1 94.06 421 ARG A N 1
ATOM 3091 C CA . ARG A 1 421 ? 17.156 -25.734 -13.211 1 94.06 421 ARG A CA 1
ATOM 3092 C C . ARG A 1 421 ? 15.758 -26.328 -13.289 1 94.06 421 ARG A C 1
ATOM 3094 O O . ARG A 1 421 ? 15.273 -26.922 -12.32 1 94.06 421 ARG A O 1
ATOM 3101 N N . THR A 1 422 ? 15.117 -26.234 -14.438 1 91.69 422 THR A N 1
ATOM 3102 C CA . THR A 1 422 ? 13.703 -26.562 -14.516 1 91.69 422 THR A CA 1
ATOM 3103 C C . THR A 1 422 ? 13.5 -28.031 -14.867 1 91.69 422 THR A C 1
ATOM 3105 O O . THR A 1 422 ? 12.422 -28.594 -14.648 1 91.69 422 THR A O 1
ATOM 3108 N N . GLY A 1 423 ? 14.5 -28.578 -15.477 1 88.94 423 GLY A N 1
ATOM 3109 C CA . GLY A 1 423 ? 14.344 -29.922 -16.016 1 88.94 423 GLY A CA 1
ATOM 3110 C C . GLY A 1 423 ? 13.641 -29.938 -17.375 1 88.94 423 GLY A C 1
ATOM 3111 O O . GLY A 1 423 ? 13.461 -31 -17.969 1 88.94 423 GLY A O 1
ATOM 3112 N N . ASP A 1 424 ? 13.289 -28.797 -17.891 1 88.69 424 ASP A N 1
ATOM 3113 C CA . ASP A 1 424 ? 12.688 -28.672 -19.219 1 88.69 424 ASP A CA 1
ATOM 3114 C C . ASP A 1 424 ? 13.734 -28.344 -20.266 1 88.69 424 ASP A C 1
ATOM 3116 O O . ASP A 1 424 ? 14.719 -27.656 -19.984 1 88.69 424 ASP A O 1
ATOM 3120 N N . LEU A 1 425 ? 13.461 -28.828 -21.453 1 89.12 425 LEU A N 1
ATOM 3121 C CA . LEU A 1 425 ? 14.367 -28.594 -22.562 1 89.12 425 LEU A CA 1
ATOM 3122 C C . LEU A 1 425 ? 13.781 -27.578 -23.531 1 89.12 425 LEU A C 1
ATOM 3124 O O . LEU A 1 425 ? 12.578 -27.578 -23.797 1 89.12 425 LEU A O 1
ATOM 3128 N N . GLY A 1 426 ? 14.641 -26.688 -23.984 1 91.81 426 GLY A N 1
ATOM 3129 C CA . GLY A 1 426 ? 14.219 -25.688 -24.953 1 91.81 426 GLY A CA 1
ATOM 3130 C C . GLY A 1 426 ? 15.375 -24.922 -25.562 1 91.81 426 GLY A C 1
ATOM 3131 O O . GLY A 1 426 ? 16.531 -25.297 -25.391 1 91.81 426 GLY A O 1
ATOM 3132 N N . TYR A 1 427 ? 15.094 -23.938 -26.359 1 91 427 TYR A N 1
ATOM 3133 C CA . TYR A 1 427 ? 16.094 -23.062 -26.953 1 91 427 TYR A CA 1
ATOM 3134 C C . TYR A 1 427 ? 15.523 -21.656 -27.156 1 91 427 TYR A C 1
ATOM 3136 O O . TYR A 1 427 ? 14.305 -21.469 -27.188 1 91 427 TYR A O 1
ATOM 3144 N N . LEU A 1 428 ? 16.359 -20.656 -27.156 1 93.5 428 LEU A N 1
ATOM 3145 C CA . LEU A 1 428 ? 16.016 -19.297 -27.547 1 93.5 428 LEU A CA 1
ATOM 3146 C C . LEU A 1 428 ? 16.359 -19.062 -29.016 1 93.5 428 LEU A C 1
ATOM 3148 O O . LEU A 1 428 ? 17.484 -19.312 -29.453 1 93.5 428 LEU A O 1
ATOM 3152 N N . ASP A 1 429 ? 15.414 -18.594 -29.734 1 89.56 429 ASP A N 1
ATOM 3153 C CA . ASP A 1 429 ? 15.688 -18.375 -31.141 1 89.56 429 ASP A CA 1
ATOM 3154 C C . ASP A 1 429 ? 16.359 -17.016 -31.375 1 89.56 429 ASP A C 1
ATOM 3156 O O . ASP A 1 429 ? 16.719 -16.328 -30.422 1 89.56 429 ASP A O 1
ATOM 3160 N N . GLY A 1 430 ? 16.641 -16.656 -32.625 1 88.75 430 GLY A N 1
ATOM 3161 C CA . GLY A 1 430 ? 17.375 -15.445 -32.969 1 88.75 430 GLY A CA 1
ATOM 3162 C C . GLY A 1 430 ? 16.672 -14.18 -32.531 1 88.75 430 GLY A C 1
ATOM 3163 O O . GLY A 1 430 ? 17.312 -13.133 -32.375 1 88.75 430 GLY A O 1
ATOM 3164 N N . ASN A 1 431 ? 15.391 -14.258 -32.312 1 88.62 431 ASN A N 1
ATOM 3165 C CA . ASN A 1 431 ? 14.609 -13.109 -31.875 1 88.62 431 ASN A CA 1
ATOM 3166 C C . ASN A 1 431 ? 14.438 -13.094 -30.359 1 88.62 431 ASN A C 1
ATOM 3168 O O . ASN A 1 431 ? 13.711 -12.258 -29.828 1 88.62 431 ASN A O 1
ATOM 3172 N N . GLY A 1 432 ? 15.055 -14.047 -29.688 1 91.12 432 GLY A N 1
ATOM 3173 C CA . GLY A 1 432 ? 14.984 -14.109 -28.234 1 91.12 432 GLY A CA 1
ATOM 3174 C C . GLY A 1 432 ? 13.711 -14.758 -27.719 1 91.12 432 GLY A C 1
ATOM 3175 O O . GLY A 1 432 ? 13.336 -14.57 -26.562 1 91.12 432 GLY A O 1
ATOM 3176 N N . VAL A 1 433 ? 13.055 -15.461 -28.578 1 91.69 433 VAL A N 1
ATOM 3177 C CA . VAL A 1 433 ? 11.828 -16.141 -28.188 1 91.69 433 VAL A CA 1
ATOM 3178 C C . VAL A 1 433 ? 12.156 -17.547 -27.703 1 91.69 433 VAL A C 1
ATOM 3180 O O . VAL A 1 433 ? 12.922 -18.281 -28.328 1 91.69 433 VAL A O 1
ATOM 3183 N N . LEU A 1 434 ? 11.523 -17.906 -26.594 1 93.75 434 LEU A N 1
ATOM 3184 C CA . LEU A 1 434 ? 11.75 -19.219 -26 1 93.75 434 LEU A CA 1
ATOM 3185 C C . LEU A 1 434 ? 10.852 -20.266 -26.641 1 93.75 434 LEU A C 1
ATOM 3187 O O . LEU A 1 434 ? 9.648 -20.047 -26.797 1 93.75 434 LEU A O 1
ATOM 3191 N N . HIS A 1 435 ? 11.477 -21.344 -27.016 1 89.12 435 HIS A N 1
ATOM 3192 C CA . HIS A 1 435 ? 10.781 -22.531 -27.484 1 89.12 435 HIS A CA 1
ATOM 3193 C C . HIS A 1 435 ? 11 -23.719 -26.531 1 89.12 435 HIS A C 1
ATOM 3195 O O . HIS A 1 435 ? 12.148 -24.047 -26.219 1 89.12 435 HIS A O 1
ATOM 3201 N N . VAL A 1 436 ? 9.945 -24.297 -26.094 1 88.69 436 VAL A N 1
ATOM 3202 C CA . VAL A 1 436 ? 10.039 -25.453 -25.203 1 88.69 436 VAL A CA 1
ATOM 3203 C C . VAL A 1 436 ? 9.883 -26.734 -26.031 1 88.69 436 VAL A C 1
ATOM 3205 O O . VAL A 1 436 ? 8.922 -26.875 -26.797 1 88.69 436 VAL A O 1
ATOM 3208 N N . VAL A 1 437 ? 10.758 -27.656 -25.844 1 81.5 437 VAL A N 1
ATOM 3209 C CA . VAL A 1 437 ? 10.773 -28.812 -26.719 1 81.5 437 VAL A CA 1
ATOM 3210 C C . VAL A 1 437 ? 10.383 -30.062 -25.938 1 81.5 437 VAL A C 1
ATOM 3212 O O . VAL A 1 437 ? 10 -31.078 -26.516 1 81.5 437 VAL A O 1
ATOM 3215 N N . GLY A 1 438 ? 10.5 -30.047 -24.641 1 79.12 438 GLY A N 1
ATOM 3216 C CA . GLY A 1 438 ? 10.125 -31.203 -23.844 1 79.12 438 GLY A CA 1
ATOM 3217 C C . GLY A 1 438 ? 10.703 -31.172 -22.438 1 79.12 438 GLY A C 1
ATOM 3218 O O . GLY A 1 438 ? 11.039 -30.094 -21.922 1 79.12 438 GLY A O 1
ATOM 3219 N N . ARG A 1 439 ? 10.539 -32.344 -21.766 1 75.81 439 ARG A N 1
ATOM 3220 C CA . ARG A 1 439 ? 11.109 -32.531 -20.438 1 75.81 439 ARG A CA 1
ATOM 3221 C C . ARG A 1 439 ? 12.281 -33.5 -20.453 1 75.81 439 ARG A C 1
ATOM 3223 O O . ARG A 1 439 ? 12.234 -34.531 -21.156 1 75.81 439 ARG A O 1
ATOM 3230 N N . LEU A 1 440 ? 13.219 -33.125 -19.672 1 69.19 440 LEU A N 1
ATOM 3231 C CA . LEU A 1 440 ? 14.398 -33.969 -19.562 1 69.19 440 LEU A CA 1
ATOM 3232 C C . LEU A 1 440 ? 14.016 -35.375 -19.078 1 69.19 440 LEU A C 1
ATOM 3234 O O . LEU A 1 440 ? 14.508 -36.375 -19.609 1 69.19 440 LEU A O 1
ATOM 3238 N N . LYS A 1 441 ? 12.992 -35.281 -18.156 1 67.06 441 LYS A N 1
ATOM 3239 C CA . LYS A 1 441 ? 12.633 -36.562 -17.531 1 67.06 441 LYS A CA 1
ATOM 3240 C C . LYS A 1 441 ? 11.664 -37.344 -18.422 1 67.06 441 LYS A C 1
ATOM 3242 O O . LYS A 1 441 ? 11.461 -38.562 -18.203 1 67.06 441 LYS A O 1
ATOM 3247 N N . ASP A 1 442 ? 11 -36.719 -19.281 1 69 442 ASP A N 1
ATOM 3248 C CA . ASP A 1 442 ? 9.984 -37.375 -20.094 1 69 442 ASP A CA 1
ATOM 3249 C C . ASP A 1 442 ? 10.586 -37.938 -21.391 1 69 442 ASP A C 1
ATOM 3251 O O . ASP A 1 442 ? 9.914 -38.625 -22.156 1 69 442 ASP A O 1
ATOM 3255 N N . VAL A 1 443 ? 11.742 -37.531 -21.5 1 65.5 443 VAL A N 1
ATOM 3256 C CA . VAL A 1 443 ? 12.391 -37.969 -22.734 1 65.5 443 VAL A CA 1
ATOM 3257 C C . VAL A 1 443 ? 12.406 -39.5 -22.781 1 65.5 443 VAL A C 1
ATOM 3259 O O . VAL A 1 443 ? 12.703 -40.156 -21.781 1 65.5 443 VAL A O 1
ATOM 3262 N N . VAL A 1 444 ? 11.727 -40.031 -23.797 1 74.69 444 VAL A N 1
ATOM 3263 C CA . VAL A 1 444 ? 11.719 -41.469 -24 1 74.69 444 VAL A CA 1
ATOM 3264 C C . VAL A 1 444 ? 12.992 -41.906 -24.75 1 74.69 444 VAL A C 1
ATOM 3266 O O . VAL A 1 444 ? 13.312 -41.344 -25.797 1 74.69 444 VAL A O 1
ATOM 3269 N N . ILE A 1 445 ? 13.758 -42.688 -24.062 1 70.62 445 ILE A N 1
ATOM 3270 C CA . ILE A 1 445 ? 14.977 -43.219 -24.688 1 70.62 445 ILE A CA 1
ATOM 3271 C C . ILE A 1 445 ? 14.688 -44.562 -25.344 1 70.62 445 ILE A C 1
ATOM 3273 O O . ILE A 1 445 ? 14.562 -45.562 -24.656 1 70.62 445 ILE A O 1
ATOM 3277 N N . ARG A 1 446 ? 14.5 -44.531 -26.641 1 76.38 446 ARG A N 1
ATOM 3278 C CA . ARG A 1 446 ? 14.258 -45.75 -27.422 1 76.38 446 ARG A CA 1
ATOM 3279 C C . ARG A 1 446 ? 15.5 -46.156 -28.188 1 76.38 446 ARG A C 1
ATOM 3281 O O . ARG A 1 446 ? 15.898 -45.5 -29.141 1 76.38 446 ARG A O 1
ATOM 3288 N N . GLY A 1 447 ? 16.109 -47.312 -27.875 1 69.75 447 GLY A N 1
ATOM 3289 C CA . GLY A 1 447 ? 17.297 -47.781 -28.547 1 69.75 447 GLY A CA 1
ATOM 3290 C C . GLY A 1 447 ? 18.438 -46.781 -28.547 1 69.75 447 GLY A C 1
ATOM 3291 O O . GLY A 1 447 ? 19.141 -46.625 -29.547 1 69.75 447 GLY A O 1
ATOM 3292 N N . GLY A 1 448 ? 18.531 -46 -27.531 1 62.31 448 GLY A N 1
ATOM 3293 C CA . GLY A 1 448 ? 19.609 -45.031 -27.375 1 62.31 448 GLY A CA 1
ATOM 3294 C C . GLY A 1 448 ? 19.297 -43.688 -27.969 1 62.31 448 GLY A C 1
ATOM 3295 O O . GLY A 1 448 ? 20.094 -42.75 -27.859 1 62.31 448 GLY A O 1
ATOM 3296 N N . VAL A 1 449 ? 18.141 -43.594 -28.656 1 67.69 449 VAL A N 1
ATOM 3297 C CA . VAL A 1 449 ? 17.734 -42.344 -29.281 1 67.69 449 VAL A CA 1
ATOM 3298 C C . VAL A 1 449 ? 16.688 -41.625 -28.406 1 67.69 449 VAL A C 1
ATOM 3300 O O . VAL A 1 449 ? 15.766 -42.281 -27.891 1 67.69 449 VAL A O 1
ATOM 3303 N N . ASN A 1 450 ? 16.891 -40.375 -28.172 1 68.19 450 ASN A N 1
ATOM 3304 C CA . ASN A 1 450 ? 15.953 -39.594 -27.359 1 68.19 450 ASN A CA 1
ATOM 3305 C C . ASN A 1 450 ? 14.742 -39.156 -28.188 1 68.19 450 ASN A C 1
ATOM 3307 O O . ASN A 1 450 ? 14.891 -38.656 -29.297 1 68.19 450 ASN A O 1
ATOM 3311 N N . ILE A 1 451 ? 13.547 -39.469 -27.703 1 76 451 ILE A N 1
ATOM 3312 C CA . ILE A 1 451 ? 12.289 -39.062 -28.312 1 76 451 ILE A CA 1
ATOM 3313 C C . ILE A 1 451 ? 11.523 -38.156 -27.359 1 76 451 ILE A C 1
ATOM 3315 O O . ILE A 1 451 ? 11.297 -38.5 -26.203 1 76 451 ILE A O 1
ATOM 3319 N N . SER A 1 452 ? 11.219 -37 -27.781 1 76.31 452 SER A N 1
ATOM 3320 C CA . SER A 1 452 ? 10.383 -36.094 -27.016 1 76.31 452 SER A CA 1
ATOM 3321 C C . SER A 1 452 ? 8.898 -36.406 -27.234 1 76.31 452 SER A C 1
ATOM 3323 O O . SER A 1 452 ? 8.352 -36.125 -28.297 1 76.31 452 SER A O 1
ATOM 3325 N N . PRO A 1 453 ? 8.305 -36.906 -26.141 1 83.62 453 PRO A N 1
ATOM 3326 C CA . PRO A 1 453 ? 6.875 -37.188 -26.281 1 83.62 453 PRO A CA 1
ATOM 3327 C C . PRO A 1 453 ? 6.082 -35.938 -26.688 1 83.62 453 PRO A C 1
ATOM 3329 O O . PRO A 1 453 ? 5.152 -36.031 -27.5 1 83.62 453 PRO A O 1
ATOM 3332 N N . ALA A 1 454 ? 6.52 -34.844 -26.203 1 77.75 454 ALA A N 1
ATOM 3333 C CA . ALA A 1 454 ? 5.809 -33.594 -26.469 1 77.75 454 ALA A CA 1
ATOM 3334 C C . ALA A 1 454 ? 5.816 -33.281 -27.969 1 77.75 454 ALA A C 1
ATOM 3336 O O . ALA A 1 454 ? 4.836 -32.75 -28.5 1 77.75 454 ALA A O 1
ATOM 3337 N N . GLU A 1 455 ? 6.879 -33.5 -28.609 1 75.44 455 GLU A N 1
ATOM 3338 C CA . GLU A 1 455 ? 6.973 -33.312 -30.047 1 75.44 455 GLU A CA 1
ATOM 3339 C C . GLU A 1 455 ? 5.934 -34.125 -30.797 1 75.44 455 GLU A C 1
ATOM 3341 O O . GLU A 1 455 ? 5.242 -33.625 -31.688 1 75.44 455 GLU A O 1
ATOM 3346 N N . VAL A 1 456 ? 5.785 -35.344 -30.391 1 84.56 456 VAL A N 1
ATOM 3347 C CA . VAL A 1 456 ? 4.855 -36.25 -31.031 1 84.56 456 VAL A CA 1
ATOM 3348 C C . VAL A 1 456 ? 3.42 -35.844 -30.719 1 84.56 456 VAL A C 1
ATOM 3350 O O . VAL A 1 456 ? 2.555 -35.875 -31.594 1 84.56 456 VAL A O 1
ATOM 3353 N N . GLU A 1 457 ? 3.211 -35.469 -29.484 1 86.94 457 GLU A N 1
ATOM 3354 C CA . GLU A 1 457 ? 1.892 -35 -29.047 1 86.94 457 GLU A CA 1
ATOM 3355 C C . GLU A 1 457 ? 1.429 -33.781 -29.859 1 86.94 457 GLU A C 1
ATOM 3357 O O . GLU A 1 457 ? 0.287 -33.75 -30.328 1 86.94 457 GLU A O 1
ATOM 3362 N N . ARG A 1 458 ? 2.279 -32.906 -30.062 1 80.25 458 ARG A N 1
ATOM 3363 C CA . ARG A 1 458 ? 1.956 -31.703 -30.812 1 80.25 458 ARG A CA 1
ATOM 3364 C C . ARG A 1 458 ? 1.558 -32.031 -32.25 1 80.25 458 ARG A C 1
ATOM 3366 O O . ARG A 1 458 ? 0.615 -31.453 -32.781 1 80.25 458 ARG A O 1
ATOM 3373 N N . ALA A 1 459 ? 2.291 -32.875 -32.844 1 80.88 459 ALA A N 1
ATOM 3374 C CA . ALA A 1 459 ? 1.992 -33.281 -34.219 1 80.88 459 ALA A CA 1
ATOM 3375 C C . ALA A 1 459 ? 0.643 -34 -34.281 1 80.88 459 ALA A C 1
ATOM 3377 O O . ALA A 1 459 ? -0.155 -33.719 -35.188 1 80.88 459 ALA A O 1
ATOM 3378 N N . LEU A 1 460 ? 0.354 -34.781 -33.312 1 89 460 LEU A N 1
ATOM 3379 C CA . LEU A 1 460 ? -0.841 -35.625 -33.375 1 89 460 LEU A CA 1
ATOM 3380 C C . LEU A 1 460 ? -2.082 -34.812 -33 1 89 460 LEU A C 1
ATOM 3382 O O . LEU A 1 460 ? -3.205 -35.25 -33.281 1 89 460 LEU A O 1
ATOM 3386 N N . ALA A 1 461 ? -1.832 -33.75 -32.312 1 84.44 461 ALA A N 1
ATOM 3387 C CA . ALA A 1 461 ? -2.949 -32.938 -31.844 1 84.44 461 ALA A CA 1
ATOM 3388 C C . ALA A 1 461 ? -3.75 -32.406 -33.031 1 84.44 461 ALA A C 1
ATOM 3390 O O . ALA A 1 461 ? -4.945 -32.125 -32.906 1 84.44 461 ALA A O 1
ATOM 3391 N N . GLY A 1 462 ? -3.17 -32.25 -34.156 1 81.56 462 GLY A N 1
ATOM 3392 C CA . GLY A 1 462 ? -3.824 -31.781 -35.375 1 81.56 462 GLY A CA 1
ATOM 3393 C C . GLY A 1 462 ? -4.527 -32.875 -36.125 1 81.56 462 GLY A C 1
ATOM 3394 O O . GLY A 1 462 ? -5.242 -32.625 -37.094 1 81.56 462 GLY A O 1
ATOM 3395 N N . HIS A 1 463 ? -4.363 -34.094 -35.781 1 88.19 463 HIS A N 1
ATOM 3396 C CA . HIS A 1 463 ? -4.977 -35.219 -36.5 1 88.19 463 HIS A CA 1
ATOM 3397 C C . HIS A 1 463 ? -6.5 -35.125 -36.406 1 88.19 463 HIS A C 1
ATOM 3399 O O . HIS A 1 463 ? -7.059 -34.938 -35.344 1 88.19 463 HIS A O 1
ATOM 3405 N N . PRO A 1 464 ? -7.156 -35.312 -37.438 1 87.25 464 PRO A N 1
ATOM 3406 C CA . PRO A 1 464 ? -8.609 -35.125 -37.5 1 87.25 464 PRO A CA 1
ATOM 3407 C C . PRO A 1 464 ? -9.352 -36.062 -36.562 1 87.25 464 PRO A C 1
ATOM 3409 O O . PRO A 1 464 ? -10.43 -35.719 -36.062 1 87.25 464 PRO A O 1
ATOM 3412 N N . ALA A 1 465 ? -8.797 -37.188 -36.312 1 91.06 465 ALA A N 1
ATOM 3413 C CA . ALA A 1 465 ? -9.484 -38.188 -35.469 1 91.06 465 ALA A CA 1
ATOM 3414 C C . ALA A 1 465 ? -9.031 -38.062 -34 1 91.06 465 ALA A C 1
ATOM 3416 O O . ALA A 1 465 ? -9.469 -38.844 -33.156 1 91.06 465 ALA A O 1
ATOM 3417 N N . VAL A 1 466 ? -8.172 -37.188 -33.688 1 91.12 466 VAL A N 1
ATOM 3418 C CA . VAL A 1 466 ? -7.617 -37.062 -32.344 1 91.12 466 VAL A CA 1
ATOM 3419 C C . VAL A 1 466 ? -8.195 -35.812 -31.672 1 91.12 466 VAL A C 1
ATOM 3421 O O . VAL A 1 466 ? -7.996 -34.688 -32.125 1 91.12 466 VAL A O 1
ATOM 3424 N N . HIS A 1 467 ? -8.938 -36.094 -30.656 1 87.19 467 HIS A N 1
ATOM 3425 C CA . HIS A 1 467 ? -9.461 -35.031 -29.828 1 87.19 467 HIS A CA 1
ATOM 3426 C C . HIS A 1 467 ? -8.422 -34.531 -28.812 1 87.19 467 HIS A C 1
ATOM 3428 O O . HIS A 1 467 ? -8.273 -33.344 -28.594 1 87.19 467 HIS A O 1
ATOM 3434 N N . ASP A 1 468 ? -7.766 -35.438 -28.156 1 88.88 468 ASP A N 1
ATOM 3435 C CA . ASP A 1 468 ? -6.688 -35.219 -27.203 1 88.88 468 ASP A CA 1
ATOM 3436 C C . ASP A 1 468 ? -5.641 -36.312 -27.266 1 88.88 468 ASP A C 1
ATOM 3438 O O . ASP A 1 468 ? -5.953 -37.438 -27.625 1 88.88 468 ASP A O 1
ATOM 3442 N N . VAL A 1 469 ? -4.441 -36.031 -27.016 1 90.5 469 VAL A N 1
ATOM 3443 C CA . VAL A 1 469 ? -3.396 -37.031 -27.078 1 90.5 469 VAL A CA 1
ATOM 3444 C C . VAL A 1 469 ? -2.32 -36.75 -26.031 1 90.5 469 VAL A C 1
ATOM 3446 O O . VAL A 1 469 ? -1.977 -35.562 -25.812 1 90.5 469 VAL A O 1
ATOM 3449 N N . VAL A 1 470 ? -1.906 -37.688 -25.312 1 90.44 470 VAL A N 1
ATOM 3450 C CA . VAL A 1 470 ? -0.757 -37.625 -24.422 1 90.44 470 VAL A CA 1
ATOM 3451 C C . VAL A 1 470 ? 0.156 -38.844 -24.703 1 90.44 470 VAL A C 1
ATOM 3453 O O . VAL A 1 470 ? -0.303 -39.969 -24.766 1 90.44 470 VAL A O 1
ATOM 3456 N N . CYS A 1 471 ? 1.454 -38.594 -24.984 1 89.56 471 CYS A N 1
ATOM 3457 C CA . CYS A 1 471 ? 2.416 -39.688 -25.234 1 89.56 471 CYS A CA 1
ATOM 3458 C C . CYS A 1 471 ? 3.248 -39.969 -24 1 89.56 471 CYS A C 1
ATOM 3460 O O . CYS A 1 471 ? 3.637 -39.062 -23.266 1 89.56 471 CYS A O 1
ATOM 3462 N N . VAL A 1 472 ? 3.408 -41.188 -23.766 1 88.94 472 VAL A N 1
ATOM 3463 C CA . VAL A 1 472 ? 4.184 -41.625 -22.609 1 88.94 472 VAL A CA 1
ATOM 3464 C C . VAL A 1 472 ? 5.137 -42.75 -23 1 88.94 472 VAL A C 1
ATOM 3466 O O . VAL A 1 472 ? 4.887 -43.469 -23.953 1 88.94 472 VAL A O 1
ATOM 3469 N N . GLY A 1 473 ? 6.258 -42.75 -22.281 1 84.62 473 GLY A N 1
ATOM 3470 C CA . GLY A 1 473 ? 7.168 -43.875 -22.453 1 84.62 473 GLY A CA 1
ATOM 3471 C C . GLY A 1 473 ? 6.723 -45.125 -21.703 1 84.62 473 GLY A C 1
ATOM 3472 O O . GLY A 1 473 ? 6.227 -45.031 -20.578 1 84.62 473 GLY A O 1
ATOM 3473 N N . VAL A 1 474 ? 6.746 -46.25 -22.422 1 84.19 474 VAL A N 1
ATOM 3474 C CA . VAL A 1 474 ? 6.477 -47.531 -21.781 1 84.19 474 VAL A CA 1
ATOM 3475 C C . VAL A 1 474 ? 7.727 -48.406 -21.844 1 84.19 474 VAL A C 1
ATOM 3477 O O . VAL A 1 474 ? 8.469 -48.406 -22.828 1 84.19 474 VAL A O 1
ATOM 3480 N N . PRO A 1 475 ? 7.957 -49.125 -20.734 1 81.75 475 PRO A N 1
ATOM 3481 C CA . PRO A 1 475 ? 9.148 -49.969 -20.719 1 81.75 475 PRO A CA 1
ATOM 3482 C C . PRO A 1 475 ? 9.117 -51.031 -21.797 1 81.75 475 PRO A C 1
ATOM 3484 O O . PRO A 1 475 ? 8.055 -51.594 -22.094 1 81.75 475 PRO A O 1
ATOM 3487 N N . ASP A 1 476 ? 10.266 -51.281 -22.453 1 78.56 476 ASP A N 1
ATOM 3488 C CA . ASP A 1 476 ? 10.453 -52.312 -23.453 1 78.56 476 ASP A CA 1
ATOM 3489 C C . ASP A 1 476 ? 11.758 -53.094 -23.203 1 78.56 476 ASP A C 1
ATOM 3491 O O . ASP A 1 476 ? 12.812 -52.469 -23.016 1 78.56 476 ASP A O 1
ATOM 3495 N N . PRO A 1 477 ? 11.727 -54.375 -23.125 1 72.31 477 PRO A N 1
ATOM 3496 C CA . PRO A 1 477 ? 12.914 -55.188 -22.812 1 72.31 477 PRO A CA 1
ATOM 3497 C C . PRO A 1 477 ? 14.016 -55.031 -23.859 1 72.31 477 PRO A C 1
ATOM 3499 O O . PRO A 1 477 ? 15.203 -55.156 -23.547 1 72.31 477 PRO A O 1
ATOM 3502 N N . LEU A 1 478 ? 13.68 -54.844 -25.094 1 69.88 478 LEU A N 1
ATOM 3503 C CA . LEU A 1 478 ? 14.648 -54.812 -26.188 1 69.88 478 LEU A CA 1
ATOM 3504 C C . LEU A 1 478 ? 15.148 -53.375 -26.406 1 69.88 478 LEU A C 1
ATOM 3506 O O . LEU A 1 478 ? 16.359 -53.156 -26.547 1 69.88 478 LEU A O 1
ATOM 3510 N N . MET A 1 479 ? 14.289 -52.438 -26.375 1 72.94 479 MET A N 1
ATOM 3511 C CA . MET A 1 479 ? 14.617 -51.062 -26.797 1 72.94 479 MET A CA 1
ATOM 3512 C C . MET A 1 479 ? 14.797 -50.156 -25.578 1 72.94 479 MET A C 1
ATOM 3514 O O . MET A 1 479 ? 15.164 -49 -25.734 1 72.94 479 MET A O 1
ATOM 3518 N N . GLY A 1 480 ? 14.57 -50.719 -24.359 1 77.12 480 GLY A N 1
ATOM 3519 C CA . GLY A 1 480 ? 14.523 -49.906 -23.156 1 77.12 480 GLY A CA 1
ATOM 3520 C C . GLY A 1 480 ? 13.156 -49.281 -22.922 1 77.12 480 GLY A C 1
ATOM 3521 O O . GLY A 1 480 ? 12.469 -49.625 -21.969 1 77.12 480 GLY A O 1
ATOM 3522 N N . GLU A 1 481 ? 12.797 -48.25 -23.875 1 81.31 481 GLU A N 1
ATOM 3523 C CA . GLU A 1 481 ? 11.461 -47.688 -23.844 1 81.31 481 GLU A CA 1
ATOM 3524 C C . GLU A 1 481 ? 10.852 -47.594 -25.234 1 81.31 481 GLU A C 1
ATOM 3526 O O . GLU A 1 481 ? 11.57 -47.688 -26.234 1 81.31 481 GLU A O 1
ATOM 3531 N N . ARG A 1 482 ? 9.531 -47.594 -25.219 1 84.69 482 ARG A N 1
ATOM 3532 C CA . ARG A 1 482 ? 8.75 -47.312 -26.422 1 84.69 482 ARG A CA 1
ATOM 3533 C C . ARG A 1 482 ? 7.738 -46.188 -26.156 1 84.69 482 ARG A C 1
ATOM 3535 O O . ARG A 1 482 ? 7.418 -45.906 -25 1 84.69 482 ARG A O 1
ATOM 3542 N N . LEU A 1 483 ? 7.34 -45.562 -27.141 1 89.69 483 LEU A N 1
ATOM 3543 C CA . LEU A 1 483 ? 6.395 -44.469 -27.016 1 89.69 483 LEU A CA 1
ATOM 3544 C C . LEU A 1 483 ? 4.965 -44.938 -27.234 1 89.69 483 LEU A C 1
ATOM 3546 O O . LEU A 1 483 ? 4.684 -45.656 -28.203 1 89.69 483 LEU A O 1
ATOM 3550 N N . ALA A 1 484 ? 4.156 -44.688 -26.297 1 92.31 484 ALA A N 1
ATOM 3551 C CA . ALA A 1 484 ? 2.73 -44.969 -26.422 1 92.31 484 ALA A CA 1
ATOM 3552 C C . ALA A 1 484 ? 1.924 -43.688 -26.547 1 92.31 484 ALA A C 1
ATOM 3554 O O . ALA A 1 484 ? 2.203 -42.688 -25.859 1 92.31 484 ALA A O 1
ATOM 3555 N N . ALA A 1 485 ? 1.048 -43.688 -27.453 1 93.44 485 ALA A N 1
ATOM 3556 C CA . ALA A 1 485 ? 0.115 -42.562 -27.594 1 93.44 485 ALA A CA 1
ATOM 3557 C C . ALA A 1 485 ? -1.228 -42.906 -26.953 1 93.44 485 ALA A C 1
ATOM 3559 O O . ALA A 1 485 ? -1.92 -43.812 -27.359 1 93.44 485 ALA A O 1
ATOM 3560 N N . CYS A 1 486 ? -1.543 -42.156 -25.984 1 93.19 486 CYS A N 1
ATOM 3561 C CA . CYS A 1 486 ? -2.869 -42.219 -25.391 1 93.19 486 CYS A CA 1
ATOM 3562 C C . CYS A 1 486 ? -3.809 -41.188 -26.031 1 93.19 486 CYS A C 1
ATOM 3564 O O . CYS A 1 486 ? -3.635 -39.969 -25.844 1 93.19 486 CYS A O 1
ATOM 3566 N N . VAL A 1 487 ? -4.871 -41.719 -26.703 1 93.06 487 VAL A N 1
ATOM 3567 C CA . VAL A 1 487 ? -5.637 -40.844 -27.609 1 93.06 487 VAL A CA 1
ATOM 3568 C C . VAL A 1 487 ? -7.109 -40.875 -27.203 1 93.06 487 VAL A C 1
ATOM 3570 O O . VAL A 1 487 ? -7.664 -41.938 -26.891 1 93.06 487 VAL A O 1
ATOM 3573 N N . VAL A 1 488 ? -7.621 -39.656 -27.094 1 90.81 488 VAL A N 1
ATOM 3574 C CA . VAL A 1 488 ? -9.07 -39.5 -27.078 1 90.81 488 VAL A CA 1
ATOM 3575 C C . VAL A 1 488 ? -9.562 -39.219 -28.5 1 90.81 488 VAL A C 1
ATOM 3577 O O . VAL A 1 488 ? -9.156 -38.219 -29.109 1 90.81 488 VAL A O 1
ATOM 3580 N N . ALA A 1 489 ? -10.438 -40.094 -29.016 1 90.06 489 ALA A N 1
ATOM 3581 C CA . ALA A 1 489 ? -10.875 -40.031 -30.406 1 90.06 489 ALA A CA 1
ATOM 3582 C C . ALA A 1 489 ? -11.93 -38.938 -30.594 1 90.06 489 ALA A C 1
ATOM 3584 O O . ALA A 1 489 ? -12.711 -38.656 -29.688 1 90.06 489 ALA A O 1
ATOM 3585 N N . ARG A 1 490 ? -11.727 -38.312 -31.688 1 86 490 ARG A N 1
ATOM 3586 C CA . ARG A 1 490 ? -12.742 -37.344 -32.125 1 86 490 ARG A CA 1
ATOM 3587 C C . ARG A 1 490 ? -13.875 -38.031 -32.844 1 86 490 ARG A C 1
ATOM 3589 O O . ARG A 1 490 ? -13.641 -38.812 -33.781 1 86 490 ARG A O 1
ATOM 3596 N N . GLY A 1 491 ? -15.227 -37.75 -32.625 1 77.81 491 GLY A N 1
ATOM 3597 C CA . GLY A 1 491 ? -16.391 -38.188 -33.375 1 77.81 491 GLY A CA 1
ATOM 3598 C C . GLY A 1 491 ? -16.5 -39.688 -33.438 1 77.81 491 GLY A C 1
ATOM 3599 O O . GLY A 1 491 ? -17.016 -40.25 -34.406 1 77.81 491 GLY A O 1
ATOM 3600 N N . GLY A 1 492 ? -15.867 -40.5 -32.531 1 76.88 492 GLY A N 1
ATOM 3601 C CA . GLY A 1 492 ? -16.031 -41.938 -32.469 1 76.88 492 GLY A CA 1
ATOM 3602 C C . GLY A 1 492 ? -15.055 -42.688 -33.344 1 76.88 492 GLY A C 1
ATOM 3603 O O . GLY A 1 492 ? -14.961 -43.906 -33.281 1 76.88 492 GLY A O 1
ATOM 3604 N N . GLU A 1 493 ? -14.438 -42.031 -34.25 1 79.19 493 GLU A N 1
ATOM 3605 C CA . GLU A 1 493 ? -13.445 -42.688 -35.062 1 79.19 493 GLU A CA 1
ATOM 3606 C C . GLU A 1 493 ? -12.18 -43 -34.281 1 79.19 493 GLU A C 1
ATOM 3608 O O . GLU A 1 493 ? -11.484 -42.094 -33.812 1 79.19 493 GLU A O 1
ATOM 3613 N N . ARG A 1 494 ? -11.844 -44.25 -34.125 1 87.62 494 ARG A N 1
ATOM 3614 C CA . ARG A 1 494 ? -10.672 -44.688 -33.344 1 87.62 494 ARG A CA 1
ATOM 3615 C C . ARG A 1 494 ? -9.445 -44.812 -34.25 1 87.62 494 ARG A C 1
ATOM 3617 O O . ARG A 1 494 ? -9.344 -45.75 -35.062 1 87.62 494 ARG A O 1
ATOM 3624 N N . PRO A 1 495 ? -8.539 -43.875 -34.094 1 90.44 495 PRO A N 1
ATOM 3625 C CA . PRO A 1 495 ? -7.355 -44 -34.938 1 90.44 495 PRO A CA 1
ATOM 3626 C C . PRO A 1 495 ? -6.477 -45.188 -34.594 1 90.44 495 PRO A C 1
ATOM 3628 O O . PRO A 1 495 ? -6.352 -45.531 -33.438 1 90.44 495 PRO A O 1
ATOM 3631 N N . THR A 1 496 ? -5.969 -45.875 -35.656 1 90.19 496 THR A N 1
ATOM 3632 C CA . THR A 1 496 ? -5.02 -46.969 -35.469 1 90.19 496 THR A CA 1
ATOM 3633 C C . THR A 1 496 ? -3.588 -46.469 -35.438 1 90.19 496 THR A C 1
ATOM 3635 O O . THR A 1 496 ? -3.344 -45.281 -35.781 1 90.19 496 THR A O 1
ATOM 3638 N N . LEU A 1 497 ? -2.723 -47.281 -34.969 1 91.56 497 LEU A N 1
ATOM 3639 C CA . LEU A 1 497 ? -1.307 -46.938 -34.969 1 91.56 497 LEU A CA 1
ATOM 3640 C C . LEU A 1 497 ? -0.849 -46.531 -36.375 1 91.56 497 LEU A C 1
ATOM 3642 O O . LEU A 1 497 ? -0.055 -45.625 -36.531 1 91.56 497 LEU A O 1
ATOM 3646 N N . ASP A 1 498 ? -1.375 -47.25 -37.344 1 90.75 498 ASP A N 1
ATOM 3647 C CA . ASP A 1 498 ? -1.036 -46.969 -38.75 1 90.75 498 ASP A CA 1
ATOM 3648 C C . ASP A 1 498 ? -1.568 -45.594 -39.156 1 90.75 498 ASP A C 1
ATOM 3650 O O . ASP A 1 498 ? -0.891 -44.844 -39.875 1 90.75 498 ASP A O 1
ATOM 3654 N N . ASP A 1 499 ? -2.734 -45.312 -38.688 1 92.38 499 ASP A N 1
ATOM 3655 C CA . ASP A 1 499 ? -3.311 -44 -38.969 1 92.38 499 ASP A CA 1
ATOM 3656 C C . ASP A 1 499 ? -2.438 -42.875 -38.375 1 92.38 499 ASP A C 1
ATOM 3658 O O . ASP A 1 499 ? -2.152 -41.906 -39.062 1 92.38 499 ASP A O 1
ATOM 3662 N N . LEU A 1 500 ? -2.025 -43.062 -37.188 1 93.88 500 LEU A N 1
ATOM 3663 C CA . LEU A 1 500 ? -1.21 -42.062 -36.5 1 93.88 500 LEU A CA 1
ATOM 3664 C C . LEU A 1 500 ? 0.154 -41.938 -37.156 1 93.88 500 LEU A C 1
ATOM 3666 O O . LEU A 1 500 ? 0.639 -40.812 -37.375 1 93.88 500 LEU A O 1
ATOM 3670 N N . GLY A 1 501 ? 0.727 -43.062 -37.562 1 92.25 501 GLY A N 1
ATOM 3671 C CA . GLY A 1 501 ? 2.023 -43.031 -38.219 1 92.25 501 GLY A CA 1
ATOM 3672 C C . GLY A 1 501 ? 2.008 -42.344 -39.562 1 92.25 501 GLY A C 1
ATOM 3673 O O . GLY A 1 501 ? 2.916 -41.594 -39.875 1 92.25 501 GLY A O 1
ATOM 3674 N N . THR A 1 502 ? 1.004 -42.688 -40.281 1 91.5 502 THR A N 1
ATOM 3675 C CA . THR A 1 502 ? 0.854 -42.062 -41.594 1 91.5 502 THR A CA 1
ATOM 3676 C C . THR A 1 502 ? 0.74 -40.531 -41.438 1 91.5 502 THR A C 1
ATOM 3678 O O . THR A 1 502 ? 1.366 -39.781 -42.219 1 91.5 502 THR A O 1
ATOM 3681 N N . TYR A 1 503 ? -0.01 -40.156 -40.5 1 92.38 503 TYR A N 1
ATOM 3682 C CA . TYR A 1 503 ? -0.189 -38.719 -40.25 1 92.38 503 TYR A CA 1
ATOM 3683 C C . TYR A 1 503 ? 1.121 -38.062 -39.844 1 92.38 503 TYR A C 1
ATOM 3685 O O . TYR A 1 503 ? 1.482 -37 -40.344 1 92.38 503 TYR A O 1
ATOM 3693 N N . LEU A 1 504 ? 1.82 -38.688 -38.906 1 90.75 504 LEU A N 1
ATOM 3694 C CA . LEU A 1 504 ? 3.084 -38.156 -38.406 1 90.75 504 LEU A CA 1
ATOM 3695 C C . LEU A 1 504 ? 4.113 -38.062 -39.5 1 90.75 504 LEU A C 1
ATOM 3697 O O . LEU A 1 504 ? 4.84 -37.062 -39.594 1 90.75 504 LEU A O 1
ATOM 3701 N N . THR A 1 505 ? 4.141 -39.062 -40.406 1 86.38 505 THR A N 1
ATOM 3702 C CA . THR A 1 505 ? 5.043 -39.031 -41.562 1 86.38 505 THR A CA 1
ATOM 3703 C C . THR A 1 505 ? 4.699 -37.875 -42.5 1 86.38 505 THR A C 1
ATOM 3705 O O . THR A 1 505 ? 5.586 -37.156 -42.938 1 86.38 505 THR A O 1
ATOM 3708 N N . ALA A 1 506 ? 3.52 -37.688 -42.656 1 86.94 506 ALA A N 1
ATOM 3709 C CA . ALA A 1 506 ? 3.051 -36.625 -43.531 1 86.94 506 ALA A CA 1
ATOM 3710 C C . ALA A 1 506 ? 3.387 -35.25 -42.969 1 86.94 506 ALA A C 1
ATOM 3712 O O . ALA A 1 506 ? 3.488 -34.281 -43.719 1 86.94 506 ALA A O 1
ATOM 3713 N N . HIS A 1 507 ? 3.576 -35.25 -41.75 1 85 507 HIS A N 1
ATOM 3714 C CA . HIS A 1 507 ? 3.811 -33.969 -41.094 1 85 507 HIS A CA 1
ATOM 3715 C C . HIS A 1 5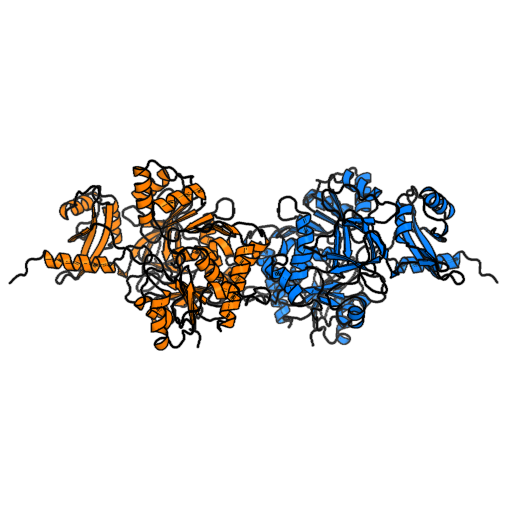07 ? 5.266 -33.844 -40.656 1 85 507 HIS A C 1
ATOM 3717 O O . HIS A 1 507 ? 5.57 -33.062 -39.75 1 85 507 HIS A O 1
ATOM 3723 N N . GLY A 1 508 ? 6.043 -34.719 -41.156 1 76.62 508 GLY A N 1
ATOM 3724 C CA . GLY A 1 508 ? 7.484 -34.531 -41.094 1 76.62 508 GLY A CA 1
ATOM 3725 C C . GLY A 1 508 ? 8.102 -35.062 -39.812 1 76.62 508 GLY A C 1
ATOM 3726 O O . GLY A 1 508 ? 9.203 -34.688 -39.438 1 76.62 508 GLY A O 1
ATOM 3727 N N . VAL A 1 509 ? 7.391 -35.875 -39.094 1 83.81 509 VAL A N 1
ATOM 3728 C CA . VAL A 1 509 ? 7.965 -36.5 -37.906 1 83.81 509 VAL A CA 1
ATOM 3729 C C . VAL A 1 509 ? 8.688 -37.781 -38.281 1 83.81 509 VAL A C 1
ATOM 3731 O O . VAL A 1 509 ? 8.117 -38.656 -38.969 1 83.81 509 VAL A O 1
ATOM 3734 N N . ASP A 1 510 ? 9.953 -37.875 -37.906 1 78.19 510 ASP A N 1
ATOM 3735 C CA . ASP A 1 510 ? 10.758 -39.031 -38.25 1 78.19 510 ASP A CA 1
ATOM 3736 C C . ASP A 1 510 ? 10.117 -40.312 -37.719 1 78.19 510 ASP A C 1
ATOM 3738 O O . ASP A 1 510 ? 9.555 -40.344 -36.625 1 78.19 510 ASP A O 1
ATOM 3742 N N . ARG A 1 511 ? 10.25 -41.344 -38.5 1 81.75 511 ARG A N 1
ATOM 3743 C CA . ARG A 1 511 ? 9.609 -42.625 -38.188 1 81.75 511 ARG A CA 1
ATOM 3744 C C . ARG A 1 511 ? 10.023 -43.156 -36.844 1 81.75 511 ARG A C 1
ATOM 3746 O O . ARG A 1 511 ? 9.227 -43.781 -36.125 1 81.75 511 ARG A O 1
ATOM 3753 N N . TYR A 1 512 ? 11.305 -42.906 -36.5 1 79.38 512 TYR A N 1
ATOM 3754 C CA . TYR A 1 512 ? 11.797 -43.438 -35.25 1 79.38 512 TYR A CA 1
ATOM 3755 C C . TYR A 1 512 ? 11.109 -42.781 -34.062 1 79.38 512 TYR A C 1
ATOM 3757 O O . TYR A 1 512 ? 11.141 -43.281 -32.938 1 79.38 512 TYR A O 1
ATOM 3765 N N . LYS A 1 513 ? 10.406 -41.688 -34.25 1 84.88 513 LYS A N 1
ATOM 3766 C CA . LYS A 1 513 ? 9.742 -40.938 -33.156 1 84.88 513 LYS A CA 1
ATOM 3767 C C . LYS A 1 513 ? 8.281 -41.375 -33.031 1 84.88 513 LYS A C 1
ATOM 3769 O O . LYS A 1 513 ? 7.578 -40.938 -32.125 1 84.88 513 LYS A O 1
ATOM 3774 N N . HIS A 1 514 ? 7.797 -42.188 -33.875 1 91.19 514 HIS A N 1
ATOM 3775 C CA . HIS A 1 514 ? 6.391 -42.562 -33.906 1 91.19 514 HIS A CA 1
ATOM 3776 C C . HIS A 1 514 ? 6.039 -43.438 -32.688 1 91.19 514 HIS A C 1
ATOM 3778 O O . HIS A 1 514 ? 6.852 -44.219 -32.25 1 91.19 514 HIS A O 1
ATOM 3784 N N . PRO A 1 515 ? 4.836 -43.156 -32.188 1 93.5 515 PRO A N 1
ATOM 3785 C CA . PRO A 1 515 ? 4.383 -44.125 -31.156 1 93.5 515 PRO A CA 1
ATOM 3786 C C . PRO A 1 515 ? 4.293 -45.531 -31.672 1 93.5 515 PRO A C 1
ATOM 3788 O O . PRO A 1 515 ? 3.961 -45.75 -32.844 1 93.5 515 PRO A O 1
ATOM 3791 N N . GLU A 1 516 ? 4.617 -46.438 -30.844 1 88.88 516 GLU A N 1
ATOM 3792 C CA . GLU A 1 516 ? 4.562 -47.844 -31.219 1 88.88 516 GLU A CA 1
ATOM 3793 C C . GLU A 1 516 ? 3.377 -48.531 -30.562 1 88.88 516 GLU A C 1
ATOM 3795 O O . GLU A 1 516 ? 3.119 -49.719 -30.812 1 88.88 516 GLU A O 1
ATOM 3800 N N . HIS A 1 517 ? 2.75 -47.844 -29.703 1 89.38 517 HIS A N 1
ATOM 3801 C CA . HIS A 1 517 ? 1.517 -48.281 -29.062 1 89.38 517 HIS A CA 1
ATOM 3802 C C . HIS A 1 517 ? 0.476 -47.156 -29.031 1 89.38 517 HIS A C 1
ATOM 3804 O O . HIS A 1 517 ? 0.827 -45.969 -28.969 1 89.38 517 HIS A O 1
ATOM 3810 N N . VAL A 1 518 ? -0.804 -47.594 -29.203 1 93.19 518 VAL A N 1
ATOM 3811 C CA . VAL A 1 518 ? -1.893 -46.625 -29.094 1 93.19 518 VAL A CA 1
ATOM 3812 C C . VAL A 1 518 ? -2.934 -47.125 -28.094 1 93.19 518 VAL A C 1
ATOM 3814 O O . VAL A 1 518 ? -3.311 -48.312 -28.125 1 93.19 518 VAL A O 1
ATOM 3817 N N . VAL A 1 519 ? -3.225 -46.312 -27.203 1 92.06 519 VAL A N 1
ATOM 3818 C CA . VAL A 1 519 ? -4.281 -46.562 -26.234 1 92.06 519 VAL A CA 1
ATOM 3819 C C . VAL A 1 519 ? -5.441 -45.594 -26.453 1 92.06 519 VAL A C 1
ATOM 3821 O O . VAL A 1 519 ? -5.266 -44.375 -26.359 1 92.06 519 VAL A O 1
ATOM 3824 N N . ILE A 1 520 ? -6.602 -46.125 -26.781 1 92.44 520 ILE A N 1
ATOM 3825 C CA . ILE A 1 520 ? -7.781 -45.312 -26.984 1 92.44 520 ILE A CA 1
ATOM 3826 C C . ILE A 1 520 ? -8.516 -45.125 -25.656 1 92.44 520 ILE A C 1
ATOM 3828 O O . ILE A 1 520 ? -8.859 -46.094 -25 1 92.44 520 ILE A O 1
ATOM 3832 N N . LEU A 1 521 ? -8.672 -43.812 -25.312 1 90.38 521 LEU A N 1
ATOM 3833 C CA . LEU A 1 521 ? -9.305 -43.469 -24.047 1 90.38 521 LEU A CA 1
ATOM 3834 C C . LEU A 1 521 ? -10.578 -42.656 -24.266 1 90.38 521 LEU A C 1
ATOM 3836 O O . LEU A 1 521 ? -10.734 -42 -25.297 1 90.38 521 LEU A O 1
ATOM 3840 N N . ASP A 1 522 ? -11.469 -42.75 -23.297 1 88.06 522 ASP A N 1
ATOM 3841 C CA . ASP A 1 522 ? -12.672 -41.906 -23.328 1 88.06 522 ASP A CA 1
ATOM 3842 C C . ASP A 1 522 ? -12.352 -40.469 -22.938 1 88.06 522 ASP A C 1
ATOM 3844 O O . ASP A 1 522 ? -12.93 -39.531 -23.484 1 88.06 522 ASP A O 1
ATOM 3848 N N . ALA A 1 523 ? -11.492 -40.344 -22 1 87.88 523 ALA A N 1
ATOM 3849 C CA . ALA A 1 523 ? -11.047 -39.062 -21.531 1 87.88 523 ALA A CA 1
ATOM 3850 C C . ALA A 1 523 ? -9.648 -39.125 -20.922 1 87.88 523 ALA A C 1
ATOM 3852 O O . ALA A 1 523 ? -9.266 -40.188 -20.375 1 87.88 523 ALA A O 1
ATOM 3853 N N . ILE A 1 524 ? -8.883 -38.125 -21.062 1 86.88 524 ILE A N 1
ATOM 3854 C CA . ILE A 1 524 ? -7.555 -38.062 -20.453 1 86.88 524 ILE A CA 1
ATOM 3855 C C . ILE A 1 524 ? -7.691 -37.844 -18.938 1 86.88 524 ILE A C 1
ATOM 3857 O O . ILE A 1 524 ? -8.305 -36.875 -18.5 1 86.88 524 ILE A O 1
ATOM 3861 N N . PRO A 1 525 ? -7.172 -38.781 -18.188 1 83.75 525 PRO A N 1
ATOM 3862 C CA . PRO A 1 525 ? -7.188 -38.562 -16.734 1 83.75 525 PRO A CA 1
ATOM 3863 C C . PRO A 1 525 ? -6.383 -37.344 -16.328 1 83.75 525 PRO A C 1
ATOM 3865 O O . PRO A 1 525 ? -5.312 -37.062 -16.891 1 83.75 525 PRO A O 1
ATOM 3868 N N . LEU A 1 526 ? -6.953 -36.562 -15.484 1 79.25 526 LEU A N 1
ATOM 3869 C CA . LEU A 1 526 ? -6.305 -35.312 -15.031 1 79.25 526 LEU A CA 1
ATOM 3870 C C . LEU A 1 526 ? -5.84 -35.469 -13.586 1 79.25 526 LEU A C 1
ATOM 3872 O O . LEU A 1 526 ? -6.441 -36.188 -12.805 1 79.25 526 LEU A O 1
ATOM 3876 N N . THR A 1 527 ? -4.773 -34.844 -13.344 1 72.25 527 THR A N 1
ATOM 3877 C CA . THR A 1 527 ? -4.309 -34.719 -11.969 1 72.25 527 THR A CA 1
ATOM 3878 C C . THR A 1 527 ? -5.203 -33.781 -11.172 1 72.25 527 THR A C 1
ATOM 3880 O O . THR A 1 527 ? -6.121 -33.156 -11.727 1 72.25 527 THR A O 1
ATOM 3883 N N . ALA A 1 528 ? -4.91 -33.656 -9.953 1 67.62 528 ALA A N 1
ATOM 3884 C CA . ALA A 1 528 ? -5.664 -32.781 -9.078 1 67.62 528 ALA A CA 1
ATOM 3885 C C . ALA A 1 528 ? -5.488 -31.312 -9.492 1 67.62 528 ALA A C 1
ATOM 3887 O O . ALA A 1 528 ? -6.344 -30.469 -9.203 1 67.62 528 ALA A O 1
ATOM 3888 N N . ALA A 1 529 ? -4.496 -31.062 -10.266 1 65.12 529 ALA A N 1
ATOM 3889 C CA . ALA A 1 529 ? -4.215 -29.703 -10.719 1 65.12 529 ALA A CA 1
ATOM 3890 C C . ALA A 1 529 ? -4.816 -29.453 -12.102 1 65.12 529 ALA A C 1
ATOM 3892 O O . ALA A 1 529 ? -4.668 -28.359 -12.656 1 65.12 529 ALA A O 1
ATOM 3893 N N . GLY A 1 530 ? -5.484 -30.5 -12.594 1 66.06 530 GLY A N 1
ATOM 3894 C CA . GLY A 1 530 ? -6.145 -30.328 -13.883 1 66.06 530 GLY A CA 1
ATOM 3895 C C . GLY A 1 530 ? -5.23 -30.609 -15.062 1 66.06 530 GLY A C 1
ATOM 3896 O O . GLY A 1 530 ? -5.594 -30.344 -16.203 1 66.06 530 GLY A O 1
ATOM 3897 N N . LYS A 1 531 ? -4.027 -31.031 -14.758 1 73.25 531 LYS A N 1
ATOM 3898 C CA . LYS A 1 531 ? -3.086 -31.391 -15.82 1 73.25 531 LYS A CA 1
ATOM 3899 C C . LYS A 1 531 ? -3.225 -32.844 -16.219 1 73.25 531 LYS A C 1
ATOM 3901 O O . LYS A 1 531 ? -3.736 -33.656 -15.445 1 73.25 531 LYS A O 1
ATOM 3906 N N . PRO A 1 532 ? -2.889 -33.25 -17.438 1 76.88 532 PRO A N 1
ATOM 3907 C CA . PRO A 1 532 ? -2.896 -34.656 -17.797 1 76.88 532 PRO A CA 1
ATOM 3908 C C . PRO A 1 532 ? -2.059 -35.531 -16.844 1 76.88 532 PRO A C 1
ATOM 3910 O O . PRO A 1 532 ? -0.924 -35.156 -16.516 1 76.88 532 PRO A O 1
ATOM 3913 N N . ASP A 1 533 ? -2.564 -36.562 -16.328 1 80.06 533 ASP A N 1
ATOM 3914 C CA . ASP A 1 533 ? -1.892 -37.5 -15.414 1 80.06 533 ASP A CA 1
ATOM 3915 C C . ASP A 1 533 ? -1.033 -38.5 -16.172 1 80.06 533 ASP A C 1
ATOM 3917 O O . ASP A 1 533 ? -1.475 -39.594 -16.453 1 80.06 533 ASP A O 1
ATOM 3921 N N . ARG A 1 534 ? 0.216 -38.188 -16.469 1 82.88 534 ARG A N 1
ATOM 3922 C CA . ARG A 1 534 ? 1.094 -39 -17.297 1 82.88 534 ARG A CA 1
ATOM 3923 C C . ARG A 1 534 ? 1.446 -40.312 -16.594 1 82.88 534 ARG A C 1
ATOM 3925 O O . ARG A 1 534 ? 1.628 -41.344 -17.25 1 82.88 534 ARG A O 1
ATOM 3932 N N . ALA A 1 535 ? 1.502 -40.25 -15.328 1 79.12 535 ALA A N 1
ATOM 3933 C CA . ALA A 1 535 ? 1.796 -41.469 -14.594 1 79.12 535 ALA A CA 1
ATOM 3934 C C . ALA A 1 535 ? 0.694 -42.5 -14.789 1 79.12 535 ALA A C 1
ATOM 3936 O O . ALA A 1 535 ? 0.975 -43.688 -15.078 1 79.12 535 ALA A O 1
ATOM 3937 N N . ALA A 1 536 ? -0.482 -42.031 -14.609 1 84.12 536 ALA A N 1
ATOM 3938 C CA . ALA A 1 536 ? -1.622 -42.906 -14.82 1 84.12 536 ALA A CA 1
ATOM 3939 C C . ALA A 1 536 ? -1.652 -43.438 -16.25 1 84.12 536 ALA A C 1
ATOM 3941 O O . ALA A 1 536 ? -1.971 -44.594 -16.484 1 84.12 536 ALA A O 1
ATOM 3942 N N . LEU A 1 537 ? -1.283 -42.625 -17.141 1 88.12 537 LEU A N 1
ATOM 3943 C CA . LEU A 1 537 ? -1.31 -43 -18.562 1 88.12 537 LEU A CA 1
ATOM 3944 C C . LEU A 1 537 ? -0.225 -44.031 -18.875 1 88.12 537 LEU A C 1
ATOM 3946 O O . LEU A 1 537 ? -0.446 -44.938 -19.656 1 88.12 537 LEU A O 1
ATOM 3950 N N . ARG A 1 538 ? 0.938 -43.844 -18.25 1 84.81 538 ARG A N 1
ATOM 3951 C CA . ARG A 1 538 ? 2.006 -44.812 -18.422 1 84.81 538 ARG A CA 1
ATOM 3952 C C . ARG A 1 538 ? 1.558 -46.219 -17.969 1 84.81 538 ARG A C 1
ATOM 3954 O O . ARG A 1 538 ? 1.792 -47.188 -18.672 1 84.81 538 ARG A O 1
ATOM 3961 N N . HIS A 1 539 ? 0.901 -46.156 -16.859 1 84.69 539 HIS A N 1
ATOM 3962 C CA . HIS A 1 539 ? 0.417 -47.438 -16.312 1 84.69 539 HIS A CA 1
ATOM 3963 C C . HIS A 1 539 ? -0.605 -48.062 -17.234 1 84.69 539 HIS A C 1
ATOM 3965 O O . HIS A 1 539 ? -0.529 -49.281 -17.516 1 84.69 539 HIS A O 1
ATOM 3971 N N . ARG A 1 540 ? -1.481 -47.312 -17.703 1 87.31 540 ARG A N 1
ATOM 3972 C CA . ARG A 1 540 ? -2.518 -47.812 -18.594 1 87.31 540 ARG A CA 1
ATOM 3973 C C . ARG A 1 540 ? -1.909 -48.344 -19.891 1 87.31 540 ARG A C 1
ATOM 3975 O O . ARG A 1 540 ? -2.312 -49.406 -20.391 1 87.31 540 ARG A O 1
ATOM 3982 N N . ALA A 1 541 ? -1.032 -47.594 -20.453 1 88.62 541 ALA A N 1
ATOM 3983 C CA . ALA A 1 541 ? -0.383 -47.969 -21.703 1 88.62 541 ALA A CA 1
ATOM 3984 C C . ALA A 1 541 ? 0.409 -49.281 -21.531 1 88.62 541 ALA A C 1
ATOM 3986 O O . ALA A 1 541 ? 0.41 -50.125 -22.422 1 88.62 541 ALA A O 1
ATOM 3987 N N . ASP A 1 542 ? 1.054 -49.406 -20.406 1 82.06 542 ASP A N 1
ATOM 3988 C CA . ASP A 1 542 ? 1.826 -50.625 -20.109 1 82.06 542 ASP A CA 1
ATOM 3989 C C . ASP A 1 542 ? 0.916 -51.844 -19.984 1 82.06 542 ASP A C 1
ATOM 3991 O O . ASP A 1 542 ? 1.239 -52.906 -20.484 1 82.06 542 ASP A O 1
ATOM 3995 N N . GLU A 1 543 ? -0.186 -51.625 -19.344 1 80.19 543 GLU A N 1
ATOM 3996 C CA . GLU A 1 543 ? -1.152 -52.719 -19.188 1 80.19 543 GLU A CA 1
ATOM 3997 C C . GLU A 1 543 ? -1.716 -53.156 -20.531 1 80.19 543 GLU A C 1
ATOM 3999 O O . GLU A 1 543 ? -1.847 -54.375 -20.781 1 80.19 543 GLU A O 1
ATOM 4004 N N . GLU A 1 544 ? -2.057 -52.281 -21.312 1 79.69 544 GLU A N 1
ATOM 4005 C CA . GLU A 1 544 ? -2.643 -52.594 -22.609 1 79.69 544 GLU A CA 1
ATOM 4006 C C . GLU A 1 544 ? -1.622 -53.25 -23.531 1 79.69 544 GLU A C 1
ATOM 4008 O O . GLU A 1 544 ? -1.97 -54.125 -24.328 1 79.69 544 GLU A O 1
ATOM 4013 N N . ARG A 1 545 ? -0.475 -52.781 -23.438 1 74.69 545 ARG A N 1
ATOM 4014 C CA . ARG A 1 545 ? 0.6 -53.375 -24.219 1 74.69 545 ARG A CA 1
ATOM 4015 C C . ARG A 1 545 ? 0.771 -54.844 -23.875 1 74.69 545 ARG A C 1
ATOM 4017 O O . ARG A 1 545 ? 0.935 -55.688 -24.766 1 74.69 545 ARG A O 1
ATOM 4024 N N . HIS A 1 546 ? 0.792 -55.125 -22.641 1 69.38 546 HIS A N 1
ATOM 4025 C CA . HIS A 1 546 ? 0.948 -56.5 -22.203 1 69.38 546 HIS A CA 1
ATOM 4026 C C . HIS A 1 546 ? -0.28 -57.312 -22.547 1 69.38 546 HIS A C 1
ATOM 4028 O O . HIS A 1 546 ? -0.18 -58.531 -22.734 1 69.38 546 HIS A O 1
ATOM 4034 N N . ALA A 1 547 ? -1.394 -56.719 -22.656 1 68.5 547 ALA A N 1
ATOM 4035 C CA . ALA A 1 547 ? -2.611 -57.438 -23 1 68.5 547 ALA A CA 1
ATOM 4036 C C . ALA A 1 547 ? -2.625 -57.812 -24.484 1 68.5 547 ALA A C 1
ATOM 4038 O O . ALA A 1 547 ? -3.217 -58.812 -24.875 1 68.5 547 ALA A O 1
ATOM 4039 N N . THR A 1 548 ? -2.154 -56.969 -25.297 1 57.44 548 THR A N 1
ATOM 4040 C CA . THR A 1 548 ? -2.164 -57.219 -26.734 1 57.44 548 THR A CA 1
ATOM 4041 C C . THR A 1 548 ? -0.974 -58.062 -27.156 1 57.44 548 THR A C 1
ATOM 4043 O O . THR A 1 548 ? -0.939 -58.594 -28.266 1 57.44 548 THR A O 1
ATOM 4046 N N . GLU A 1 549 ? 0.116 -58.156 -26.531 1 52 549 GLU A N 1
ATOM 4047 C CA . GLU A 1 549 ? 1.237 -59.031 -26.859 1 52 549 GLU A CA 1
ATOM 4048 C C . GLU A 1 549 ? 0.937 -60.469 -26.469 1 52 549 GLU A C 1
ATOM 4050 O O . GLU A 1 549 ? 0.52 -60.75 -25.344 1 52 549 GLU A O 1
ATOM 4055 N N . PRO A 1 550 ? 0.639 -61.438 -27.375 1 42.09 550 PRO A N 1
ATOM 4056 C CA . PRO A 1 550 ? 0.377 -62.844 -27.062 1 42.09 550 PRO A CA 1
ATOM 4057 C C . PRO A 1 550 ? 1.407 -63.438 -26.109 1 42.09 550 PRO A C 1
ATOM 4059 O O . PRO A 1 550 ? 2.562 -63 -26.094 1 42.09 550 PRO A O 1
ATOM 4062 N N . ALA A 1 551 ? 1.026 -64 -24.859 1 44.56 551 ALA A N 1
ATOM 4063 C CA . ALA A 1 551 ? 1.864 -64.875 -24.016 1 44.56 551 ALA A CA 1
ATOM 4064 C C . ALA A 1 551 ? 2.701 -65.812 -24.859 1 44.56 551 ALA A C 1
ATOM 4066 O O . ALA A 1 551 ? 2.158 -66.688 -25.562 1 44.56 551 ALA A O 1
ATOM 4067 N N . ARG A 1 552 ? 3.678 -65.438 -25.469 1 37.72 552 ARG A N 1
ATOM 4068 C CA . ARG A 1 552 ? 4.535 -66.5 -25.984 1 37.72 552 ARG A CA 1
ATOM 4069 C C . ARG A 1 552 ? 4.734 -67.625 -24.953 1 37.72 552 ARG A C 1
ATOM 4071 O O . ARG A 1 552 ? 5.219 -67.375 -23.844 1 37.72 552 ARG A O 1
ATOM 4078 N N . ALA A 1 553 ? 3.836 -68.688 -24.969 1 35 553 ALA A N 1
ATOM 4079 C CA . ALA A 1 553 ? 4.27 -70 -24.484 1 35 553 ALA A CA 1
ATOM 4080 C C . ALA A 1 553 ? 5.48 -70.5 -25.25 1 35 553 ALA A C 1
ATOM 4082 O O . ALA A 1 553 ? 5.523 -70.375 -26.484 1 35 553 ALA A O 1
ATOM 4083 N N . MET B 1 1 ? 18.281 7.93 26.219 1 53.81 1 MET B N 1
ATOM 4084 C CA . MET B 1 1 ? 16.922 7.398 26.328 1 53.81 1 MET B CA 1
ATOM 4085 C C . MET B 1 1 ? 15.961 8.156 25.406 1 53.81 1 MET B C 1
ATOM 4087 O O . MET B 1 1 ? 16.125 9.359 25.188 1 53.81 1 MET B O 1
ATOM 4091 N N . THR B 1 2 ? 15.227 7.512 24.438 1 74.94 2 THR B N 1
ATOM 4092 C CA . THR B 1 2 ? 14.297 8.125 23.484 1 74.94 2 THR B CA 1
ATOM 4093 C C . THR B 1 2 ? 13.031 8.586 24.188 1 74.94 2 THR B C 1
ATOM 4095 O O . THR B 1 2 ? 12.57 7.945 25.141 1 74.94 2 THR B O 1
ATOM 4098 N N . VAL B 1 3 ? 12.641 9.922 24.047 1 86.25 3 VAL B N 1
ATOM 4099 C CA . VAL B 1 3 ? 11.445 10.523 24.625 1 86.25 3 VAL B CA 1
ATOM 4100 C C . VAL B 1 3 ? 10.266 9.562 24.484 1 86.25 3 VAL B C 1
ATOM 4102 O O . VAL B 1 3 ? 10.109 8.898 23.453 1 86.25 3 VAL B O 1
ATOM 4105 N N . THR B 1 4 ? 9.562 9.359 25.562 1 90.81 4 THR B N 1
ATOM 4106 C CA . THR B 1 4 ? 8.383 8.508 25.547 1 90.81 4 THR B CA 1
ATOM 4107 C C . THR B 1 4 ? 7.203 9.242 24.906 1 90.81 4 THR B C 1
ATOM 4109 O O . THR B 1 4 ? 6.91 10.391 25.25 1 90.81 4 THR B O 1
ATOM 4112 N N . LEU B 1 5 ? 6.582 8.656 24 1 95.81 5 LEU B N 1
ATOM 4113 C CA . LEU B 1 5 ? 5.449 9.234 23.281 1 95.81 5 LEU B CA 1
ATOM 4114 C C . LEU B 1 5 ? 4.223 8.336 23.406 1 95.81 5 LEU B C 1
ATOM 4116 O O . LEU B 1 5 ? 3.83 7.68 22.438 1 95.81 5 LEU B O 1
ATOM 4120 N N . PRO B 1 6 ? 3.562 8.344 24.516 1 94.25 6 PRO B N 1
ATOM 4121 C CA . PRO B 1 6 ? 2.43 7.441 24.734 1 94.25 6 PRO B CA 1
ATOM 4122 C C . PRO B 1 6 ? 1.194 7.836 23.922 1 94.25 6 PRO B C 1
ATOM 4124 O O . PRO B 1 6 ? 0.987 9.016 23.641 1 94.25 6 PRO B O 1
ATOM 4127 N N . ASP B 1 7 ? 0.429 6.91 23.531 1 95.69 7 ASP B N 1
ATOM 4128 C CA . ASP B 1 7 ? -0.885 7.164 22.938 1 95.69 7 ASP B CA 1
ATOM 4129 C C . ASP B 1 7 ? -1.948 7.316 24.031 1 95.69 7 ASP B C 1
ATOM 4131 O O . ASP B 1 7 ? -2.256 6.359 24.75 1 95.69 7 ASP B O 1
ATOM 4135 N N . LEU B 1 8 ? -2.521 8.461 24.125 1 95.62 8 LEU B N 1
ATOM 4136 C CA . LEU B 1 8 ? -3.455 8.758 25.203 1 95.62 8 LEU B CA 1
ATOM 4137 C C . LEU B 1 8 ? -4.891 8.461 24.781 1 95.62 8 LEU B C 1
ATOM 4139 O O . LEU B 1 8 ? -5.82 8.609 25.562 1 95.62 8 LEU B O 1
ATOM 4143 N N . LEU B 1 9 ? -5.09 8.062 23.516 1 95.06 9 LEU B N 1
ATOM 4144 C CA . LEU B 1 9 ? -6.387 7.555 23.078 1 95.06 9 LEU B CA 1
ATOM 4145 C C . LEU B 1 9 ? -6.613 6.137 23.594 1 95.06 9 LEU B C 1
ATOM 4147 O O . LEU B 1 9 ? -5.688 5.324 23.609 1 95.06 9 LEU B O 1
ATOM 4151 N N . PRO B 1 10 ? -7.906 5.887 23.953 1 94.44 10 PRO B N 1
ATOM 4152 C CA . PRO B 1 10 ? -8.195 4.477 24.234 1 94.44 10 PRO B CA 1
ATOM 4153 C C . PRO B 1 10 ? -7.812 3.549 23.094 1 94.44 10 PRO B C 1
ATOM 4155 O O . PRO B 1 10 ? -8.172 3.812 21.938 1 94.44 10 PRO B O 1
ATOM 4158 N N . ALA B 1 11 ? -7.168 2.494 23.422 1 91.38 11 ALA B N 1
ATOM 4159 C CA . ALA B 1 11 ? -6.605 1.586 22.422 1 91.38 11 ALA B CA 1
ATOM 4160 C C . ALA B 1 11 ? -7.695 1.032 21.516 1 91.38 11 ALA B C 1
ATOM 4162 O O . ALA B 1 11 ? -7.5 0.921 20.297 1 91.38 11 ALA B O 1
ATOM 4163 N N . GLU B 1 12 ? -8.836 0.696 22.062 1 91.12 12 GLU B N 1
ATOM 4164 C CA . GLU B 1 12 ? -9.938 0.12 21.297 1 91.12 12 GLU B CA 1
ATOM 4165 C C . GLU B 1 12 ? -10.469 1.114 20.266 1 91.12 12 GLU B C 1
ATOM 4167 O O . GLU B 1 12 ? -10.836 0.73 19.156 1 91.12 12 GLU B O 1
ATOM 4172 N N . LEU B 1 13 ? -10.5 2.355 20.688 1 93.12 13 LEU B N 1
ATOM 4173 C CA . LEU B 1 13 ? -10.977 3.396 19.781 1 93.12 13 LEU B CA 1
ATOM 4174 C C . LEU B 1 13 ? -10 3.592 18.625 1 93.12 13 LEU B C 1
ATOM 4176 O O . LEU B 1 13 ? -10.406 3.623 17.453 1 93.12 13 LEU B O 1
ATOM 4180 N N . ARG B 1 14 ? -8.766 3.662 18.953 1 92.56 14 ARG B N 1
ATOM 4181 C CA . ARG B 1 14 ? -7.719 3.775 17.953 1 92.56 14 ARG B CA 1
ATOM 4182 C C . ARG B 1 14 ? -7.797 2.625 16.953 1 92.56 14 ARG B C 1
ATOM 4184 O O . ARG B 1 14 ? -7.789 2.846 15.734 1 92.56 14 ARG B O 1
ATOM 4191 N N . ARG B 1 15 ? -7.988 1.461 17.375 1 91.62 15 ARG B N 1
ATOM 4192 C CA . ARG B 1 15 ? -7.98 0.261 16.547 1 91.62 15 ARG B CA 1
ATOM 4193 C C . ARG B 1 15 ? -9.25 0.165 15.711 1 91.62 15 ARG B C 1
ATOM 4195 O O . ARG B 1 15 ? -9.234 -0.372 14.602 1 91.62 15 ARG B O 1
ATOM 4202 N N . SER B 1 16 ? -10.32 0.681 16.25 1 92.38 16 SER B N 1
ATOM 4203 C CA . SER B 1 16 ? -11.594 0.613 15.539 1 92.38 16 SER B CA 1
ATOM 4204 C C . SER B 1 16 ? -11.508 1.326 14.195 1 92.38 16 SER B C 1
ATOM 4206 O O . SER B 1 16 ? -12.102 0.885 13.211 1 92.38 16 SER B O 1
ATOM 4208 N N . TRP B 1 17 ? -10.703 2.395 14.141 1 93.31 17 TRP B N 1
ATOM 4209 C CA . TRP B 1 17 ? -10.57 3.148 12.898 1 93.31 17 TRP B CA 1
ATOM 4210 C C . TRP B 1 17 ? -9.703 2.395 11.898 1 93.31 17 TRP B C 1
ATOM 4212 O O . TRP B 1 17 ? -9.836 2.586 10.688 1 93.31 17 TRP B O 1
ATOM 4222 N N . ALA B 1 18 ? -8.812 1.524 12.367 1 90.88 18 ALA B N 1
ATOM 4223 C CA . ALA B 1 18 ? -8.039 0.658 11.477 1 90.88 18 ALA B CA 1
ATOM 4224 C C . ALA B 1 18 ? -8.898 -0.472 10.93 1 90.88 18 ALA B C 1
ATOM 4226 O O . ALA B 1 18 ? -8.828 -0.791 9.734 1 90.88 18 ALA B O 1
ATOM 4227 N N . VAL B 1 19 ? -9.781 -1.031 11.719 1 88.31 19 VAL B N 1
ATOM 4228 C CA . VAL B 1 19 ? -10.586 -2.195 11.359 1 88.31 19 VAL B CA 1
ATOM 4229 C C . VAL B 1 19 ? -11.656 -1.796 10.344 1 88.31 19 VAL B C 1
ATOM 4231 O O . VAL B 1 19 ? -11.938 -2.547 9.406 1 88.31 19 VAL B O 1
ATOM 4234 N N . ASP B 1 20 ? -12.141 -0.597 10.508 1 88.12 20 ASP B N 1
ATOM 4235 C CA . ASP B 1 20 ? -13.242 -0.227 9.633 1 88.12 20 ASP B CA 1
ATOM 4236 C C . ASP B 1 20 ? -12.727 0.443 8.359 1 88.12 20 ASP B C 1
ATOM 4238 O O . ASP B 1 20 ? -13.523 0.857 7.508 1 88.12 20 ASP B O 1
ATOM 4242 N N . GLY B 1 21 ? -11.438 0.62 8.281 1 89.19 21 GLY B N 1
ATO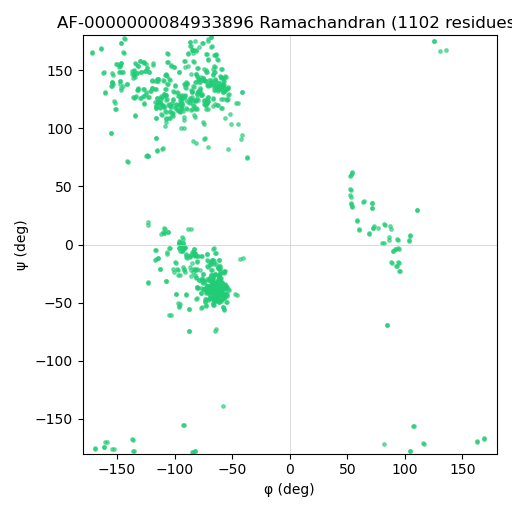M 4243 C CA . GLY B 1 21 ? -10.844 1.099 7.047 1 89.19 21 GLY B CA 1
ATOM 4244 C C . GLY B 1 21 ? -10.688 2.607 7.004 1 89.19 21 GLY B C 1
ATOM 4245 O O . GLY B 1 21 ? -10.258 3.162 5.992 1 89.19 21 GLY B O 1
ATOM 4246 N N . THR B 1 22 ? -11.008 3.307 8.109 1 93.06 22 THR B N 1
ATOM 4247 C CA . THR B 1 22 ? -10.82 4.75 8.172 1 93.06 22 THR B CA 1
ATOM 4248 C C . THR B 1 22 ? -9.344 5.105 8.195 1 93.06 22 THR B C 1
ATOM 4250 O O . THR B 1 22 ? -8.93 6.113 7.621 1 93.06 22 THR B O 1
ATOM 4253 N N . CYS B 1 23 ? -8.594 4.312 8.906 1 95.62 23 CYS B N 1
ATOM 4254 C CA . CYS B 1 23 ? -7.141 4.445 8.906 1 95.62 23 CYS B CA 1
ATOM 4255 C C . CYS B 1 23 ? -6.492 3.303 8.133 1 95.62 23 CYS B C 1
ATOM 4257 O O . CYS B 1 23 ? -6.973 2.168 8.172 1 95.62 23 CYS B O 1
ATOM 4259 N N . PRO B 1 24 ? -5.453 3.547 7.488 1 95.12 24 PRO B N 1
ATOM 4260 C CA . PRO B 1 24 ? -4.848 2.557 6.598 1 95.12 24 PRO B CA 1
ATOM 4261 C C . PRO B 1 24 ? -4.281 1.352 7.348 1 95.12 24 PRO B C 1
ATOM 4263 O O . PRO B 1 24 ? -4.238 0.245 6.805 1 95.12 24 PRO B O 1
ATOM 4266 N N . ASP B 1 25 ? -3.77 1.57 8.609 1 95.88 25 ASP B N 1
ATOM 4267 C CA . ASP B 1 25 ? -3.086 0.545 9.391 1 95.88 25 ASP B CA 1
ATOM 4268 C C . ASP B 1 25 ? -1.794 0.103 8.711 1 95.88 25 ASP B C 1
ATOM 4270 O O . ASP B 1 25 ? -1.486 -1.09 8.664 1 95.88 25 ASP B O 1
ATOM 4274 N N . LEU B 1 26 ? -1.081 0.983 8.094 1 96.56 26 LEU B N 1
ATOM 4275 C CA . LEU B 1 26 ? 0.253 0.89 7.508 1 96.56 26 LEU B CA 1
ATOM 4276 C C . LEU B 1 26 ? 1.092 2.109 7.871 1 96.56 26 LEU B C 1
ATOM 4278 O O . LEU B 1 26 ? 0.558 3.209 8.031 1 96.56 26 LEU B O 1
ATOM 4282 N N . ASP B 1 27 ? 2.377 1.91 8.023 1 97.06 27 ASP B N 1
ATOM 4283 C CA . ASP B 1 27 ? 3.26 3.049 8.258 1 97.06 27 ASP B CA 1
ATOM 4284 C C . ASP B 1 27 ? 3.43 3.879 6.984 1 97.06 27 ASP B C 1
ATOM 4286 O O . ASP B 1 27 ? 3.182 3.391 5.883 1 97.06 27 ASP B O 1
ATOM 4290 N N . LEU B 1 28 ? 3.902 5.051 7.164 1 98.06 28 LEU B N 1
ATOM 4291 C CA . LEU B 1 28 ? 3.955 6.039 6.094 1 98.06 28 LEU B CA 1
ATOM 4292 C C . LEU B 1 28 ? 4.84 5.551 4.949 1 98.06 28 LEU B C 1
ATOM 4294 O O . LEU B 1 28 ? 4.5 5.73 3.777 1 98.06 28 LEU B O 1
ATOM 4298 N N . TYR B 1 29 ? 5.984 4.992 5.246 1 98.12 29 TYR B N 1
ATOM 4299 C CA . TYR B 1 29 ? 6.895 4.539 4.199 1 98.12 29 TYR B CA 1
ATOM 4300 C C . TYR B 1 29 ? 6.289 3.377 3.418 1 98.12 29 TYR B C 1
ATOM 4302 O O . TYR B 1 29 ? 6.449 3.293 2.197 1 98.12 29 TYR B O 1
ATOM 4310 N N . SER B 1 30 ? 5.602 2.436 4.121 1 97.5 30 SER B N 1
ATOM 4311 C CA . SER B 1 30 ? 4.926 1.334 3.443 1 97.5 30 SER B CA 1
ATOM 4312 C C . SER B 1 30 ? 3.852 1.847 2.492 1 97.5 30 SER B C 1
ATOM 4314 O O . SER B 1 30 ? 3.695 1.327 1.386 1 97.5 30 SER B O 1
ATOM 4316 N N . LEU B 1 31 ? 3.07 2.83 2.93 1 97.38 31 LEU B N 1
ATOM 4317 C CA . LEU B 1 31 ? 2.059 3.428 2.064 1 97.38 31 LEU B CA 1
ATOM 4318 C C . LEU B 1 31 ? 2.701 4.051 0.829 1 97.38 31 LEU B C 1
ATOM 4320 O O . LEU B 1 31 ? 2.227 3.852 -0.291 1 97.38 31 LEU B O 1
ATOM 4324 N N . PHE B 1 32 ? 3.812 4.766 1.073 1 97.56 32 PHE B N 1
ATOM 4325 C CA . PHE B 1 32 ? 4.559 5.375 -0.022 1 97.56 32 PHE B CA 1
ATOM 4326 C C . PHE B 1 32 ? 5.035 4.316 -1.009 1 97.56 32 PHE B C 1
ATOM 4328 O O . PHE B 1 32 ? 4.898 4.484 -2.223 1 97.56 32 PHE B O 1
ATOM 4335 N N . ARG B 1 33 ? 5.566 3.264 -0.5 1 96.12 33 ARG B N 1
ATOM 4336 C CA . ARG B 1 33 ? 6.086 2.18 -1.328 1 96.12 33 ARG B CA 1
ATOM 4337 C C . ARG B 1 33 ? 4.973 1.548 -2.162 1 96.12 33 ARG B C 1
ATOM 4339 O O . ARG B 1 33 ? 5.176 1.235 -3.338 1 96.12 33 ARG B O 1
ATOM 4346 N N . ALA B 1 34 ? 3.838 1.327 -1.545 1 95 34 ALA B N 1
ATOM 4347 C CA . ALA B 1 34 ? 2.701 0.757 -2.264 1 95 34 ALA B CA 1
ATOM 4348 C C . ALA B 1 34 ? 2.299 1.641 -3.441 1 95 34 ALA B C 1
ATOM 4350 O O . ALA B 1 34 ? 1.961 1.138 -4.516 1 95 34 ALA B O 1
ATOM 4351 N N . ARG B 1 35 ? 2.352 2.99 -3.232 1 93.88 35 ARG B N 1
ATOM 4352 C CA . ARG B 1 35 ? 2.029 3.926 -4.305 1 93.88 35 ARG B CA 1
ATOM 4353 C C . ARG B 1 35 ? 3.061 3.852 -5.426 1 93.88 35 ARG B C 1
ATOM 4355 O O . ARG B 1 35 ? 2.707 3.904 -6.605 1 93.88 35 ARG B O 1
ATOM 4362 N N . GLN B 1 36 ? 4.324 3.758 -5.02 1 93.44 36 GLN B N 1
ATOM 4363 C CA . GLN B 1 36 ? 5.406 3.65 -5.988 1 93.44 36 GLN B CA 1
ATOM 4364 C C . GLN B 1 36 ? 5.207 2.447 -6.906 1 93.44 36 GLN B C 1
ATOM 4366 O O . GLN B 1 36 ? 5.34 2.561 -8.125 1 93.44 36 GLN B O 1
ATOM 4371 N N . ILE B 1 37 ? 4.84 1.321 -6.344 1 89 37 ILE B N 1
ATOM 4372 C CA . ILE B 1 37 ? 4.742 0.062 -7.074 1 89 37 ILE B CA 1
ATOM 4373 C C . ILE B 1 37 ? 3.562 0.116 -8.047 1 89 37 ILE B C 1
ATOM 4375 O O . ILE B 1 37 ? 3.59 -0.52 -9.102 1 89 37 ILE B O 1
ATOM 4379 N N . ALA B 1 38 ? 2.59 0.878 -7.703 1 85.69 38 ALA B N 1
ATOM 4380 C CA . ALA B 1 38 ? 1.424 1.015 -8.57 1 85.69 38 ALA B CA 1
ATOM 4381 C C . ALA B 1 38 ? 1.774 1.783 -9.844 1 85.69 38 ALA B C 1
ATOM 4383 O O . ALA B 1 38 ? 1.175 1.558 -10.898 1 85.69 38 ALA B O 1
ATOM 4384 N N . ASP B 1 39 ? 2.723 2.686 -9.742 1 87.19 39 ASP B N 1
ATOM 4385 C CA . ASP B 1 39 ? 3.191 3.467 -10.883 1 87.19 39 ASP B CA 1
ATOM 4386 C C . ASP B 1 39 ? 4.625 3.951 -10.664 1 87.19 39 ASP B C 1
ATOM 4388 O O . ASP B 1 39 ? 4.84 5.051 -10.148 1 87.19 39 ASP B O 1
ATOM 4392 N N . LEU B 1 40 ? 5.547 3.293 -11.141 1 86.06 40 LEU B N 1
ATOM 4393 C CA . LEU B 1 40 ? 6.961 3.475 -10.836 1 86.06 40 LEU B CA 1
ATOM 4394 C C . LEU B 1 40 ? 7.461 4.816 -11.359 1 86.06 40 LEU B C 1
ATOM 4396 O O . LEU B 1 40 ? 8.336 5.441 -10.75 1 86.06 40 LEU B O 1
ATOM 4400 N N . HIS B 1 41 ? 6.891 5.336 -12.414 1 89.25 41 HIS B N 1
ATOM 4401 C CA . HIS B 1 41 ? 7.469 6.488 -13.094 1 89.25 41 HIS B CA 1
ATOM 4402 C C . HIS B 1 41 ? 6.625 7.738 -12.867 1 89.25 41 HIS B C 1
ATOM 4404 O O . HIS B 1 41 ? 6.898 8.789 -13.453 1 89.25 41 HIS B O 1
ATOM 4410 N N . ARG B 1 42 ? 5.719 7.598 -12 1 93.75 42 ARG B N 1
ATOM 4411 C CA . ARG B 1 42 ? 4.918 8.773 -11.672 1 93.75 42 ARG B CA 1
ATOM 4412 C C . ARG B 1 42 ? 5.77 9.852 -11.016 1 93.75 42 ARG B C 1
ATOM 4414 O O . ARG B 1 42 ? 6.641 9.555 -10.195 1 93.75 42 ARG B O 1
ATOM 4421 N N . THR B 1 43 ? 5.492 11.117 -11.352 1 98 43 THR B N 1
ATOM 4422 C CA . THR B 1 43 ? 6.199 12.242 -10.742 1 98 43 THR B CA 1
ATOM 4423 C C . THR B 1 43 ? 5.777 12.422 -9.289 1 98 43 THR B C 1
ATOM 4425 O O . THR B 1 43 ? 4.586 12.5 -8.984 1 98 43 THR B O 1
ATOM 4428 N N . ALA B 1 44 ? 6.727 12.461 -8.398 1 98.5 44 ALA B N 1
ATOM 4429 C CA . ALA B 1 44 ? 6.453 12.656 -6.98 1 98.5 44 ALA B CA 1
ATOM 4430 C C . ALA B 1 44 ? 6.672 14.109 -6.57 1 98.5 44 ALA B C 1
ATOM 4432 O O . ALA B 1 44 ? 5.875 14.68 -5.828 1 98.5 44 ALA B O 1
ATOM 4433 N N . ILE B 1 45 ? 7.77 14.672 -7.098 1 98.69 45 ILE B N 1
ATOM 4434 C CA . ILE B 1 45 ? 8.156 16.016 -6.676 1 98.69 45 ILE B CA 1
ATOM 4435 C C . ILE B 1 45 ? 8.461 16.875 -7.898 1 98.69 45 ILE B C 1
ATOM 4437 O O . ILE B 1 45 ? 9.094 16.406 -8.852 1 98.69 45 ILE B O 1
ATOM 4441 N N . LEU B 1 46 ? 7.977 18.047 -7.941 1 98.44 46 LEU B N 1
ATOM 4442 C CA . LEU B 1 46 ? 8.359 19.141 -8.836 1 98.44 46 LEU B CA 1
ATOM 4443 C C . LEU B 1 46 ? 8.945 20.297 -8.055 1 98.44 46 LEU B C 1
ATOM 4445 O O . LEU B 1 46 ? 8.25 20.938 -7.258 1 98.44 46 LEU B O 1
ATOM 4449 N N . ASP B 1 47 ? 10.172 20.547 -8.125 1 96.69 47 ASP B N 1
ATOM 4450 C CA . ASP B 1 47 ? 10.82 21.672 -7.445 1 96.69 47 ASP B CA 1
ATOM 4451 C C . ASP B 1 47 ? 11.82 22.375 -8.367 1 96.69 47 ASP B C 1
ATOM 4453 O O . ASP B 1 47 ? 11.766 22.219 -9.586 1 96.69 47 ASP B O 1
ATOM 4457 N N . ALA B 1 48 ? 12.672 23.25 -7.836 1 93.44 48 ALA B N 1
ATOM 4458 C CA . ALA B 1 48 ? 13.578 24.078 -8.633 1 93.44 48 ALA B CA 1
ATOM 4459 C C . ALA B 1 48 ? 14.57 23.203 -9.414 1 93.44 48 ALA B C 1
ATOM 4461 O O . ALA B 1 48 ? 15.086 23.609 -10.453 1 93.44 48 ALA B O 1
ATOM 4462 N N . LYS B 1 49 ? 14.781 21.953 -8.984 1 94.38 49 LYS B N 1
ATOM 4463 C CA . LYS B 1 49 ? 15.727 21.047 -9.633 1 94.38 49 LYS B CA 1
ATOM 4464 C C . LYS B 1 49 ? 15.031 20.188 -10.688 1 94.38 49 LYS B C 1
ATOM 4466 O O . LYS B 1 49 ? 15.672 19.406 -11.383 1 94.38 49 LYS B O 1
ATOM 4471 N N . GLY B 1 50 ? 13.789 20.344 -10.828 1 96.25 50 GLY B N 1
ATOM 4472 C CA . GLY B 1 50 ? 13.055 19.609 -11.844 1 96.25 50 GLY B CA 1
ATOM 4473 C C . GLY B 1 50 ? 12.172 18.516 -11.258 1 96.25 50 GLY B C 1
ATOM 4474 O O . GLY B 1 50 ? 11.703 18.641 -10.125 1 96.25 50 GLY B O 1
ATOM 4475 N N . LYS B 1 51 ? 11.922 17.562 -12.141 1 97.75 51 LYS B N 1
ATOM 4476 C CA . LYS B 1 51 ? 11.008 16.484 -11.773 1 97.75 51 LYS B CA 1
ATOM 4477 C C . LYS B 1 51 ? 11.75 15.336 -11.109 1 97.75 51 LYS B C 1
ATOM 4479 O O . LYS B 1 51 ? 12.859 14.984 -11.516 1 97.75 51 LYS B O 1
ATOM 4484 N N . LEU B 1 52 ? 11.203 14.773 -10.086 1 98.12 52 LEU B N 1
ATOM 4485 C CA . LEU B 1 52 ? 11.656 13.555 -9.422 1 98.12 52 LEU B CA 1
ATOM 4486 C C . LEU B 1 52 ? 10.516 12.539 -9.32 1 98.12 52 LEU B C 1
ATOM 4488 O O . LEU B 1 52 ? 9.469 12.836 -8.742 1 98.12 52 LEU B O 1
ATOM 4492 N N . CYS B 1 53 ? 10.727 11.344 -9.914 1 97.38 53 CYS B N 1
ATOM 4493 C CA . CYS B 1 53 ? 9.664 10.344 -9.898 1 97.38 53 CYS B CA 1
ATOM 4494 C C . CYS B 1 53 ? 9.711 9.508 -8.625 1 97.38 53 CYS B C 1
ATOM 4496 O O . CYS B 1 53 ? 10.672 9.602 -7.855 1 97.38 53 CYS B O 1
ATOM 4498 N N . TYR B 1 54 ? 8.766 8.727 -8.367 1 97.31 54 TYR B N 1
ATOM 4499 C CA . TYR B 1 54 ? 8.633 7.93 -7.152 1 97.31 54 TYR B CA 1
ATOM 4500 C C . TYR B 1 54 ? 9.805 6.977 -6.992 1 97.31 54 TYR B C 1
ATOM 4502 O O . TYR B 1 54 ? 10.352 6.832 -5.895 1 97.31 54 TYR B O 1
ATOM 4510 N N . THR B 1 55 ? 10.258 6.305 -8.023 1 95.19 55 THR B N 1
ATOM 4511 C CA . THR B 1 55 ? 11.344 5.332 -7.957 1 95.19 55 THR B CA 1
ATOM 4512 C C . THR B 1 55 ? 12.664 6.016 -7.59 1 95.19 55 THR B C 1
ATOM 4514 O O . THR B 1 55 ? 13.391 5.539 -6.723 1 95.19 55 THR B O 1
ATOM 4517 N N . ALA B 1 56 ? 12.914 7.141 -8.258 1 96.69 56 ALA B N 1
ATOM 4518 C CA . ALA B 1 56 ? 14.125 7.895 -7.961 1 96.69 56 ALA B CA 1
ATOM 4519 C C . ALA B 1 56 ? 14.094 8.445 -6.539 1 96.69 56 ALA B C 1
ATOM 4521 O O . ALA B 1 56 ? 15.117 8.453 -5.848 1 96.69 56 ALA B O 1
ATOM 4522 N N . LEU B 1 57 ? 12.953 8.922 -6.141 1 98 57 LEU B N 1
ATOM 4523 C CA . LEU B 1 57 ? 12.789 9.406 -4.773 1 98 57 LEU B CA 1
ATOM 4524 C C . LEU B 1 57 ? 13.07 8.297 -3.764 1 98 57 LEU B C 1
ATOM 4526 O O . LEU B 1 57 ? 13.797 8.508 -2.789 1 98 57 LEU B O 1
ATOM 4530 N N . ASP B 1 58 ? 12.562 7.105 -3.998 1 97.44 58 ASP B N 1
ATOM 4531 C CA . ASP B 1 58 ? 12.742 5.988 -3.078 1 97.44 58 ASP B CA 1
ATOM 4532 C C . ASP B 1 58 ? 14.211 5.609 -2.953 1 97.44 58 ASP B C 1
ATOM 4534 O O . ASP B 1 58 ? 14.68 5.266 -1.867 1 97.44 58 ASP B O 1
ATOM 4538 N N . ARG B 1 59 ? 14.891 5.633 -4.031 1 96.31 59 ARG B N 1
ATOM 4539 C CA . ARG B 1 59 ? 16.312 5.332 -3.994 1 96.31 59 ARG B CA 1
ATOM 4540 C C . ARG B 1 59 ? 17.062 6.297 -3.07 1 96.31 59 ARG B C 1
ATOM 4542 O O . ARG B 1 59 ? 17.891 5.875 -2.262 1 96.31 59 ARG B O 1
ATOM 4549 N N . LYS B 1 60 ? 16.734 7.551 -3.193 1 98.06 60 LYS B N 1
ATOM 4550 C CA . LYS B 1 60 ? 17.359 8.562 -2.34 1 98.06 60 LYS B CA 1
ATOM 4551 C C . LYS B 1 60 ? 16.938 8.383 -0.884 1 98.06 60 LYS B C 1
ATOM 4553 O O . LYS B 1 60 ? 17.75 8.57 0.027 1 98.06 60 LYS B O 1
ATOM 4558 N N . VAL B 1 61 ? 15.68 8.047 -0.669 1 98.5 61 VAL B N 1
ATOM 4559 C CA . VAL B 1 61 ? 15.148 7.812 0.669 1 98.5 61 VAL B CA 1
ATOM 4560 C C . VAL B 1 61 ? 15.922 6.672 1.333 1 98.5 61 VAL B C 1
ATOM 4562 O O . VAL B 1 61 ? 16.375 6.797 2.475 1 98.5 61 VAL B O 1
ATOM 4565 N N . ARG B 1 62 ? 16.109 5.578 0.593 1 97.69 62 ARG B N 1
ATOM 4566 C CA . ARG B 1 62 ? 16.797 4.414 1.133 1 97.69 62 ARG B CA 1
ATOM 4567 C C . ARG B 1 62 ? 18.266 4.719 1.389 1 97.69 62 ARG B C 1
ATOM 4569 O O . ARG B 1 62 ? 18.844 4.254 2.375 1 97.69 62 ARG B O 1
ATOM 4576 N N . SER B 1 63 ? 18.906 5.492 0.528 1 98.31 63 SER B N 1
ATOM 4577 C CA . SER B 1 63 ? 20.281 5.91 0.736 1 98.31 63 SER B CA 1
ATOM 4578 C C . SER B 1 63 ? 20.438 6.734 2.012 1 98.31 63 SER B C 1
ATOM 4580 O O . SER B 1 63 ? 21.297 6.453 2.848 1 98.31 63 SER B O 1
ATOM 4582 N N . LEU B 1 64 ? 19.562 7.715 2.115 1 98.75 64 LEU B N 1
ATOM 4583 C CA . LEU B 1 64 ? 19.641 8.57 3.299 1 98.75 64 LEU B CA 1
ATOM 4584 C C . LEU B 1 64 ? 19.344 7.766 4.562 1 98.75 64 LEU B C 1
ATOM 4586 O O . LEU B 1 64 ? 20 7.941 5.586 1 98.75 64 LEU B O 1
ATOM 4590 N N . ALA B 1 65 ? 18.312 6.902 4.523 1 98.56 65 ALA B N 1
ATOM 4591 C CA . ALA B 1 65 ? 17.984 6.062 5.672 1 98.56 65 ALA B CA 1
ATOM 4592 C C . ALA B 1 65 ? 19.172 5.199 6.082 1 98.56 65 ALA B C 1
ATOM 4594 O O . ALA B 1 65 ? 19.5 5.098 7.266 1 98.56 65 ALA B O 1
ATOM 4595 N N . GLY B 1 66 ? 19.812 4.578 5.062 1 97.88 66 GLY B N 1
ATOM 4596 C CA . GLY B 1 66 ? 21.016 3.805 5.344 1 97.88 66 GLY B CA 1
ATOM 4597 C C . GLY B 1 66 ? 22.125 4.637 5.949 1 97.88 66 GLY B C 1
ATOM 4598 O O . GLY B 1 66 ? 22.812 4.191 6.879 1 97.88 66 GLY B O 1
ATOM 4599 N N . GLY B 1 67 ? 22.344 5.816 5.395 1 98.31 67 GLY B N 1
ATOM 4600 C CA . GLY B 1 67 ? 23.344 6.727 5.938 1 98.31 67 GLY B CA 1
ATOM 4601 C C . GLY B 1 67 ? 23.062 7.125 7.375 1 98.31 67 GLY B C 1
ATOM 4602 O O . GLY B 1 67 ? 23.969 7.141 8.211 1 98.31 67 GLY B O 1
ATOM 4603 N N . LEU B 1 68 ? 21.828 7.48 7.672 1 98.5 68 LEU B N 1
ATOM 4604 C CA . LEU B 1 68 ? 21.438 7.852 9.023 1 98.5 68 LEU B CA 1
ATOM 4605 C C . LEU B 1 68 ? 21.625 6.68 9.984 1 98.5 68 LEU B C 1
ATOM 4607 O O . LEU B 1 68 ? 22.047 6.867 11.125 1 98.5 68 LEU B O 1
ATOM 4611 N N . ARG B 1 69 ? 21.203 5.484 9.531 1 97.94 69 ARG B N 1
ATOM 4612 C CA . ARG B 1 69 ? 21.406 4.289 10.344 1 97.94 69 ARG B CA 1
ATOM 4613 C C . ARG B 1 69 ? 22.875 4.121 10.719 1 97.94 69 ARG B C 1
ATOM 4615 O O . ARG B 1 69 ? 23.203 3.768 11.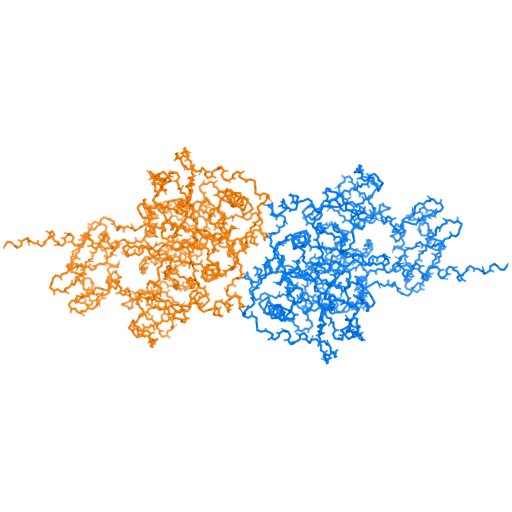859 1 97.94 69 ARG B O 1
ATOM 4622 N N . ARG B 1 70 ? 23.812 4.312 9.758 1 96.69 70 ARG B N 1
ATOM 4623 C CA . ARG B 1 70 ? 25.25 4.219 10 1 96.69 70 ARG B CA 1
ATOM 4624 C C . ARG B 1 70 ? 25.703 5.254 11.023 1 96.69 70 ARG B C 1
ATOM 4626 O O . ARG B 1 70 ? 26.703 5.047 11.727 1 96.69 70 ARG B O 1
ATOM 4633 N N . LEU B 1 71 ? 24.969 6.34 11.094 1 96.62 71 LEU B N 1
ATOM 4634 C CA . LEU B 1 71 ? 25.266 7.383 12.062 1 96.62 71 LEU B CA 1
ATOM 4635 C C . LEU B 1 71 ? 24.656 7.051 13.422 1 96.62 71 LEU B C 1
ATOM 4637 O O . LEU B 1 71 ? 24.75 7.848 14.359 1 96.62 71 LEU B O 1
ATOM 4641 N N . GLY B 1 72 ? 23.906 5.934 13.477 1 96.19 72 GLY B N 1
ATOM 4642 C CA . GLY B 1 72 ? 23.406 5.457 14.758 1 96.19 72 GLY B CA 1
ATOM 4643 C C . GLY B 1 72 ? 21.922 5.746 14.969 1 96.19 72 GLY B C 1
ATOM 4644 O O . GLY B 1 72 ? 21.406 5.551 16.062 1 96.19 72 GLY B O 1
ATOM 4645 N N . VAL B 1 73 ? 21.219 6.23 13.977 1 97.62 73 VAL B N 1
ATOM 4646 C CA . VAL B 1 73 ? 19.797 6.496 14.094 1 97.62 73 VAL B CA 1
ATOM 4647 C C . VAL B 1 73 ? 19.016 5.188 13.953 1 97.62 73 VAL B C 1
ATOM 4649 O O . VAL B 1 73 ? 19.266 4.41 13.023 1 97.62 73 VAL B O 1
ATOM 4652 N N . GLY B 1 74 ? 18.109 4.91 14.812 1 96.19 74 GLY B N 1
ATOM 4653 C CA . GLY B 1 74 ? 17.297 3.707 14.773 1 96.19 74 GLY B CA 1
ATOM 4654 C C . GLY B 1 74 ? 15.828 3.973 15.047 1 96.19 74 GLY B C 1
ATOM 4655 O O . GLY B 1 74 ? 15.422 5.125 15.203 1 96.19 74 GLY B O 1
ATOM 4656 N N . PRO B 1 75 ? 15.031 2.854 15.078 1 96.06 75 PRO B N 1
ATOM 4657 C CA . PRO B 1 75 ? 13.602 2.99 15.344 1 96.06 75 PRO B CA 1
ATOM 4658 C C . PRO B 1 75 ? 13.305 3.701 16.656 1 96.06 75 PRO B C 1
ATOM 4660 O O . PRO B 1 75 ? 13.953 3.422 17.672 1 96.06 75 PRO B O 1
ATOM 4663 N N . GLY B 1 76 ? 12.398 4.676 16.578 1 96.56 76 GLY B N 1
ATOM 4664 C CA . GLY B 1 76 ? 11.977 5.367 17.797 1 96.56 76 GLY B CA 1
ATOM 4665 C C . GLY B 1 76 ? 12.789 6.621 18.078 1 96.56 76 GLY B C 1
ATOM 4666 O O . GLY B 1 76 ? 12.367 7.473 18.859 1 96.56 76 GLY B O 1
ATOM 4667 N N . ASP B 1 77 ? 13.984 6.766 17.469 1 97.75 77 ASP B N 1
ATOM 4668 C CA . ASP B 1 77 ? 14.789 7.973 17.625 1 97.75 77 ASP B CA 1
ATOM 4669 C C . ASP B 1 77 ? 14.102 9.18 16.984 1 97.75 77 ASP B C 1
ATOM 4671 O O . ASP B 1 77 ? 13.398 9.039 15.984 1 97.75 77 ASP B O 1
ATOM 4675 N N . VAL B 1 78 ? 14.305 10.312 17.594 1 98.56 78 VAL B N 1
ATOM 4676 C CA . VAL B 1 78 ? 13.773 11.539 17.016 1 98.56 78 VAL B CA 1
ATOM 4677 C C . VAL B 1 78 ? 14.836 12.203 16.141 1 98.56 78 VAL B C 1
ATOM 4679 O O . VAL B 1 78 ? 15.969 12.406 16.578 1 98.56 78 VAL B O 1
ATOM 4682 N N . VAL B 1 79 ? 14.516 12.477 14.914 1 98.75 79 VAL B N 1
ATOM 4683 C CA . VAL B 1 79 ? 15.383 13.188 13.984 1 98.75 79 VAL B CA 1
ATOM 4684 C C . VAL B 1 79 ? 14.742 14.516 13.586 1 98.75 79 VAL B C 1
ATOM 4686 O O . VAL B 1 79 ? 13.656 14.531 13.008 1 98.75 79 VAL B O 1
ATOM 4689 N N . ALA B 1 80 ? 15.375 15.602 13.914 1 98.56 80 ALA B N 1
ATOM 4690 C CA . ALA B 1 80 ? 14.875 16.938 13.57 1 98.56 80 ALA B CA 1
ATOM 4691 C C . ALA B 1 80 ? 15.234 17.297 12.133 1 98.56 80 ALA B C 1
ATOM 4693 O O . ALA B 1 80 ? 16.266 16.844 11.609 1 98.56 80 ALA B O 1
ATOM 4694 N N . VAL B 1 81 ? 14.359 18.047 11.484 1 98.62 81 VAL B N 1
ATOM 4695 C CA . VAL B 1 81 ? 14.555 18.469 10.094 1 98.62 81 VAL B CA 1
ATOM 4696 C C . VAL B 1 81 ? 14.234 19.953 9.953 1 98.62 81 VAL B C 1
ATOM 4698 O O . VAL B 1 81 ? 13.078 20.359 10.094 1 98.62 81 VAL B O 1
ATOM 4701 N N . GLN B 1 82 ? 15.203 20.734 9.719 1 97.31 82 GLN B N 1
ATOM 4702 C CA . GLN B 1 82 ? 15.023 22.156 9.461 1 97.31 82 GLN B CA 1
ATOM 4703 C C . GLN B 1 82 ? 15.445 22.516 8.039 1 97.31 82 GLN B C 1
ATOM 4705 O O . GLN B 1 82 ? 16.547 23.031 7.816 1 97.31 82 GLN B O 1
ATOM 4710 N N . LEU B 1 83 ? 14.586 22.281 7.121 1 97.5 83 LEU B N 1
ATOM 4711 C CA . LEU B 1 83 ? 14.844 22.484 5.699 1 97.5 83 LEU B CA 1
ATOM 4712 C C . LEU B 1 83 ? 13.695 23.25 5.047 1 97.5 83 LEU B C 1
ATOM 4714 O O . LEU B 1 83 ? 12.555 23.172 5.5 1 97.5 83 LEU B O 1
ATOM 4718 N N . PRO B 1 84 ? 14.008 24.078 4.031 1 95.31 84 PRO B N 1
ATOM 4719 C CA . PRO B 1 84 ? 12.93 24.672 3.244 1 95.31 84 PRO B CA 1
ATOM 4720 C C . PRO B 1 84 ? 12.18 23.641 2.402 1 95.31 84 PRO B C 1
ATOM 4722 O O . PRO B 1 84 ? 12.508 22.453 2.43 1 95.31 84 PRO B O 1
ATOM 4725 N N . ASN B 1 85 ? 11.109 24.125 1.65 1 96.69 85 ASN B N 1
ATOM 4726 C CA . ASN B 1 85 ? 10.305 23.25 0.816 1 96.69 85 ASN B CA 1
ATOM 4727 C C . ASN B 1 85 ? 11.055 22.828 -0.442 1 96.69 85 ASN B C 1
ATOM 4729 O O . ASN B 1 85 ? 10.945 23.469 -1.483 1 96.69 85 ASN B O 1
ATOM 4733 N N . HIS B 1 86 ? 11.719 21.797 -0.422 1 96.5 86 HIS B N 1
ATOM 4734 C CA . HIS B 1 86 ? 12.328 21.172 -1.592 1 96.5 86 HIS B CA 1
ATOM 4735 C C . HIS B 1 86 ? 12.516 19.672 -1.381 1 96.5 86 HIS B C 1
ATOM 4737 O O . HIS B 1 86 ? 12.125 19.141 -0.34 1 96.5 86 HIS B O 1
ATOM 4743 N N . ARG B 1 87 ? 13.102 18.969 -2.266 1 97.81 87 ARG B N 1
ATOM 4744 C CA . ARG B 1 87 ? 13.125 17.516 -2.303 1 97.81 87 ARG B CA 1
ATOM 4745 C C . ARG B 1 87 ? 13.867 16.953 -1.095 1 97.81 87 ARG B C 1
ATOM 4747 O O . ARG B 1 87 ? 13.523 15.875 -0.594 1 97.81 87 ARG B O 1
ATOM 4754 N N . ASN B 1 88 ? 14.891 17.656 -0.59 1 98.25 88 ASN B N 1
ATOM 4755 C CA . ASN B 1 88 ? 15.648 17.141 0.54 1 98.25 88 ASN B CA 1
ATOM 4756 C C . ASN B 1 88 ? 14.781 17 1.786 1 98.25 88 ASN B C 1
ATOM 4758 O O . ASN B 1 88 ? 14.977 16.078 2.59 1 98.25 88 ASN B O 1
ATOM 4762 N N . ALA B 1 89 ? 13.859 17.953 1.949 1 98.38 89 ALA B N 1
ATOM 4763 C CA . ALA B 1 89 ? 12.938 17.844 3.078 1 98.38 89 ALA B CA 1
ATOM 4764 C C . ALA B 1 89 ? 12.062 16.609 2.965 1 98.38 89 ALA B C 1
ATOM 4766 O O . ALA B 1 89 ? 11.82 15.914 3.957 1 98.38 89 ALA B O 1
ATOM 4767 N N . VAL B 1 90 ? 11.617 16.344 1.757 1 98.69 90 VAL B N 1
ATOM 4768 C CA . VAL B 1 90 ? 10.758 15.195 1.494 1 98.69 90 VAL B CA 1
ATOM 4769 C C . VAL B 1 90 ? 11.555 13.898 1.669 1 98.69 90 VAL B C 1
ATOM 4771 O O . VAL B 1 90 ? 11.078 12.953 2.305 1 98.69 90 VAL B O 1
ATOM 4774 N N . ILE B 1 91 ? 12.773 13.867 1.143 1 98.81 91 ILE B N 1
ATOM 4775 C CA . ILE B 1 91 ? 13.664 12.719 1.283 1 98.81 91 ILE B CA 1
ATOM 4776 C C . ILE B 1 91 ? 13.914 12.438 2.764 1 98.81 91 ILE B C 1
ATOM 4778 O O . ILE B 1 91 ? 13.852 11.281 3.199 1 98.81 91 ILE B O 1
ATOM 4782 N N . ALA B 1 92 ? 14.117 13.477 3.518 1 98.81 92 ALA B N 1
ATOM 4783 C CA . ALA B 1 92 ? 14.375 13.336 4.949 1 98.81 92 ALA B CA 1
ATOM 4784 C C . ALA B 1 92 ? 13.164 12.75 5.668 1 98.81 92 ALA B C 1
ATOM 4786 O O . ALA B 1 92 ? 13.289 11.828 6.473 1 98.81 92 ALA B O 1
ATOM 4787 N N . ASP B 1 93 ? 12 13.289 5.387 1 98.38 93 ASP B N 1
ATOM 4788 C CA . ASP B 1 93 ? 10.766 12.82 6.004 1 98.38 93 ASP B CA 1
ATOM 4789 C C . ASP B 1 93 ? 10.578 11.32 5.77 1 98.38 93 ASP B C 1
ATOM 4791 O O . ASP B 1 93 ? 10.312 10.57 6.711 1 98.38 93 ASP B O 1
ATOM 4795 N N . LEU B 1 94 ? 10.711 10.898 4.547 1 98.69 94 LEU B N 1
ATOM 4796 C CA . LEU B 1 94 ? 10.469 9.508 4.176 1 98.69 94 LEU B CA 1
ATOM 4797 C C . LEU B 1 94 ? 11.578 8.602 4.707 1 98.69 94 LEU B C 1
ATOM 4799 O O . LEU B 1 94 ? 11.32 7.457 5.082 1 98.69 94 LEU B O 1
ATOM 4803 N N . ALA B 1 95 ? 12.828 9.102 4.715 1 98.88 95 ALA B N 1
ATOM 4804 C CA . ALA B 1 95 ? 13.938 8.312 5.246 1 98.88 95 ALA B CA 1
ATOM 4805 C C . ALA B 1 95 ? 13.75 8.039 6.734 1 98.88 95 ALA B C 1
ATOM 4807 O O . ALA B 1 95 ? 13.984 6.914 7.195 1 98.88 95 ALA B O 1
ATOM 4808 N N . VAL B 1 96 ? 13.344 9.062 7.445 1 98.69 96 VAL B N 1
ATOM 4809 C CA . VAL B 1 96 ? 13.102 8.914 8.875 1 98.69 96 VAL B CA 1
ATOM 4810 C C . VAL B 1 96 ? 11.969 7.918 9.109 1 98.69 96 VAL B C 1
ATOM 4812 O O . VAL B 1 96 ? 12.062 7.062 9.992 1 98.69 96 VAL B O 1
ATOM 4815 N N . ALA B 1 97 ? 10.953 7.996 8.305 1 98.44 97 ALA B N 1
ATOM 4816 C CA . ALA B 1 97 ? 9.844 7.051 8.391 1 98.44 97 ALA B CA 1
ATOM 4817 C C . ALA B 1 97 ? 10.312 5.629 8.078 1 98.44 97 ALA B C 1
ATOM 4819 O O . ALA B 1 97 ? 9.914 4.68 8.75 1 98.44 97 ALA B O 1
ATOM 4820 N N . ALA B 1 98 ? 11.125 5.496 7.055 1 97.88 98 ALA B N 1
ATOM 4821 C CA . ALA B 1 98 ? 11.633 4.184 6.656 1 97.88 98 ALA B CA 1
ATOM 4822 C C . ALA B 1 98 ? 12.438 3.543 7.777 1 97.88 98 ALA B C 1
ATOM 4824 O O . ALA B 1 98 ? 12.445 2.318 7.926 1 97.88 98 ALA B O 1
ATOM 4825 N N . LEU B 1 99 ? 13.07 4.336 8.594 1 97.88 99 LEU B N 1
ATOM 4826 C CA . LEU B 1 99 ? 13.906 3.871 9.695 1 97.88 99 LEU B CA 1
ATOM 4827 C C . LEU B 1 99 ? 13.047 3.521 10.914 1 97.88 99 LEU B C 1
ATOM 4829 O O . LEU B 1 99 ? 13.539 2.932 11.875 1 97.88 99 LEU B O 1
ATOM 4833 N N . GLY B 1 100 ? 11.742 3.859 10.844 1 97.44 100 GLY B N 1
ATOM 4834 C CA . GLY B 1 100 ? 10.914 3.725 12.031 1 97.44 100 GLY B CA 1
ATOM 4835 C C . GLY B 1 100 ? 11.211 4.773 13.086 1 97.44 100 GLY B C 1
ATOM 4836 O O . GLY B 1 100 ? 10.852 4.602 14.258 1 97.44 100 GLY B O 1
ATOM 4837 N N . ALA B 1 101 ? 11.938 5.812 12.672 1 98.25 101 ALA B N 1
ATOM 4838 C CA . ALA B 1 101 ? 12.242 6.938 13.547 1 98.25 101 ALA B CA 1
ATOM 4839 C C . ALA B 1 101 ? 11.125 7.977 13.508 1 98.25 101 ALA B C 1
ATOM 4841 O O . ALA B 1 101 ? 10.117 7.789 12.828 1 98.25 101 ALA B O 1
ATOM 4842 N N . VAL B 1 102 ? 11.219 9 14.344 1 98.62 102 VAL B N 1
ATOM 4843 C CA . VAL B 1 102 ? 10.195 10.031 14.469 1 98.62 102 VAL B CA 1
ATOM 4844 C C . VAL B 1 102 ? 10.734 11.367 13.953 1 98.62 102 VAL B C 1
ATOM 4846 O O . VAL B 1 102 ? 11.766 11.852 14.43 1 98.62 102 VAL B O 1
ATOM 4849 N N . ALA B 1 103 ? 10.086 11.938 12.992 1 98.62 103 ALA B N 1
ATOM 4850 C CA . ALA B 1 103 ? 10.523 13.211 12.414 1 98.62 103 ALA B CA 1
ATOM 4851 C C . ALA B 1 103 ? 10.055 14.383 13.273 1 98.62 103 ALA B C 1
ATOM 4853 O O . ALA B 1 103 ? 8.938 14.383 13.789 1 98.62 103 ALA B O 1
ATOM 4854 N N . LEU B 1 104 ? 10.898 15.328 13.414 1 98.31 104 LEU B N 1
ATOM 4855 C CA . LEU B 1 104 ? 10.586 16.609 14.039 1 98.31 104 LEU B CA 1
ATOM 4856 C C . LEU B 1 104 ? 10.93 17.766 13.109 1 98.31 104 LEU B C 1
ATOM 4858 O O . LEU B 1 104 ? 11.938 18.453 13.305 1 98.31 104 LEU B O 1
ATOM 4862 N N . PRO B 1 105 ? 10.078 17.953 12.125 1 97.81 105 PRO B N 1
ATOM 4863 C CA . PRO B 1 105 ? 10.305 19.109 11.242 1 97.81 105 PRO B CA 1
ATOM 4864 C C . PRO B 1 105 ? 9.93 20.438 11.891 1 97.81 105 PRO B C 1
ATOM 4866 O O . PRO B 1 105 ? 8.953 20.516 12.633 1 97.81 105 PRO B O 1
ATOM 4869 N N . PHE B 1 106 ? 10.719 21.406 11.625 1 93 106 PHE B N 1
ATOM 4870 C CA . PHE B 1 106 ? 10.367 22.766 11.984 1 93 106 PHE B CA 1
ATOM 4871 C C . PHE B 1 106 ? 10.938 23.766 10.977 1 93 106 PHE B C 1
ATOM 4873 O O . PHE B 1 106 ? 11.969 23.5 10.352 1 93 106 PHE B O 1
ATOM 4880 N N . PRO B 1 107 ? 10.227 24.891 10.766 1 89.62 107 PRO B N 1
ATOM 4881 C CA . PRO B 1 107 ? 10.547 25.797 9.664 1 89.62 107 PRO B CA 1
ATOM 4882 C C . PRO B 1 107 ? 11.914 26.453 9.82 1 89.62 107 PRO B C 1
ATOM 4884 O O . PRO B 1 107 ? 12.367 26.688 10.938 1 89.62 107 PRO B O 1
ATOM 4887 N N . VAL B 1 108 ? 12.547 26.828 8.719 1 90.81 108 VAL B N 1
ATOM 4888 C CA . VAL B 1 108 ? 13.859 27.469 8.656 1 90.81 108 VAL B CA 1
ATOM 4889 C C . VAL B 1 108 ? 13.781 28.875 9.258 1 90.81 108 VAL B C 1
ATOM 4891 O O . VAL B 1 108 ? 14.805 29.469 9.594 1 90.81 108 VAL B O 1
ATOM 4894 N N . GLY B 1 109 ? 12.633 29.328 9.438 1 81.19 109 GLY B N 1
ATOM 4895 C CA . GLY B 1 109 ? 12.477 30.641 10.016 1 81.19 109 GLY B CA 1
ATOM 4896 C C . GLY B 1 109 ? 12.711 30.672 11.516 1 81.19 109 GLY B C 1
ATOM 4897 O O . GLY B 1 109 ? 12.891 31.734 12.109 1 81.19 109 GLY B O 1
ATOM 4898 N N . ARG B 1 110 ? 12.812 29.547 12.109 1 81.69 110 ARG B N 1
ATOM 4899 C CA . ARG B 1 110 ? 13.078 29.469 13.539 1 81.69 110 ARG B CA 1
ATOM 4900 C C . ARG B 1 110 ? 14.578 29.531 13.82 1 81.69 110 ARG B C 1
ATOM 4902 O O . ARG B 1 110 ? 15.352 28.75 13.258 1 81.69 110 ARG B O 1
ATOM 4909 N N . GLY B 1 111 ? 14.992 30.359 14.781 1 83.62 111 GLY B N 1
ATOM 4910 C CA . GLY B 1 111 ? 16.391 30.578 15.094 1 83.62 111 GLY B CA 1
ATOM 4911 C C . GLY B 1 111 ? 16.984 29.5 16 1 83.62 111 GLY B C 1
ATOM 4912 O O . GLY B 1 111 ? 16.281 28.562 16.375 1 83.62 111 GLY B O 1
ATOM 4913 N N . ALA B 1 112 ? 18.203 29.672 16.344 1 85.69 112 ALA B N 1
ATOM 4914 C CA . ALA B 1 112 ? 18.984 28.672 17.062 1 85.69 112 ALA B CA 1
ATOM 4915 C C . ALA B 1 112 ? 18.422 28.453 18.469 1 85.69 112 ALA B C 1
ATOM 4917 O O . ALA B 1 112 ? 18.422 27.328 18.969 1 85.69 112 ALA B O 1
ATOM 4918 N N . VAL B 1 113 ? 17.969 29.484 19.078 1 82.38 113 VAL B N 1
ATOM 4919 C CA . VAL B 1 113 ? 17.453 29.391 20.438 1 82.38 113 VAL B CA 1
ATOM 4920 C C . VAL B 1 113 ? 16.188 28.547 20.438 1 82.38 113 VAL B C 1
ATOM 4922 O O . VAL B 1 113 ? 16.016 27.656 21.281 1 82.38 113 VAL B O 1
ATOM 4925 N N . GLU B 1 114 ? 15.32 28.844 19.547 1 83.06 114 GLU B N 1
ATOM 4926 C CA . GLU B 1 114 ? 14.094 28.062 19.422 1 83.06 114 GLU B CA 1
ATOM 4927 C C . GLU B 1 114 ? 14.391 26.625 19.047 1 83.06 114 GLU B C 1
ATOM 4929 O O . GLU B 1 114 ? 13.773 25.688 19.562 1 83.06 114 GLU B O 1
ATOM 4934 N N . ALA B 1 115 ? 15.367 26.484 18.219 1 91.44 115 ALA B N 1
ATOM 4935 C CA . ALA B 1 115 ? 15.766 25.156 17.797 1 91.44 115 ALA B CA 1
ATOM 4936 C C . ALA B 1 115 ? 16.312 24.344 18.969 1 91.44 115 ALA B C 1
ATOM 4938 O O . ALA B 1 115 ? 16 23.156 19.109 1 91.44 115 ALA B O 1
ATOM 4939 N N . GLU B 1 116 ? 17.109 25.016 19.75 1 91.75 116 GLU B N 1
ATOM 4940 C CA . GLU B 1 116 ? 17.688 24.344 20.922 1 91.75 116 GLU B CA 1
ATOM 4941 C C . GLU B 1 116 ? 16.594 23.812 21.828 1 91.75 116 GLU B C 1
ATOM 4943 O O . GLU B 1 116 ? 16.672 22.672 22.312 1 91.75 116 GLU B O 1
ATOM 4948 N N . CYS B 1 117 ? 15.625 24.609 22.031 1 88.44 117 CYS B N 1
ATOM 4949 C CA . CYS B 1 117 ? 14.516 24.234 22.891 1 88.44 117 CYS B CA 1
ATOM 4950 C C . CYS B 1 117 ? 13.797 23 22.344 1 88.44 117 CYS B C 1
ATOM 4952 O O . CYS B 1 117 ? 13.523 22.062 23.094 1 88.44 117 CYS B O 1
ATOM 4954 N N . LEU B 1 118 ? 13.516 22.984 21.078 1 93.06 118 LEU B N 1
ATOM 4955 C CA . LEU B 1 118 ? 12.82 21.875 20.438 1 93.06 118 LEU B CA 1
ATOM 4956 C C . LEU B 1 118 ? 13.656 20.594 20.5 1 93.06 118 LEU B C 1
ATOM 4958 O O . LEU B 1 118 ? 13.148 19.531 20.859 1 93.06 118 LEU B O 1
ATOM 4962 N N . LEU B 1 119 ? 14.938 20.688 20.219 1 96.25 119 LEU B N 1
ATOM 4963 C CA . LEU B 1 119 ? 15.844 19.547 20.172 1 96.25 119 LEU B CA 1
ATOM 4964 C C . LEU B 1 119 ? 16 18.938 21.562 1 96.25 119 LEU B C 1
ATOM 4966 O O . LEU B 1 119 ? 16 17.703 21.703 1 96.25 119 LEU B O 1
ATOM 4970 N N . ARG B 1 120 ? 16.078 19.781 22.531 1 94.56 120 ARG B N 1
ATOM 4971 C CA . ARG B 1 120 ? 16.25 19.328 23.906 1 94.56 120 ARG B CA 1
ATOM 4972 C C . ARG B 1 120 ? 15.023 18.578 24.391 1 94.56 120 ARG B C 1
ATOM 4974 O O . ARG B 1 120 ? 15.133 17.438 24.875 1 94.56 120 ARG B O 1
ATOM 4981 N N . ARG B 1 121 ? 13.883 19.188 24.219 1 93.06 121 ARG B N 1
ATOM 4982 C CA . ARG B 1 121 ? 12.648 18.625 24.766 1 93.06 121 ARG B CA 1
ATOM 4983 C C . ARG B 1 121 ? 12.281 17.328 24.031 1 93.06 121 ARG B C 1
ATOM 4985 O O . ARG B 1 121 ? 11.727 16.406 24.641 1 93.06 121 ARG B O 1
ATOM 4992 N N . ALA B 1 122 ? 12.641 17.281 22.75 1 96.69 122 ALA B N 1
ATOM 4993 C CA . ALA B 1 122 ? 12.32 16.094 21.953 1 96.69 122 ALA B CA 1
ATOM 4994 C C . ALA B 1 122 ? 13.406 15.031 22.094 1 96.69 122 ALA B C 1
ATOM 4996 O O . ALA B 1 122 ? 13.25 13.898 21.625 1 96.69 122 ALA B O 1
ATOM 4997 N N . GLU B 1 123 ? 14.508 15.438 22.703 1 97.31 123 GLU B N 1
ATOM 4998 C CA . GLU B 1 123 ? 15.672 14.562 22.781 1 97.31 123 GLU B CA 1
ATOM 4999 C C . GLU B 1 123 ? 16.078 14.047 21.406 1 97.31 123 GLU B C 1
ATOM 5001 O O . GLU B 1 123 ? 16.266 12.844 21.219 1 97.31 123 GLU B O 1
ATOM 5006 N N . ALA B 1 124 ? 16.141 14.938 20.469 1 97.88 124 ALA B N 1
ATOM 5007 C CA . ALA B 1 124 ? 16.516 14.57 19.094 1 97.88 124 ALA B CA 1
ATOM 5008 C C . ALA B 1 124 ? 17.953 14.055 19.047 1 97.88 124 ALA B C 1
ATOM 5010 O O . ALA B 1 124 ? 18.844 14.609 19.703 1 97.88 124 ALA B O 1
ATOM 5011 N N . VAL B 1 125 ? 18.188 13.008 18.234 1 98.12 125 VAL B N 1
ATOM 5012 C CA . VAL B 1 125 ? 19.516 12.398 18.203 1 98.12 125 VAL B CA 1
ATOM 5013 C C . VAL B 1 125 ? 20.312 12.945 17.016 1 98.12 125 VAL B C 1
ATOM 5015 O O . VAL B 1 125 ? 21.531 12.852 16.984 1 98.12 125 VAL B O 1
ATOM 5018 N N . ALA B 1 126 ? 19.625 13.453 16.062 1 98.25 126 ALA B N 1
ATOM 5019 C CA . ALA B 1 126 ? 20.219 14.086 14.883 1 98.25 126 ALA B CA 1
ATOM 5020 C C . ALA B 1 126 ? 19.344 15.219 14.359 1 98.25 126 ALA B C 1
ATOM 5022 O O . ALA B 1 126 ? 18.141 15.273 14.672 1 98.25 126 ALA B O 1
ATOM 5023 N N . VAL B 1 127 ? 19.953 16.188 13.672 1 98.5 127 VAL B N 1
ATOM 5024 C CA . VAL B 1 127 ? 19.219 17.266 13.016 1 98.5 127 VAL B CA 1
ATOM 5025 C C . VAL B 1 127 ? 19.766 17.484 11.609 1 98.5 127 VAL B C 1
ATOM 5027 O O . VAL B 1 127 ? 20.984 17.516 11.422 1 98.5 127 VAL B O 1
ATOM 5030 N N . ILE B 1 128 ? 18.906 17.453 10.648 1 98.81 128 ILE B N 1
ATOM 5031 C CA . ILE B 1 128 ? 19.234 17.812 9.273 1 98.81 128 ILE B CA 1
ATOM 5032 C C . ILE B 1 128 ? 18.844 19.266 9.023 1 98.81 128 ILE B C 1
ATOM 5034 O O . ILE B 1 128 ? 17.656 19.609 9.07 1 98.81 128 ILE B O 1
ATOM 5038 N N . ALA B 1 129 ? 19.781 20.094 8.773 1 98.25 129 ALA B N 1
ATOM 5039 C CA . ALA B 1 129 ? 19.531 21.531 8.656 1 98.25 129 ALA B CA 1
ATOM 5040 C C . ALA B 1 129 ? 20.188 22.094 7.406 1 98.25 129 ALA B C 1
ATOM 5042 O O . ALA B 1 129 ? 21.203 21.562 6.934 1 98.25 129 ALA B O 1
ATOM 5043 N N . ALA B 1 130 ? 19.625 23.156 6.93 1 96.94 130 ALA B N 1
ATOM 5044 C CA . ALA B 1 130 ? 20.141 23.797 5.734 1 96.94 130 ALA B CA 1
ATOM 5045 C C . ALA B 1 130 ? 21.531 24.375 5.984 1 96.94 130 ALA B C 1
ATOM 5047 O O . ALA B 1 130 ? 21.797 24.938 7.043 1 96.94 130 ALA B O 1
ATOM 5048 N N . THR B 1 131 ? 22.438 24.141 5.02 1 96.5 131 THR B N 1
ATOM 5049 C CA . THR B 1 131 ? 23.734 24.797 5.074 1 96.5 131 THR B CA 1
ATOM 5050 C C . THR B 1 131 ? 23.562 26.312 5.02 1 96.5 131 THR B C 1
ATOM 5052 O O . THR B 1 131 ? 24.156 27.031 5.824 1 96.5 131 THR B O 1
ATOM 5055 N N . GLU B 1 132 ? 22.75 26.641 4.125 1 92.5 132 GLU B N 1
ATOM 5056 C CA . GLU B 1 132 ? 22.406 28.062 3.957 1 92.5 132 GLU B CA 1
ATOM 5057 C C . GLU B 1 132 ? 21.016 28.219 3.344 1 92.5 132 GLU B C 1
ATOM 5059 O O . GLU B 1 132 ? 20.641 27.469 2.436 1 92.5 132 GLU B O 1
ATOM 5064 N N . HIS B 1 133 ? 20.25 29.203 3.885 1 91.75 133 HIS B N 1
ATOM 5065 C CA . HIS B 1 133 ? 18.969 29.578 3.311 1 91.75 133 HIS B CA 1
ATOM 5066 C C . HIS B 1 133 ? 18.641 31.047 3.572 1 91.75 133 HIS B C 1
ATOM 5068 O O . HIS B 1 133 ? 18.531 31.469 4.727 1 91.75 133 HIS B O 1
ATOM 5074 N N . ARG B 1 134 ? 18.562 31.75 2.518 1 88.75 134 ARG B N 1
ATOM 5075 C CA . ARG B 1 134 ? 18.203 33.156 2.561 1 88.75 134 ARG B CA 1
ATOM 5076 C C . ARG B 1 134 ? 19.094 33.938 3.539 1 88.75 134 ARG B C 1
ATOM 5078 O O . ARG B 1 134 ? 18.594 34.688 4.379 1 88.75 134 ARG B O 1
ATOM 5085 N N . GLY B 1 135 ? 20.359 33.625 3.525 1 86.88 135 GLY B N 1
ATOM 5086 C CA . GLY B 1 135 ? 21.359 34.375 4.277 1 86.88 135 GLY B CA 1
ATOM 5087 C C . GLY B 1 135 ? 21.609 33.812 5.66 1 86.88 135 GLY B C 1
ATOM 5088 O O . GLY B 1 135 ? 22.484 34.281 6.383 1 86.88 135 GLY B O 1
ATOM 5089 N N . GLN B 1 136 ? 20.875 32.812 6.051 1 87.81 136 GLN B N 1
ATOM 5090 C CA . GLN B 1 136 ? 21.047 32.188 7.363 1 87.81 136 GLN B CA 1
ATOM 5091 C C . GLN B 1 136 ? 21.766 30.859 7.254 1 87.81 136 GLN B C 1
ATOM 5093 O O . GLN B 1 136 ? 21.547 30.109 6.305 1 87.81 136 GLN B O 1
ATOM 5098 N N . THR B 1 137 ? 22.641 30.594 8.219 1 92.88 137 THR B N 1
ATOM 5099 C CA . THR B 1 137 ? 23.422 29.359 8.234 1 92.88 137 THR B CA 1
ATOM 5100 C C . THR B 1 137 ? 22.969 28.438 9.359 1 92.88 137 THR B C 1
ATOM 5102 O O . THR B 1 137 ? 23.672 28.266 10.359 1 92.88 137 THR B O 1
ATOM 5105 N N . HIS B 1 138 ? 21.969 27.719 9.102 1 93.69 138 HIS B N 1
ATOM 5106 C CA . HIS B 1 138 ? 21.25 26.969 10.133 1 93.69 138 HIS B CA 1
ATOM 5107 C C . HIS B 1 138 ? 22.125 25.859 10.711 1 93.69 138 HIS B C 1
ATOM 5109 O O . HIS B 1 138 ? 22.281 25.75 11.93 1 93.69 138 HIS B O 1
ATOM 5115 N N . ALA B 1 139 ? 22.734 25.031 9.852 1 96.56 139 ALA B N 1
ATOM 5116 C CA . ALA B 1 139 ? 23.547 23.906 10.312 1 96.56 139 ALA B CA 1
ATOM 5117 C C . ALA B 1 139 ? 24.703 24.391 11.172 1 96.56 139 ALA B C 1
ATOM 5119 O O . ALA B 1 139 ? 24.984 23.812 12.227 1 96.56 139 ALA B O 1
ATOM 5120 N N . ALA B 1 140 ? 25.344 25.422 10.734 1 95.25 140 ALA B N 1
ATOM 5121 C CA . ALA B 1 140 ? 26.484 25.969 11.469 1 95.25 140 ALA B CA 1
ATOM 5122 C C . ALA B 1 140 ? 26.062 26.469 12.844 1 95.25 140 ALA B C 1
ATOM 5124 O O . ALA B 1 140 ? 26.812 26.344 13.812 1 95.25 140 ALA B O 1
ATOM 5125 N N . ASP B 1 141 ? 24.906 27.047 12.883 1 93.19 141 ASP B N 1
ATOM 5126 C CA . ASP B 1 141 ? 24.406 27.656 14.109 1 93.19 141 ASP B CA 1
ATOM 5127 C C . ASP B 1 141 ? 24.031 26.578 15.133 1 93.19 141 ASP B C 1
ATOM 5129 O O . ASP B 1 141 ? 23.938 26.859 16.328 1 93.19 141 ASP B O 1
ATOM 5133 N N . LEU B 1 142 ? 23.828 25.344 14.688 1 94.94 142 LEU B N 1
ATOM 5134 C CA . LEU B 1 142 ? 23.375 24.281 15.578 1 94.94 142 LEU B CA 1
ATOM 5135 C C . LEU B 1 142 ? 24.562 23.516 16.156 1 94.94 142 LEU B C 1
ATOM 5137 O O . LEU B 1 142 ? 24.438 22.875 17.203 1 94.94 142 LEU B O 1
ATOM 5141 N N . VAL B 1 143 ? 25.75 23.578 15.578 1 95.5 143 VAL B N 1
ATOM 5142 C CA . VAL B 1 143 ? 26.938 22.812 15.984 1 95.5 143 VAL B CA 1
ATOM 5143 C C . VAL B 1 143 ? 27.359 23.219 17.391 1 95.5 143 VAL B C 1
ATOM 5145 O O . VAL B 1 143 ? 27.625 22.359 18.234 1 95.5 143 VAL B O 1
ATOM 5148 N N . PRO B 1 144 ? 27.328 24.484 17.672 1 93.06 144 PRO B N 1
ATOM 5149 C CA . PRO B 1 144 ? 27.75 24.906 19.016 1 93.06 144 PRO B CA 1
ATOM 5150 C C . PRO B 1 144 ? 26.797 24.438 20.109 1 93.06 144 PRO B C 1
ATOM 5152 O O . PRO B 1 144 ? 27.141 24.469 21.297 1 93.06 144 PRO B O 1
ATOM 5155 N N . LEU B 1 145 ? 25.625 24.031 19.703 1 90.94 145 LEU B N 1
ATOM 5156 C CA . LEU B 1 145 ? 24.625 23.625 20.672 1 90.94 145 LEU B CA 1
ATOM 5157 C C . LEU B 1 145 ? 24.859 22.172 21.125 1 90.94 145 LEU B C 1
ATOM 5159 O O . LEU B 1 145 ? 24.281 21.719 22.109 1 90.94 145 LEU B O 1
ATOM 5163 N N . LEU B 1 146 ? 25.766 21.406 20.484 1 92.44 146 LEU B N 1
ATOM 5164 C CA . LEU B 1 146 ? 25.953 19.969 20.703 1 92.44 146 LEU B CA 1
ATOM 5165 C C . LEU B 1 146 ? 26.344 19.688 22.141 1 92.44 146 LEU B C 1
ATOM 5167 O O . LEU B 1 146 ? 25.766 18.797 22.781 1 92.44 146 LEU B O 1
ATOM 5171 N N . PRO B 1 147 ? 27.188 20.469 22.766 1 91.44 147 PRO B N 1
ATOM 5172 C CA . PRO B 1 147 ? 27.578 20.188 24.141 1 91.44 147 PRO B CA 1
ATOM 5173 C C . PRO B 1 147 ? 26.406 20.344 25.125 1 91.44 147 PRO B C 1
ATOM 5175 O O . PRO B 1 147 ? 26.359 19.656 26.141 1 91.44 147 PRO B O 1
ATOM 5178 N N . ALA B 1 148 ? 25.484 21.156 24.75 1 91.88 148 ALA B N 1
ATOM 5179 C CA . ALA B 1 148 ? 24.375 21.453 25.641 1 91.88 148 ALA B CA 1
ATOM 5180 C C . ALA B 1 148 ? 23.219 20.469 25.422 1 91.88 148 ALA B C 1
ATOM 5182 O O . ALA B 1 148 ? 22.266 20.438 26.203 1 91.88 148 ALA B O 1
ATOM 5183 N N . LEU B 1 149 ? 23.312 19.734 24.406 1 94.38 149 LEU B N 1
ATOM 5184 C CA . LEU B 1 149 ? 22.266 18.781 24.047 1 94.38 149 LEU B CA 1
ATOM 5185 C C . LEU B 1 149 ? 22.766 17.359 24.109 1 94.38 149 LEU B C 1
ATOM 5187 O O . LEU B 1 149 ? 23.234 16.797 23.125 1 94.38 149 LEU B O 1
ATOM 5191 N N . PRO B 1 150 ? 22.609 16.734 25.203 1 91.81 150 PRO B N 1
ATOM 5192 C CA . PRO B 1 150 ? 23.234 15.43 25.438 1 91.81 150 PRO B CA 1
ATOM 5193 C C . PRO B 1 150 ? 22.734 14.367 24.453 1 91.81 150 PRO B C 1
ATOM 5195 O O . PRO B 1 150 ? 23.484 13.453 24.109 1 91.81 150 PRO B O 1
ATOM 5198 N N . ALA B 1 151 ? 21.516 14.453 23.984 1 94 151 ALA B N 1
ATOM 5199 C CA . ALA B 1 151 ? 20.969 13.43 23.094 1 94 151 ALA B CA 1
ATOM 5200 C C . ALA B 1 151 ? 21.422 13.641 21.656 1 94 151 ALA B C 1
ATOM 5202 O O . ALA B 1 151 ? 21.438 12.695 20.859 1 94 151 ALA B O 1
ATOM 5203 N N . LEU B 1 152 ? 21.688 14.852 21.297 1 95.06 152 LEU B N 1
ATOM 5204 C CA . LEU B 1 152 ? 22.031 15.188 19.906 1 95.06 152 LEU B CA 1
ATOM 5205 C C . LEU B 1 152 ? 23.438 14.719 19.578 1 95.06 152 LEU B C 1
ATOM 5207 O O . LEU B 1 152 ? 24.406 15.211 20.141 1 95.06 152 LEU B O 1
ATOM 5211 N N . ARG B 1 153 ? 23.5 13.883 18.609 1 94.06 153 ARG B N 1
ATOM 5212 C CA . ARG B 1 153 ? 24.781 13.273 18.281 1 94.06 153 ARG B CA 1
ATOM 5213 C C . ARG B 1 153 ? 25.344 13.836 16.969 1 94.06 153 ARG B C 1
ATOM 5215 O O . ARG B 1 153 ? 26.562 13.898 16.797 1 94.06 153 ARG B O 1
ATOM 5222 N N . ARG B 1 154 ? 24.469 14.188 16.094 1 96.25 154 ARG B N 1
ATOM 5223 C CA . ARG B 1 154 ? 24.938 14.547 14.75 1 96.25 154 ARG B CA 1
ATOM 5224 C C . ARG B 1 154 ? 24.156 15.734 14.195 1 96.25 154 ARG B C 1
ATOM 5226 O O . ARG B 1 154 ? 22.938 15.836 14.398 1 96.25 154 ARG B O 1
ATOM 5233 N N . VAL B 1 155 ? 24.875 16.625 13.578 1 98 155 VAL B N 1
ATOM 5234 C CA . VAL B 1 155 ? 24.281 17.656 12.742 1 98 155 VAL B CA 1
ATOM 5235 C C . VAL B 1 155 ? 24.609 17.391 11.273 1 98 155 VAL B C 1
ATOM 5237 O O . VAL B 1 155 ? 25.766 17.266 10.898 1 98 155 VAL B O 1
ATOM 5240 N N . VAL B 1 156 ? 23.578 17.203 10.484 1 98.62 156 VAL B N 1
ATOM 5241 C CA . VAL B 1 156 ? 23.719 16.969 9.047 1 98.62 156 VAL B CA 1
ATOM 5242 C C . VAL B 1 156 ? 23.406 18.25 8.281 1 98.62 156 VAL B C 1
ATOM 5244 O O . VAL B 1 156 ? 22.375 18.875 8.484 1 98.62 156 VAL B O 1
ATOM 5247 N N . SER B 1 157 ? 24.312 18.703 7.449 1 98.44 157 SER B N 1
ATOM 5248 C CA . SER B 1 157 ? 24.141 19.922 6.66 1 98.44 157 SER B CA 1
ATOM 5249 C C . SER B 1 157 ? 23.641 19.594 5.25 1 98.44 157 SER B C 1
ATOM 5251 O O . SER B 1 157 ? 24.219 18.734 4.566 1 98.44 157 SER B O 1
ATOM 5253 N N . ALA B 1 158 ? 22.578 20.234 4.832 1 97.81 158 ALA B N 1
ATOM 5254 C CA . ALA B 1 158 ? 21.969 20 3.523 1 97.81 158 ALA B CA 1
ATOM 5255 C C . ALA B 1 158 ? 22.031 21.25 2.652 1 97.81 158 ALA B C 1
ATOM 5257 O O . ALA B 1 158 ? 21.594 22.312 3.066 1 97.81 158 ALA B O 1
ATOM 5258 N N . GLY B 1 159 ? 22.422 21.109 1.44 1 92.31 159 GLY B N 1
ATOM 5259 C CA . GLY B 1 159 ? 22.438 22.234 0.503 1 92.31 159 GLY B CA 1
ATOM 5260 C C . GLY B 1 159 ? 23.781 22.453 -0.135 1 92.31 159 GLY B C 1
ATOM 5261 O O . GLY B 1 159 ? 24.75 21.734 0.153 1 92.31 159 GLY B O 1
ATOM 5262 N N . PRO B 1 160 ? 23.734 23.391 -1.032 1 85.44 160 PRO B N 1
ATOM 5263 C CA . PRO B 1 160 ? 25 23.719 -1.708 1 85.44 160 PRO B CA 1
ATOM 5264 C C . PRO B 1 160 ? 25.984 24.438 -0.797 1 85.44 160 PRO B C 1
ATOM 5266 O O . PRO B 1 160 ? 25.609 24.906 0.281 1 85.44 160 PRO B O 1
ATOM 5269 N N . GLY B 1 161 ? 27.25 24.406 -1.142 1 83.5 161 GLY B N 1
ATOM 5270 C CA . GLY B 1 161 ? 28.281 25.078 -0.385 1 83.5 161 GLY B CA 1
ATOM 5271 C C . GLY B 1 161 ? 29.125 24.141 0.453 1 83.5 161 GLY B C 1
ATOM 5272 O O . GLY B 1 161 ? 28.953 22.922 0.398 1 83.5 161 GLY B O 1
ATOM 5273 N N . THR B 1 162 ? 30.031 24.734 1.177 1 89.75 162 THR B N 1
ATOM 5274 C CA . THR B 1 162 ? 30.922 23.953 2.033 1 89.75 162 THR B CA 1
ATOM 5275 C C . THR B 1 162 ? 30.234 23.609 3.35 1 89.75 162 THR B C 1
ATOM 5277 O O . THR B 1 162 ? 29.703 24.484 4.031 1 89.75 162 THR B O 1
ATOM 5280 N N . ALA B 1 163 ? 30.203 22.344 3.615 1 92.81 163 ALA B N 1
ATOM 5281 C CA . ALA B 1 163 ? 29.641 21.891 4.887 1 92.81 163 ALA B CA 1
ATOM 5282 C C . ALA B 1 163 ? 30.375 22.516 6.062 1 92.81 163 ALA B C 1
ATOM 5284 O O . ALA B 1 163 ? 31.609 22.516 6.098 1 92.81 163 ALA B O 1
ATOM 5285 N N . PRO B 1 164 ? 29.609 23.062 6.992 1 94.25 164 PRO B N 1
ATOM 5286 C CA . PRO B 1 164 ? 30.281 23.594 8.172 1 94.25 164 PRO B CA 1
ATOM 5287 C C . PRO B 1 164 ? 31.094 22.531 8.93 1 94.25 164 PRO B C 1
ATOM 5289 O O . PRO B 1 164 ? 30.734 21.359 8.906 1 94.25 164 PRO B O 1
ATOM 5292 N N . ALA B 1 165 ? 32.125 23.016 9.578 1 94.25 165 ALA B N 1
ATOM 5293 C CA . ALA B 1 165 ? 32.938 22.109 10.398 1 94.25 165 ALA B CA 1
ATOM 5294 C C . ALA B 1 165 ? 32.094 21.453 11.484 1 94.25 165 ALA B C 1
ATOM 5296 O O . ALA B 1 165 ? 31.25 22.109 12.102 1 94.25 165 ALA B O 1
ATOM 5297 N N . GLY B 1 166 ? 32.25 20.203 11.609 1 94.94 166 GLY B N 1
ATOM 5298 C CA . GLY B 1 166 ? 31.531 19.484 12.656 1 94.94 166 GLY B CA 1
ATOM 5299 C C . GLY B 1 166 ? 30.219 18.891 12.172 1 94.94 166 GLY B C 1
ATOM 5300 O O . GLY B 1 166 ? 29.531 18.203 12.93 1 94.94 166 GLY B O 1
ATOM 5301 N N . THR B 1 167 ? 29.875 19.141 10.922 1 97.62 167 THR B N 1
ATOM 5302 C CA . THR B 1 167 ? 28.641 18.594 10.367 1 97.62 167 THR B CA 1
ATOM 5303 C C . THR B 1 167 ? 28.953 17.469 9.391 1 97.62 167 THR B C 1
ATOM 5305 O O . THR B 1 167 ? 30.094 17.312 8.945 1 97.62 167 THR B O 1
ATOM 5308 N N . VAL B 1 168 ? 28 16.609 9.188 1 97.69 168 VAL B N 1
ATOM 5309 C CA . VAL B 1 168 ? 28.031 15.602 8.133 1 97.69 168 VAL B CA 1
ATOM 5310 C C . VAL B 1 168 ? 27.266 16.094 6.914 1 97.69 168 VAL B C 1
ATOM 5312 O O . VAL B 1 168 ? 26.062 16.406 7.012 1 97.69 168 VAL B O 1
ATOM 5315 N N . PRO B 1 169 ? 27.922 16.203 5.777 1 98.12 169 PRO B N 1
ATOM 5316 C CA . PRO B 1 169 ? 27.172 16.656 4.602 1 98.12 169 PRO B CA 1
ATOM 5317 C C . PRO B 1 169 ? 26.094 15.664 4.168 1 98.12 169 PRO B C 1
ATOM 5319 O O . PRO B 1 169 ? 26.375 14.469 4.035 1 98.12 169 PRO B O 1
ATOM 5322 N N . LEU B 1 170 ? 24.891 16.172 3.902 1 98.44 170 LEU B N 1
ATOM 5323 C CA . LEU B 1 170 ? 23.797 15.32 3.455 1 98.44 170 LEU B CA 1
ATOM 5324 C C . LEU B 1 170 ? 24.156 14.578 2.178 1 98.44 170 LEU B C 1
ATOM 5326 O O . LEU B 1 170 ? 23.766 13.422 1.99 1 98.44 170 LEU B O 1
ATOM 5330 N N . ARG B 1 171 ? 24.906 15.211 1.282 1 96.81 171 ARG B N 1
ATOM 5331 C CA . ARG B 1 171 ? 25.297 14.617 0.009 1 96.81 171 ARG B CA 1
ATOM 5332 C C . ARG B 1 171 ? 26.078 13.328 0.226 1 96.81 171 ARG B C 1
ATOM 5334 O O . ARG B 1 171 ? 25.984 12.398 -0.575 1 96.81 171 ARG B O 1
ATOM 5341 N N . ASP B 1 172 ? 26.844 13.258 1.309 1 97.19 172 ASP B N 1
ATOM 5342 C CA . ASP B 1 172 ? 27.609 12.047 1.613 1 97.19 172 ASP B CA 1
ATOM 5343 C C . ASP B 1 172 ? 26.688 10.906 2.041 1 97.19 172 ASP B C 1
ATOM 5345 O O . ASP B 1 172 ? 26.922 9.75 1.692 1 97.19 172 ASP B O 1
ATOM 5349 N N . LEU B 1 173 ? 25.688 11.234 2.814 1 98.19 173 LEU B N 1
ATOM 5350 C CA . LEU B 1 173 ? 24.719 10.234 3.238 1 98.19 173 LEU B CA 1
ATOM 5351 C C . LEU B 1 173 ? 23.891 9.742 2.057 1 98.19 173 LEU B C 1
ATOM 5353 O O . LEU B 1 173 ? 23.516 8.57 1.994 1 98.19 173 LEU B O 1
ATOM 5357 N N . LEU B 1 174 ? 23.594 10.617 1.09 1 97.75 174 LEU B N 1
ATOM 5358 C CA . LEU B 1 174 ? 22.797 10.281 -0.083 1 97.75 174 LEU B CA 1
ATOM 5359 C C . LEU B 1 174 ? 23.578 9.383 -1.036 1 97.75 174 LEU B C 1
ATOM 5361 O O . LEU B 1 174 ? 23 8.828 -1.978 1 97.75 174 LEU B O 1
ATOM 5365 N N . ARG B 1 175 ? 24.828 9.172 -0.799 1 96.81 175 ARG B N 1
ATOM 5366 C CA . ARG B 1 175 ? 25.656 8.312 -1.636 1 96.81 175 ARG B CA 1
ATOM 5367 C C . ARG B 1 175 ? 25.75 6.91 -1.05 1 96.81 175 ARG B C 1
ATOM 5369 O O . ARG B 1 175 ? 26.359 6.02 -1.649 1 96.81 175 ARG B O 1
ATOM 5376 N N . THR B 1 176 ? 25.125 6.781 0.108 1 97.31 176 THR B N 1
ATOM 5377 C CA . THR B 1 176 ? 25.109 5.453 0.717 1 97.31 176 THR B CA 1
ATOM 5378 C C . THR B 1 176 ? 24.406 4.453 -0.19 1 97.31 176 THR B C 1
ATOM 5380 O O . THR B 1 176 ? 23.344 4.758 -0.756 1 97.31 176 THR B O 1
ATOM 5383 N N . ASP B 1 177 ? 25 3.252 -0.375 1 95 177 ASP B N 1
ATOM 5384 C CA . ASP B 1 177 ? 24.391 2.197 -1.175 1 95 177 ASP B CA 1
ATOM 5385 C C . ASP B 1 177 ? 23.062 1.747 -0.565 1 95 177 ASP B C 1
ATOM 5387 O O . ASP B 1 177 ? 23.031 1.249 0.562 1 95 177 ASP B O 1
ATOM 5391 N N . PRO B 1 178 ? 21.984 1.901 -1.339 1 94.25 178 PRO B N 1
ATOM 5392 C CA . PRO B 1 178 ? 20.656 1.596 -0.784 1 94.25 178 PRO B CA 1
ATOM 5393 C C . PRO B 1 178 ? 20.344 0.102 -0.794 1 94.25 178 PRO B C 1
ATOM 5395 O O . PRO B 1 178 ? 19.359 -0.331 -0.19 1 94.25 178 PRO B O 1
ATOM 5398 N N . THR B 1 179 ? 21 -0.816 -1.461 1 89.12 179 THR B N 1
ATOM 5399 C CA . THR B 1 179 ? 20.656 -2.207 -1.736 1 89.12 179 THR B CA 1
ATOM 5400 C C . THR B 1 179 ? 20.516 -2.996 -0.437 1 89.12 179 THR B C 1
ATOM 5402 O O . THR B 1 179 ? 19.641 -3.861 -0.324 1 89.12 179 THR B O 1
ATOM 5405 N N . GLY B 1 180 ? 21.25 -2.703 0.545 1 87.19 180 GLY B N 1
ATOM 5406 C CA . GLY B 1 180 ? 21.219 -3.471 1.779 1 87.19 180 GLY B CA 1
ATOM 5407 C C . GLY B 1 180 ? 20.25 -2.91 2.803 1 87.19 180 GLY B C 1
ATOM 5408 O O . GLY B 1 180 ? 20.062 -3.484 3.879 1 87.19 180 GLY B O 1
ATOM 5409 N N . PHE B 1 181 ? 19.5 -1.883 2.41 1 91.56 181 PHE B N 1
ATOM 5410 C CA . PHE B 1 181 ? 18.625 -1.238 3.391 1 91.56 181 PHE B CA 1
ATOM 5411 C C . PHE B 1 181 ? 17.297 -1.969 3.498 1 91.56 181 PHE B C 1
ATOM 5413 O O . PHE B 1 181 ? 16.641 -2.225 2.486 1 91.56 181 PHE B O 1
ATOM 5420 N N . VAL B 1 182 ? 16.922 -2.338 4.703 1 90 182 VAL B N 1
ATOM 5421 C CA . VAL B 1 182 ? 15.633 -2.941 5.004 1 90 182 VAL B CA 1
ATOM 5422 C C . VAL B 1 182 ? 14.812 -1.995 5.879 1 90 182 VAL B C 1
ATOM 5424 O O . VAL B 1 182 ? 15.258 -1.596 6.957 1 90 182 VAL B O 1
ATOM 5427 N N . ALA B 1 183 ? 13.633 -1.625 5.422 1 94.69 183 ALA B N 1
ATOM 5428 C CA . ALA B 1 183 ? 12.781 -0.697 6.16 1 94.69 183 ALA B CA 1
ATOM 5429 C C . ALA B 1 183 ? 12.305 -1.312 7.473 1 94.69 183 ALA B C 1
ATOM 5431 O O . ALA B 1 183 ? 12.062 -2.52 7.547 1 94.69 183 ALA B O 1
ATOM 5432 N N . ALA B 1 184 ? 12.094 -0.525 8.5 1 94.06 184 ALA B N 1
ATOM 5433 C CA . ALA B 1 184 ? 11.75 -0.979 9.844 1 94.06 184 ALA B CA 1
ATOM 5434 C C . ALA B 1 184 ? 10.289 -1.417 9.922 1 94.06 184 ALA B C 1
ATOM 5436 O O . ALA B 1 184 ? 9.938 -2.293 10.719 1 94.06 184 ALA B O 1
ATOM 5437 N N . ARG B 1 185 ? 9.391 -0.81 9.172 1 92.69 185 ARG B N 1
ATOM 5438 C CA . ARG B 1 185 ? 7.961 -1.096 9.133 1 92.69 185 ARG B CA 1
ATOM 5439 C C . ARG B 1 185 ? 7.355 -1.033 10.531 1 92.69 185 ARG B C 1
ATOM 5441 O O . ARG B 1 185 ? 6.816 -2.025 11.031 1 92.69 185 ARG B O 1
ATOM 5448 N N . PRO B 1 186 ? 7.398 0.076 11.172 1 94.25 186 PRO B N 1
ATOM 5449 C CA . PRO B 1 186 ? 6.906 0.241 12.539 1 94.25 186 PRO B CA 1
ATOM 5450 C C . PRO B 1 186 ? 5.398 0.046 12.656 1 94.25 186 PRO B C 1
ATOM 5452 O O . PRO B 1 186 ? 4.695 0.035 11.641 1 94.25 186 PRO B O 1
ATOM 5455 N N . ASP B 1 187 ? 4.953 -0.18 13.969 1 93.38 187 ASP B N 1
ATOM 5456 C CA . ASP B 1 187 ? 3.523 -0.162 14.266 1 93.38 187 ASP B CA 1
ATOM 5457 C C . ASP B 1 187 ? 2.879 1.136 13.781 1 93.38 187 ASP B C 1
ATOM 5459 O O . ASP B 1 187 ? 3.311 2.227 14.164 1 93.38 187 ASP B O 1
ATOM 5463 N N . PRO B 1 188 ? 1.829 1.01 12.953 1 96.06 188 PRO B N 1
ATOM 5464 C CA . PRO B 1 188 ? 1.216 2.215 12.391 1 96.06 188 PRO B CA 1
ATOM 5465 C C . PRO B 1 188 ? 0.646 3.143 13.461 1 96.06 188 PRO B C 1
ATOM 5467 O O . PRO B 1 188 ? 0.384 4.316 13.188 1 96.06 188 PRO B O 1
ATOM 5470 N N . ASP B 1 189 ? 0.412 2.656 14.664 1 95.12 189 ASP B N 1
ATOM 5471 C CA . ASP B 1 189 ? -0.127 3.477 15.75 1 95.12 189 ASP B CA 1
ATOM 5472 C C . ASP B 1 189 ? 0.995 4.082 16.594 1 95.12 189 ASP B C 1
ATOM 5474 O O . ASP B 1 189 ? 0.734 4.836 17.531 1 95.12 189 ASP B O 1
ATOM 5478 N N . SER B 1 190 ? 2.252 3.801 16.203 1 95.88 190 SER B N 1
ATOM 5479 C CA . SER B 1 190 ? 3.383 4.418 16.891 1 95.88 190 SER B CA 1
ATOM 5480 C C . SER B 1 190 ? 3.697 5.793 16.312 1 95.88 190 SER B C 1
ATOM 5482 O O . SER B 1 190 ? 3.174 6.164 15.258 1 95.88 190 SER B O 1
ATOM 5484 N N . ALA B 1 191 ? 4.5 6.531 16.984 1 98 191 ALA B N 1
ATOM 5485 C CA . ALA B 1 191 ? 4.809 7.914 16.625 1 98 191 ALA B CA 1
ATOM 5486 C C . ALA B 1 191 ? 5.57 7.973 15.297 1 98 191 ALA B C 1
ATOM 5488 O O . ALA B 1 191 ? 6.473 7.164 15.062 1 98 191 ALA B O 1
ATOM 5489 N N . ALA B 1 192 ? 5.188 8.922 14.461 1 98 192 ALA B N 1
ATOM 5490 C CA . ALA B 1 192 ? 5.828 9.102 13.164 1 98 192 ALA B CA 1
ATOM 5491 C C . ALA B 1 192 ? 6.387 10.508 13.016 1 98 192 ALA B C 1
ATOM 5493 O O . ALA B 1 192 ? 7.371 10.719 12.305 1 98 192 ALA B O 1
ATOM 5494 N N . ARG B 1 193 ? 5.715 11.438 13.617 1 98.25 193 ARG B N 1
ATOM 5495 C CA . ARG B 1 193 ? 6.043 12.836 13.383 1 98.25 193 ARG B CA 1
ATOM 5496 C C . ARG B 1 193 ? 5.633 13.703 14.57 1 98.25 193 ARG B C 1
ATOM 5498 O O . ARG B 1 193 ? 4.59 13.469 15.188 1 98.25 193 ARG B O 1
ATOM 5505 N N . ILE B 1 194 ? 6.461 14.633 14.898 1 98 194 ILE B N 1
ATOM 5506 C CA . ILE B 1 194 ? 6.145 15.648 15.898 1 98 194 ILE B CA 1
ATOM 5507 C C . ILE B 1 194 ? 5.844 16.969 15.203 1 98 194 ILE B C 1
ATOM 5509 O O . ILE B 1 194 ? 6.652 17.469 14.414 1 98 194 ILE B O 1
ATOM 5513 N N . LEU B 1 195 ? 4.652 17.469 15.422 1 96.44 195 LEU B N 1
ATOM 5514 C CA . LEU B 1 195 ? 4.289 18.797 14.914 1 96.44 195 LEU B CA 1
ATOM 5515 C C . LEU B 1 195 ? 4.59 19.875 15.938 1 96.44 195 LEU B C 1
ATOM 5517 O O . LEU B 1 195 ? 4.355 19.688 17.141 1 96.44 195 LEU B O 1
ATOM 5521 N N . VAL B 1 196 ? 5.133 20.969 15.445 1 90.75 196 VAL B N 1
ATOM 5522 C CA . VAL B 1 196 ? 5.438 22.109 16.297 1 90.75 196 VAL B CA 1
ATOM 5523 C C . VAL B 1 196 ? 4.391 23.203 16.094 1 90.75 196 VAL B C 1
ATOM 5525 O O . VAL B 1 196 ? 4.156 23.641 14.961 1 90.75 196 VAL B O 1
ATOM 5528 N N . SER B 1 197 ? 3.689 23.516 17.188 1 81.5 197 SER B N 1
ATOM 5529 C CA . SER B 1 197 ? 2.66 24.547 17.094 1 81.5 197 SER B CA 1
ATOM 5530 C C . SER B 1 197 ? 3.273 25.938 17.078 1 81.5 197 SER B C 1
ATOM 5532 O O . SER B 1 197 ? 4.328 26.156 17.672 1 81.5 197 SER B O 1
ATOM 5534 N N . SER B 1 198 ? 2.762 26.844 16.375 1 62.16 198 SER B N 1
ATOM 5535 C CA . SER B 1 198 ? 3.234 28.219 16.281 1 62.16 198 SER B CA 1
ATOM 5536 C C . SER B 1 198 ? 2.605 29.094 17.359 1 62.16 198 SER B C 1
ATOM 5538 O O . SER B 1 198 ? 2.805 30.312 17.375 1 62.16 198 SER B O 1
ATOM 5540 N N . GLY B 1 199 ? 2.006 28.531 18.297 1 55.66 199 GLY B N 1
ATOM 5541 C CA . GLY B 1 199 ? 1.159 29.297 19.203 1 55.66 199 GLY B CA 1
ATOM 5542 C C . GLY B 1 199 ? 1.923 30.344 20 1 55.66 199 GLY B C 1
ATOM 5543 O O . GLY B 1 199 ? 3.15 30.406 19.922 1 55.66 199 GLY B O 1
ATOM 5544 N N . SER B 1 200 ? 1.182 31.25 20.453 1 45.19 200 SER B N 1
ATOM 5545 C CA . SER B 1 200 ? 1.582 32.469 21.156 1 45.19 200 SER B CA 1
ATOM 5546 C C . SER B 1 200 ? 2.191 32.125 22.516 1 45.19 200 SER B C 1
ATOM 5548 O O . SER B 1 200 ? 2.738 33.031 23.188 1 45.19 200 SER B O 1
ATOM 5550 N N . GLU B 1 201 ? 2.139 30.891 22.75 1 47.19 201 GLU B N 1
ATOM 5551 C CA . GLU B 1 201 ? 2.695 30.547 24.062 1 47.19 201 GLU B CA 1
ATOM 5552 C C . GLU B 1 201 ? 4.215 30.656 24.062 1 47.19 201 GLU B C 1
ATOM 5554 O O . GLU B 1 201 ? 4.844 30.656 23 1 47.19 201 GLU B O 1
ATOM 5559 N N . ALA B 1 202 ? 4.766 30.984 25.219 1 50.66 202 ALA B N 1
ATOM 5560 C CA . ALA B 1 202 ? 6.199 31.188 25.422 1 50.66 202 ALA B CA 1
ATOM 5561 C C . ALA B 1 202 ? 7.008 30.062 24.766 1 50.66 202 ALA B C 1
ATOM 5563 O O . ALA B 1 202 ? 8.008 30.328 24.109 1 50.66 202 ALA B O 1
ATOM 5564 N N . GLU B 1 203 ? 6.492 28.859 24.984 1 69.5 203 GLU B N 1
ATOM 5565 C CA . GLU B 1 203 ? 7.164 27.75 24.328 1 69.5 203 GLU B CA 1
ATOM 5566 C C . GLU B 1 203 ? 6.219 27.016 23.375 1 69.5 203 GLU B C 1
ATOM 5568 O O . GLU B 1 203 ? 5.059 26.766 23.719 1 69.5 203 GLU B O 1
ATOM 5573 N N . PRO B 1 204 ? 6.75 26.781 22.281 1 77.81 204 PRO B N 1
ATOM 5574 C CA . PRO B 1 204 ? 5.891 26.094 21.312 1 77.81 204 PRO B CA 1
ATOM 5575 C C . PRO B 1 204 ? 5.484 24.688 21.766 1 77.81 204 PRO B C 1
ATOM 5577 O O . PRO B 1 204 ? 6.285 23.984 22.375 1 77.81 204 PRO B O 1
ATOM 5580 N N . LYS B 1 205 ? 4.211 24.344 21.578 1 88.62 205 LYS B N 1
ATOM 5581 C CA . LYS B 1 205 ? 3.762 22.984 21.844 1 88.62 205 LYS B CA 1
ATOM 5582 C C . LYS B 1 205 ? 4.285 22.016 20.797 1 88.62 205 LYS B C 1
ATOM 5584 O O . LYS B 1 205 ? 4.363 22.359 19.609 1 88.62 205 LYS B O 1
ATOM 5589 N N . MET B 1 206 ? 4.719 20.906 21.25 1 94.75 206 MET B N 1
ATOM 5590 C CA . MET B 1 206 ? 5.082 19.812 20.359 1 94.75 206 MET B CA 1
ATOM 5591 C C . MET B 1 206 ? 4.098 18.641 20.516 1 94.75 206 MET B C 1
ATOM 5593 O O . MET B 1 206 ? 3.82 18.203 21.625 1 94.75 206 MET B O 1
ATOM 5597 N N . ILE B 1 207 ? 3.566 18.219 19.406 1 96.88 207 ILE B N 1
ATOM 5598 C CA . ILE B 1 207 ? 2.496 17.234 19.438 1 96.88 207 ILE B CA 1
ATOM 5599 C C . ILE B 1 207 ? 2.906 16.016 18.594 1 96.88 207 ILE B C 1
ATOM 5601 O O . ILE B 1 207 ? 3.244 16.141 17.422 1 96.88 207 ILE B O 1
ATOM 5605 N N . ALA B 1 208 ? 2.824 14.844 19.188 1 98.06 208 ALA B N 1
ATOM 5606 C CA . ALA B 1 208 ? 3.24 13.617 18.516 1 98.06 208 ALA B CA 1
ATOM 5607 C C . ALA B 1 208 ? 2.072 12.984 17.766 1 98.06 208 ALA B C 1
ATOM 5609 O O . ALA B 1 208 ? 0.986 12.812 18.328 1 98.06 208 ALA B O 1
ATOM 5610 N N . TYR B 1 209 ? 2.324 12.695 16.516 1 98.12 209 TYR B N 1
ATOM 5611 C CA . TYR B 1 209 ? 1.332 12.047 15.672 1 98.12 209 TYR B CA 1
ATOM 5612 C C . TYR B 1 209 ? 1.8 10.656 15.258 1 98.12 209 TYR B C 1
ATOM 5614 O O . TYR B 1 209 ? 2.984 10.445 14.984 1 98.12 209 TYR B O 1
ATOM 5622 N N . SER B 1 210 ? 0.85 9.75 15.203 1 97.62 210 SER B N 1
ATOM 5623 C CA . SER B 1 210 ? 1.129 8.414 14.703 1 97.62 210 SER B CA 1
ATOM 5624 C C . SER B 1 210 ? 1.059 8.367 13.18 1 97.62 210 SER B C 1
ATOM 5626 O O . SER B 1 210 ? 0.574 9.305 12.547 1 97.62 210 SER B O 1
ATOM 5628 N N . HIS B 1 211 ? 1.568 7.238 12.586 1 97.75 211 HIS B N 1
ATOM 5629 C CA . HIS B 1 211 ? 1.434 7.008 11.156 1 97.75 211 HIS B CA 1
ATOM 5630 C C . HIS B 1 211 ? -0.031 7.02 10.727 1 97.75 211 HIS B C 1
ATOM 5632 O O . HIS B 1 211 ? -0.396 7.699 9.766 1 97.75 211 HIS B O 1
ATOM 5638 N N . ASN B 1 212 ? -0.887 6.371 11.484 1 96.69 212 ASN B N 1
ATOM 5639 C CA . ASN B 1 212 ? -2.309 6.266 11.172 1 96.69 212 ASN B CA 1
ATOM 5640 C C . ASN B 1 212 ? -3.01 7.617 11.297 1 96.69 212 ASN B C 1
ATOM 5642 O O . ASN B 1 212 ? -3.865 7.953 10.477 1 96.69 212 ASN B O 1
ATOM 5646 N N . ALA B 1 213 ? -2.662 8.375 12.281 1 96.88 213 ALA B N 1
ATOM 5647 C CA . ALA B 1 213 ? -3.309 9.68 12.445 1 96.88 213 ALA B CA 1
ATOM 5648 C C . ALA B 1 213 ? -3.002 10.594 11.266 1 96.88 213 ALA B C 1
ATOM 5650 O O . ALA B 1 213 ? -3.881 11.32 10.797 1 96.88 213 ALA B O 1
ATOM 5651 N N . LEU B 1 214 ? -1.8 10.531 10.797 1 97.25 214 LEU B N 1
ATOM 5652 C CA . LEU B 1 214 ? -1.403 11.359 9.664 1 97.25 214 LEU B CA 1
ATOM 5653 C C . LEU B 1 214 ? -2.037 10.852 8.375 1 97.25 214 LEU B C 1
ATOM 5655 O O . LEU B 1 214 ? -2.734 11.602 7.684 1 97.25 214 LEU B O 1
ATOM 5659 N N . ALA B 1 215 ? -1.868 9.578 8.094 1 95.88 215 ALA B N 1
ATOM 5660 C CA . ALA B 1 215 ? -2.301 9.008 6.82 1 95.88 215 ALA B CA 1
ATOM 5661 C C . ALA B 1 215 ? -3.814 8.805 6.793 1 95.88 215 ALA B C 1
ATOM 5663 O O . ALA B 1 215 ? -4.426 8.781 5.723 1 95.88 215 ALA B O 1
ATOM 5664 N N . GLY B 1 216 ? -4.43 8.586 7.895 1 94.12 216 GLY B N 1
ATOM 5665 C CA . GLY B 1 216 ? -5.867 8.391 7.992 1 94.12 216 GLY B CA 1
ATOM 5666 C C . GLY B 1 216 ? -6.633 9.695 8.156 1 94.12 216 GLY B C 1
ATOM 5667 O O . GLY B 1 216 ? -7.051 10.305 7.176 1 94.12 216 GLY B O 1
ATOM 5668 N N . GLY B 1 217 ? -6.539 10.258 9.367 1 90.62 217 GLY B N 1
ATOM 5669 C CA . GLY B 1 217 ? -7.285 11.477 9.641 1 90.62 217 GLY B CA 1
ATOM 5670 C C . GLY B 1 217 ? -6.961 12.602 8.68 1 90.62 217 GLY B C 1
ATOM 5671 O O . GLY B 1 217 ? -7.844 13.094 7.973 1 90.62 217 GLY B O 1
ATOM 5672 N N . ARG B 1 218 ? -5.719 12.93 8.602 1 92.5 218 ARG B N 1
ATOM 5673 C CA . ARG B 1 218 ? -5.312 14 7.691 1 92.5 218 ARG B CA 1
ATOM 5674 C C . ARG B 1 218 ? -5.484 13.57 6.234 1 92.5 218 ARG B C 1
ATOM 5676 O O . ARG B 1 218 ? -5.832 14.391 5.383 1 92.5 218 ARG B O 1
ATOM 5683 N N . GLY B 1 219 ? -5.258 12.336 5.98 1 94.88 219 GLY B N 1
ATOM 5684 C CA . GLY B 1 219 ? -5.477 11.805 4.645 1 94.88 219 GLY B CA 1
ATOM 5685 C C . GLY B 1 219 ? -6.918 11.898 4.191 1 94.88 219 GLY B C 1
ATOM 5686 O O . GLY B 1 219 ? -7.191 12.211 3.029 1 94.88 219 GLY B O 1
ATOM 5687 N N . ASN B 1 220 ? -7.84 11.625 5.094 1 95.19 220 ASN B N 1
ATOM 5688 C CA . ASN B 1 220 ? -9.266 11.68 4.781 1 95.19 220 ASN B CA 1
ATOM 5689 C C . ASN B 1 220 ? -9.719 13.109 4.5 1 95.19 220 ASN B C 1
ATOM 5691 O O . ASN B 1 220 ? -10.641 13.328 3.713 1 95.19 220 ASN B O 1
ATOM 5695 N N . PHE B 1 221 ? -9.062 14.031 5.129 1 93.94 221 PHE B N 1
ATOM 5696 C CA . PHE B 1 221 ? -9.328 15.438 4.844 1 93.94 221 PHE B CA 1
ATOM 5697 C C . PHE B 1 221 ? -9.094 15.75 3.371 1 93.94 221 PHE B C 1
ATOM 5699 O O . PHE B 1 221 ? -9.992 16.234 2.688 1 93.94 221 PHE B O 1
ATOM 5706 N N . LEU B 1 222 ? -7.949 15.438 2.865 1 95.44 222 LEU B N 1
ATOM 5707 C CA . LEU B 1 222 ? -7.645 15.742 1.471 1 95.44 222 LEU B CA 1
ATOM 5708 C C . LEU B 1 222 ? -8.508 14.906 0.531 1 95.44 222 LEU B C 1
ATOM 5710 O O . LEU B 1 222 ? -8.914 15.383 -0.531 1 95.44 222 LEU B O 1
ATOM 5714 N N . ALA B 1 223 ? -8.797 13.68 0.926 1 94.19 223 ALA B N 1
ATOM 5715 C CA . ALA B 1 223 ? -9.648 12.82 0.117 1 94.19 223 ALA B CA 1
ATOM 5716 C C . ALA B 1 223 ? -11 13.477 -0.164 1 94.19 223 ALA B C 1
ATOM 5718 O O . ALA B 1 223 ? -11.547 13.344 -1.261 1 94.19 223 ALA B O 1
ATOM 5719 N N . SER B 1 224 ? -11.523 14.18 0.817 1 93.31 224 SER B N 1
ATOM 5720 C CA . SER B 1 224 ? -12.828 14.82 0.696 1 93.31 224 SER B CA 1
ATOM 5721 C C . SER B 1 224 ? -12.797 15.961 -0.314 1 93.31 224 SER B C 1
ATOM 5723 O O . SER B 1 224 ? -13.844 16.438 -0.752 1 93.31 224 SER B O 1
ATOM 5725 N N . LEU B 1 225 ? -11.625 16.375 -0.652 1 94.81 225 LEU B N 1
ATOM 5726 C CA . LEU B 1 225 ? -11.469 17.484 -1.577 1 94.81 225 LEU B CA 1
ATOM 5727 C C . LEU B 1 225 ? -11.023 17 -2.951 1 94.81 225 LEU B C 1
ATOM 5729 O O . LEU B 1 225 ? -10.57 17.797 -3.777 1 94.81 225 LEU B O 1
ATOM 5733 N N . MET B 1 226 ? -11.047 15.695 -3.186 1 93.75 226 MET B N 1
ATOM 5734 C CA . MET B 1 226 ? -10.703 15.07 -4.461 1 93.75 226 MET B CA 1
ATOM 5735 C C . MET B 1 226 ? -11.953 14.547 -5.164 1 93.75 226 MET B C 1
ATOM 5737 O O . MET B 1 226 ? -12.453 13.469 -4.832 1 93.75 226 MET B O 1
ATOM 5741 N N . PRO B 1 227 ? -12.43 15.172 -6.164 1 87.75 227 PRO B N 1
ATOM 5742 C CA . PRO B 1 227 ? -13.719 14.812 -6.762 1 87.75 227 PRO B CA 1
ATOM 5743 C C . PRO B 1 227 ? -13.656 13.516 -7.562 1 87.75 227 PRO B C 1
ATOM 5745 O O . PRO B 1 227 ? -14.672 12.828 -7.719 1 87.75 227 PRO B O 1
ATOM 5748 N N . ASP B 1 228 ? -12.594 13.055 -8.242 1 83.19 228 ASP B N 1
ATOM 5749 C CA . ASP B 1 228 ? -12.555 11.875 -9.102 1 83.19 228 ASP B CA 1
ATOM 5750 C C . ASP B 1 228 ? -11.484 10.898 -8.641 1 83.19 228 ASP B C 1
ATOM 5752 O O . ASP B 1 228 ? -10.992 10.086 -9.43 1 83.19 228 ASP B O 1
ATOM 5756 N N . ASP B 1 229 ? -11.008 10.953 -7.441 1 78.38 229 ASP B N 1
ATOM 5757 C CA . ASP B 1 229 ? -10.047 10.055 -6.82 1 78.38 229 ASP B CA 1
ATOM 5758 C C . ASP B 1 229 ? -8.727 10.047 -7.59 1 78.38 229 ASP B C 1
ATOM 5760 O O . ASP B 1 229 ? -7.922 9.125 -7.445 1 78.38 229 ASP B O 1
ATOM 5764 N N . THR B 1 230 ? -8.602 11.023 -8.5 1 88.25 230 THR B N 1
ATOM 5765 C CA . THR B 1 230 ? -7.312 11.172 -9.164 1 88.25 230 THR B CA 1
ATOM 5766 C C . THR B 1 230 ? -6.258 11.688 -8.188 1 88.25 230 THR B C 1
ATOM 5768 O O . THR B 1 230 ? -6.539 12.57 -7.367 1 88.25 230 THR B O 1
ATOM 5771 N N . PRO B 1 231 ? -5.09 11.109 -8.258 1 92.56 231 PRO B N 1
ATOM 5772 C CA . PRO B 1 231 ? -4.039 11.57 -7.348 1 92.56 231 PRO B CA 1
ATOM 5773 C C . PRO B 1 231 ? -3.809 13.078 -7.426 1 92.56 231 PRO B C 1
ATOM 5775 O O . PRO B 1 231 ? -3.734 13.641 -8.523 1 92.56 231 PRO B O 1
ATOM 5778 N N . PRO B 1 232 ? -3.68 13.727 -6.289 1 97.25 232 PRO B N 1
ATOM 5779 C CA . PRO B 1 232 ? -3.584 15.188 -6.266 1 97.25 232 PRO B CA 1
ATOM 5780 C C . PRO B 1 232 ? -2.18 15.688 -6.594 1 97.25 232 PRO B C 1
ATOM 5782 O O . PRO B 1 232 ? -1.193 15 -6.328 1 97.25 232 PRO B O 1
ATOM 5785 N N . ARG B 1 233 ? -2.113 16.812 -7.266 1 98.06 233 ARG B N 1
ATOM 5786 C CA . ARG B 1 233 ? -0.902 17.625 -7.371 1 98.06 233 ARG B CA 1
ATOM 5787 C C . ARG B 1 233 ? -0.991 18.859 -6.484 1 98.06 233 ARG B C 1
ATOM 5789 O O . ARG B 1 233 ? -1.737 19.797 -6.785 1 98.06 233 ARG B O 1
ATOM 5796 N N . CYS B 1 234 ? -0.202 18.875 -5.402 1 98.75 234 CYS B N 1
ATOM 5797 C CA . CYS B 1 234 ? -0.4 19.875 -4.375 1 98.75 234 CYS B CA 1
ATOM 5798 C C . CYS B 1 234 ? 0.738 20.891 -4.379 1 98.75 234 CYS B C 1
ATOM 5800 O O . CYS B 1 234 ? 1.911 20.516 -4.371 1 98.75 234 CYS B O 1
ATOM 5802 N N . LEU B 1 235 ? 0.396 22.109 -4.402 1 98.69 235 LEU B N 1
ATOM 5803 C CA . LEU B 1 235 ? 1.325 23.2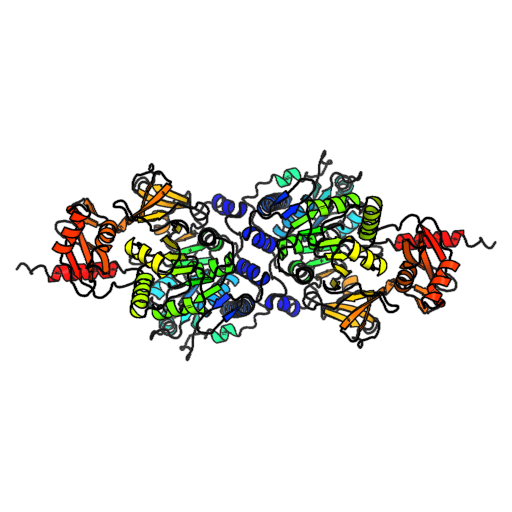19 -4.168 1 98.69 235 LEU B CA 1
ATOM 5804 C C . LEU B 1 235 ? 1.174 23.766 -2.754 1 98.69 235 LEU B C 1
ATOM 5806 O O . LEU B 1 235 ? 0.13 24.312 -2.406 1 98.69 235 LEU B O 1
ATOM 5810 N N . PHE B 1 236 ? 2.16 23.594 -1.978 1 96.38 236 PHE B N 1
ATOM 5811 C CA . PHE B 1 236 ? 2.15 24.125 -0.619 1 96.38 236 PHE B CA 1
ATOM 5812 C C . PHE B 1 236 ? 2.848 25.484 -0.562 1 96.38 236 PHE B C 1
ATOM 5814 O O . PHE B 1 236 ? 4.062 25.562 -0.745 1 96.38 236 PHE B O 1
ATOM 5821 N N . LEU B 1 237 ? 2.086 26.453 -0.262 1 95.62 237 LEU B N 1
ATOM 5822 C CA . LEU B 1 237 ? 2.668 27.781 -0.087 1 95.62 237 LEU B CA 1
ATOM 5823 C C . LEU B 1 237 ? 3.26 27.938 1.31 1 95.62 237 LEU B C 1
ATOM 5825 O O . LEU B 1 237 ? 4.102 28.812 1.539 1 95.62 237 LEU B O 1
ATOM 5829 N N . VAL B 1 238 ? 2.793 27.109 2.244 1 91.81 238 VAL B N 1
ATOM 5830 C CA . VAL B 1 238 ? 3.273 27.094 3.621 1 91.81 238 VAL B CA 1
ATOM 5831 C C . VAL B 1 238 ? 4.422 26.109 3.766 1 91.81 238 VAL B C 1
ATOM 5833 O O . VAL B 1 238 ? 4.547 25.172 2.965 1 91.81 238 VAL B O 1
ATOM 5836 N N . PRO B 1 239 ? 5.273 26.25 4.777 1 92.62 239 PRO B N 1
ATOM 5837 C CA . PRO B 1 239 ? 6.359 25.281 4.98 1 92.62 239 PRO B CA 1
ATOM 5838 C C . PRO B 1 239 ? 5.844 23.875 5.23 1 92.62 239 PRO B C 1
ATOM 5840 O O . PRO B 1 239 ? 4.902 23.688 6.004 1 92.62 239 PRO B O 1
ATOM 5843 N N . LEU B 1 240 ? 6.488 22.891 4.609 1 95.94 240 LEU B N 1
ATOM 5844 C CA . LEU B 1 240 ? 6.184 21.484 4.863 1 95.94 240 LEU B CA 1
ATOM 5845 C C . LEU B 1 240 ? 6.352 21.156 6.34 1 95.94 240 LEU B C 1
ATOM 5847 O O . LEU B 1 240 ? 5.695 20.25 6.855 1 95.94 240 LEU B O 1
ATOM 5851 N N . ALA B 1 241 ? 7.145 21.922 7.008 1 94.19 241 ALA B N 1
ATOM 5852 C CA . ALA B 1 241 ? 7.484 21.656 8.406 1 94.19 241 ALA B CA 1
ATOM 5853 C C . ALA B 1 241 ? 6.43 22.234 9.344 1 94.19 241 ALA B C 1
ATOM 5855 O O . ALA B 1 241 ? 6.477 22.016 10.5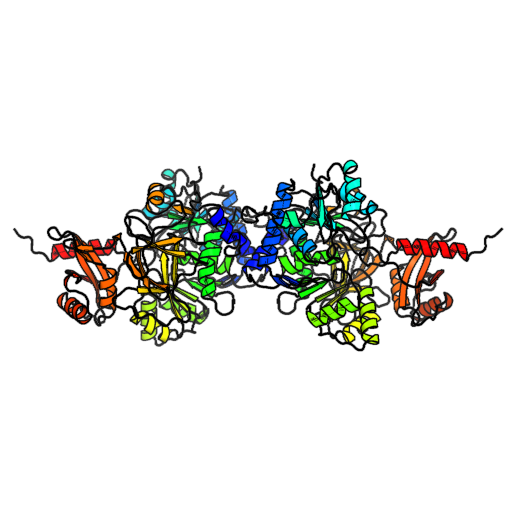55 1 94.19 241 ALA B O 1
ATOM 5856 N N . SER B 1 242 ? 5.477 22.984 8.812 1 90.06 242 SER B N 1
ATOM 5857 C CA . SER B 1 242 ? 4.375 23.484 9.625 1 90.06 242 SER B CA 1
ATOM 5858 C C . SER B 1 242 ? 3.295 22.438 9.82 1 90.06 242 SER B C 1
ATOM 5860 O O . SER B 1 242 ? 3.334 21.375 9.195 1 90.06 242 SER B O 1
ATOM 5862 N N . ALA B 1 243 ? 2.385 22.688 10.742 1 90.5 243 ALA B N 1
ATOM 5863 C CA . ALA B 1 243 ? 1.273 21.766 10.969 1 90.5 243 ALA B CA 1
ATOM 5864 C C . ALA B 1 243 ? 0.44 21.594 9.695 1 90.5 243 ALA B C 1
ATOM 5866 O O . ALA B 1 243 ? 0.072 20.469 9.336 1 90.5 243 ALA B O 1
ATOM 5867 N N . PHE B 1 244 ? 0.205 22.719 9.07 1 90.06 244 PHE B N 1
ATOM 5868 C CA . PHE B 1 244 ? -0.558 22.672 7.828 1 90.06 244 PHE B CA 1
ATOM 5869 C C . PHE B 1 244 ? 0.241 21.984 6.727 1 90.06 244 PHE B C 1
ATOM 5871 O O . PHE B 1 244 ? -0.303 21.188 5.965 1 90.06 244 PHE B O 1
ATOM 5878 N N . GLY B 1 245 ? 1.492 22.188 6.652 1 93.44 245 GLY B N 1
ATOM 5879 C CA . GLY B 1 245 ? 2.385 21.609 5.664 1 93.44 245 GLY B CA 1
ATOM 5880 C C . GLY B 1 245 ? 2.627 20.125 5.871 1 93.44 245 GLY B C 1
ATOM 5881 O O . GLY B 1 245 ? 3.102 19.438 4.965 1 93.44 245 GLY B O 1
ATOM 5882 N N . SER B 1 246 ? 2.258 19.625 7.051 1 92.75 246 SER B N 1
ATOM 5883 C CA . SER B 1 246 ? 2.471 18.219 7.375 1 92.75 246 SER B CA 1
ATOM 5884 C C . SER B 1 246 ? 1.651 17.312 6.461 1 92.75 246 SER B C 1
ATOM 5886 O O . SER B 1 246 ? 1.893 16.094 6.398 1 92.75 246 SER B O 1
ATOM 5888 N N . ASN B 1 247 ? 0.808 17.859 5.66 1 93.31 247 ASN B N 1
ATOM 5889 C CA . ASN B 1 247 ? 0.012 17.109 4.688 1 93.31 247 ASN B CA 1
ATOM 5890 C C . ASN B 1 247 ? 0.824 16.781 3.441 1 93.31 247 ASN B C 1
ATOM 5892 O O . ASN B 1 247 ? 0.382 15.992 2.602 1 93.31 247 ASN B O 1
ATOM 5896 N N . GLY B 1 248 ? 1.95 17.344 3.322 1 96.62 248 GLY B N 1
ATOM 5897 C CA . GLY B 1 248 ? 2.732 17.156 2.109 1 96.62 248 GLY B CA 1
ATOM 5898 C C . GLY B 1 248 ? 3.178 15.727 1.893 1 96.62 248 GLY B C 1
ATOM 5899 O O . GLY B 1 248 ? 2.566 14.992 1.114 1 96.62 248 GLY B O 1
ATOM 5900 N N . THR B 1 249 ? 4.109 15.266 2.637 1 96.81 249 THR B N 1
ATOM 5901 C CA . THR B 1 249 ? 4.719 13.961 2.404 1 96.81 249 THR B CA 1
ATOM 5902 C C . THR B 1 249 ? 3.77 12.844 2.82 1 96.81 249 THR B C 1
ATOM 5904 O O . THR B 1 249 ? 3.457 11.953 2.023 1 96.81 249 THR B O 1
ATOM 5907 N N . ALA B 1 250 ? 3.164 12.906 3.975 1 96.25 250 ALA B N 1
ATOM 5908 C CA . ALA B 1 250 ? 2.359 11.836 4.547 1 96.25 250 ALA B CA 1
ATOM 5909 C C . ALA B 1 250 ? 1.046 11.664 3.787 1 96.25 250 ALA B C 1
ATOM 5911 O O . ALA B 1 250 ? 0.603 10.539 3.539 1 96.25 250 ALA B O 1
ATOM 5912 N N . VAL B 1 251 ? 0.48 12.789 3.412 1 97.19 251 VAL B N 1
ATOM 5913 C CA . VAL B 1 251 ? -0.871 12.734 2.865 1 97.19 251 VAL B CA 1
ATOM 5914 C C . VAL B 1 251 ? -0.809 12.703 1.339 1 97.19 251 VAL B C 1
ATOM 5916 O O . VAL B 1 251 ? -1.295 11.766 0.71 1 97.19 251 VAL B O 1
ATOM 5919 N N . THR B 1 252 ? -0.101 13.672 0.737 1 97.75 252 THR B N 1
ATOM 5920 C CA . THR B 1 252 ? -0.103 13.805 -0.716 1 97.75 252 THR B CA 1
ATOM 5921 C C . THR B 1 252 ? 0.639 12.641 -1.365 1 97.75 252 THR B C 1
ATOM 5923 O O . THR B 1 252 ? 0.137 12.023 -2.307 1 97.75 252 THR B O 1
ATOM 5926 N N . LEU B 1 253 ? 1.817 12.297 -0.834 1 97.62 253 LEU B N 1
ATOM 5927 C CA . LEU B 1 253 ? 2.631 11.266 -1.464 1 97.62 253 LEU B CA 1
ATOM 5928 C C . LEU B 1 253 ? 2.25 9.883 -0.944 1 97.62 253 LEU B C 1
ATOM 5930 O O . LEU B 1 253 ? 1.835 9.016 -1.717 1 97.62 253 LEU B O 1
ATOM 5934 N N . ALA B 1 254 ? 2.289 9.688 0.371 1 97.06 254 ALA B N 1
ATOM 5935 C CA . ALA B 1 254 ? 2.146 8.359 0.951 1 97.06 254 ALA B CA 1
ATOM 5936 C C . ALA B 1 254 ? 0.701 7.879 0.871 1 97.06 254 ALA B C 1
ATOM 5938 O O . ALA B 1 254 ? 0.43 6.781 0.371 1 97.06 254 ALA B O 1
ATOM 5939 N N . ARG B 1 255 ? -0.251 8.719 1.295 1 96.62 255 ARG B N 1
ATOM 5940 C CA . ARG B 1 255 ? -1.646 8.297 1.375 1 96.62 255 ARG B CA 1
ATOM 5941 C C . ARG B 1 255 ? -2.291 8.273 -0.007 1 96.62 255 ARG B C 1
ATOM 5943 O O . ARG B 1 255 ? -2.994 7.32 -0.353 1 96.62 255 ARG B O 1
ATOM 5950 N N . HIS B 1 256 ? -2.023 9.305 -0.872 1 95.94 256 HIS B N 1
ATOM 5951 C CA . HIS B 1 256 ? -2.865 9.461 -2.053 1 95.94 256 HIS B CA 1
ATOM 5952 C C . HIS B 1 256 ? -2.068 9.227 -3.332 1 95.94 256 HIS B C 1
ATOM 5954 O O . HIS B 1 256 ? -2.645 9.148 -4.418 1 95.94 256 HIS B O 1
ATOM 5960 N N . GLY B 1 257 ? -0.719 9.148 -3.254 1 95.75 257 GLY B N 1
ATOM 5961 C CA . GLY B 1 257 ? 0.086 8.859 -4.43 1 95.75 257 GLY B CA 1
ATOM 5962 C C . GLY B 1 257 ? 0.141 10.008 -5.418 1 95.75 257 GLY B C 1
ATOM 5963 O O . GLY B 1 257 ? 0.171 9.789 -6.629 1 95.75 257 GLY B O 1
ATOM 5964 N N . GLY B 1 258 ? 0.064 11.172 -4.914 1 97.25 258 GLY B N 1
ATOM 5965 C CA . GLY B 1 258 ? 0.072 12.352 -5.766 1 97.25 258 GLY B CA 1
ATOM 5966 C C . GLY B 1 258 ? 1.461 12.922 -5.977 1 97.25 258 GLY B C 1
ATOM 5967 O O . GLY B 1 258 ? 2.445 12.18 -6.004 1 97.25 258 GLY B O 1
ATOM 5968 N N . SER B 1 259 ? 1.504 14.25 -6.285 1 98.56 259 SER B N 1
ATOM 5969 C CA . SER B 1 259 ? 2.742 14.984 -6.535 1 98.56 259 SER B CA 1
ATOM 5970 C C . SER B 1 259 ? 2.812 16.25 -5.695 1 98.56 259 SER B C 1
ATOM 5972 O O . SER B 1 259 ? 1.784 16.844 -5.375 1 98.56 259 SER B O 1
ATOM 5974 N N . LEU B 1 260 ? 3.988 16.578 -5.371 1 98.75 260 LEU B N 1
ATOM 5975 C CA . LEU B 1 260 ? 4.238 17.828 -4.645 1 98.75 260 LEU B CA 1
ATOM 5976 C C . LEU B 1 260 ? 4.918 18.859 -5.547 1 98.75 260 LEU B C 1
ATOM 5978 O O . LEU B 1 260 ? 5.914 18.547 -6.207 1 98.75 260 LEU B O 1
ATOM 5982 N N . VAL B 1 261 ? 4.371 20.016 -5.602 1 98.75 261 VAL B N 1
ATOM 5983 C CA . VAL B 1 261 ? 5.031 21.188 -6.168 1 98.75 261 VAL B CA 1
ATOM 5984 C C . VAL B 1 261 ? 5.629 22.031 -5.047 1 98.75 261 VAL B C 1
ATOM 5986 O O . VAL B 1 261 ? 4.902 22.531 -4.18 1 98.75 261 VAL B O 1
ATOM 5989 N N . LEU B 1 262 ? 6.918 22.219 -5.098 1 98.06 262 LEU B N 1
ATOM 5990 C CA . LEU B 1 262 ? 7.578 22.812 -3.936 1 98.06 262 LEU B CA 1
ATOM 5991 C C . LEU B 1 262 ? 8.297 24.094 -4.316 1 98.06 262 LEU B C 1
ATOM 5993 O O . LEU B 1 262 ? 8.969 24.156 -5.344 1 98.06 262 LEU B O 1
ATOM 5997 N N . LEU B 1 263 ? 8.047 25.094 -3.492 1 96.19 263 LEU B N 1
ATOM 5998 C CA . LEU B 1 263 ? 8.758 26.375 -3.549 1 96.19 263 LEU B CA 1
ATOM 5999 C C . LEU B 1 263 ? 9.625 26.562 -2.309 1 96.19 263 LEU B C 1
ATOM 6001 O O . LEU B 1 263 ? 9.117 26.547 -1.184 1 96.19 263 LEU B O 1
ATOM 6005 N N . ASP B 1 264 ? 10.82 26.812 -2.512 1 92.5 264 ASP B N 1
ATOM 6006 C CA . ASP B 1 264 ? 11.742 26.969 -1.389 1 92.5 264 ASP B CA 1
ATOM 6007 C C . ASP B 1 264 ? 11.328 28.156 -0.505 1 92.5 264 ASP B C 1
ATOM 6009 O O . ASP B 1 264 ? 11.625 28.172 0.692 1 92.5 264 ASP B O 1
ATOM 6013 N N . HIS B 1 265 ? 10.812 29.109 -1.153 1 89.38 265 HIS B N 1
ATOM 6014 C CA . HIS B 1 265 ? 10.328 30.312 -0.488 1 89.38 265 HIS B CA 1
ATOM 6015 C C . HIS B 1 265 ? 9.125 30.891 -1.226 1 89.38 265 HIS B C 1
ATOM 6017 O O . HIS B 1 265 ? 9.125 30.969 -2.457 1 89.38 265 HIS B O 1
ATOM 6023 N N . PHE B 1 266 ? 8.148 31.375 -0.405 1 92.5 266 PHE B N 1
ATOM 6024 C CA . PHE B 1 266 ? 6.957 31.938 -1.021 1 92.5 266 PHE B CA 1
ATOM 6025 C C . PHE B 1 266 ? 7.223 33.375 -1.492 1 92.5 266 PHE B C 1
ATOM 6027 O O . PHE B 1 266 ? 7.773 34.188 -0.749 1 92.5 266 PHE B O 1
ATOM 6034 N N . THR B 1 267 ? 6.926 33.656 -2.627 1 92.38 267 THR B N 1
ATOM 6035 C CA . THR B 1 267 ? 6.605 34.938 -3.207 1 92.38 267 THR B CA 1
ATOM 6036 C C . THR B 1 267 ? 5.383 34.844 -4.113 1 92.38 267 THR B C 1
ATOM 6038 O O . THR B 1 267 ? 5.133 33.812 -4.719 1 92.38 267 THR B O 1
ATOM 6041 N N . PRO B 1 268 ? 4.605 35.906 -4.129 1 94.62 268 PRO B N 1
ATOM 6042 C CA . PRO B 1 268 ? 3.441 35.812 -5.016 1 94.62 268 PRO B CA 1
ATOM 6043 C C . PRO B 1 268 ? 3.816 35.5 -6.457 1 94.62 268 PRO B C 1
ATOM 6045 O O . PRO B 1 268 ? 3.102 34.75 -7.133 1 94.62 268 PRO B O 1
ATOM 6048 N N . GLU B 1 269 ? 4.961 36.031 -6.902 1 96.25 269 GLU B N 1
ATOM 6049 C CA . GLU B 1 269 ? 5.422 35.781 -8.266 1 96.25 269 GLU B CA 1
ATOM 6050 C C . GLU B 1 269 ? 5.77 34.312 -8.492 1 96.25 269 GLU B C 1
ATOM 6052 O O . GLU B 1 269 ? 5.348 33.719 -9.484 1 96.25 269 GLU B O 1
ATOM 6057 N N . ALA B 1 270 ? 6.484 33.781 -7.578 1 97.06 270 ALA B N 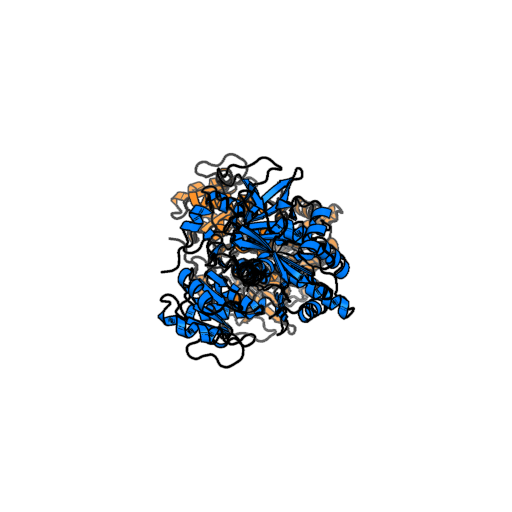1
ATOM 6058 C CA . ALA B 1 270 ? 6.914 32.406 -7.699 1 97.06 270 ALA B CA 1
ATOM 6059 C C . ALA B 1 270 ? 5.723 31.438 -7.633 1 97.06 270 ALA B C 1
ATOM 6061 O O . ALA B 1 270 ? 5.691 30.422 -8.336 1 97.06 270 ALA B O 1
ATOM 6062 N N . ALA B 1 271 ? 4.805 31.766 -6.844 1 97.94 271 ALA B N 1
ATOM 6063 C CA . ALA B 1 271 ? 3.615 30.938 -6.68 1 97.94 271 ALA B CA 1
ATOM 6064 C C . ALA B 1 271 ? 2.785 30.906 -7.961 1 97.94 271 ALA B C 1
ATOM 6066 O O . ALA B 1 271 ? 2.367 29.844 -8.414 1 97.94 271 ALA B O 1
ATOM 6067 N N . LEU B 1 272 ? 2.574 32.062 -8.531 1 98.19 272 LEU B N 1
ATOM 6068 C CA . LEU B 1 272 ? 1.794 32.156 -9.758 1 98.19 272 LEU B CA 1
ATOM 6069 C C . LEU B 1 272 ? 2.512 31.484 -10.914 1 98.19 272 LEU B C 1
ATOM 6071 O O . LEU B 1 272 ? 1.875 30.828 -11.75 1 98.19 272 LEU B O 1
ATOM 6075 N N . GLU B 1 273 ? 3.797 31.641 -10.945 1 97.88 273 GLU B N 1
ATOM 6076 C CA . GLU B 1 273 ? 4.586 30.953 -11.953 1 97.88 273 GLU B CA 1
ATOM 6077 C C . GLU B 1 273 ? 4.453 29.438 -11.82 1 97.88 273 GLU B C 1
ATOM 6079 O O . GLU B 1 273 ? 4.301 28.719 -12.812 1 97.88 273 GLU B O 1
ATOM 6084 N N . ALA B 1 274 ? 4.527 28.922 -10.641 1 98.12 274 ALA B N 1
ATOM 6085 C CA . ALA B 1 274 ? 4.387 27.5 -10.383 1 98.12 274 ALA B CA 1
ATOM 6086 C C . ALA B 1 274 ? 3.01 26.984 -10.812 1 98.12 274 ALA B C 1
ATOM 6088 O O . ALA B 1 274 ? 2.885 25.891 -11.336 1 98.12 274 ALA B O 1
ATOM 6089 N N . MET B 1 275 ? 1.954 27.766 -10.57 1 98.38 275 MET B N 1
ATOM 6090 C CA . MET B 1 275 ? 0.6 27.391 -10.961 1 98.38 275 MET B CA 1
ATOM 6091 C C . MET B 1 275 ? 0.48 27.297 -12.477 1 98.38 275 MET B C 1
ATOM 6093 O O . MET B 1 275 ? -0.199 26.406 -12.992 1 98.38 275 MET B O 1
ATOM 6097 N N . ARG B 1 276 ? 1.18 28.188 -13.164 1 97.81 276 ARG B N 1
ATOM 6098 C CA . ARG B 1 276 ? 1.146 28.172 -14.625 1 97.81 276 ARG B CA 1
ATOM 6099 C C . ARG B 1 276 ? 1.928 26.984 -15.172 1 97.81 276 ARG B C 1
ATOM 6101 O O . ARG B 1 276 ? 1.47 26.297 -16.094 1 97.81 276 ARG B O 1
ATOM 6108 N N . GLU B 1 277 ? 3.01 26.75 -14.586 1 97.44 277 GLU B N 1
ATOM 6109 C CA . GLU B 1 277 ? 3.945 25.766 -15.125 1 97.44 277 GLU B CA 1
ATOM 6110 C C . GLU B 1 277 ? 3.512 24.344 -14.773 1 97.44 277 GLU B C 1
ATOM 6112 O O . GLU B 1 277 ? 3.668 23.422 -15.578 1 97.44 277 GLU B O 1
ATOM 6117 N N . HIS B 1 278 ? 2.969 24.172 -13.555 1 98 278 HIS B N 1
ATOM 6118 C CA . HIS B 1 278 ? 2.799 22.812 -13.07 1 98 278 HIS B CA 1
ATOM 6119 C C . HIS B 1 278 ? 1.322 22.484 -12.883 1 98 278 HIS B C 1
ATOM 6121 O O . HIS B 1 278 ? 0.974 21.328 -12.609 1 98 278 HIS B O 1
ATOM 6127 N N . GLU B 1 279 ? 0.475 23.406 -12.914 1 98.12 279 GLU B N 1
ATOM 6128 C CA . GLU B 1 279 ? -0.974 23.234 -12.875 1 98.12 279 GLU B CA 1
ATOM 6129 C C . GLU B 1 279 ? -1.395 22.375 -11.688 1 98.12 279 GLU B C 1
ATOM 6131 O O . GLU B 1 279 ? -2.041 21.328 -11.867 1 98.12 279 GLU B O 1
ATOM 6136 N N . PRO B 1 280 ? -1.056 22.828 -10.5 1 98.5 280 PRO B N 1
ATOM 6137 C CA . PRO B 1 280 ? -1.488 22.062 -9.328 1 98.5 280 PRO B CA 1
ATOM 6138 C C . PRO B 1 280 ? -3.008 21.938 -9.234 1 98.5 280 PRO B C 1
ATOM 6140 O O . PRO B 1 280 ? -3.732 22.859 -9.617 1 98.5 280 PRO B O 1
ATOM 6143 N N . THR B 1 281 ? -3.488 20.766 -8.742 1 98.12 281 THR B N 1
ATOM 6144 C CA . THR B 1 281 ? -4.914 20.562 -8.5 1 98.12 281 THR B CA 1
ATOM 6145 C C . THR B 1 281 ? -5.336 21.219 -7.199 1 98.12 281 THR B C 1
ATOM 6147 O O . THR B 1 281 ? -6.488 21.641 -7.059 1 98.12 281 THR B O 1
ATOM 6150 N N . HIS B 1 282 ? -4.445 21.297 -6.227 1 98.12 282 HIS B N 1
ATOM 6151 C CA . HIS B 1 282 ? -4.73 21.906 -4.93 1 98.12 282 HIS B CA 1
ATOM 6152 C C . HIS B 1 282 ? -3.625 22.875 -4.523 1 98.12 282 HIS B C 1
ATOM 6154 O O . HIS B 1 282 ? -2.439 22.547 -4.648 1 98.12 282 HIS B O 1
ATOM 6160 N N . VAL B 1 283 ? -4.02 24 -4.098 1 98.38 283 VAL B N 1
ATOM 6161 C CA . VAL B 1 283 ? -3.1 24.984 -3.549 1 98.38 283 VAL B CA 1
ATOM 6162 C C . VAL B 1 283 ? -3.416 25.234 -2.074 1 98.38 283 VAL B C 1
ATOM 6164 O O . VAL B 1 283 ? -4.531 25.609 -1.726 1 98.38 283 VAL B O 1
ATOM 6167 N N . LEU B 1 284 ? -2.453 24.953 -1.226 1 97.06 284 LEU B N 1
ATOM 6168 C CA . LEU B 1 284 ? -2.646 25.078 0.216 1 97.06 284 LEU B CA 1
ATOM 6169 C C . LEU B 1 284 ? -1.844 26.234 0.782 1 97.06 284 LEU B C 1
ATOM 6171 O O . LEU B 1 284 ? -0.621 26.281 0.637 1 97.06 284 LEU B O 1
ATOM 6175 N N . GLY B 1 285 ? -2.525 27.172 1.368 1 93.75 285 GLY B N 1
ATOM 6176 C CA . GLY B 1 285 ? -1.872 28.375 1.884 1 93.75 285 GLY B CA 1
ATOM 6177 C C . GLY B 1 285 ? -2.711 29.109 2.906 1 93.75 285 GLY B C 1
ATOM 6178 O O . GLY B 1 285 ? -3.717 28.594 3.389 1 93.75 285 GLY B O 1
ATOM 6179 N N . VAL B 1 286 ? -2.182 30.266 3.281 1 88.25 286 VAL B N 1
ATOM 6180 C CA . VAL B 1 286 ? -2.879 31.125 4.23 1 88.25 286 VAL B CA 1
ATOM 6181 C C . VAL B 1 286 ? -3.523 32.281 3.49 1 88.25 286 VAL B C 1
ATOM 6183 O O . VAL B 1 286 ? -3.055 32.688 2.422 1 88.25 286 VAL B O 1
ATOM 6186 N N . PRO B 1 287 ? -4.602 32.875 4.027 1 86 287 PRO B N 1
ATOM 6187 C CA . PRO B 1 287 ? -5.324 33.938 3.35 1 86 287 PRO B CA 1
ATOM 6188 C C . PRO B 1 287 ? -4.422 35.125 2.963 1 86 287 PRO B C 1
ATOM 6190 O O . PRO B 1 287 ? -4.555 35.656 1.87 1 86 287 PRO B O 1
ATOM 6193 N N . THR B 1 288 ? -3.457 35.438 3.82 1 80.81 288 THR B N 1
ATOM 6194 C CA . THR B 1 288 ? -2.551 36.531 3.529 1 80.81 288 THR B CA 1
ATOM 6195 C C . THR B 1 288 ? -1.761 36.25 2.254 1 80.81 288 THR B C 1
ATOM 6197 O O . THR B 1 288 ? -1.555 37.156 1.44 1 80.81 288 THR B O 1
ATOM 6200 N N . MET B 1 289 ? -1.318 35.062 2.061 1 89.19 289 MET B N 1
ATOM 6201 C CA . MET B 1 289 ? -0.564 34.688 0.87 1 89.19 289 MET B CA 1
ATOM 6202 C C . MET B 1 289 ? -1.425 34.812 -0.383 1 89.19 289 MET B C 1
ATOM 6204 O O . MET B 1 289 ? -0.951 35.281 -1.425 1 89.19 289 MET B O 1
ATOM 6208 N N . ILE B 1 290 ? -2.67 34.5 -0.273 1 92.25 290 ILE B N 1
ATOM 6209 C CA . ILE B 1 290 ? -3.602 34.562 -1.394 1 92.25 290 ILE B CA 1
ATOM 6210 C C . ILE B 1 290 ? -3.855 36.031 -1.758 1 92.25 290 ILE B C 1
ATOM 6212 O O . ILE B 1 290 ? -3.914 36.375 -2.939 1 92.25 290 ILE B O 1
ATOM 6216 N N . ARG B 1 291 ? -3.994 36.875 -0.726 1 87.44 291 ARG B N 1
ATOM 6217 C CA . ARG B 1 291 ? -4.172 38.312 -0.987 1 87.44 291 ARG B CA 1
ATOM 6218 C C . ARG B 1 291 ? -2.98 38.875 -1.749 1 87.44 291 ARG B C 1
ATOM 6220 O O . ARG B 1 291 ? -3.152 39.656 -2.678 1 87.44 291 ARG B O 1
ATOM 6227 N N . MET B 1 292 ? -1.819 38.438 -1.359 1 88.19 292 MET B N 1
ATOM 6228 C CA . MET B 1 292 ? -0.613 38.875 -2.049 1 88.19 292 MET B CA 1
ATOM 6229 C C . MET B 1 292 ? -0.611 38.406 -3.502 1 88.19 292 MET B C 1
ATOM 6231 O O . MET B 1 292 ? -0.194 39.156 -4.395 1 88.19 292 MET B O 1
ATOM 6235 N N . MET B 1 293 ? -1.065 37.25 -3.76 1 95.56 293 MET B N 1
ATOM 6236 C CA . MET B 1 293 ? -1.137 36.719 -5.113 1 95.56 293 MET B CA 1
ATOM 6237 C C . MET B 1 293 ? -2.17 37.469 -5.945 1 95.56 293 MET B C 1
ATOM 6239 O O . MET B 1 293 ? -1.937 37.75 -7.121 1 95.56 293 MET B O 1
ATOM 6243 N N . LEU B 1 294 ? -3.293 37.781 -5.336 1 94 294 LEU B N 1
ATOM 6244 C CA . LEU B 1 294 ? -4.34 38.531 -6.008 1 94 294 LEU B CA 1
ATOM 6245 C C . LEU B 1 294 ? -3.826 39.906 -6.434 1 94 294 LEU B C 1
ATOM 6247 O O . LEU B 1 294 ? -4.094 40.344 -7.555 1 94 294 LEU B O 1
ATOM 6251 N N . GLU B 1 295 ? -3.113 40.5 -5.523 1 89.38 295 GLU B N 1
ATOM 6252 C CA . GLU B 1 295 ? -2.529 41.812 -5.836 1 89.38 295 GLU B CA 1
ATOM 6253 C C . GLU B 1 295 ? -1.574 41.719 -7.02 1 89.38 295 GLU B C 1
ATOM 6255 O O . GLU B 1 295 ? -1.579 42.594 -7.898 1 89.38 295 GLU B O 1
ATOM 6260 N N . GLN B 1 296 ? -0.791 40.75 -6.938 1 93.88 296 GLN B N 1
ATOM 6261 C CA . GLN B 1 296 ? 0.152 40.531 -8.031 1 93.88 296 GLN B CA 1
ATOM 6262 C C . GLN B 1 296 ? -0.579 40.312 -9.352 1 93.88 296 GLN B C 1
ATOM 6264 O O . GLN B 1 296 ? -0.17 40.812 -10.391 1 93.88 296 GLN B O 1
ATOM 6269 N N . MET B 1 297 ? -1.606 39.562 -9.367 1 96.25 297 MET B N 1
ATOM 6270 C CA . MET B 1 297 ? -2.396 39.281 -10.57 1 96.25 297 MET B CA 1
ATOM 6271 C C . MET B 1 297 ? -3.029 40.562 -11.102 1 96.25 297 MET B C 1
ATOM 6273 O O . MET B 1 297 ? -3.09 40.781 -12.312 1 96.25 297 MET B O 1
ATOM 6277 N N . GLU B 1 298 ? -3.479 41.312 -10.164 1 92.81 298 GLU B N 1
ATOM 6278 C CA . GLU B 1 298 ? -4.082 42.594 -10.555 1 92.81 298 GLU B CA 1
ATOM 6279 C C . GLU B 1 298 ? -3.053 43.5 -11.203 1 92.81 298 GLU B C 1
ATOM 6281 O O . GLU B 1 298 ? -3.359 44.188 -12.18 1 92.81 298 GLU B O 1
ATOM 6286 N N . ARG B 1 299 ? -1.948 43.531 -10.695 1 93.88 299 ARG B N 1
ATOM 6287 C CA . ARG B 1 299 ? -0.875 44.406 -11.18 1 93.88 299 ARG B CA 1
ATOM 6288 C C . ARG B 1 299 ? -0.392 43.938 -12.555 1 93.88 299 ARG B C 1
ATOM 6290 O O . ARG B 1 299 ? -0.095 44.781 -13.414 1 93.88 299 ARG B O 1
ATOM 6297 N N . THR B 1 300 ? -0.318 42.719 -12.805 1 95.19 300 THR B N 1
ATOM 6298 C CA . THR B 1 300 ? 0.319 42.188 -14.008 1 95.19 300 THR B CA 1
ATOM 6299 C C . THR B 1 300 ? -0.728 41.812 -15.055 1 95.19 300 THR B C 1
ATOM 6301 O O . THR B 1 300 ? -0.407 41.625 -16.234 1 95.19 300 THR B O 1
ATOM 6304 N N . GLY B 1 301 ? -1.901 41.562 -14.633 1 94.19 301 GLY B N 1
ATOM 6305 C CA . GLY B 1 301 ? -2.943 41.094 -15.523 1 94.19 301 GLY B CA 1
ATOM 6306 C C . GLY B 1 301 ? -2.789 39.625 -15.891 1 94.19 301 GLY B C 1
ATOM 6307 O O . GLY B 1 301 ? -3.449 39.125 -16.812 1 94.19 301 GLY B O 1
ATOM 6308 N N . GLU B 1 302 ? -1.972 38.938 -15.164 1 92.12 302 GLU B N 1
ATOM 6309 C CA . GLU B 1 302 ? -1.706 37.531 -15.492 1 92.12 302 GLU B CA 1
ATOM 6310 C C . GLU B 1 302 ? -2.824 36.625 -14.984 1 92.12 302 GLU B C 1
ATOM 6312 O O . GLU B 1 302 ? -3.549 37 -14.055 1 92.12 302 GLU B O 1
ATOM 6317 N N . HIS B 1 303 ? -2.947 35.5 -15.742 1 93.56 303 HIS B N 1
ATOM 6318 C CA . HIS B 1 303 ? -3.906 34.469 -15.367 1 93.56 303 HIS B CA 1
ATOM 6319 C C . HIS B 1 303 ? -3.221 33.125 -15.195 1 93.56 303 HIS B C 1
ATOM 6321 O O . HIS B 1 303 ? -2.164 32.875 -15.781 1 93.56 303 HIS B O 1
ATOM 6327 N N . VAL B 1 304 ? -3.832 32.312 -14.336 1 97 304 VAL B N 1
ATOM 6328 C CA . VAL B 1 304 ? -3.309 30.984 -14.125 1 97 304 VAL B CA 1
ATOM 6329 C C . VAL B 1 304 ? -4.414 29.953 -14.352 1 97 304 VAL B C 1
ATOM 6331 O O . VAL B 1 304 ? -5.602 30.266 -14.227 1 97 304 VAL B O 1
ATOM 6334 N N . PRO B 1 305 ? -4.008 28.75 -14.82 1 97.38 305 PRO B N 1
ATOM 6335 C CA . PRO B 1 305 ? -5.023 27.703 -14.914 1 97.38 305 PRO B CA 1
ATOM 6336 C C . PRO B 1 305 ? -5.727 27.438 -13.578 1 97.38 305 PRO B C 1
ATOM 6338 O O . PRO B 1 305 ? -5.086 27.484 -12.523 1 97.38 305 PRO B O 1
ATOM 6341 N N . ALA B 1 306 ? -6.969 27.125 -13.609 1 97.25 306 ALA B N 1
ATOM 6342 C CA . ALA B 1 306 ? -7.77 26.938 -12.406 1 97.25 306 ALA B CA 1
ATOM 6343 C C . ALA B 1 306 ? -7.441 25.625 -11.727 1 97.25 306 ALA B C 1
ATOM 6345 O O . ALA B 1 306 ? -7.527 24.562 -12.344 1 97.25 306 ALA B O 1
ATOM 6346 N N . PRO B 1 307 ? -7.062 25.656 -10.5 1 97.44 307 PRO B N 1
ATOM 6347 C CA . PRO B 1 307 ? -6.984 24.391 -9.742 1 97.44 307 PRO B CA 1
ATOM 6348 C C . PRO B 1 307 ? -8.359 23.875 -9.336 1 97.44 307 PRO B C 1
ATOM 6350 O O . PRO B 1 307 ? -9.375 24.5 -9.609 1 97.44 307 PRO B O 1
ATOM 6353 N N . THR B 1 308 ? -8.336 22.641 -8.758 1 96.5 308 THR B N 1
ATOM 6354 C CA . THR B 1 308 ? -9.57 22.109 -8.18 1 96.5 308 THR B CA 1
ATOM 6355 C C . THR B 1 308 ? -10.016 22.953 -6.992 1 96.5 308 THR B C 1
ATOM 6357 O O . THR B 1 308 ? -11.211 23.219 -6.832 1 96.5 308 THR B O 1
ATOM 6360 N N . ALA B 1 309 ? -8.992 23.391 -6.176 1 96.56 309 ALA B N 1
ATOM 6361 C CA . ALA B 1 309 ? -9.367 24.141 -4.98 1 96.56 309 ALA B CA 1
ATOM 6362 C C . ALA B 1 309 ? -8.18 24.922 -4.426 1 96.56 309 ALA B C 1
ATOM 6364 O O . ALA B 1 309 ? -7.035 24.484 -4.547 1 96.56 309 ALA B O 1
ATOM 6365 N N . LEU B 1 310 ? -8.516 26.062 -3.852 1 96.62 310 LEU B N 1
ATOM 6366 C CA . LEU B 1 310 ? -7.648 26.734 -2.885 1 96.62 310 LEU B CA 1
ATOM 6367 C C . LEU B 1 310 ? -8.031 26.344 -1.458 1 96.62 310 LEU B C 1
ATOM 6369 O O . LEU B 1 310 ? -9.164 26.562 -1.033 1 96.62 310 LEU B O 1
ATOM 6373 N N . VAL B 1 311 ? -7.117 25.719 -0.775 1 96.25 311 VAL B N 1
ATOM 6374 C CA . VAL B 1 311 ? -7.363 25.344 0.608 1 96.25 311 VAL B CA 1
ATOM 6375 C C . VAL B 1 311 ? -6.664 26.312 1.554 1 96.25 311 VAL B C 1
ATOM 6377 O O . VAL B 1 311 ? -5.438 26.312 1.657 1 96.25 311 VAL B O 1
ATOM 6380 N N . LEU B 1 312 ? -7.449 27.078 2.246 1 92.5 312 LEU B N 1
ATOM 6381 C CA . LEU B 1 312 ? -6.895 28.188 3.035 1 92.5 312 LEU B CA 1
ATOM 6382 C C . LEU B 1 312 ? -7.117 27.938 4.527 1 92.5 312 LEU B C 1
ATOM 6384 O O . LEU B 1 312 ? -8.242 27.688 4.957 1 92.5 312 LEU B O 1
ATOM 6388 N N . GLY B 1 313 ? -6.031 27.922 5.242 1 88.5 313 GLY B N 1
ATOM 6389 C CA . GLY B 1 313 ? -6.055 27.75 6.684 1 88.5 313 GLY B CA 1
ATOM 6390 C C . GLY B 1 313 ? -4.996 28.562 7.402 1 88.5 313 GLY B C 1
ATOM 6391 O O . GLY B 1 313 ? -4.266 29.328 6.773 1 88.5 313 GLY B O 1
ATOM 6392 N N . GLY B 1 314 ? -4.992 28.484 8.742 1 80.38 314 GLY B N 1
ATOM 6393 C CA . GLY B 1 314 ? -3.965 29.125 9.539 1 80.38 314 GLY B CA 1
ATOM 6394 C C . GLY B 1 314 ? -4.375 30.5 10.039 1 80.38 314 GLY B C 1
ATOM 6395 O O . GLY B 1 314 ? -3.779 31.031 10.984 1 80.38 314 GLY B O 1
ATOM 6396 N N . ALA B 1 315 ? -5.301 31.094 9.375 1 75.56 315 ALA B N 1
ATOM 6397 C CA . ALA B 1 315 ? -5.895 32.375 9.758 1 75.56 315 ALA B CA 1
ATOM 6398 C C . ALA B 1 315 ? -7.34 32.469 9.273 1 75.56 315 ALA B C 1
ATOM 6400 O O . ALA B 1 315 ? -7.75 31.75 8.359 1 75.56 315 ALA B O 1
ATOM 6401 N N . PRO B 1 316 ? -8.102 33.312 9.969 1 76.12 316 PRO B N 1
ATOM 6402 C CA . PRO B 1 316 ? -9.477 33.469 9.508 1 76.12 316 PRO B CA 1
ATOM 6403 C C . PRO B 1 316 ? -9.57 33.938 8.062 1 76.12 316 PRO B C 1
ATOM 6405 O O . PRO B 1 316 ? -8.789 34.812 7.641 1 76.12 316 PRO B O 1
ATOM 6408 N N . LEU B 1 317 ? -10.406 33.375 7.32 1 80.44 317 LEU B N 1
ATOM 6409 C CA . LEU B 1 317 ? -10.672 33.75 5.938 1 80.44 317 LEU B CA 1
ATOM 6410 C C . LEU B 1 317 ? -11.883 34.656 5.84 1 80.44 317 LEU B C 1
ATOM 6412 O O . LEU B 1 317 ? -13 34.25 6.191 1 80.44 317 LEU B O 1
ATOM 6416 N N . ASP B 1 318 ? -11.656 35.875 5.395 1 74.19 318 ASP B N 1
ATOM 6417 C CA . ASP B 1 318 ? -12.766 36.812 5.25 1 74.19 318 ASP B CA 1
ATOM 6418 C C . ASP B 1 318 ? -13.484 36.594 3.914 1 74.19 318 ASP B C 1
ATOM 6420 O O . ASP B 1 318 ? -12.883 36.125 2.949 1 74.19 318 ASP B O 1
ATOM 6424 N N . GLU B 1 319 ? -14.695 37 3.824 1 78.88 319 GLU B N 1
ATOM 6425 C CA . GLU B 1 319 ? -15.555 36.812 2.666 1 78.88 319 GLU B CA 1
ATOM 6426 C C . GLU B 1 319 ? -15 37.5 1.431 1 78.88 319 GLU B C 1
ATOM 6428 O O . GLU B 1 319 ? -15.086 36.969 0.321 1 78.88 319 GLU B O 1
ATOM 6433 N N . ALA B 1 320 ? -14.523 38.719 1.65 1 79.12 320 ALA B N 1
ATOM 6434 C CA . ALA B 1 320 ? -14.008 39.5 0.521 1 79.12 320 ALA B CA 1
ATOM 6435 C C . ALA B 1 320 ? -12.844 38.75 -0.154 1 79.12 320 ALA B C 1
ATOM 6437 O O . ALA B 1 320 ? -12.805 38.656 -1.382 1 79.12 320 ALA B O 1
ATOM 6438 N N . THR B 1 321 ? -11.938 38.312 0.638 1 83.81 321 THR B N 1
ATOM 6439 C CA . THR B 1 321 ? -10.797 37.562 0.115 1 83.81 321 THR B CA 1
ATOM 6440 C C . THR B 1 321 ? -11.258 36.25 -0.562 1 83.81 321 THR B C 1
ATOM 6442 O O . THR B 1 321 ? -10.773 35.906 -1.64 1 83.81 321 THR B O 1
ATOM 6445 N N . ALA B 1 322 ? -12.203 35.594 0.015 1 89.56 322 ALA B N 1
ATOM 6446 C CA . ALA B 1 322 ? -12.719 34.344 -0.527 1 89.56 322 ALA B CA 1
ATOM 6447 C C . ALA B 1 322 ? -13.375 34.562 -1.889 1 89.56 322 ALA B C 1
ATOM 6449 O O . ALA B 1 322 ? -13.133 33.781 -2.828 1 89.56 322 ALA B O 1
ATOM 6450 N N . THR B 1 323 ? -14.18 35.562 -1.984 1 89.5 323 THR B N 1
ATOM 6451 C CA . THR B 1 323 ? -14.883 35.875 -3.223 1 89.5 323 THR B CA 1
ATOM 6452 C C . THR B 1 323 ? -13.906 36.281 -4.316 1 89.5 323 THR B C 1
ATOM 6454 O O . THR B 1 323 ? -13.977 35.781 -5.445 1 89.5 323 THR B O 1
ATOM 6457 N N . ALA B 1 324 ? -12.992 37.156 -3.916 1 90.69 324 ALA B N 1
ATOM 6458 C CA . ALA B 1 324 ? -12 37.625 -4.883 1 90.69 324 ALA B CA 1
ATOM 6459 C C . ALA B 1 324 ? -11.156 36.438 -5.395 1 90.69 324 ALA B C 1
ATOM 6461 O O . ALA B 1 324 ? -10.836 36.375 -6.582 1 90.69 324 ALA B O 1
ATOM 6462 N N . ALA B 1 325 ? -10.789 35.594 -4.535 1 94.06 325 ALA B N 1
ATOM 6463 C CA . ALA B 1 325 ? -9.969 34.469 -4.902 1 94.06 325 ALA B CA 1
ATOM 6464 C C . ALA B 1 325 ? -10.734 33.5 -5.816 1 94.06 325 ALA B C 1
ATOM 6466 O O . ALA B 1 325 ? -10.195 33.031 -6.82 1 94.06 325 ALA B O 1
ATOM 6467 N N . ALA B 1 326 ? -11.961 33.188 -5.453 1 94.38 326 ALA B N 1
ATOM 6468 C CA . ALA B 1 326 ? -12.781 32.312 -6.273 1 94.38 326 ALA B CA 1
ATOM 6469 C C . ALA B 1 326 ? -12.906 32.844 -7.699 1 94.38 326 ALA B C 1
ATOM 6471 O O . ALA B 1 326 ? -12.797 32.094 -8.664 1 94.38 326 ALA B O 1
ATOM 6472 N N . ASP B 1 327 ? -13.086 34.094 -7.746 1 93.62 327 ASP B N 1
ATOM 6473 C CA . ASP B 1 327 ? -13.266 34.719 -9.047 1 93.62 327 ASP B CA 1
ATOM 6474 C C . ASP B 1 327 ? -11.953 34.719 -9.836 1 93.62 327 ASP B C 1
ATOM 6476 O O . ASP B 1 327 ? -11.938 34.375 -11.023 1 93.62 327 ASP B O 1
ATOM 6480 N N . ALA B 1 328 ? -10.914 35.125 -9.211 1 95.75 328 ALA B N 1
ATOM 6481 C CA . ALA B 1 328 ? -9.633 35.312 -9.883 1 95.75 328 ALA B CA 1
ATOM 6482 C C . ALA B 1 328 ? -9.039 33.969 -10.32 1 95.75 328 ALA B C 1
ATOM 6484 O O . ALA B 1 328 ? -8.469 33.844 -11.406 1 95.75 328 ALA B O 1
ATOM 6485 N N . PHE B 1 329 ? -9.18 32.938 -9.547 1 96.69 329 PHE B N 1
ATOM 6486 C CA . PHE B 1 329 ? -8.539 31.672 -9.82 1 96.69 329 PHE B CA 1
ATOM 6487 C C . PHE B 1 329 ? -9.516 30.703 -10.477 1 96.69 329 PHE B C 1
ATOM 6489 O O . PHE B 1 329 ? -9.109 29.672 -11.016 1 96.69 329 PHE B O 1
ATOM 6496 N N . GLY B 1 330 ? -10.773 31 -10.414 1 95 330 GLY B N 1
ATOM 6497 C CA . GLY B 1 330 ? -11.781 30.203 -11.102 1 95 330 GLY B CA 1
ATOM 6498 C C . GLY B 1 330 ? -12 28.844 -10.469 1 95 330 GLY B C 1
ATOM 6499 O O . GLY B 1 330 ? -12.18 27.859 -11.172 1 95 330 GLY B O 1
ATOM 6500 N N . CYS B 1 331 ? -11.906 28.781 -9.125 1 94.56 331 CYS B N 1
ATOM 6501 C CA . CYS B 1 331 ? -12.023 27.5 -8.453 1 94.56 331 CYS B CA 1
ATOM 6502 C C . CYS B 1 331 ? -12.695 27.656 -7.094 1 94.56 331 CYS B C 1
ATOM 6504 O O . CYS B 1 331 ? -13.016 28.766 -6.68 1 94.56 331 CYS B O 1
ATOM 6506 N N . SER B 1 332 ? -12.961 26.516 -6.48 1 94.19 332 SER B N 1
ATOM 6507 C CA . SER B 1 332 ? -13.508 26.516 -5.129 1 94.19 332 SER B CA 1
ATOM 6508 C C . SER B 1 332 ? -12.477 27.016 -4.117 1 94.19 332 SER B C 1
ATOM 6510 O O . SER B 1 332 ? -11.289 26.703 -4.23 1 94.19 332 SER B O 1
ATOM 6512 N N . VAL B 1 333 ? -12.945 27.812 -3.148 1 94.31 333 VAL B N 1
ATOM 6513 C CA . VAL B 1 333 ? -12.133 28.234 -2.018 1 94.31 333 VAL B CA 1
ATOM 6514 C C . VAL B 1 333 ? -12.609 27.547 -0.744 1 94.31 333 VAL B C 1
ATOM 6516 O O . VAL B 1 333 ? -13.75 27.719 -0.319 1 94.31 333 VAL B O 1
ATOM 6519 N N . VAL B 1 334 ? -11.734 26.766 -0.161 1 94.69 334 VAL B N 1
ATOM 6520 C CA . VAL B 1 334 ? -12.055 25.969 1.017 1 94.69 334 VAL B CA 1
ATOM 6521 C C . VAL B 1 334 ? -11.477 26.641 2.264 1 94.69 334 VAL B C 1
ATOM 6523 O O . VAL B 1 334 ? -10.266 26.875 2.342 1 94.69 334 VAL B O 1
ATOM 6526 N N . ASN B 1 335 ? -12.328 26.969 3.229 1 92.06 335 ASN B N 1
ATOM 6527 C CA . ASN B 1 335 ? -11.891 27.438 4.539 1 92.06 335 ASN B CA 1
ATOM 6528 C C . ASN B 1 335 ? -11.562 26.266 5.469 1 92.06 335 ASN B C 1
ATOM 6530 O O . ASN B 1 335 ? -12.438 25.453 5.781 1 92.06 335 ASN B O 1
ATOM 6534 N N . LEU B 1 336 ? -10.352 26.234 5.895 1 92.81 336 LEU B N 1
ATOM 6535 C CA . LEU B 1 336 ? -9.891 25.125 6.738 1 92.81 336 LEU B CA 1
ATOM 6536 C C . LEU B 1 336 ? -9.602 25.625 8.156 1 92.81 336 LEU B C 1
ATOM 6538 O O . LEU B 1 336 ? -8.734 26.484 8.352 1 92.81 336 LEU B O 1
ATOM 6542 N N . TYR B 1 337 ? -10.398 25.188 9.094 1 91.88 337 TYR B N 1
ATOM 6543 C CA . TYR B 1 337 ? -10.125 25.344 10.516 1 91.88 337 TYR B CA 1
ATOM 6544 C C . TYR B 1 337 ? -9.406 24.125 11.078 1 91.88 337 TYR B C 1
ATOM 6546 O O . TYR B 1 337 ? -9.875 23 10.914 1 91.88 337 TYR B O 1
ATOM 6554 N N . GLY B 1 338 ? -8.258 24.375 11.633 1 91.88 338 GLY B N 1
ATOM 6555 C CA . GLY B 1 338 ? -7.516 23.266 12.211 1 91.88 338 GLY B CA 1
ATOM 6556 C C . GLY B 1 338 ? -6.406 23.703 13.148 1 91.88 338 GLY B C 1
ATOM 6557 O O . GLY B 1 338 ? -6.148 24.906 13.289 1 91.88 338 GLY B O 1
ATOM 6558 N N . SER B 1 339 ? -5.883 22.766 13.844 1 88.56 339 SER B N 1
ATOM 6559 C CA . SER B 1 339 ? -4.766 22.969 14.758 1 88.56 339 SER B CA 1
ATOM 6560 C C . SER B 1 339 ? -3.863 21.734 14.812 1 88.56 339 SER B C 1
ATOM 6562 O O . SER B 1 339 ? -4.277 20.641 14.445 1 88.56 339 SER B O 1
ATOM 6564 N N . ALA B 1 340 ? -2.619 21.953 15.195 1 90.81 340 ALA B N 1
ATOM 6565 C CA . ALA B 1 340 ? -1.696 20.828 15.414 1 90.81 340 ALA B CA 1
ATOM 6566 C C . ALA B 1 340 ? -2.205 19.906 16.516 1 90.81 340 ALA B C 1
ATOM 6568 O O . ALA B 1 340 ? -1.79 18.75 16.609 1 90.81 340 ALA B O 1
ATOM 6569 N N . ASP B 1 341 ? -3.211 20.359 17.297 1 90.94 341 ASP B N 1
ATOM 6570 C CA . ASP B 1 341 ? -3.717 19.609 18.438 1 90.94 341 ASP B CA 1
ATOM 6571 C C . ASP B 1 341 ? -4.715 18.547 17.984 1 90.94 341 ASP B C 1
ATOM 6573 O O . ASP B 1 341 ? -5.164 17.719 18.781 1 90.94 341 ASP B O 1
ATOM 6577 N N . GLY B 1 342 ? -5.066 18.562 16.766 1 92.25 342 GLY B N 1
ATOM 6578 C CA . GLY B 1 342 ? -5.836 17.438 16.281 1 92.25 342 GLY B CA 1
ATOM 6579 C C . GLY B 1 342 ? -7.281 17.781 15.969 1 92.25 342 GLY B C 1
ATOM 6580 O O . GLY B 1 342 ? -8.18 16.969 16.188 1 92.25 342 GLY B O 1
ATOM 6581 N N . VAL B 1 343 ? -7.547 18.984 15.586 1 94 343 VAL B N 1
ATOM 6582 C CA . VAL B 1 343 ? -8.867 19.375 15.109 1 94 343 VAL B CA 1
ATOM 6583 C C . VAL B 1 343 ? -8.781 19.812 13.641 1 94 343 VAL B C 1
ATOM 6585 O O . VAL B 1 343 ? -7.754 20.328 13.203 1 94 343 VAL B O 1
ATOM 6588 N N . ASN B 1 344 ? -9.758 19.438 12.914 1 95.12 344 ASN B N 1
ATOM 6589 C CA . ASN B 1 344 ? -9.852 19.766 11.492 1 95.12 344 ASN B CA 1
ATOM 6590 C C . ASN B 1 344 ? -11.305 19.844 11.031 1 95.12 344 ASN B C 1
ATOM 6592 O O . ASN B 1 344 ? -12.086 18.938 11.273 1 95.12 344 ASN B O 1
ATOM 6596 N N . CYS B 1 345 ? -11.68 20.969 10.523 1 94.94 345 CYS B N 1
ATOM 6597 C CA . CYS B 1 345 ? -12.984 21.203 9.914 1 94.94 345 CYS B CA 1
ATOM 6598 C C . CYS B 1 345 ? -12.875 22.156 8.734 1 94.94 345 CYS B C 1
ATOM 6600 O O . CYS B 1 345 ? -12.094 23.109 8.773 1 94.94 345 CYS B O 1
ATOM 6602 N N . HIS B 1 346 ? -13.523 21.844 7.695 1 93 346 HIS B N 1
ATOM 6603 C CA . HIS B 1 346 ? -13.383 22.672 6.508 1 93 346 HIS B CA 1
ATOM 6604 C C . HIS B 1 346 ? -14.695 22.781 5.746 1 93 346 HIS B C 1
ATOM 6606 O O . HIS B 1 346 ? -15.586 21.938 5.918 1 93 346 HIS B O 1
ATOM 6612 N N . THR B 1 347 ? -14.562 23.766 4.926 1 90.25 347 THR B N 1
ATOM 6613 C CA . THR B 1 347 ? -15.688 23.875 4.004 1 90.25 347 THR B CA 1
ATOM 6614 C C . THR B 1 347 ? -15.477 22.969 2.785 1 90.25 347 THR B C 1
ATOM 6616 O O . THR B 1 347 ? -14.344 22.609 2.471 1 90.25 347 THR B O 1
ATOM 6619 N N . GLY B 1 348 ? -16.344 22.375 2.154 1 89.94 348 GLY B N 1
ATOM 6620 C CA . GLY B 1 348 ? -16.281 21.469 1.014 1 89.94 348 GLY B CA 1
ATOM 6621 C C . GLY B 1 348 ? -16.172 22.203 -0.313 1 89.94 348 GLY B C 1
ATOM 6622 O O . GLY B 1 348 ? -16.047 23.422 -0.347 1 89.94 348 GLY B O 1
ATOM 6623 N N . LEU B 1 349 ? -16.016 21.484 -1.356 1 88.31 349 LEU B N 1
ATOM 6624 C CA . LEU B 1 349 ? -15.844 22.016 -2.701 1 88.31 349 LEU B CA 1
ATOM 6625 C C . LEU B 1 349 ? -17.094 22.75 -3.164 1 88.31 349 LEU B C 1
ATOM 6627 O O . LEU B 1 349 ? -17.016 23.641 -4.027 1 88.31 349 LEU B O 1
ATOM 6631 N N . ASP B 1 350 ? -18.203 22.406 -2.648 1 77.56 350 ASP B N 1
ATOM 6632 C CA . ASP B 1 350 ? -19.453 22.938 -3.158 1 77.56 350 ASP B CA 1
ATOM 6633 C C . ASP B 1 350 ? -19.891 24.172 -2.367 1 77.56 350 ASP B C 1
ATOM 6635 O O . ASP B 1 350 ? -20.953 24.75 -2.629 1 77.56 350 ASP B O 1
ATOM 6639 N N . HIS B 1 351 ? -19.125 24.469 -1.437 1 66.5 351 HIS B N 1
ATOM 6640 C CA . HIS B 1 351 ? -19.578 25.578 -0.589 1 66.5 351 HIS B CA 1
ATOM 6641 C C . HIS B 1 351 ? -19.094 26.906 -1.125 1 66.5 351 HIS B C 1
ATOM 6643 O O . HIS B 1 351 ? -17.922 27.047 -1.517 1 66.5 351 HIS B O 1
ATOM 6649 N N . LYS B 1 352 ? -20.172 27.641 -1.471 1 61.25 352 LYS B N 1
ATOM 6650 C CA . LYS B 1 352 ? -19.781 29.016 -1.727 1 61.25 352 LYS B CA 1
ATOM 6651 C C . LYS B 1 352 ? -19.297 29.703 -0.452 1 61.25 352 LYS B C 1
ATOM 6653 O O . LYS B 1 352 ? -19.594 29.25 0.654 1 61.25 352 LYS B O 1
ATOM 6658 N N . VAL B 1 353 ? -18.422 30.656 -0.534 1 54.69 353 VAL B N 1
ATOM 6659 C CA . VAL B 1 353 ? -17.766 31.359 0.569 1 54.69 353 VAL B CA 1
ATOM 6660 C C . VAL B 1 353 ? -18.812 31.719 1.633 1 54.69 353 VAL B C 1
ATOM 6662 O O . VAL B 1 353 ? -19.812 32.375 1.337 1 54.69 353 VAL B O 1
ATOM 6665 N N . PRO B 1 354 ? -18.734 30.906 2.68 1 53.75 354 PRO B N 1
ATOM 6666 C CA . PRO B 1 354 ? -19.766 31.266 3.66 1 53.75 354 PRO B CA 1
ATOM 6667 C C . PRO B 1 354 ? -19.688 32.719 4.094 1 53.75 354 PRO B C 1
ATOM 6669 O O . PRO B 1 354 ? -18.594 33.281 4.27 1 53.75 354 PRO B O 1
ATOM 6672 N N . PRO B 1 355 ? -20.812 33.438 3.941 1 48.91 355 PRO B N 1
ATOM 6673 C CA . PRO B 1 355 ? -20.781 34.781 4.52 1 48.91 355 PRO B CA 1
ATOM 6674 C C . PRO B 1 355 ? -20.344 34.781 5.98 1 48.91 355 PRO B C 1
ATOM 6676 O O . PRO B 1 355 ? -20.609 33.812 6.715 1 48.91 355 PRO B O 1
ATOM 6679 N N . THR B 1 356 ? -19.156 35.344 6.273 1 49.75 356 THR B N 1
ATOM 6680 C CA . THR B 1 356 ? -18.828 35.625 7.668 1 49.75 356 THR B CA 1
ATOM 6681 C C . THR B 1 356 ? -19.938 36.469 8.32 1 49.75 356 THR B C 1
ATOM 6683 O O . THR B 1 356 ? -20.266 37.562 7.84 1 49.75 356 THR B O 1
ATOM 6686 N N . ASP B 1 357 ? -20.984 35.844 8.758 1 47.28 357 ASP B N 1
ATOM 6687 C CA . ASP B 1 357 ? -21.922 36.719 9.453 1 47.28 357 ASP B CA 1
ATOM 6688 C C . ASP B 1 357 ? -21.453 37 10.883 1 47.28 357 ASP B C 1
ATOM 6690 O O . ASP B 1 357 ? -20.406 36.5 11.305 1 47.28 357 ASP B O 1
ATOM 6694 N N . ARG B 1 358 ? -22.078 37.938 11.578 1 47.72 358 ARG B N 1
ATOM 6695 C CA . ARG B 1 358 ? -21.844 38.469 12.922 1 47.72 358 ARG B CA 1
ATOM 6696 C C . ARG B 1 358 ? -21.547 37.344 13.906 1 47.72 358 ARG B C 1
ATOM 6698 O O . ARG B 1 358 ? -20.984 37.594 14.977 1 47.72 358 ARG B O 1
ATOM 6705 N N . SER B 1 359 ? -21.797 36.062 13.508 1 55.38 359 SER B N 1
ATOM 6706 C CA . SER B 1 359 ? -21.891 35.031 14.547 1 55.38 359 SER B CA 1
ATOM 6707 C C . SER B 1 359 ? -20.703 34.094 14.477 1 55.38 359 SER B C 1
ATOM 6709 O O . SER B 1 359 ? -20.578 33.188 15.312 1 55.38 359 SER B O 1
ATOM 6711 N N . GLY B 1 360 ? -19.625 34.469 13.633 1 63.81 360 GLY B N 1
ATOM 6712 C CA . GLY B 1 360 ? -18.469 33.594 13.602 1 63.81 360 GLY B CA 1
ATOM 6713 C C . GLY B 1 360 ? -18.031 33.25 12.188 1 63.81 360 GLY B C 1
ATOM 6714 O O . GLY B 1 360 ? -18.672 33.656 11.219 1 63.81 360 GLY B O 1
ATOM 6715 N N . VAL B 1 361 ? -16.812 32.688 12.172 1 75.75 361 VAL B N 1
ATOM 6716 C CA . VAL B 1 361 ? -16.281 32.219 10.898 1 75.75 361 VAL B CA 1
ATOM 6717 C C . VAL B 1 361 ? -16.75 30.781 10.633 1 75.75 361 VAL B C 1
ATOM 6719 O O . VAL B 1 361 ? -16.578 29.906 11.484 1 75.75 361 VAL B O 1
ATOM 6722 N N . VAL B 1 362 ? -17.375 30.641 9.602 1 84.38 362 VAL B N 1
ATOM 6723 C CA . VAL B 1 362 ? -17.859 29.312 9.234 1 84.38 362 VAL B CA 1
ATOM 6724 C C . VAL B 1 362 ? -16.672 28.391 8.961 1 84.38 362 VAL B C 1
ATOM 6726 O O . VAL B 1 362 ? -15.844 28.672 8.102 1 84.38 362 VAL B O 1
ATOM 6729 N N . ALA B 1 363 ? -16.594 27.344 9.688 1 90.19 363 ALA B N 1
ATOM 6730 C CA . ALA B 1 363 ? -15.5 26.391 9.531 1 90.19 363 ALA B CA 1
ATOM 6731 C C . ALA B 1 363 ? -15.922 25.219 8.641 1 90.19 363 ALA B C 1
ATOM 6733 O O . ALA B 1 363 ? -15.086 24.594 7.992 1 90.19 363 ALA B O 1
ATOM 6734 N N . GLY B 1 364 ? -17.203 24.922 8.586 1 91.88 364 GLY B N 1
ATOM 6735 C CA . GLY B 1 364 ? -17.719 23.828 7.781 1 91.88 364 GLY B CA 1
ATOM 6736 C C . GLY B 1 364 ? -18.375 22.734 8.609 1 91.88 364 GLY B C 1
ATOM 6737 O O . GLY B 1 364 ? -18.641 22.938 9.797 1 91.88 364 GLY B O 1
ATOM 6738 N N . ARG B 1 365 ? -18.719 21.625 7.957 1 92.44 365 ARG B N 1
ATOM 6739 C CA . ARG B 1 365 ? -19.328 20.484 8.641 1 92.44 365 ARG B CA 1
ATOM 6740 C C . ARG B 1 365 ? -18.266 19.484 9.094 1 92.44 365 ARG B C 1
ATOM 6742 O O . ARG B 1 365 ? -17.469 19.016 8.289 1 92.44 365 ARG B O 1
ATOM 6749 N N . PRO B 1 366 ? -18.297 19.156 10.359 1 95.56 366 PRO B N 1
ATOM 6750 C CA . PRO B 1 366 ? -17.344 18.156 10.828 1 95.56 366 PRO B CA 1
ATOM 6751 C C . PRO B 1 366 ? -17.484 16.828 10.102 1 95.56 366 PRO B C 1
ATOM 6753 O O . PRO B 1 366 ? -18.594 16.391 9.797 1 95.56 366 PRO B O 1
ATOM 6756 N N . ASP B 1 367 ? -16.375 16.219 9.711 1 95.25 367 ASP B N 1
ATOM 6757 C CA . ASP B 1 367 ? -16.297 14.891 9.117 1 95.25 367 ASP B CA 1
ATOM 6758 C C . ASP B 1 367 ? -15.711 13.883 10.102 1 95.25 367 ASP B C 1
ATOM 6760 O O . ASP B 1 367 ? -14.508 13.891 10.367 1 95.25 367 ASP B O 1
ATOM 6764 N N . PRO B 1 368 ? -16.547 13 10.617 1 95 368 PRO B N 1
ATOM 6765 C CA . PRO B 1 368 ? -16.062 12.047 11.625 1 95 368 PRO B CA 1
ATOM 6766 C C . PRO B 1 368 ? -14.945 11.148 11.109 1 95 368 PRO B C 1
ATOM 6768 O O . PRO B 1 368 ? -14.242 10.523 11.906 1 95 368 PRO B O 1
ATOM 6771 N N . ARG B 1 369 ? -14.789 11 9.836 1 94.69 369 ARG B N 1
ATOM 6772 C CA . ARG B 1 369 ? -13.672 10.234 9.281 1 94.69 369 ARG B CA 1
ATOM 6773 C C . ARG B 1 369 ? -12.352 10.961 9.5 1 94.69 369 ARG B C 1
ATOM 6775 O O . ARG B 1 369 ? -11.281 10.383 9.328 1 94.69 369 ARG B O 1
ATOM 6782 N N . VAL B 1 370 ? -12.445 12.219 9.789 1 96.56 370 VAL B N 1
ATOM 6783 C CA . VAL B 1 370 ? -11.281 13.031 10.133 1 96.56 370 VAL B CA 1
ATOM 6784 C C . VAL B 1 370 ? -11.234 13.258 11.641 1 96.56 370 VAL B C 1
ATOM 6786 O O . VAL B 1 370 ? -10.312 12.805 12.32 1 96.56 370 VAL B O 1
ATOM 6789 N N . ALA B 1 371 ? -12.258 13.883 12.117 1 95.69 371 ALA B N 1
ATOM 6790 C CA . ALA B 1 371 ? -12.438 14.164 13.539 1 95.69 371 ALA B CA 1
ATOM 6791 C C . ALA B 1 371 ? -13.898 14.469 13.859 1 95.69 371 ALA B C 1
ATOM 6793 O O . ALA B 1 371 ? -14.547 15.242 13.156 1 95.69 371 ALA B O 1
ATOM 6794 N N . GLU B 1 372 ? -14.344 13.812 14.867 1 96.19 372 GLU B N 1
ATOM 6795 C CA . GLU B 1 372 ? -15.602 14.242 15.477 1 96.19 372 GLU B CA 1
ATOM 6796 C C . GLU B 1 372 ? -15.414 15.531 16.266 1 96.19 372 GLU B C 1
ATOM 6798 O O . GLU B 1 372 ? -14.375 15.719 16.906 1 96.19 372 GLU B O 1
ATOM 6803 N N . ILE B 1 373 ? -16.406 16.438 16.188 1 96.81 373 ILE B N 1
ATOM 6804 C CA . ILE B 1 373 ? -16.297 17.719 16.906 1 96.81 373 ILE B CA 1
ATOM 6805 C C . ILE B 1 373 ? -17.547 17.922 17.766 1 96.81 373 ILE B C 1
ATOM 6807 O O . ILE B 1 373 ? -18.672 17.688 17.312 1 96.81 373 ILE B O 1
ATOM 6811 N N . ARG B 1 374 ? -17.312 18.312 18.953 1 95.25 374 ARG B N 1
ATOM 6812 C CA . ARG B 1 374 ? -18.344 18.719 19.906 1 95.25 374 ARG B CA 1
ATOM 6813 C C . ARG B 1 374 ? -18.016 20.062 20.547 1 95.25 374 ARG B C 1
ATOM 6815 O O . ARG B 1 374 ? -16.875 20.531 20.453 1 95.25 374 ARG B O 1
ATOM 6822 N N . VAL B 1 375 ? -19.109 20.656 21.016 1 95.44 375 VAL B N 1
ATOM 6823 C CA . VAL B 1 375 ? -18.938 21.875 21.797 1 95.44 375 VAL B CA 1
ATOM 6824 C C . VAL B 1 375 ? -19.219 21.594 23.281 1 95.44 375 VAL B C 1
ATOM 6826 O O . VAL B 1 375 ? -20.25 21.031 23.625 1 95.44 375 VAL B O 1
ATOM 6829 N N . ALA B 1 376 ? -18.266 22 24.125 1 94.75 376 ALA B N 1
ATOM 6830 C CA . ALA B 1 376 ? -18.375 21.672 25.547 1 94.75 376 ALA B CA 1
ATOM 6831 C C . ALA B 1 376 ? -18.266 22.938 26.391 1 94.75 376 ALA B C 1
ATOM 6833 O O . ALA B 1 376 ? -17.703 23.938 25.953 1 94.75 376 ALA B O 1
ATOM 6834 N N . ASP B 1 377 ? -18.812 22.797 27.516 1 89.88 377 ASP B N 1
ATOM 6835 C CA . ASP B 1 377 ? -18.625 23.859 28.5 1 89.88 377 ASP B CA 1
ATOM 6836 C C . ASP B 1 377 ? -17.156 23.938 28.938 1 89.88 377 ASP B C 1
ATOM 6838 O O . ASP B 1 377 ? -16.562 22.938 29.312 1 89.88 377 ASP B O 1
ATOM 6842 N N . PRO B 1 378 ? -16.594 25.094 28.828 1 84.25 378 PRO B N 1
ATOM 6843 C CA . PRO B 1 378 ? -15.172 25.219 29.125 1 84.25 378 PRO B CA 1
ATOM 6844 C C . PRO B 1 378 ? -14.828 24.828 30.562 1 84.25 378 PRO B C 1
ATOM 6846 O O . PRO B 1 378 ? -13.688 24.438 30.844 1 84.25 378 PRO B O 1
ATOM 6849 N N . GLU B 1 379 ? -15.75 24.906 31.484 1 80.31 379 GLU B N 1
ATOM 6850 C CA . GLU B 1 379 ? -15.484 24.625 32.906 1 80.31 379 GLU B CA 1
ATOM 6851 C C . GLU B 1 379 ? -15.875 23.188 33.25 1 80.31 379 GLU B C 1
ATOM 6853 O O . GLU B 1 379 ? -15.039 22.406 33.719 1 80.31 379 GLU B O 1
ATOM 6858 N N . SER B 1 380 ? -17.094 22.828 32.875 1 82 380 SER B N 1
ATOM 6859 C CA . SER B 1 380 ? -17.578 21.5 33.25 1 82 380 SER B CA 1
ATOM 6860 C C . SER B 1 380 ? -17.156 20.453 32.25 1 82 380 SER B C 1
ATOM 6862 O O . SER B 1 380 ? -17.219 19.25 32.531 1 82 380 SER B O 1
ATOM 6864 N N . HIS B 1 381 ? -16.859 20.938 31.047 1 86.88 381 HIS B N 1
ATOM 6865 C CA . HIS B 1 381 ? -16.438 20.078 29.938 1 86.88 381 HIS B CA 1
ATOM 6866 C C . HIS B 1 381 ? -17.578 19.203 29.438 1 86.88 381 HIS B C 1
ATOM 6868 O O . HIS B 1 381 ? -17.359 18.266 28.672 1 86.88 381 HIS B O 1
ATOM 6874 N N . GLU B 1 382 ? -18.75 19.469 29.891 1 89.19 382 GLU B N 1
ATOM 6875 C CA . GLU B 1 382 ? -19.922 18.75 29.422 1 89.19 382 GLU B CA 1
ATOM 6876 C C . GLU B 1 382 ? -20.391 19.281 28.062 1 89.19 382 GLU B C 1
ATOM 6878 O O . GLU B 1 382 ? -20.328 20.484 27.812 1 89.19 382 GLU B O 1
ATOM 6883 N N . PRO B 1 383 ? -20.828 18.328 27.281 1 92.12 383 PRO B N 1
ATOM 6884 C CA . PRO B 1 383 ? -21.328 18.781 25.969 1 92.12 383 PRO B CA 1
ATOM 6885 C C . PRO B 1 383 ? -22.469 19.797 26.094 1 92.12 383 PRO B C 1
ATOM 6887 O O . PRO B 1 383 ? -23.312 19.672 26.984 1 92.12 383 PRO B O 1
ATOM 6890 N N . LEU B 1 384 ? -22.453 20.781 25.266 1 91.56 384 LEU B N 1
ATOM 6891 C CA . LEU B 1 384 ? -23.5 21.797 25.219 1 91.56 384 LEU B CA 1
ATOM 6892 C C . LEU B 1 384 ? -24.469 21.531 24.078 1 91.56 384 LEU B C 1
ATOM 6894 O O . LEU B 1 384 ? -24.125 20.875 23.094 1 91.56 384 LEU B O 1
ATOM 6898 N N . PRO B 1 385 ? -25.734 22 24.25 1 86.75 385 PRO B N 1
ATOM 6899 C CA . PRO B 1 385 ? -26.688 21.859 23.156 1 86.75 385 PRO B CA 1
ATOM 6900 C C . PRO B 1 385 ? -26.297 22.656 21.906 1 86.75 385 PRO B C 1
ATOM 6902 O O . PRO B 1 385 ? -25.469 23.578 22 1 86.75 385 PRO B O 1
ATOM 6905 N N . GLU B 1 386 ? -26.891 22.312 20.844 1 86.94 386 GLU B N 1
ATOM 6906 C CA . GLU B 1 386 ? -26.656 23.016 19.578 1 86.94 386 GLU B CA 1
ATOM 6907 C C . GLU B 1 386 ? -26.953 24.516 19.719 1 86.94 386 GLU B C 1
ATOM 6909 O O . GLU B 1 386 ? -27.891 24.906 20.406 1 86.94 386 GLU B O 1
ATOM 6914 N N . GLY B 1 387 ? -26.078 25.25 19.141 1 86.88 387 GLY B N 1
ATOM 6915 C CA . GLY B 1 387 ? -26.312 26.688 19.094 1 86.88 387 GLY B CA 1
ATOM 6916 C C . GLY B 1 387 ? -25.625 27.438 20.219 1 86.88 387 GLY B C 1
ATOM 6917 O O . GLY B 1 387 ? -25.469 28.656 20.156 1 86.88 387 GLY B O 1
ATOM 6918 N N . GLN B 1 388 ? -25.219 26.766 21.203 1 88.94 388 GLN B N 1
ATOM 6919 C CA . GLN B 1 388 ? -24.562 27.422 22.328 1 88.94 388 GLN B CA 1
ATOM 6920 C C . GLN B 1 388 ? -23.047 27.5 22.125 1 88.94 388 GLN B C 1
ATOM 6922 O O . GLN B 1 388 ? -22.438 26.547 21.641 1 88.94 388 GLN B O 1
ATOM 6927 N N . ILE B 1 389 ? -22.531 28.641 22.484 1 87.62 389 ILE B N 1
ATOM 6928 C CA . ILE B 1 389 ? -21.094 28.844 22.344 1 87.62 389 ILE B CA 1
ATOM 6929 C C . ILE B 1 389 ? -20.359 28.156 23.469 1 87.62 389 ILE B C 1
ATOM 6931 O O . ILE B 1 389 ? -20.734 28.266 24.641 1 87.62 389 ILE B O 1
ATOM 6935 N N . GLY B 1 390 ? -19.391 27.453 23.203 1 92.19 390 GLY B N 1
ATOM 6936 C CA . GLY B 1 390 ? -18.516 26.766 24.141 1 92.19 390 GLY B CA 1
ATOM 6937 C C . GLY B 1 390 ? -17.172 26.391 23.531 1 92.19 390 GLY B C 1
ATOM 6938 O O . GLY B 1 390 ? -16.797 26.906 22.484 1 92.19 390 GLY B O 1
ATOM 6939 N N . GLU B 1 391 ? -16.422 25.594 24.266 1 94.31 391 GLU B N 1
ATOM 6940 C CA . GLU B 1 391 ? -15.117 25.156 23.781 1 94.31 391 GLU B CA 1
ATOM 6941 C C . GLU B 1 391 ? -15.258 24.047 22.734 1 94.31 391 GLU B C 1
ATOM 6943 O O . GLU B 1 391 ? -15.984 23.078 22.953 1 94.31 391 GLU B O 1
ATOM 6948 N N . ILE B 1 392 ? -14.617 24.25 21.641 1 95.5 392 ILE B N 1
ATOM 6949 C CA . ILE B 1 392 ? -14.57 23.234 20.609 1 95.5 392 ILE B CA 1
ATOM 6950 C C . ILE B 1 392 ? -13.68 22.078 21.078 1 95.5 392 ILE B C 1
ATOM 6952 O O . ILE B 1 392 ? -12.523 22.297 21.453 1 95.5 392 ILE B O 1
ATOM 6956 N N . VAL B 1 393 ? -14.219 20.828 21.109 1 96.56 393 VAL B N 1
ATOM 6957 C CA . VAL B 1 393 ? -13.438 19.641 21.422 1 96.56 393 VAL B CA 1
ATOM 6958 C C . VAL B 1 393 ? -13.523 18.641 20.266 1 96.56 393 VAL B C 1
ATOM 6960 O O . VAL B 1 393 ? -14.523 18.594 19.562 1 96.56 393 VAL B O 1
ATOM 6963 N N . SER B 1 394 ? -12.484 17.938 20.109 1 97.06 394 SER B N 1
ATOM 6964 C CA . SER B 1 394 ? -12.398 17.078 18.938 1 97.06 394 SER B CA 1
ATOM 6965 C C . SER B 1 394 ? -11.836 15.711 19.297 1 97.06 394 SER B C 1
ATOM 6967 O O . SER B 1 394 ? -11.055 15.586 20.234 1 97.06 394 SER B O 1
ATOM 6969 N N . ARG B 1 395 ? -12.258 14.664 18.578 1 97.31 395 ARG B N 1
ATOM 6970 C CA . ARG B 1 395 ? -11.773 13.289 18.688 1 97.31 395 ARG B CA 1
ATOM 6971 C C . ARG B 1 395 ? -12 12.523 17.391 1 97.31 395 ARG B C 1
ATOM 6973 O O . ARG B 1 395 ? -13.047 12.648 16.766 1 97.31 395 ARG B O 1
ATOM 6980 N N . GLY B 1 396 ? -11 11.781 16.984 1 97.31 396 GLY B N 1
ATOM 6981 C CA . GLY B 1 396 ? -11.18 10.992 15.773 1 97.31 396 GLY B CA 1
ATOM 6982 C C . GLY B 1 396 ? -9.891 10.398 15.242 1 97.31 396 GLY B C 1
ATOM 6983 O O . GLY B 1 396 ? -8.875 10.383 15.945 1 97.31 396 GLY B O 1
ATOM 6984 N N . PRO B 1 397 ? -9.906 9.906 14.039 1 96.81 397 PRO B N 1
ATOM 6985 C CA . PRO B 1 397 ? -8.758 9.242 13.422 1 96.81 397 PRO B CA 1
ATOM 6986 C C . PRO B 1 397 ? -7.512 10.133 13.391 1 96.81 397 PRO B C 1
ATOM 6988 O O . PRO B 1 397 ? -6.387 9.625 13.422 1 96.81 397 PRO B O 1
ATOM 6991 N N . MET B 1 398 ? -7.637 11.43 13.453 1 96.62 398 MET B N 1
ATOM 6992 C CA . MET B 1 398 ? -6.516 12.359 13.352 1 96.62 398 MET B CA 1
ATOM 6993 C C . MET B 1 398 ? -5.973 12.711 14.734 1 96.62 398 MET B C 1
ATOM 6995 O O . MET B 1 398 ? -4.969 13.406 14.852 1 96.62 398 MET B O 1
ATOM 6999 N N . THR B 1 399 ? -6.605 12.234 15.789 1 97.31 399 THR B N 1
ATOM 7000 C CA . THR B 1 399 ? -6.211 12.625 17.141 1 97.31 399 THR B CA 1
ATOM 7001 C C . THR B 1 399 ? -4.758 12.25 17.406 1 97.31 399 THR B C 1
ATOM 7003 O O . THR B 1 399 ? -4.352 11.117 17.172 1 97.31 399 THR B O 1
ATOM 7006 N N . PRO B 1 400 ? -3.947 13.242 17.812 1 97.06 400 PRO B N 1
ATOM 7007 C CA . PRO B 1 400 ? -2.535 12.969 18.094 1 97.06 400 PRO B CA 1
ATOM 7008 C C . PRO B 1 400 ? -2.336 12.078 19.328 1 97.06 400 PRO B C 1
ATOM 7010 O O . PRO B 1 400 ? -3.295 11.789 20.047 1 97.06 400 PRO B O 1
ATOM 7013 N N . LEU B 1 401 ? -1.125 11.633 19.531 1 97.62 401 LEU B N 1
ATOM 7014 C CA . LEU B 1 401 ? -0.778 10.711 20.609 1 97.62 401 LEU B CA 1
ATOM 7015 C C . LEU B 1 401 ? -0.691 11.445 21.953 1 97.62 401 LEU B C 1
ATOM 7017 O O . LEU B 1 401 ? -1.289 11.016 22.938 1 97.62 401 LEU B O 1
ATOM 7021 N N . CYS B 1 402 ? 0.109 12.484 22.016 1 97.62 402 CYS B N 1
ATOM 7022 C CA . CYS B 1 402 ? 0.394 13.219 23.25 1 97.62 402 CYS B CA 1
ATOM 7023 C C . CYS B 1 402 ? 1.188 14.484 22.953 1 97.62 402 CYS B C 1
ATOM 7025 O O . CYS B 1 402 ? 1.585 14.719 21.812 1 97.62 402 CYS B O 1
ATOM 7027 N N . TYR B 1 403 ? 1.219 15.352 23.953 1 96 403 TYR B N 1
ATOM 7028 C CA . TYR B 1 403 ? 2.201 16.438 23.938 1 96 403 TYR B CA 1
ATOM 7029 C C . TYR B 1 403 ? 3.578 15.922 24.344 1 96 403 TYR B C 1
ATOM 7031 O O . TYR B 1 403 ? 3.701 15.133 25.281 1 96 403 TYR B O 1
ATOM 7039 N N . VAL B 1 404 ? 4.605 16.297 23.609 1 97 404 VAL B N 1
ATOM 7040 C CA . VAL B 1 404 ? 5.953 15.781 23.812 1 97 404 VAL B CA 1
ATOM 7041 C C . VAL B 1 404 ? 6.539 16.344 25.094 1 97 404 VAL B C 1
ATOM 7043 O O . VAL B 1 404 ? 6.621 17.562 25.266 1 97 404 VAL B O 1
ATOM 7046 N N . ALA B 1 405 ? 6.906 15.492 26 1 93.88 405 ALA B N 1
ATOM 7047 C CA . ALA B 1 405 ? 7.566 15.828 27.25 1 93.88 405 ALA B CA 1
ATOM 7048 C C . ALA B 1 405 ? 6.781 16.891 28.016 1 93.88 405 ALA B C 1
ATOM 7050 O O . ALA B 1 405 ? 7.363 17.812 28.609 1 93.88 405 ALA B O 1
ATOM 7051 N N . SER B 1 406 ? 5.477 16.828 27.938 1 92.81 406 SER B N 1
ATOM 7052 C CA . SER B 1 406 ? 4.629 17.828 28.578 1 92.81 406 SER B CA 1
ATOM 7053 C C . SER B 1 406 ? 3.387 17.188 29.188 1 92.81 406 SER B C 1
ATOM 7055 O O . SER B 1 406 ? 2.264 17.5 28.781 1 92.81 406 SER B O 1
ATOM 7057 N N . PRO B 1 407 ? 3.551 16.453 30.266 1 93.56 407 PRO B N 1
ATOM 7058 C CA . PRO B 1 407 ? 2.404 15.812 30.891 1 93.56 407 PRO B CA 1
ATOM 7059 C C . PRO B 1 407 ? 1.369 16.812 31.406 1 93.56 407 PRO B C 1
ATOM 7061 O O . PRO B 1 407 ? 0.172 16.516 31.422 1 93.56 407 PRO B O 1
ATOM 7064 N N . ALA B 1 408 ? 1.837 17.969 31.781 1 92.06 408 ALA B N 1
ATOM 7065 C CA . ALA B 1 408 ? 0.917 19 32.281 1 92.06 408 ALA B CA 1
ATOM 7066 C C . ALA B 1 408 ? -0.034 19.438 31.156 1 92.06 408 ALA B C 1
ATOM 7068 O O . ALA B 1 408 ? -1.223 19.656 31.406 1 92.06 408 ALA B O 1
ATOM 7069 N N . LEU B 1 409 ? 0.512 19.578 29.938 1 91.88 409 LEU B N 1
ATOM 7070 C CA . LEU B 1 409 ? -0.342 19.922 28.812 1 91.88 409 LEU B CA 1
ATOM 7071 C C . LEU B 1 409 ? -1.335 18.797 28.531 1 91.88 409 LEU B C 1
ATOM 7073 O O . LEU B 1 409 ? -2.502 19.047 28.219 1 91.88 409 LEU B O 1
ATOM 7077 N N . ASP B 1 410 ? -0.895 17.594 28.641 1 95.25 410 ASP B N 1
ATOM 7078 C CA . ASP B 1 410 ? -1.778 16.453 28.422 1 95.25 410 ASP B CA 1
ATOM 7079 C C . ASP B 1 410 ? -2.936 16.453 29.422 1 95.25 410 ASP B C 1
ATOM 7081 O O . ASP B 1 410 ? -4.094 16.266 29.047 1 95.25 410 ASP B O 1
ATOM 7085 N N . ALA B 1 411 ? -2.596 16.703 30.656 1 92.81 411 ALA B N 1
ATOM 7086 C CA . ALA B 1 411 ? -3.617 16.734 31.688 1 92.81 411 ALA B CA 1
ATOM 7087 C C . ALA B 1 411 ? -4.629 17.844 31.453 1 92.81 411 ALA B C 1
ATOM 7089 O O . ALA B 1 411 ? -5.816 17.688 31.75 1 92.81 411 ALA B O 1
ATOM 7090 N N . ARG B 1 412 ? -4.16 18.906 30.891 1 89.25 412 ARG B N 1
ATOM 7091 C CA . ARG B 1 412 ? -4.988 20.094 30.688 1 89.25 412 ARG B CA 1
ATOM 7092 C C . ARG B 1 412 ? -5.871 19.938 29.453 1 89.25 412 ARG B C 1
ATOM 7094 O O . ARG B 1 412 ? -7.035 20.344 29.469 1 89.25 412 ARG B O 1
ATOM 7101 N N . TYR B 1 413 ? -5.383 19.328 28.422 1 92.25 413 TYR B N 1
ATOM 7102 C CA . TYR B 1 413 ? -6.059 19.469 27.125 1 92.25 413 TYR B CA 1
ATOM 7103 C C . TYR B 1 413 ? -6.59 18.125 26.656 1 92.25 413 TYR B C 1
ATOM 7105 O O . TYR B 1 413 ? -7.297 18.047 25.641 1 92.25 413 TYR B O 1
ATOM 7113 N N . ARG B 1 414 ? -6.305 17.047 27.375 1 93.88 414 ARG B N 1
ATOM 7114 C CA . ARG B 1 414 ? -6.746 15.727 26.953 1 93.88 414 ARG B CA 1
ATOM 7115 C C . ARG B 1 414 ? -7.66 15.094 28 1 93.88 414 ARG B C 1
ATOM 7117 O O . ARG B 1 414 ? -7.414 15.219 29.203 1 93.88 414 ARG B O 1
ATOM 7124 N N . THR B 1 415 ? -8.711 14.391 27.547 1 92.31 415 THR B N 1
ATOM 7125 C CA . THR B 1 415 ? -9.594 13.672 28.469 1 92.31 415 THR B CA 1
ATOM 7126 C C . THR B 1 415 ? -9.336 12.164 28.391 1 92.31 415 THR B C 1
ATOM 7128 O O . THR B 1 415 ? -8.773 11.672 27.406 1 92.31 415 THR B O 1
ATOM 7131 N N . PRO B 1 416 ? -9.789 11.43 29.328 1 90.94 416 PRO B N 1
ATOM 7132 C CA . PRO B 1 416 ? -9.602 9.977 29.328 1 90.94 416 PRO B CA 1
ATOM 7133 C C . PRO B 1 416 ? -10.32 9.289 28.172 1 90.94 416 PRO B C 1
ATOM 7135 O O . PRO B 1 416 ? -9.898 8.219 27.734 1 90.94 416 PRO B O 1
ATOM 7138 N N . GLU B 1 417 ? -11.391 9.945 27.672 1 92.88 417 GLU B N 1
ATOM 7139 C CA . GLU B 1 417 ? -12.156 9.367 26.562 1 92.88 417 GLU B CA 1
ATOM 7140 C C . GLU B 1 417 ? -11.508 9.68 25.219 1 92.88 417 GLU B C 1
ATOM 7142 O O . GLU B 1 417 ? -11.945 9.188 24.188 1 92.88 417 GLU B O 1
ATOM 7147 N N . GLY B 1 418 ? -10.484 10.516 25.25 1 93.94 418 GLY B N 1
ATOM 7148 C CA . GLY B 1 418 ? -9.727 10.766 24.031 1 93.94 418 GLY B CA 1
ATOM 7149 C C . GLY B 1 418 ? -10.055 12.102 23.391 1 93.94 418 GLY B C 1
ATOM 7150 O O . GLY B 1 418 ? -9.539 12.422 22.312 1 93.94 418 GLY B O 1
ATOM 7151 N N . TRP B 1 419 ? -10.906 12.891 24.031 1 95.5 419 TRP B N 1
ATOM 7152 C CA . TRP B 1 419 ? -11.234 14.203 23.484 1 95.5 419 TRP B CA 1
ATOM 7153 C C . TRP B 1 419 ? -10.086 15.18 23.688 1 95.5 419 TRP B C 1
ATOM 7155 O O . TRP B 1 419 ? -9.453 15.18 24.75 1 95.5 419 TRP B O 1
ATOM 7165 N N . VAL B 1 420 ? -9.859 16 22.734 1 96.12 420 VAL B N 1
ATOM 7166 C CA . VAL B 1 420 ? -8.859 17.062 22.797 1 96.12 420 VAL B CA 1
ATOM 7167 C C . VAL B 1 420 ? -9.562 18.422 22.938 1 96.12 420 VAL B C 1
ATOM 7169 O O . VAL B 1 420 ? -10.391 18.781 22.094 1 96.12 420 VAL B O 1
ATOM 7172 N N . ARG B 1 421 ? -9.203 19.094 23.922 1 94 421 ARG B N 1
ATOM 7173 C CA . ARG B 1 421 ? -9.656 20.469 24.109 1 94 421 ARG B CA 1
ATOM 7174 C C . ARG B 1 421 ? -8.797 21.453 23.312 1 94 421 ARG B C 1
ATOM 7176 O O . ARG B 1 421 ? -7.586 21.516 23.516 1 94 421 ARG B O 1
ATOM 7183 N N . THR B 1 422 ? -9.422 22.25 22.469 1 91.56 422 THR B N 1
ATOM 7184 C CA . THR B 1 422 ? -8.648 23.031 21.516 1 91.56 422 THR B CA 1
ATOM 7185 C C . THR B 1 422 ? -8.312 24.406 22.094 1 91.56 422 THR B C 1
ATOM 7187 O O . THR B 1 422 ? -7.395 25.078 21.625 1 91.56 422 THR B O 1
ATOM 7190 N N . GLY B 1 423 ? -9.109 24.812 23.062 1 88.88 423 GLY B N 1
ATOM 7191 C CA . GLY B 1 423 ? -8.984 26.172 23.547 1 88.88 423 GLY B CA 1
ATOM 7192 C C . GLY B 1 423 ? -9.68 27.188 22.656 1 88.88 423 GLY B C 1
ATOM 7193 O O . GLY B 1 423 ? -9.672 28.375 22.938 1 88.88 423 GLY B O 1
ATOM 7194 N N . ASP B 1 424 ? -10.312 26.734 21.609 1 88.62 424 ASP B N 1
ATOM 7195 C CA . ASP B 1 424 ? -11.086 27.594 20.719 1 88.62 424 ASP B CA 1
ATOM 7196 C C . ASP B 1 424 ? -12.57 27.578 21.078 1 88.62 424 ASP B C 1
ATOM 7198 O O . ASP B 1 424 ? -13.086 26.547 21.531 1 88.62 424 ASP B O 1
ATOM 7202 N N . LEU B 1 425 ? -13.195 28.703 20.828 1 88.88 425 LEU B N 1
ATOM 7203 C CA . LEU B 1 425 ? -14.617 28.828 21.109 1 88.88 425 LEU B CA 1
ATOM 7204 C C . LEU B 1 425 ? -15.438 28.797 19.828 1 88.88 425 LEU B C 1
ATOM 7206 O O . LEU B 1 425 ? -15.031 29.375 18.812 1 88.88 425 LEU B O 1
ATOM 7210 N N . GLY B 1 426 ? -16.547 28.078 19.891 1 91.5 426 GLY B N 1
ATOM 7211 C CA . GLY B 1 426 ? -17.438 28.016 18.75 1 91.5 426 GLY B CA 1
ATOM 7212 C C . GLY B 1 426 ? -18.781 27.375 19.078 1 91.5 426 GLY B C 1
ATOM 7213 O O . GLY B 1 426 ? -19.109 27.172 20.234 1 91.5 426 GLY B O 1
ATOM 7214 N N . TYR B 1 427 ? -19.609 27.203 18.094 1 90.75 427 TYR B N 1
ATOM 7215 C CA . TYR B 1 427 ? -20.891 26.516 18.234 1 90.75 427 TYR B CA 1
ATOM 7216 C C . TYR B 1 427 ? -21.25 25.781 16.938 1 90.75 427 TYR B C 1
ATOM 7218 O O . TYR B 1 427 ? -20.719 26.094 15.875 1 90.75 427 TYR B O 1
ATOM 7226 N N . LEU B 1 428 ? -22.031 24.719 17.031 1 93.25 428 LEU B N 1
ATOM 7227 C CA . LEU B 1 428 ? -22.641 24.047 15.906 1 93.25 428 LEU B CA 1
ATOM 7228 C C . LEU B 1 428 ? -24.047 24.578 15.656 1 93.25 428 LEU B C 1
ATOM 7230 O O . LEU B 1 428 ? -24.875 24.609 16.562 1 93.25 428 LEU B O 1
ATOM 7234 N N . ASP B 1 429 ? -24.297 24.938 14.469 1 89.5 429 ASP B N 1
ATOM 7235 C CA . ASP B 1 429 ? -25.625 25.484 14.188 1 89.5 429 ASP B CA 1
ATOM 7236 C C . ASP B 1 429 ? -26.625 24.359 13.906 1 89.5 429 ASP B C 1
ATOM 7238 O O . ASP B 1 429 ? -26.297 23.172 14.047 1 89.5 429 ASP B O 1
ATOM 7242 N N . GLY B 1 430 ? -27.891 24.688 13.602 1 88.62 430 GLY B N 1
ATOM 7243 C CA . GLY B 1 430 ? -28.969 23.719 13.406 1 88.62 430 GLY B CA 1
ATOM 7244 C C . GLY B 1 430 ? -28.703 22.75 12.266 1 88.62 430 GLY B C 1
ATOM 7245 O O . GLY B 1 430 ? -29.281 21.656 12.219 1 88.62 430 GLY B O 1
ATOM 7246 N N . ASN B 1 431 ? -27.844 23.141 11.352 1 88.5 431 ASN B N 1
ATOM 7247 C CA . ASN B 1 431 ? -27.5 22.297 10.211 1 88.5 431 ASN B CA 1
ATOM 7248 C C . ASN B 1 431 ? -26.234 21.5 10.461 1 88.5 431 ASN B C 1
ATOM 7250 O O . ASN B 1 431 ? -25.719 20.828 9.562 1 88.5 431 ASN B O 1
ATOM 7254 N N . GLY B 1 432 ? -25.672 21.641 11.656 1 90.94 432 GLY B N 1
ATOM 7255 C CA . GLY B 1 432 ? -24.469 20.891 12.008 1 90.94 432 GLY B CA 1
ATOM 7256 C C . GLY B 1 432 ? -23.203 21.547 11.5 1 90.94 432 GLY B C 1
ATOM 7257 O O . GLY B 1 432 ? -22.156 20.891 11.414 1 90.94 432 GLY B O 1
ATOM 7258 N N . VAL B 1 433 ? -23.297 22.781 11.148 1 91.44 433 VAL B N 1
ATOM 7259 C CA . VAL B 1 433 ? -22.125 23.5 10.664 1 91.44 433 VAL B CA 1
ATOM 7260 C C . VAL B 1 433 ? -21.406 24.172 11.836 1 91.44 433 VAL B C 1
ATOM 7262 O O . VAL B 1 433 ? -22.031 24.812 12.68 1 91.44 433 VAL B O 1
ATOM 7265 N N . LEU B 1 434 ? -20.078 24.031 11.836 1 93.44 434 LEU B N 1
ATOM 7266 C CA . LEU B 1 434 ? -19.281 24.609 12.906 1 93.44 434 LEU B CA 1
ATOM 7267 C C . LEU B 1 434 ? -18.953 26.078 12.617 1 93.44 434 LEU B C 1
ATOM 7269 O O . LEU B 1 434 ? -18.547 26.422 11.5 1 93.44 434 LEU B O 1
ATOM 7273 N N . HIS B 1 435 ? -19.188 26.875 13.609 1 88.81 435 HIS B N 1
ATOM 7274 C CA . HIS B 1 435 ? -18.781 28.281 13.609 1 88.81 435 HIS B CA 1
ATOM 7275 C C . HIS B 1 435 ? -17.75 28.547 14.688 1 88.81 435 HIS B C 1
ATOM 7277 O O . HIS B 1 435 ? -17.953 28.234 15.859 1 88.81 435 HIS B O 1
ATOM 7283 N N . VAL B 1 436 ? -16.656 29.094 14.297 1 88.5 436 VAL B N 1
ATOM 7284 C CA . VAL B 1 436 ? -15.602 29.453 15.25 1 88.5 436 VAL B CA 1
ATOM 7285 C C . VAL B 1 436 ? -15.719 30.922 15.625 1 88.5 436 VAL B C 1
ATOM 7287 O O . VAL B 1 436 ? -15.773 31.797 14.75 1 88.5 436 VAL B O 1
ATOM 7290 N N . VAL B 1 437 ? -15.695 31.203 16.875 1 81.06 437 VAL B N 1
ATOM 7291 C CA . VAL B 1 437 ? -15.992 32.562 17.312 1 81.06 437 VAL B CA 1
ATOM 7292 C C . VAL B 1 437 ? -14.734 33.188 17.906 1 81.06 437 VAL B C 1
ATOM 7294 O O . VAL B 1 437 ? -14.641 34.438 18.016 1 81.06 437 VAL B O 1
ATOM 7297 N N . GLY B 1 438 ? -13.781 32.438 18.328 1 78.94 438 GLY B N 1
ATOM 7298 C CA . GLY B 1 438 ? -12.547 32.969 18.891 1 78.94 438 GLY B CA 1
ATOM 7299 C C . GLY B 1 438 ? -11.758 31.969 19.688 1 78.94 438 GLY B C 1
ATOM 7300 O O . GLY B 1 438 ? -11.898 30.766 19.484 1 78.94 438 GLY B O 1
ATOM 7301 N N . ARG B 1 439 ? -10.727 32.562 20.406 1 75.75 439 ARG B N 1
ATOM 7302 C CA . ARG B 1 439 ? -9.906 31.734 21.297 1 75.75 439 ARG B CA 1
ATOM 7303 C C . ARG B 1 439 ? -10.188 32.062 22.75 1 75.75 439 ARG B C 1
ATOM 7305 O O . ARG B 1 439 ? -10.359 33.25 23.109 1 75.75 439 ARG B O 1
ATOM 7312 N N . LEU B 1 440 ? -10.188 31.016 23.469 1 68.81 440 LEU B N 1
ATOM 7313 C CA . LEU B 1 440 ? -10.414 31.188 24.906 1 68.81 440 LEU B CA 1
ATOM 7314 C C . LEU B 1 440 ? -9.367 32.094 25.516 1 68.81 440 LEU B C 1
ATOM 7316 O O . LEU B 1 440 ? -9.688 32.969 26.312 1 68.81 440 LEU B O 1
ATOM 7320 N N . LYS B 1 441 ? -8.133 31.875 24.938 1 67.12 441 LYS B N 1
ATOM 7321 C CA . LYS B 1 441 ? -7.027 32.625 25.531 1 67.12 441 LYS B CA 1
ATOM 7322 C C . LYS B 1 441 ? -6.957 34.031 24.984 1 67.12 441 LYS B C 1
ATOM 7324 O O . LYS B 1 441 ? -6.281 34.906 25.547 1 67.12 441 LYS B O 1
ATOM 7329 N N . ASP B 1 442 ? -7.508 34.281 23.875 1 68.88 442 ASP B N 1
ATOM 7330 C CA . ASP B 1 442 ? -7.41 35.594 23.234 1 68.88 442 ASP B CA 1
ATOM 7331 C C . ASP B 1 442 ? -8.555 36.5 23.672 1 68.88 442 ASP B C 1
ATOM 7333 O O . ASP B 1 442 ? -8.578 37.688 23.328 1 68.88 442 ASP B O 1
ATOM 7337 N N . VAL B 1 443 ? -9.367 35.875 24.328 1 65.19 443 VAL B N 1
ATOM 7338 C CA . VAL B 1 443 ? -10.516 36.656 24.766 1 65.19 443 VAL B CA 1
ATOM 7339 C C . VAL B 1 443 ? -10.039 37.812 25.625 1 65.19 443 VAL B C 1
ATOM 7341 O O . VAL B 1 443 ? -9.172 37.656 26.5 1 65.19 443 VAL B O 1
ATOM 7344 N N . VAL B 1 444 ? -10.305 39 25.125 1 74.62 444 VAL B N 1
ATOM 7345 C CA . VAL B 1 444 ? -9.969 40.219 25.875 1 74.62 444 VAL B CA 1
ATOM 7346 C C . VAL B 1 444 ? -11.047 40.5 26.922 1 74.62 444 VAL B C 1
ATOM 7348 O O . VAL B 1 444 ? -12.234 40.531 26.578 1 74.62 444 VAL B O 1
ATOM 7351 N N . ILE B 1 445 ? -10.633 40.469 28.141 1 70.44 445 ILE B N 1
ATOM 7352 C CA . ILE B 1 445 ? -11.57 40.781 29.219 1 70.44 445 ILE B CA 1
ATOM 7353 C C . ILE B 1 445 ? -11.469 42.25 29.594 1 70.44 445 ILE B C 1
ATOM 7355 O O . ILE B 1 445 ? -10.516 42.688 30.25 1 70.44 445 ILE B O 1
ATOM 7359 N N . ARG B 1 446 ? -12.406 43 29.094 1 76.44 446 ARG B N 1
ATOM 7360 C CA . ARG B 1 446 ? -12.477 44.438 29.375 1 76.44 446 ARG B CA 1
ATOM 7361 C C . ARG B 1 446 ? -13.578 44.75 30.375 1 76.44 446 ARG B C 1
ATOM 7363 O O . ARG B 1 446 ? -14.766 44.656 30.062 1 76.44 446 ARG B O 1
ATOM 7370 N N . GLY B 1 447 ? -13.25 45.219 31.594 1 69.75 447 GLY B N 1
ATOM 7371 C CA . GLY B 1 447 ? -14.227 45.531 32.625 1 69.75 447 GLY B CA 1
ATOM 7372 C C . GLY B 1 447 ? -15.156 44.375 32.938 1 69.75 447 GLY B C 1
ATOM 7373 O O . GLY B 1 447 ? -16.359 44.562 33.125 1 69.75 447 GLY B O 1
ATOM 7374 N N . GLY B 1 448 ? -14.656 43.188 32.844 1 62.16 448 GLY B N 1
ATOM 7375 C CA . GLY B 1 448 ? -15.414 42 33.188 1 62.16 448 GLY B CA 1
ATOM 7376 C C . GLY B 1 448 ? -16.188 41.438 32.031 1 62.16 448 GLY B C 1
ATOM 7377 O O . GLY B 1 448 ? -16.828 40.406 32.156 1 62.16 448 GLY B O 1
ATOM 7378 N N . VAL B 1 449 ? -16.172 42.156 30.891 1 67.44 449 VAL B N 1
ATOM 7379 C CA . VAL B 1 449 ? -16.891 41.688 29.703 1 67.44 449 VAL B CA 1
ATOM 7380 C C . VAL B 1 449 ? -15.906 41.062 28.719 1 67.44 449 VAL B C 1
ATOM 7382 O O . VAL B 1 449 ? -14.812 41.594 28.5 1 67.44 449 VAL B O 1
ATOM 7385 N N . ASN B 1 450 ? -16.25 39.906 28.234 1 67.94 450 ASN B N 1
ATOM 7386 C CA . ASN B 1 450 ? -15.422 39.188 27.266 1 67.94 450 ASN B CA 1
ATOM 7387 C C . ASN B 1 450 ? -15.602 39.75 25.859 1 67.94 450 ASN B C 1
ATOM 7389 O O . ASN B 1 450 ? -16.719 39.938 25.391 1 67.94 450 ASN B O 1
ATOM 7393 N N . ILE B 1 451 ? -14.492 40.156 25.234 1 76 451 ILE B N 1
ATOM 7394 C CA . ILE B 1 451 ? -14.484 40.625 23.844 1 76 451 ILE B CA 1
ATOM 7395 C C . ILE B 1 451 ? -13.664 39.688 22.984 1 76 451 ILE B C 1
ATOM 7397 O O . ILE B 1 451 ? -12.508 39.375 23.312 1 76 451 ILE B O 1
ATOM 7401 N N . SER B 1 452 ? -14.234 39.156 21.984 1 76.25 452 SER B N 1
ATOM 7402 C CA . SER B 1 452 ? -13.523 38.312 21 1 76.25 452 SER B CA 1
ATOM 7403 C C . SER B 1 452 ? -12.828 39.188 19.969 1 76.25 452 SER B C 1
ATOM 7405 O O . SER B 1 452 ? -13.477 39.781 19.094 1 76.25 452 SER B O 1
ATOM 7407 N N . PRO B 1 453 ? -11.492 39.188 20.078 1 83.44 453 PRO B N 1
ATOM 7408 C CA . PRO B 1 453 ? -10.781 39.969 19.062 1 83.44 453 PRO B CA 1
ATOM 7409 C C . PRO B 1 453 ? -11.125 39.531 17.641 1 83.44 453 PRO B C 1
ATOM 7411 O O . PRO B 1 453 ? -11.25 40.375 16.75 1 83.44 453 PRO B O 1
ATOM 7414 N N . ALA B 1 454 ? -11.359 38.312 17.484 1 77.56 454 ALA B N 1
ATOM 7415 C CA . ALA B 1 454 ? -11.641 37.75 16.156 1 77.56 454 ALA B CA 1
ATOM 7416 C C . ALA B 1 454 ? -12.93 38.344 15.594 1 77.56 454 ALA B C 1
ATOM 7418 O O . ALA B 1 454 ? -13.023 38.594 14.391 1 77.56 454 ALA B O 1
ATOM 7419 N N . GLU B 1 455 ? -13.883 38.5 16.391 1 75.31 455 GLU B N 1
ATOM 7420 C CA . GLU B 1 455 ? -15.133 39.125 15.977 1 75.31 455 GLU B CA 1
ATOM 7421 C C . GLU B 1 455 ? -14.898 40.531 15.43 1 75.31 455 GLU B C 1
ATOM 7423 O O . GLU B 1 455 ? -15.43 40.875 14.383 1 75.31 455 GLU B O 1
ATOM 7428 N N . VAL B 1 456 ? -14.094 41.25 16.094 1 84.44 456 VAL B N 1
ATOM 7429 C CA . VAL B 1 456 ? -13.805 42.656 15.719 1 84.44 456 VAL B CA 1
ATOM 7430 C C . VAL B 1 456 ? -12.969 42.656 14.438 1 84.44 456 VAL B C 1
ATOM 7432 O O . VAL B 1 456 ? -13.219 43.469 13.539 1 84.44 456 VAL B O 1
ATOM 7435 N N . GLU B 1 457 ? -12.023 41.75 14.375 1 86.94 457 GLU B N 1
ATOM 7436 C CA . GLU B 1 457 ? -11.172 41.625 13.203 1 86.94 457 GLU B CA 1
ATOM 7437 C C . GLU B 1 457 ? -11.992 41.344 11.945 1 86.94 457 GLU B C 1
ATOM 7439 O O . GLU B 1 457 ? -11.781 41.969 10.906 1 86.94 457 GLU B O 1
ATOM 7444 N N . ARG B 1 458 ? -12.891 40.469 12.062 1 80.19 458 ARG B N 1
ATOM 7445 C CA . ARG B 1 458 ? -13.734 40.094 10.938 1 80.19 458 ARG B CA 1
ATOM 7446 C C . ARG B 1 458 ? -14.547 41.281 10.438 1 80.19 458 ARG B C 1
ATOM 7448 O O . ARG B 1 458 ? -14.703 41.469 9.227 1 80.19 458 ARG B O 1
ATOM 7455 N N . ALA B 1 459 ? -15.094 42 11.336 1 80.81 459 ALA B N 1
ATOM 7456 C CA . ALA B 1 459 ? -15.891 43.188 10.969 1 80.81 459 ALA B CA 1
ATOM 7457 C C . ALA B 1 459 ? -15.023 44.219 10.281 1 80.81 459 ALA B C 1
ATOM 7459 O O . ALA B 1 459 ? -15.43 44.812 9.281 1 80.81 459 ALA B O 1
ATOM 7460 N N . LEU B 1 460 ? -13.828 44.406 10.758 1 88.88 460 LEU B N 1
ATOM 7461 C CA . LEU B 1 460 ? -12.953 45.469 10.273 1 88.88 460 LEU B CA 1
ATOM 7462 C C . LEU B 1 460 ? -12.312 45.094 8.945 1 88.88 460 LEU B C 1
ATOM 7464 O O . LEU B 1 460 ? -11.82 45.969 8.219 1 88.88 460 LEU B O 1
ATOM 7468 N N . ALA B 1 461 ? -12.273 43.812 8.719 1 84.25 461 ALA B N 1
ATOM 7469 C CA . ALA B 1 461 ? -11.633 43.312 7.496 1 84.25 461 ALA B CA 1
ATOM 7470 C C . ALA B 1 461 ? -12.336 43.844 6.254 1 84.25 461 ALA B C 1
ATOM 7472 O O . ALA B 1 461 ? -11.719 44 5.195 1 84.25 461 ALA B O 1
ATOM 7473 N N . GLY B 1 462 ? -13.555 44.188 6.34 1 81.44 462 GLY B N 1
ATOM 7474 C CA . GLY B 1 462 ? -14.336 44.719 5.242 1 81.44 462 GLY B CA 1
ATOM 7475 C C . GLY B 1 462 ? -14.195 46.25 5.109 1 81.44 462 GLY B C 1
ATOM 7476 O O . GLY B 1 462 ? -14.688 46.812 4.145 1 81.44 462 GLY B O 1
ATOM 7477 N N . HIS B 1 463 ? -13.609 46.875 6 1 88.19 463 HIS B N 1
ATOM 7478 C CA . HIS B 1 463 ? -13.461 48.344 5.969 1 88.19 463 HIS B CA 1
ATOM 7479 C C . HIS B 1 463 ? -12.641 48.781 4.762 1 88.19 463 HIS B C 1
ATOM 7481 O O . HIS B 1 463 ? -11.578 48.219 4.488 1 88.19 463 HIS B O 1
ATOM 7487 N N . PRO B 1 464 ? -13.07 49.719 4.059 1 87.19 464 PRO B N 1
ATOM 7488 C CA . PRO B 1 464 ? -12.422 50.125 2.809 1 87.19 464 PRO B CA 1
ATOM 7489 C C . PRO B 1 464 ? -10.977 50.562 3.008 1 87.19 464 PRO B C 1
ATOM 7491 O O . PRO B 1 464 ? -10.156 50.406 2.098 1 87.19 464 PRO B O 1
ATOM 7494 N N . ALA B 1 465 ? -10.672 51.062 4.141 1 91 465 ALA B N 1
ATOM 7495 C CA . ALA B 1 465 ? -9.32 51.594 4.371 1 91 465 ALA B CA 1
ATOM 7496 C C . ALA B 1 465 ? -8.445 50.531 5.051 1 91 465 ALA B C 1
ATOM 7498 O O . ALA B 1 465 ? -7.281 50.812 5.371 1 91 465 ALA B O 1
ATOM 7499 N N . VAL B 1 466 ? -8.938 49.375 5.301 1 91.12 466 VAL B N 1
ATOM 7500 C CA . VAL B 1 466 ? -8.203 48.344 6.016 1 91.12 466 VAL B CA 1
ATOM 7501 C C . VAL B 1 466 ? -7.809 47.25 5.047 1 91.12 466 VAL B C 1
ATOM 7503 O O . VAL B 1 466 ? -8.664 46.594 4.453 1 91.12 466 VAL B O 1
ATOM 7506 N N . HIS B 1 467 ? -6.539 47.125 4.879 1 87.19 467 HIS B N 1
ATOM 7507 C CA . HIS B 1 467 ? -5.988 46.062 4.082 1 87.19 467 HIS B CA 1
ATOM 7508 C C . HIS B 1 467 ? -5.895 44.75 4.895 1 87.19 467 HIS B C 1
ATOM 7510 O O . HIS B 1 467 ? -6.207 43.688 4.391 1 87.19 467 HIS B O 1
ATOM 7516 N N . ASP B 1 468 ? -5.387 44.844 6.098 1 88.81 468 ASP B N 1
ATOM 7517 C CA . ASP B 1 468 ? -5.27 43.75 7.059 1 88.81 468 ASP B CA 1
ATOM 7518 C C . ASP B 1 468 ? -5.465 44.25 8.484 1 88.81 468 ASP B C 1
ATOM 7520 O O . ASP B 1 468 ? -5.203 45.438 8.781 1 88.81 468 ASP B O 1
ATOM 7524 N N . VAL B 1 469 ? -5.992 43.469 9.336 1 90.44 469 VAL B N 1
ATOM 7525 C CA . VAL B 1 469 ? -6.215 43.906 10.711 1 90.44 469 VAL B CA 1
ATOM 7526 C C . VAL B 1 469 ? -6.055 42.719 11.656 1 90.44 469 VAL B C 1
ATOM 7528 O O . VAL B 1 469 ? -6.457 41.594 11.328 1 90.44 469 VAL B O 1
ATOM 7531 N N . VAL B 1 470 ? -5.375 42.875 12.703 1 90.38 470 VAL B N 1
ATOM 7532 C CA . VAL B 1 470 ? -5.266 41.938 13.82 1 90.38 470 VAL B CA 1
ATOM 7533 C C . VAL B 1 470 ? -5.543 42.688 15.133 1 90.38 470 VAL B C 1
ATOM 7535 O O . VAL B 1 470 ? -4.957 43.719 15.391 1 90.38 470 VAL B O 1
ATOM 7538 N N . CYS B 1 471 ? -6.496 42.219 15.961 1 89.56 471 CYS B N 1
ATOM 7539 C CA . CYS B 1 471 ? -6.816 42.812 17.25 1 89.56 471 CYS B CA 1
ATOM 7540 C C . CYS B 1 471 ? -6.164 42.062 18.391 1 89.56 471 CYS B C 1
ATOM 7542 O O . CYS B 1 471 ? -6.113 40.844 18.375 1 89.56 471 CYS B O 1
ATOM 7544 N N . VAL B 1 472 ? -5.645 42.781 19.266 1 89 472 VAL B N 1
ATOM 7545 C CA . VAL B 1 472 ? -4.98 42.188 20.406 1 89 472 VAL B CA 1
ATOM 7546 C C . VAL B 1 472 ? -5.387 42.906 21.688 1 89 472 VAL B C 1
ATOM 7548 O O . VAL B 1 472 ? -5.754 44.094 21.641 1 89 472 VAL B O 1
ATOM 7551 N N . GLY B 1 473 ? -5.387 42.156 22.781 1 84.69 473 GLY B N 1
ATOM 7552 C CA . GLY B 1 473 ? -5.602 42.781 24.078 1 84.69 473 GLY B CA 1
ATOM 7553 C C . GLY B 1 473 ? -4.359 43.438 24.625 1 84.69 473 GLY B C 1
ATOM 7554 O O . GLY B 1 473 ? -3.252 42.938 24.484 1 84.69 473 GLY B O 1
ATOM 7555 N N . VAL B 1 474 ? -4.543 44.688 25.078 1 84.31 474 VAL B N 1
ATOM 7556 C CA . VAL B 1 474 ? -3.457 45.375 25.75 1 84.31 474 VAL B CA 1
ATOM 7557 C C . VAL B 1 474 ? -3.832 45.625 27.203 1 84.31 474 VAL B C 1
ATOM 7559 O O . VAL B 1 474 ? -4.996 45.906 27.516 1 84.31 474 VAL B O 1
ATOM 7562 N N . PRO B 1 475 ? -2.848 45.469 28.078 1 81.75 475 PRO B N 1
ATOM 7563 C CA . PRO B 1 475 ? -3.152 45.688 29.5 1 81.75 475 PRO B CA 1
ATOM 7564 C C . PRO B 1 475 ? -3.609 47.094 29.797 1 81.75 475 PRO B C 1
ATOM 7566 O O . PRO B 1 475 ? -3.1 48.062 29.203 1 81.75 475 PRO B O 1
ATOM 7569 N N . ASP B 1 476 ? -4.629 47.25 30.656 1 78.5 476 ASP B N 1
ATOM 7570 C CA . ASP B 1 476 ? -5.148 48.531 31.141 1 78.5 476 ASP B CA 1
ATOM 7571 C C . ASP B 1 476 ? -5.359 48.5 32.656 1 78.5 476 ASP B C 1
ATOM 7573 O O . ASP B 1 476 ? -5.949 47.562 33.188 1 78.5 476 ASP B O 1
ATOM 7577 N N . PRO B 1 477 ? -4.832 49.438 33.375 1 72 477 PRO B N 1
ATOM 7578 C CA . PRO B 1 477 ? -4.914 49.438 34.812 1 72 477 PRO B CA 1
ATOM 7579 C C . PRO B 1 477 ? -6.352 49.531 35.344 1 72 477 PRO B C 1
ATOM 7581 O O . PRO B 1 477 ? -6.66 49.031 36.406 1 72 477 PRO B O 1
ATOM 7584 N N . LEU B 1 478 ? -7.211 50.188 34.656 1 69.75 478 LEU B N 1
ATOM 7585 C CA . LEU B 1 478 ? -8.578 50.438 35.094 1 69.75 478 LEU B CA 1
ATOM 7586 C C . LEU B 1 478 ? -9.5 49.312 34.625 1 69.75 478 LEU B C 1
ATOM 7588 O O . LEU B 1 478 ? -10.305 48.781 35.406 1 69.75 478 LEU B O 1
ATOM 7592 N N . MET B 1 479 ? -9.375 48.875 33.438 1 73.12 479 MET B N 1
ATOM 7593 C CA . MET B 1 479 ? -10.336 47.969 32.812 1 73.12 479 MET B CA 1
ATOM 7594 C C . MET B 1 479 ? -9.797 46.562 32.75 1 73.12 479 MET B C 1
ATOM 7596 O O . MET B 1 479 ? -10.5 45.625 32.375 1 73.12 479 MET B O 1
ATOM 7600 N N . GLY B 1 480 ? -8.508 46.375 33.219 1 76.94 480 GLY B N 1
ATOM 7601 C CA . GLY B 1 480 ? -7.832 45.094 33.031 1 76.94 480 GLY B CA 1
ATOM 7602 C C . GLY B 1 480 ? -7.156 44.969 31.672 1 76.94 480 GLY B C 1
ATOM 7603 O O . GLY B 1 480 ? -5.926 44.938 31.594 1 76.94 480 GLY B O 1
ATOM 7604 N N . GLU B 1 481 ? -8.078 44.875 30.578 1 81.25 481 GLU B N 1
ATOM 7605 C CA . GLU B 1 481 ? -7.57 44.906 29.203 1 81.25 481 GLU B CA 1
ATOM 7606 C C . GLU B 1 481 ? -8.391 45.844 28.312 1 81.25 481 GLU B C 1
ATOM 7608 O O . GLU B 1 481 ? -9.523 46.188 28.656 1 81.25 481 GLU B O 1
ATOM 7613 N N . ARG B 1 482 ? -7.707 46.281 27.281 1 84.56 482 ARG B N 1
ATOM 7614 C CA . ARG B 1 482 ? -8.352 47 26.188 1 84.56 482 ARG B CA 1
ATOM 7615 C C . ARG B 1 482 ? -8.008 46.375 24.844 1 84.56 482 ARG B C 1
ATOM 7617 O O . ARG B 1 482 ? -7.035 45.625 24.719 1 84.56 482 ARG B O 1
ATOM 7624 N N . LEU B 1 483 ? -8.805 46.594 23.906 1 89.62 483 LEU B N 1
ATOM 7625 C CA . LEU B 1 483 ? -8.609 46.031 22.578 1 89.62 483 LEU B CA 1
ATOM 7626 C C . LEU B 1 483 ? -7.879 47 21.672 1 89.62 483 LEU B C 1
ATOM 7628 O O . LEU B 1 483 ? -8.258 48.188 21.594 1 89.62 483 LEU B O 1
ATOM 7632 N N . ALA B 1 484 ? -6.809 46.562 21.156 1 92.31 484 ALA B N 1
ATOM 7633 C CA . ALA B 1 484 ? -6.074 47.344 20.156 1 92.31 484 ALA B CA 1
ATOM 7634 C C . ALA B 1 484 ? -6.207 46.75 18.766 1 92.31 484 ALA B C 1
ATOM 7636 O O . ALA B 1 484 ? -6.152 45.531 18.609 1 92.31 484 ALA B O 1
ATOM 7637 N N . ALA B 1 485 ? -6.473 47.562 17.828 1 93.38 485 ALA B N 1
ATOM 7638 C CA . ALA B 1 485 ? -6.492 47.125 16.438 1 93.38 485 ALA B CA 1
ATOM 7639 C C . ALA B 1 485 ? -5.18 47.469 15.734 1 93.38 485 ALA B C 1
ATOM 7641 O O . ALA B 1 485 ? -4.832 48.656 15.609 1 93.38 485 ALA B O 1
ATOM 7642 N N . CYS B 1 486 ? -4.527 46.5 15.312 1 93.12 486 CYS B N 1
ATOM 7643 C CA . CYS B 1 486 ? -3.354 46.656 14.469 1 93.12 486 CYS B CA 1
ATOM 7644 C C . CYS B 1 486 ? -3.729 46.594 12.992 1 93.12 486 CYS B C 1
ATOM 7646 O O . CYS B 1 486 ? -4.098 45.5 12.5 1 93.12 486 CYS B O 1
ATOM 7648 N N . VAL B 1 487 ? -3.545 47.719 12.266 1 93.06 487 VAL B N 1
ATOM 7649 C CA . VAL B 1 487 ? -4.16 47.844 10.953 1 93.06 487 VAL B CA 1
ATOM 7650 C C . VAL B 1 487 ? -3.086 48.156 9.906 1 93.06 487 VAL B C 1
ATOM 7652 O O . VAL B 1 487 ? -2.178 48.969 10.148 1 93.06 487 VAL B O 1
ATOM 7655 N N . VAL B 1 488 ? -3.164 47.344 8.859 1 90.75 488 VAL B N 1
ATOM 7656 C CA . VAL B 1 488 ? -2.469 47.75 7.637 1 90.75 488 VAL B CA 1
ATOM 7657 C C . VAL B 1 488 ? -3.432 48.5 6.715 1 90.75 488 VAL B C 1
ATOM 7659 O O . VAL B 1 488 ? -4.461 47.969 6.312 1 90.75 488 VAL B O 1
ATOM 7662 N N . ALA B 1 489 ? -3.092 49.781 6.395 1 90.06 489 ALA B N 1
ATOM 7663 C CA . ALA B 1 489 ? -3.99 50.656 5.645 1 90.06 489 ALA B CA 1
ATOM 7664 C C . ALA B 1 489 ? -3.973 50.312 4.156 1 90.06 489 ALA B C 1
ATOM 7666 O O . ALA B 1 489 ? -2.951 49.875 3.627 1 90.06 489 ALA B O 1
ATOM 7667 N N . ARG B 1 490 ? -5.156 50.375 3.674 1 86 490 ARG B N 1
ATOM 7668 C CA . ARG B 1 490 ? -5.301 50.219 2.229 1 86 490 ARG B CA 1
ATOM 7669 C C . ARG B 1 490 ? -5.07 51.562 1.529 1 86 490 ARG B C 1
ATOM 7671 O O . ARG B 1 490 ? -5.672 52.562 1.9 1 86 490 ARG B O 1
ATOM 7678 N N . GLY B 1 491 ? -4.297 51.688 0.366 1 77.69 491 GLY B N 1
ATOM 7679 C CA . GLY B 1 491 ? -4.148 52.844 -0.489 1 77.69 491 GLY B CA 1
ATOM 7680 C C . GLY B 1 491 ? -3.617 54.062 0.248 1 77.69 491 GLY B C 1
ATOM 7681 O O . GLY B 1 491 ? -3.924 55.188 -0.117 1 77.69 491 GLY B O 1
ATOM 7682 N N . GLY B 1 492 ? -2.961 53.906 1.418 1 76.75 492 GLY B N 1
ATOM 7683 C CA . GLY B 1 492 ? -2.328 55.031 2.119 1 76.75 492 GLY B CA 1
ATOM 7684 C C . GLY B 1 492 ? -3.268 55.75 3.066 1 76.75 492 GLY B C 1
ATOM 7685 O O . GLY B 1 492 ? -2.838 56.594 3.842 1 76.75 492 GLY B O 1
ATOM 7686 N N . GLU B 1 493 ? -4.5 55.531 2.959 1 79.12 493 GLU B N 1
ATOM 7687 C CA . GLU B 1 493 ? -5.43 56.156 3.895 1 79.12 493 GLU B CA 1
ATOM 7688 C C . GLU B 1 493 ? -5.344 55.5 5.273 1 79.12 493 GLU B C 1
ATOM 7690 O O . GLU B 1 493 ? -5.645 54.312 5.43 1 79.12 493 GLU B O 1
ATOM 7695 N N . ARG B 1 494 ? -4.945 56.25 6.285 1 87.5 494 ARG B N 1
ATOM 7696 C CA . ARG B 1 494 ? -4.797 55.719 7.648 1 87.5 494 ARG B CA 1
ATOM 7697 C C . ARG B 1 494 ? -6.09 55.906 8.438 1 87.5 494 ARG B C 1
ATOM 7699 O O . ARG B 1 494 ? -6.445 57 8.836 1 87.5 494 ARG B O 1
ATOM 7706 N N . PRO B 1 495 ? -6.738 54.781 8.68 1 90.31 495 PRO B N 1
ATOM 7707 C CA . PRO B 1 495 ? -7.98 54.906 9.445 1 90.31 495 PRO B CA 1
ATOM 7708 C C . PRO B 1 495 ? -7.742 55.312 10.898 1 90.31 495 PRO B C 1
ATOM 7710 O O . PRO B 1 495 ? -6.754 54.875 11.5 1 90.31 495 PRO B O 1
ATOM 7713 N N . THR B 1 496 ? -8.586 56.25 11.406 1 90.19 496 THR B N 1
ATOM 7714 C CA . THR B 1 496 ? -8.547 56.625 12.812 1 90.19 496 THR B CA 1
ATOM 7715 C C . THR B 1 496 ? -9.445 55.719 13.648 1 90.19 496 THR B C 1
ATOM 7717 O O . THR B 1 496 ? -10.234 54.938 13.102 1 90.19 496 THR B O 1
ATOM 7720 N N . LEU B 1 497 ? -9.234 55.781 14.93 1 91.56 497 LEU B N 1
ATOM 7721 C CA . LEU B 1 497 ? -10.086 55.031 15.844 1 91.56 497 LEU B CA 1
ATOM 7722 C C . LEU B 1 497 ? -11.555 55.344 15.617 1 91.56 497 LEU B C 1
ATOM 7724 O O . LEU B 1 497 ? -12.414 54.469 15.68 1 91.56 497 LEU B O 1
ATOM 7728 N N . ASP B 1 498 ? -11.812 56.625 15.344 1 90.75 498 ASP B N 1
ATOM 7729 C CA . ASP B 1 498 ? -13.18 57.062 15.078 1 90.75 498 ASP B CA 1
ATOM 7730 C C . ASP B 1 498 ? -13.711 56.438 13.781 1 90.75 498 ASP B C 1
ATOM 7732 O O . ASP B 1 498 ? -14.875 56.031 13.711 1 90.75 498 ASP B O 1
ATOM 7736 N N . ASP B 1 499 ? -12.836 56.375 12.836 1 92.38 499 ASP B N 1
ATOM 7737 C CA . ASP B 1 499 ? -13.211 55.75 11.578 1 92.38 499 ASP B CA 1
ATOM 7738 C C . ASP B 1 499 ? -13.594 54.281 11.789 1 92.38 499 ASP B C 1
ATOM 7740 O O . ASP B 1 499 ? -14.617 53.812 11.273 1 92.38 499 ASP B O 1
ATOM 7744 N N . LEU B 1 500 ? -12.781 53.594 12.531 1 93.88 500 LEU B N 1
ATOM 7745 C CA . LEU B 1 500 ? -13.008 52.188 12.781 1 93.88 500 LEU B CA 1
ATOM 7746 C C . LEU B 1 500 ? -14.281 51.969 13.602 1 93.88 500 LEU B C 1
ATOM 7748 O O . LEU B 1 500 ? -15.07 51.094 13.305 1 93.88 500 LEU B O 1
ATOM 7752 N N . GLY B 1 501 ? -14.492 52.812 14.578 1 92.38 501 GLY B N 1
ATOM 7753 C CA . GLY B 1 501 ? -15.672 52.75 15.422 1 92.38 501 GLY B CA 1
ATOM 7754 C C . GLY B 1 501 ? -16.969 52.969 14.664 1 92.38 501 GLY B C 1
ATOM 7755 O O . GLY B 1 501 ? -17.953 52.25 14.867 1 92.38 501 GLY B O 1
ATOM 7756 N N . THR B 1 502 ? -16.922 53.969 13.875 1 91.56 502 THR B N 1
ATOM 7757 C CA . THR B 1 502 ? -18.094 54.281 13.062 1 91.56 502 THR B CA 1
ATOM 7758 C C . THR B 1 502 ? -18.453 53.094 12.156 1 91.56 502 THR B C 1
ATOM 7760 O O . THR B 1 502 ? -19.625 52.75 12.031 1 91.56 502 THR B O 1
ATOM 7763 N N . TYR B 1 503 ? -17.453 52.562 11.594 1 92.44 503 TYR B N 1
ATOM 7764 C CA . TYR B 1 503 ? -17.656 51.406 10.719 1 92.44 503 TYR B CA 1
ATOM 7765 C C . TYR B 1 503 ? -18.219 50.219 11.5 1 92.44 503 TYR B C 1
ATOM 7767 O O . TYR B 1 503 ? -19.156 49.562 11.047 1 92.44 503 TYR B O 1
ATOM 7775 N N . LEU B 1 504 ? -17.625 49.938 12.625 1 90.81 504 LEU B N 1
ATOM 7776 C CA . LEU B 1 504 ? -18.047 48.812 13.461 1 90.81 504 LEU B CA 1
ATOM 7777 C C . LEU B 1 504 ? -19.484 49 13.914 1 90.81 504 LEU B C 1
ATOM 7779 O O . LEU B 1 504 ? -20.266 48.031 13.906 1 90.81 504 LEU B O 1
ATOM 7783 N N . THR B 1 505 ? -19.875 50.219 14.258 1 86.38 505 THR B N 1
ATOM 7784 C CA . THR B 1 505 ? -21.234 50.531 14.648 1 86.38 505 THR B CA 1
ATOM 7785 C C . THR B 1 505 ? -22.203 50.312 13.484 1 86.38 505 THR B C 1
ATOM 7787 O O . THR B 1 505 ? -23.266 49.688 13.656 1 86.38 505 THR B O 1
ATOM 7790 N N . ALA B 1 506 ? -21.797 50.656 12.422 1 87.12 506 ALA B N 1
ATOM 7791 C CA . ALA B 1 506 ? -22.609 50.531 11.227 1 87.12 506 ALA B CA 1
ATOM 7792 C C . ALA B 1 506 ? -22.812 49.062 10.867 1 87.12 506 ALA B C 1
ATOM 7794 O O . ALA B 1 506 ? -23.797 48.688 10.211 1 87.12 506 ALA B O 1
ATOM 7795 N N . HIS B 1 507 ? -21.938 48.312 11.352 1 85.19 507 HIS B N 1
ATOM 7796 C CA . HIS B 1 507 ? -22 46.906 10.984 1 85.19 507 HIS B CA 1
ATOM 7797 C C . HIS B 1 507 ? -22.438 46.031 12.164 1 85.19 507 HIS B C 1
ATOM 7799 O O . HIS B 1 507 ? -22.156 44.844 12.211 1 85.19 507 HIS B O 1
ATOM 7805 N N . GLY B 1 508 ? -22.938 46.719 13.133 1 76.62 508 GLY B N 1
ATOM 7806 C CA . GLY B 1 508 ? -23.688 46.031 14.172 1 76.62 508 GLY B CA 1
ATOM 7807 C C . GLY B 1 508 ? -22.812 45.531 15.297 1 76.62 508 GLY B C 1
ATOM 7808 O O . GLY B 1 508 ? -23.203 44.625 16.047 1 76.62 508 GLY B O 1
ATOM 7809 N N . VAL B 1 509 ? -21.594 45.969 15.367 1 84.19 509 VAL B N 1
ATOM 7810 C CA . VAL B 1 509 ? -20.734 45.562 16.484 1 84.19 509 VAL B CA 1
ATOM 7811 C C . VAL B 1 509 ? -20.953 46.469 17.672 1 84.19 509 VAL B C 1
ATOM 7813 O O . VAL B 1 509 ? -20.906 47.719 17.531 1 84.19 509 VAL B O 1
ATOM 7816 N N . ASP B 1 510 ? -21.266 45.875 18.797 1 78 510 ASP B N 1
ATOM 7817 C CA . ASP B 1 510 ? -21.547 46.656 20 1 78 510 ASP B CA 1
ATOM 7818 C C . ASP B 1 510 ? -20.375 47.562 20.359 1 78 510 ASP B C 1
ATOM 7820 O O . ASP B 1 510 ? -19.203 47.156 20.203 1 78 510 ASP B O 1
ATOM 7824 N N . ARG B 1 511 ? -20.688 48.719 20.844 1 81.88 511 ARG B N 1
ATOM 7825 C CA . ARG B 1 511 ? -19.688 49.75 21.141 1 81.88 511 ARG B CA 1
ATOM 7826 C C . ARG B 1 511 ? -18.641 49.219 22.125 1 81.88 511 ARG B C 1
ATOM 7828 O O . ARG B 1 511 ? -17.469 49.594 22.031 1 81.88 511 ARG B O 1
ATOM 7835 N N . TYR B 1 512 ? -19.125 48.406 23.078 1 79.12 512 TYR B N 1
ATOM 7836 C CA . TYR B 1 512 ? -18.188 47.938 24.094 1 79.12 512 TYR B CA 1
ATOM 7837 C C . TYR B 1 512 ? -17.141 47.031 23.484 1 79.12 512 TYR B C 1
ATOM 7839 O O . TYR B 1 512 ? -16.094 46.781 24.094 1 79.12 512 TYR B O 1
ATOM 7847 N N . LYS B 1 513 ? -17.297 46.531 22.281 1 84.88 513 LYS B N 1
ATOM 7848 C CA . LYS B 1 513 ? -16.359 45.625 21.625 1 84.88 513 LYS B CA 1
ATOM 7849 C C . LYS B 1 513 ? -15.367 46.406 20.75 1 84.88 513 LYS B C 1
ATOM 7851 O O . LYS B 1 513 ? -14.438 45.812 20.203 1 84.88 513 LYS B O 1
ATOM 7856 N N . HIS B 1 514 ? -15.516 47.656 20.594 1 91.19 514 HIS B N 1
ATOM 7857 C CA . HIS B 1 514 ? -14.68 48.438 19.703 1 91.19 514 HIS B CA 1
ATOM 7858 C C . HIS B 1 514 ? -13.25 48.531 20.219 1 91.19 514 HIS B C 1
ATOM 7860 O O . HIS B 1 514 ? -13.023 48.594 21.438 1 91.19 514 HIS B O 1
ATOM 7866 N N . PRO B 1 515 ? -12.312 48.469 19.266 1 93.44 515 PRO B N 1
ATOM 7867 C CA . PRO B 1 515 ? -10.945 48.781 19.719 1 93.44 515 PRO B CA 1
ATOM 7868 C C . PRO B 1 515 ? -10.812 50.188 20.312 1 93.44 515 PRO B C 1
ATOM 7870 O O . PRO B 1 515 ? -11.484 51.125 19.859 1 93.44 515 PRO B O 1
ATOM 7873 N N . GLU B 1 516 ? -10.023 50.25 21.281 1 88.88 516 GLU B N 1
ATOM 7874 C CA . GLU B 1 516 ? -9.805 51.562 21.938 1 88.88 516 GLU B CA 1
ATOM 7875 C C . GLU B 1 516 ? -8.438 52.125 21.578 1 88.88 516 GLU B C 1
ATOM 7877 O O . GLU B 1 516 ? -8.109 53.25 21.969 1 88.88 516 GLU B O 1
ATOM 7882 N N . HIS B 1 517 ? -7.68 51.344 20.906 1 89.31 517 HIS B N 1
ATOM 7883 C CA . HIS B 1 517 ? -6.395 51.75 20.359 1 89.31 517 HIS B CA 1
ATOM 7884 C C . HIS B 1 517 ? -6.223 51.25 18.922 1 89.31 517 HIS B C 1
ATOM 7886 O O . HIS B 1 517 ? -6.766 50.219 18.562 1 89.31 517 HIS B O 1
ATOM 7892 N N . VAL B 1 518 ? -5.562 52.125 18.125 1 93.25 518 VAL B N 1
ATOM 7893 C CA . VAL B 1 518 ? -5.254 51.719 16.75 1 93.25 518 VAL B CA 1
ATOM 7894 C C . VAL B 1 518 ? -3.762 51.906 16.484 1 93.25 518 VAL B C 1
ATOM 7896 O O . VAL B 1 518 ? -3.189 52.938 16.828 1 93.25 518 VAL B O 1
ATOM 7899 N N . VAL B 1 519 ? -3.193 50.875 16.016 1 92 519 VAL B N 1
ATOM 7900 C CA . VAL B 1 519 ? -1.797 50.906 15.594 1 92 519 VAL B CA 1
ATOM 7901 C C . VAL B 1 519 ? -1.711 50.719 14.086 1 92 519 VAL B C 1
ATOM 7903 O O . VAL B 1 519 ? -2.145 49.688 13.562 1 92 519 VAL B O 1
ATOM 7906 N N . ILE B 1 520 ? -1.184 51.719 13.383 1 92.38 520 ILE B N 1
ATOM 7907 C CA . ILE B 1 520 ? -1.027 51.594 11.938 1 92.38 520 ILE B CA 1
ATOM 7908 C C . ILE B 1 520 ? 0.333 51 11.602 1 92.38 520 ILE B C 1
ATOM 7910 O O . ILE B 1 520 ? 1.369 51.5 12.055 1 92.38 520 ILE B O 1
ATOM 7914 N N . LEU B 1 521 ? 0.216 49.875 10.82 1 90.31 521 LEU B N 1
ATOM 7915 C CA . LEU B 1 521 ? 1.426 49.125 10.469 1 90.31 521 LEU B CA 1
ATOM 7916 C C . LEU B 1 521 ? 1.623 49.094 8.961 1 90.31 521 LEU B C 1
ATOM 7918 O O . LEU B 1 521 ? 0.662 49.219 8.195 1 90.31 521 LEU B O 1
ATOM 7922 N N . ASP B 1 522 ? 2.865 48.906 8.555 1 87.94 522 ASP B N 1
ATOM 7923 C CA . ASP B 1 522 ? 3.162 48.719 7.141 1 87.94 522 ASP B CA 1
ATOM 7924 C C . ASP B 1 522 ? 2.818 47.312 6.688 1 87.94 522 ASP B C 1
ATOM 7926 O O . ASP B 1 522 ? 2.363 47.094 5.559 1 87.94 522 ASP B O 1
ATOM 7930 N N . ALA B 1 523 ? 3.068 46.406 7.547 1 87.81 523 ALA B N 1
ATOM 7931 C CA . ALA B 1 523 ? 2.762 45 7.289 1 87.81 523 ALA B CA 1
ATOM 7932 C C . ALA B 1 523 ? 2.555 44.25 8.594 1 87.81 523 ALA B C 1
ATOM 7934 O O . ALA B 1 523 ? 3.146 44.594 9.625 1 87.81 523 ALA B O 1
ATOM 7935 N N . ILE B 1 524 ? 1.703 43.281 8.586 1 86.88 524 ILE B N 1
ATOM 7936 C CA . ILE B 1 524 ? 1.491 42.438 9.758 1 86.88 524 ILE B CA 1
ATOM 7937 C C . ILE B 1 524 ? 2.674 41.469 9.93 1 86.88 524 ILE B C 1
ATOM 7939 O O . ILE B 1 524 ? 3.008 40.719 9.016 1 86.88 524 ILE B O 1
ATOM 7943 N N . PRO B 1 525 ? 3.322 41.562 11.055 1 83.5 525 PRO B N 1
ATOM 7944 C CA . PRO B 1 525 ? 4.391 40.594 11.297 1 83.5 525 PRO B CA 1
ATOM 7945 C C . PRO B 1 525 ? 3.885 39.156 11.344 1 83.5 525 PRO B C 1
ATOM 7947 O O . PRO B 1 525 ? 2.811 38.906 11.891 1 83.5 525 PRO B O 1
ATOM 7950 N N . LEU B 1 526 ? 4.559 38.312 10.672 1 79.12 526 LEU B N 1
ATOM 7951 C CA . LEU B 1 526 ? 4.164 36.906 10.617 1 79.12 526 LEU B CA 1
ATOM 7952 C C . LEU B 1 526 ? 5.113 36.031 11.43 1 79.12 526 LEU B C 1
ATOM 7954 O O . LEU B 1 526 ? 6.293 36.375 11.57 1 79.12 526 LEU B O 1
ATOM 7958 N N . THR B 1 527 ? 4.551 35.062 11.969 1 71.75 527 THR B N 1
ATOM 7959 C CA . THR B 1 527 ? 5.355 34.031 12.625 1 71.75 527 THR B CA 1
ATOM 7960 C C . THR B 1 527 ? 6.113 33.188 11.602 1 71.75 527 THR B C 1
ATOM 7962 O O . THR B 1 527 ? 5.93 33.375 10.398 1 71.75 527 THR B O 1
ATOM 7965 N N . ALA B 1 528 ? 6.891 32.344 12.094 1 66.94 528 ALA B N 1
ATOM 7966 C CA . ALA B 1 528 ? 7.656 31.438 11.227 1 66.94 528 ALA B CA 1
ATOM 7967 C C . ALA B 1 528 ? 6.734 30.5 10.445 1 66.94 528 ALA B C 1
ATOM 7969 O O . ALA B 1 528 ? 7.105 30.016 9.375 1 66.94 528 ALA B O 1
ATOM 7970 N N . ALA B 1 529 ? 5.527 30.391 10.883 1 64.94 529 ALA B N 1
ATOM 7971 C CA . ALA B 1 529 ? 4.555 29.531 10.227 1 64.94 529 ALA B CA 1
ATOM 7972 C C . ALA B 1 529 ? 3.688 30.312 9.25 1 64.94 529 ALA B C 1
ATOM 7974 O O . ALA B 1 529 ? 2.785 29.766 8.625 1 64.94 529 ALA B O 1
ATOM 7975 N N . GLY B 1 530 ? 3.998 31.625 9.188 1 65.62 530 GLY B N 1
ATOM 7976 C CA . GLY B 1 530 ? 3.266 32.469 8.242 1 65.62 530 GLY B CA 1
ATOM 7977 C C . GLY B 1 530 ? 1.969 33 8.812 1 65.62 530 GLY B C 1
ATOM 7978 O O . GLY B 1 530 ? 1.149 33.562 8.078 1 65.62 530 GLY B O 1
ATOM 7979 N N . LYS B 1 531 ? 1.752 32.75 10.078 1 72.81 531 LYS B N 1
ATOM 7980 C CA . LYS B 1 531 ? 0.556 33.25 10.734 1 72.81 531 LYS B CA 1
ATOM 7981 C C . LYS B 1 531 ? 0.818 34.625 11.344 1 72.81 531 LYS B C 1
ATOM 7983 O O . LYS B 1 531 ? 1.968 35 11.609 1 72.81 531 LYS B O 1
ATOM 7988 N N . PRO B 1 532 ? -0.183 35.5 11.5 1 76.81 532 PRO B N 1
ATOM 7989 C CA . PRO B 1 532 ? 0.029 36.75 12.203 1 76.81 532 PRO B CA 1
ATOM 7990 C C . PRO B 1 532 ? 0.645 36.562 13.586 1 76.81 532 PRO B C 1
ATOM 7992 O O . PRO B 1 532 ? 0.193 35.719 14.359 1 76.81 532 PRO B O 1
ATOM 7995 N N . ASP B 1 533 ? 1.673 37.25 13.922 1 79.75 533 ASP B N 1
ATOM 7996 C CA . ASP B 1 533 ? 2.367 37.188 15.203 1 79.75 533 ASP B CA 1
ATOM 7997 C C . ASP B 1 533 ? 1.675 38.094 16.234 1 79.75 533 ASP B C 1
ATOM 7999 O O . ASP B 1 533 ? 2.07 39.219 16.453 1 79.75 533 ASP B O 1
ATOM 8003 N N . ARG B 1 534 ? 0.694 37.594 16.984 1 82.81 534 ARG B N 1
ATOM 8004 C CA . ARG B 1 534 ? -0.121 38.344 17.922 1 82.81 534 ARG B CA 1
ATOM 8005 C C . ARG B 1 534 ? 0.706 38.812 19.109 1 82.81 534 ARG B C 1
ATOM 8007 O O . ARG B 1 534 ? 0.458 39.875 19.672 1 82.81 534 ARG B O 1
ATOM 8014 N N . ALA B 1 535 ? 1.651 38.031 19.453 1 79 535 ALA B N 1
ATOM 8015 C CA . ALA B 1 535 ? 2.504 38.438 20.562 1 79 535 ALA B CA 1
ATOM 8016 C C . ALA B 1 535 ? 3.266 39.719 20.234 1 79 535 ALA B C 1
ATOM 8018 O O . ALA B 1 535 ? 3.301 40.656 21.031 1 79 535 ALA B O 1
ATOM 8019 N N . ALA B 1 536 ? 3.838 39.656 19.078 1 83.81 536 ALA B N 1
ATOM 8020 C CA . ALA B 1 536 ? 4.559 40.844 18.625 1 83.81 536 ALA B CA 1
ATOM 8021 C C . ALA B 1 536 ? 3.627 42.062 18.516 1 83.81 536 ALA B C 1
ATOM 8023 O O . ALA B 1 536 ? 4.008 43.188 18.875 1 83.81 536 ALA B O 1
ATOM 8024 N N . LEU B 1 537 ? 2.461 41.812 18.125 1 88.12 537 LEU B N 1
ATOM 8025 C CA . LEU B 1 537 ? 1.49 42.906 17.938 1 88.12 537 LEU B CA 1
ATOM 8026 C C . LEU B 1 537 ? 1.044 43.469 19.281 1 88.12 537 LEU B C 1
ATOM 8028 O O . LEU B 1 537 ? 0.854 44.656 19.422 1 88.12 537 LEU B O 1
ATOM 8032 N N . ARG B 1 538 ? 0.875 42.562 20.266 1 84.88 538 ARG B N 1
ATOM 8033 C CA . ARG B 1 538 ? 0.535 43.031 21.609 1 84.88 538 ARG B CA 1
ATOM 8034 C C . ARG B 1 538 ? 1.603 43.969 22.156 1 84.88 538 ARG B C 1
ATOM 8036 O O . ARG B 1 538 ? 1.282 45.031 22.719 1 84.88 538 ARG B O 1
ATOM 8043 N N . HIS B 1 539 ? 2.811 43.562 21.906 1 84.56 539 HIS B N 1
ATOM 8044 C CA . HIS B 1 539 ? 3.924 44.375 22.375 1 84.56 539 HIS B CA 1
ATOM 8045 C C . HIS B 1 539 ? 3.936 45.75 21.688 1 84.56 539 HIS B C 1
ATOM 8047 O O . HIS B 1 539 ? 4.098 46.781 22.344 1 84.56 539 HIS B O 1
ATOM 8053 N N . ARG B 1 540 ? 3.754 45.719 20.453 1 87.25 540 ARG B N 1
ATOM 8054 C CA . ARG B 1 540 ? 3.744 46.969 19.688 1 87.25 540 ARG B CA 1
ATOM 8055 C C . ARG B 1 540 ? 2.598 47.875 20.125 1 87.25 540 ARG B C 1
ATOM 8057 O O . ARG B 1 540 ? 2.777 49.094 20.266 1 87.25 540 ARG B O 1
ATOM 8064 N N . ALA B 1 541 ? 1.442 47.312 20.234 1 88.62 541 ALA B N 1
ATOM 8065 C CA . ALA B 1 541 ? 0.262 48.094 20.641 1 88.62 541 ALA B CA 1
ATOM 8066 C C . ALA B 1 541 ? 0.443 48.688 22.031 1 88.62 541 ALA B C 1
ATOM 8068 O O . ALA B 1 541 ? 0.04 49.812 22.281 1 88.62 541 ALA B O 1
ATOM 8069 N N . ASP B 1 542 ? 1.061 47.938 22.922 1 81.62 542 ASP B N 1
ATOM 8070 C CA . ASP B 1 542 ? 1.312 48.406 24.266 1 81.62 542 ASP B CA 1
ATOM 8071 C C . ASP B 1 542 ? 2.301 49.562 24.281 1 81.62 542 ASP B C 1
ATOM 8073 O O . ASP B 1 542 ? 2.123 50.531 25.016 1 81.62 542 ASP B O 1
ATOM 8077 N N . GLU B 1 543 ? 3.295 49.438 23.469 1 79.94 543 GLU B N 1
ATOM 8078 C CA . GLU B 1 543 ? 4.293 50.5 23.359 1 79.94 543 GLU B CA 1
ATOM 8079 C C . GLU B 1 543 ? 3.676 51.781 22.812 1 79.94 543 GLU B C 1
ATOM 8081 O O . GLU B 1 543 ? 3.967 52.875 23.297 1 79.94 543 GLU B O 1
ATOM 8086 N N . GLU B 1 544 ? 2.918 51.688 21.828 1 79.56 544 GLU B N 1
ATOM 8087 C CA . GLU B 1 544 ? 2.305 52.844 21.203 1 79.56 544 GLU B CA 1
ATOM 8088 C C . GLU B 1 544 ? 1.29 53.5 22.141 1 79.56 544 GLU B C 1
ATOM 8090 O O . GLU B 1 544 ? 1.15 54.719 22.141 1 79.56 544 GLU B O 1
ATOM 8095 N N . ARG B 1 545 ? 0.609 52.688 22.797 1 74.56 545 ARG B N 1
ATOM 8096 C CA . ARG B 1 545 ? -0.347 53.219 23.766 1 74.56 545 ARG B CA 1
ATOM 8097 C C . ARG B 1 545 ? 0.351 54.062 24.828 1 74.56 545 ARG B C 1
ATOM 8099 O O . ARG B 1 545 ? -0.144 55.125 25.188 1 74.56 545 ARG B O 1
ATOM 8106 N N . HIS B 1 546 ? 1.395 53.562 25.297 1 68.94 546 HIS B N 1
ATOM 8107 C CA . HIS B 1 546 ? 2.145 54.312 26.312 1 68.94 546 HIS B CA 1
ATOM 8108 C C . HIS B 1 546 ? 2.783 55.562 25.719 1 68.94 546 HIS B C 1
ATOM 8110 O O . HIS B 1 546 ? 3.023 56.531 26.438 1 68.94 546 HIS B O 1
ATOM 8116 N N . ALA B 1 547 ? 3.057 55.562 24.484 1 68.5 547 ALA B N 1
ATOM 8117 C CA . ALA B 1 547 ? 3.656 56.719 23.844 1 68.5 547 ALA B CA 1
ATOM 8118 C C . ALA B 1 547 ? 2.625 57.844 23.656 1 68.5 547 ALA B C 1
ATOM 8120 O O . ALA B 1 547 ? 2.973 59.031 23.641 1 68.5 547 ALA B O 1
ATOM 8121 N N . THR B 1 548 ? 1.443 57.5 23.328 1 56.97 548 THR B N 1
ATOM 8122 C CA . THR B 1 548 ? 0.399 58.469 23.078 1 56.97 548 THR B CA 1
ATOM 8123 C C . THR B 1 548 ? -0.235 58.938 24.375 1 56.97 548 THR B C 1
ATOM 8125 O O . THR B 1 548 ? -0.954 59.938 24.406 1 56.97 548 THR B O 1
ATOM 8128 N N . GLU B 1 549 ? -0.268 58.281 25.422 1 51.34 549 GLU B N 1
ATOM 8129 C CA . GLU B 1 549 ? -0.78 58.719 26.719 1 51.34 549 GLU B CA 1
ATOM 8130 C C . GLU B 1 549 ? 0.183 59.688 27.375 1 51.34 549 GLU B C 1
ATOM 8132 O O . GLU B 1 549 ? 1.378 59.438 27.5 1 51.34 549 GLU B O 1
ATOM 8137 N N . PRO B 1 550 ? -0.037 61.031 27.406 1 42.75 550 PRO B N 1
ATOM 8138 C CA . PRO B 1 550 ? 0.83 62 28.078 1 42.75 550 PRO B CA 1
ATOM 8139 C C . PRO B 1 550 ? 1.257 61.562 29.469 1 42.75 550 PRO B C 1
ATOM 8141 O O . PRO B 1 550 ? 0.519 60.844 30.156 1 42.75 550 PRO B O 1
ATOM 8144 N N . ALA B 1 551 ? 2.656 61.406 29.859 1 46.66 551 ALA B N 1
ATOM 8145 C CA . ALA B 1 551 ? 3.207 61.281 31.203 1 46.66 551 ALA B CA 1
ATOM 8146 C C . ALA B 1 551 ? 2.467 62.156 32.188 1 46.66 551 ALA B C 1
ATOM 8148 O O . ALA B 1 551 ? 2.516 63.375 32.094 1 46.66 551 ALA B O 1
ATOM 8149 N N . ARG B 1 552 ? 1.37 61.938 32.656 1 40.47 552 ARG B N 1
ATOM 8150 C CA . ARG B 1 552 ? 0.917 62.688 33.812 1 40.47 552 ARG B CA 1
ATOM 8151 C C . ARG B 1 552 ? 2.033 62.844 34.812 1 40.47 552 ARG B C 1
ATOM 8153 O O . ARG B 1 552 ? 2.588 61.844 35.312 1 40.47 552 ARG B O 1
ATOM 8160 N N . ALA B 1 553 ? 2.832 63.969 34.812 1 36.44 553 ALA B N 1
ATOM 8161 C CA . ALA B 1 553 ? 3.498 64.5 36.031 1 36.44 553 ALA B CA 1
ATOM 8162 C C . ALA B 1 553 ? 2.488 64.812 37.125 1 36.44 553 ALA B C 1
ATOM 8164 O O . ALA B 1 553 ? 1.45 65.375 36.875 1 36.44 553 ALA B O 1
#

Sequence (1106 aa):
MTVTLPDLLPAELRRSWAVDGTCPDLDLYSLFRARQIADLHRTAILDAKGKLCYTALDRKVRSLAGGLRRLGVGPGDVVAVQLPNHRNAVIADLAVAALGAVALPFPVGRGAVEAECLLRRAEAVAVIAATEHRGQTHAADLVPLLPALPALRRVVSAGPGTAPAGTVPLRDLLRTDPTGFVAARPDPDSAARILVSSGSEAEPKMIAYSHNALAGGRGNFLASLMPDDTPPRCLFLVPLASAFGSNGTAVTLARHGGSLVLLDHFTPEAALEAMREHEPTHVLGVPTMIRMMLEQMERTGEHVPAPTALVLGGAPLDEATATAAADAFGCSVVNLYGSADGVNCHTGLDHKVPPTDRSGVVAGRPDPRVAEIRVADPESHEPLPEGQIGEIVSRGPMTPLCYVASPALDARYRTPEGWVRTGDLGYLDGNGVLHVVGRLKDVVIRGGVNISPAEVERALAGHPAVHDVVCVGVPDPLMGERLAACVVARGGERPTLDDLGTYLTAHGVDRYKHPEHVVILDAIPLTAAGKPDRAALRHRADEERHATEPARAMTVTLPDLLPAELRRSWAVDGTCPDLDLYSLFRARQIADLHRTAILDAKGKLCYTALDRKVRSLAGGLRRLGVGPGDVVAVQLPNHRNAVIADLAVAALGAVALPFPVGRGAVEAECLLRRAEAVAVIAATEHRGQTHAADLVPLLPALPALRRVVSAGPGTAPAGTVPLRDLLRTDPTGFVAARPDPDSAARILVSSGSEAEPKMIAYSHNALAGGRGNFLASLMPDDTPPRCLFLVPLASAFGSNGTAVTLARHGGSLVLLDHFTPEAALEAMREHEPTHVLGVPTMIRMMLEQMERTGEHVPAPTALVLGGAPLDEATATAAADAFGCSVVNLYGSADGVNCHTGLDHKVPPTDRSGVVAGRPDPRVAEIRVADPESHEPLPEGQIGEIVSRGPMTPLCYVASPALDARYRTPEGWVRTGDLGYLDGNGVLHVVGRLKDVVIRGGVNISPAEVERALAGHPAVHDVVCVGVPDPLMGERLAACVVARGGERPTLDDLGTYLTAHGVDRYKHPEHVVILDAIPLTAAGKPDRAALRHRADEERHATEPARA

Solvent-accessible surface area (backbone atoms only — not comparable to full-atom values): 55448 Å² total; per-residue (Å²): 129,64,62,76,75,59,65,55,46,45,65,67,63,61,29,42,34,37,56,72,52,55,17,57,67,44,25,50,40,58,36,30,39,54,38,26,58,74,41,49,77,42,59,31,38,38,37,96,89,40,80,37,28,33,49,62,46,48,44,44,16,34,2,34,28,42,30,42,39,77,74,67,52,43,65,58,34,29,36,30,34,30,41,54,31,39,67,68,44,50,36,49,54,44,11,32,36,30,40,24,12,21,31,34,34,35,43,64,67,56,52,59,68,60,47,49,52,52,40,54,61,46,33,19,35,30,36,39,19,23,38,54,58,96,90,39,46,51,31,57,58,47,54,78,46,39,85,80,26,84,51,37,75,46,43,27,21,36,69,78,77,82,66,47,85,88,45,45,46,40,71,64,27,48,64,33,77,35,53,82,55,74,69,55,73,46,64,20,81,38,63,35,35,35,35,46,39,84,56,83,51,95,62,60,51,38,29,29,25,19,22,22,17,43,35,6,6,52,21,43,52,56,51,71,68,38,93,78,75,58,56,49,29,37,29,46,63,41,47,48,28,29,52,79,21,48,45,46,59,42,18,34,34,18,55,52,48,14,24,39,39,37,47,67,62,80,41,47,67,57,52,52,50,45,32,55,74,64,54,33,36,32,38,36,35,36,51,68,58,52,53,47,31,51,51,50,29,64,74,68,67,59,82,49,68,53,31,67,28,39,40,30,26,83,50,86,76,54,41,68,60,39,47,52,46,26,64,71,40,61,30,31,47,23,41,38,40,66,50,68,75,28,42,55,26,34,44,44,63,84,33,66,62,55,64,65,49,101,79,26,43,52,23,20,48,60,42,60,60,26,14,34,71,48,32,16,35,80,84,79,59,45,75,52,64,78,62,44,76,21,27,35,30,21,33,41,47,27,40,45,28,39,46,57,80,30,67,66,55,36,64,72,32,44,42,82,85,34,40,28,54,67,54,30,28,20,26,35,42,99,84,50,35,33,25,42,40,36,40,63,82,56,40,26,46,39,70,85,41,81,32,44,35,54,54,48,28,61,62,46,51,70,37,84,39,32,65,43,57,50,46,34,54,27,86,32,95,87,36,52,23,42,38,27,34,38,30,19,48,28,95,78,43,74,73,46,60,66,54,51,44,53,51,37,49,74,67,70,44,58,75,89,61,45,55,79,39,69,39,85,39,92,62,82,56,55,39,70,72,68,30,78,33,58,62,62,48,28,52,51,46,46,52,51,49,59,66,69,47,77,79,80,125,129,63,63,75,75,57,65,54,48,45,65,68,62,60,28,41,33,38,58,71,53,56,15,58,66,45,24,50,39,58,36,29,39,54,38,26,57,75,39,49,76,43,59,33,37,38,35,95,91,41,79,37,27,33,47,62,46,47,42,44,15,35,2,34,28,42,30,41,38,76,72,68,54,43,64,59,35,27,37,30,35,29,43,55,30,40,67,68,44,49,35,48,54,45,11,32,36,28,40,24,11,20,31,35,33,34,44,65,66,57,51,60,70,60,46,49,53,53,40,54,62,47,33,19,36,30,35,40,18,24,38,56,57,96,90,40,47,51,31,58,58,48,56,79,46,40,83,80,26,86,53,37,74,44,43,26,22,37,67,78,77,80,64,47,85,87,44,45,45,40,72,63,28,48,64,32,74,36,52,82,54,74,69,55,72,45,65,18,82,37,62,36,35,35,35,45,40,81,55,82,50,95,61,61,51,40,29,30,25,20,23,22,17,43,35,5,6,53,21,44,52,55,52,71,70,40,93,78,77,57,57,48,31,36,30,45,63,41,49,48,30,29,52,78,20,49,45,46,58,42,18,35,35,16,55,51,47,14,25,40,39,38,47,66,63,79,40,47,67,57,52,51,49,46,32,56,75,63,53,35,36,32,39,36,34,36,48,69,58,51,52,46,32,52,50,50,30,66,74,68,67,59,83,52,66,56,31,66,29,39,40,30,27,82,50,88,75,52,44,67,60,40,51,52,46,25,63,72,41,60,30,30,45,22,41,38,41,66,50,68,75,28,41,56,28,32,39,50,70,82,42,67,68,59,70,60,49,102,81,25,44,61,22,23,50,59,43,58,61,26,14,35,70,46,32,16,33,80,83,81,59,44,76,54,63,79,62,44,77,22,27,35,30,21,34,43,49,26,40,44,28,39,46,56,81,30,67,68,57,36,65,71,30,44,42,81,85,34,40,28,54,68,54,29,27,19,26,34,43,97,85,51,35,34,24,42,41,38,40,62,83,55,42,26,45,39,68,85,40,80,32,44,34,53,54,49,28,60,62,46,52,71,38,85,39,33,64,42,58,50,46,34,53,27,85,33,93,87,37,52,24,41,38,26,34,38,30,20,48,28,94,79,44,74,73,46,60,65,54,51,44,53,51,37,48,74,68,70,42,58,74,89,58,45,55,79,39,69,40,85,38,92,61,81,57,56,39,71,71,67,30,77,32,59,60,62,48,28,52,51,47,45,52,50,50,60,68,69,48,79,81,81,126

Secondary structure (DSSP, 8-state):
--------S-HHHHHHHHHTTSS--S-HHHHHHHHHHH-TT-EEEEETTEEEEHHHHHHHHHHHHHHHHHTT--TT-EEEEE--SSHHHHHHHHHHHHTT-EEEE--TTS-HHHHHHHHHHHT-SEEEEES-BTTB-HHHHHGGGGGG-TT--EEEEESSSPPPTT-EEHHHHTTS--TT-------TTSEEEEEEP--SSSS--EEEEEHHIIIIIIHHHHHTT-TT-PPPEEEESS-TTSTGGGGIIIIIIIIT--EEEE-SS--HHHHHHHHHHH--SEEEE-HHHHHHHHHHHHHH----PPPSEEEEESS---HHHHHHHHHHHTSEEEEEEEETTTEEEE--SS--S---BTTBEEEE---TTT-EEEEE-TTT-PBPPTT--EEEEEESTT---EETT-HHHHHHHB-TTS-EEEEEEEEE-TTS-EEEEEETTT-EEETTEEE-HHHHHHHHHT-TTEEEEEEEEEEETTTEEEEEEEEEESTT----HHHHHHHHHHTT--GGGS-SEEEEESS--B-TTSSB-HHHHHHHHHHHHHHHS----/--------S-HHHHHHHHHTTSS--S-HHHHHHHHHHH-TT-EEEEETTEEEEHHHHHHHHHHHHHHHHHTT--TT-EEEEE--SSHHHHHHHHHHHHTT-EEEE--TTS-HHHHHHHHHHHT-SEEEEES-BTTB-HHHHHGGGGGG-TT--EEEEESSSPPPTT-EEHHHHTTS--TT-------TTSEEEEEEP--SSSS--EEEEEHHIIIIIIHHHHHTT-TT-PPPEEEESS-TTSTTGGGIIIIIIIIT--EEEE-SS--HHHHHHHHHHH--SEEEE-HHHHHHHHHHHHHH----PPPSEEEEESSPPPHHHHHHHHHHHTSEEEEEEEETTTEEEE--TT------BTTBEEEE---TTT-EEEEE-TTT-PBPPTT--EEEEEESTT---EETT-HHHHHHHB-TTS-EEEEEEEEE-TTS-EEEEEETTT-EEETTEEE-HHHHHHHHHT-TTEEEEEEEEEEETTTEEEEEEEEEESTT----HHHHHHHHHHTT--GGGS-SEEEEESS--B-TTSSB-HHHHHHHHHHHHHHHS----

Organism: Streptomyces venezuelae (strain ATCC 10712 / CBS 650.69 / DSM 40230 / JCM 4526 / NBRC 13096 / PD 04745) (NCBI:txid953739)

pLDDT: mean 89.71, std 10.59, range [35.0, 98.88]

InterPro domains:
  IPR000873 AMP-dependent synthetase/ligase domain [PF00501] (41-403)
  IPR025110 AMP-binding enzyme, C-terminal domain [PF13193] (455-531)
  IPR042099 ANL, N-terminal domain [G3DSA:3.40.50.12780] (7-440)
  IPR045851 AMP-binding enzyme domain superfamily [G3DSA:3.30.300.30] (441-546)
  IPR050237 ATP-dependent AMP-binding enzyme [PTHR43767] (25-549)

Nearest PDB structures (foldseek):
  5bsw-assembly2_B  TM=8.674E-01  e=1.120E-42  Nicotiana tabacum
  6q2m-assembly1_A  TM=8.424E-01  e=1.321E-41  Photinus pyralis
  5kyv-assembly2_B  TM=8.388E-01  e=2.013E-41  Photinus pyralis
  4g36-assembly2_B  TM=8.264E-01  e=1.583E-41  Photinus pyralis
  5kyt-assembly2_B  TM=8.239E-01  e=8.036E-41  Photinus pyralis

Radius of gyration: 35.21 Å; Cα contacts (8 Å, |Δi|>4): 2663; chains: 2; bounding box: 62×134×80 Å

Foldseek 3Di:
DAFDFFFLADPVQLVVCCVVPLFVQFFLLVLLVVLCVVPVADWAEQEPVGTDTSVNLVLLLLLLLVLVVVLPDAARAEEEEEAFWDSVSLSVLSNCRQRNYEYQYDYVQDAQVLVLVVCQLRLHQEYEHECDDPHDGRLQSNQVCPVVRVNHNAYEYEDDDDRDPRHHHSVVSSPGRSVPGHGPGDRQQDFHYWAWFLDLDPHTWIFTAGSRLLLRQVQVVVVLLDPPLPQFEEEEQWGCRHLQNVCRNRRRNSNRNHYYYTDRHDDLVVVQVSCAVPVGQEYEEALVSLLRVLVVCVVVVDAGAAHQEYEHEQDFDAQVSQQSSCVRRVYAYKYWDDGSQQDIAIAYRPDRGQPPDLAATWRHADDQSNKDKFFAALVVRHTDDAPDKHWIKIAHSNHTRDTRSCVVQCVNAADSNGIGTDQWIWGQHPVRIIGTQAGNVQFAQFQNDTAHQVSLQNQQCPPQQFVHWGWGWEQDPPGRTFIEIEGETDPPDDDDLVNSQVSCVVSPHDNRNRGPHYHYDNDFDAGSRRHGNRSVVRVVRNVVVVVPPPPPD/DAFDFFFLADPVQLVVCCVVPLFVQFFLLVLLVVLCVVPVADWAEQEPVGTDTSVNLVLLLLLLLVLVVVLPDAARAEEEEEAFWDSVSLSVLSNCSQRNYEYQYDYVQDAQVLVLVVCQLRLHQEYEHECDDPHDGRLQSNQVCPVVRVNHNAYEYEDDDDDDPRHHHSVVSSPGRSVPGHGPGDRQQDWHYWAWFLDLDPHTWIFTAGLRLLLRQVQVVVVLLDDPLPQFEEEEQFGCNHLQVVCRNRRRNSNRNHYYYTDRHDDLVVVQVSCAVPVGQEYEEALVSLLRNLVVCVVVVDAGAAHQEYEHEQDFDALVSQVSSCVRRVYAYKYWDDGSQQDIAIAGRPDDLPHQALAAGWHFADDQSNKDKFFAALVVRHTDDAPDKHWIKIAHSNHTRATRSCVVQCVNAADSNGIGTDQWIWGQHPVRIIGTQAGNVQFAQFQNDTAHQVSLQNLQCPPQQFVHWGWGWEQDPPGRTFIEIEGETDPPDDDDLVNSQVSCVVSPHDNRNRGPHYHYDNDFDATSRRHGNRSVVRVVRNVVVVVPPPPPD